Protein AF-0000000073391422 (afdb_homodimer)

Nearest PDB structures (foldseek):
  6uug-assembly1_A  TM=9.847E-01  e=1.986E-42  Pseudomonas fluorescens Pf0-1
  4jek-assembly1_F  TM=9.632E-01  e=2.530E-33  Rhodococcus qingshengii
  3x0y-assembly1_G  TM=9.609E-01  e=3.813E-33  Rhodococcus erythropolis
  8cda-assembly4_N  TM=9.352E-01  e=1.914E-27  Mycobacteroides abscessus ATCC 19977
  8cda-assembly4_P  TM=9.298E-01  e=5.980E-27  Mycobacteroides abscessus ATCC 19977

Foldseek 3Di:
DPDVLPPPLPCLVVLLVVLLVVLQVCVLVCFVVFFAPVVSLVSVLVSLCLLACPCVVLVGSNHALLVQLVSLLSNLLRHLLVSLQSLVQVLVLLLCVLLADCVLNSVVSSCCNVVVFREKEQQPPVDAQKEWDADPVGKIWIFGKGFQTFNLPPGQWYFHWHAYPVRDIKTFIDGSPFPQKDLDRPDDALASRHRSRGMIGGDRGIGDPSGIRVVVHAPNALSNLCSLLSSLLSLLSSLLSLLNSLLVVLVVLQQPPAAPDPPQPDGGLCVRVVLVVLNVLLVVLSVVLVVLSSVLSVLSSVQNVCHRVRDPVSSLVSQLSSLVSNLSSLVSSLSSLVCSCVSNDDVCPDSVNVSNNSNRHSVVSCVPPPNVVSVVQNVCCVPPVDGDDRDSND/DPDVLPPPLPCLVVLLVVLLVVLQVCVLVCFVVFFAPVVSLVSVLVSLCLLACPCVVLVGSNHALLVQLVSLLSNLLRHLLVSLQSLVQVLVLVLCVLLADCVLNSVVSSCCNVVVFREKEQQPPVDAQKAWDADPVGKIWIFGKGFQTFNLPPGQWYFHWHAYPVRDIKTFIDGSPFPQKDLPRPDDALASRHRSRGMIGGDRGIGGPSGIRVVVHAPNALSNLCSLLSSLLSLLSSLLSLLNSLLVVLVVLQQPPDAPDPPQPDGGLCVRVVLVVLNVLLVVLSVVLVVLSSVLSVLSSVQNVCHRVRDPVSSLVSQLSSLVSNLSSLVSSLSSLVCSCVSNDDVCPDSVNVSNNSNRHSVVSCVPPPNVVSVVQNVCCVPPVDGDDRDSND

Structure (mmCIF, N/CA/C/O backbone):
data_AF-0000000073391422-model_v1
#
loop_
_entity.id
_entity.type
_entity.pdbx_description
1 polymer 'Acyl-CoA dehydrogenase type 2 domain protein'
#
loop_
_atom_site.group_PDB
_atom_site.id
_atom_site.type_symbol
_atom_site.label_atom_id
_atom_site.label_alt_id
_atom_site.label_comp_id
_atom_site.label_asym_id
_atom_site.label_entity_id
_atom_site.label_seq_id
_atom_site.pdbx_PDB_ins_code
_atom_site.Cartn_x
_atom_site.Cartn_y
_atom_site.Cartn_z
_atom_site.occupancy
_atom_site.B_iso_or_equiv
_atom_site.auth_seq_id
_atom_site.auth_comp_id
_atom_site.auth_asym_id
_atom_site.auth_atom_id
_atom_site.pdbx_PDB_model_num
ATOM 1 N N . MET A 1 1 ? -25.812 -51.844 -17.719 1 23.98 1 MET A N 1
ATOM 2 C CA . MET A 1 1 ? -25.781 -51.531 -16.297 1 23.98 1 MET A CA 1
ATOM 3 C C . MET A 1 1 ? -24.734 -50.438 -16.016 1 23.98 1 MET A C 1
ATOM 5 O O . MET A 1 1 ? -24.375 -50.219 -14.859 1 23.98 1 MET A O 1
ATOM 9 N N . LYS A 1 2 ? -24.016 -50 -17.203 1 27.95 2 LYS A N 1
ATOM 10 C CA . LYS A 1 2 ? -22.766 -49.344 -17.547 1 27.95 2 LYS A CA 1
ATOM 11 C C . LYS A 1 2 ? -22.75 -47.906 -17.031 1 27.95 2 LYS A C 1
ATOM 13 O O . LYS A 1 2 ? -21.672 -47.344 -16.766 1 27.95 2 LYS A O 1
ATOM 18 N N . HIS A 1 3 ? -23.797 -47.281 -17.328 1 29.69 3 HIS A N 1
ATOM 19 C CA . HIS A 1 3 ? -23.766 -45.875 -17.672 1 29.69 3 HIS A CA 1
ATOM 20 C C . HIS A 1 3 ? -23.75 -45 -16.406 1 29.69 3 HIS A C 1
ATOM 22 O O . HIS A 1 3 ? -23.938 -43.781 -16.484 1 29.69 3 HIS A O 1
ATOM 28 N N . PHE A 1 4 ? -24.141 -45.5 -15.312 1 32.28 4 PHE A N 1
ATOM 29 C CA . PHE A 1 4 ? -24.406 -44.719 -14.094 1 32.28 4 PHE A CA 1
ATOM 30 C C . PHE A 1 4 ? -23.172 -43.938 -13.664 1 32.28 4 PHE A C 1
ATOM 32 O O . PHE A 1 4 ? -23.172 -43.281 -12.617 1 32.28 4 PHE A O 1
ATOM 39 N N . ALA A 1 5 ? -22.047 -44.406 -14.062 1 32.56 5 ALA A N 1
ATOM 40 C CA . ALA A 1 5 ? -20.812 -43.812 -13.516 1 32.56 5 ALA A CA 1
ATOM 41 C C . ALA A 1 5 ? -20.656 -42.375 -13.93 1 32.56 5 ALA A C 1
ATOM 43 O O . ALA A 1 5 ? -19.656 -41.719 -13.594 1 32.56 5 ALA A O 1
ATOM 44 N N . ALA A 1 6 ? -21.25 -41.969 -15.008 1 37.5 6 ALA A N 1
ATOM 45 C CA . ALA A 1 6 ? -21.047 -40.688 -15.641 1 37.5 6 ALA A CA 1
ATOM 46 C C . ALA A 1 6 ? -21.438 -39.531 -14.703 1 37.5 6 ALA A C 1
ATOM 48 O O . ALA A 1 6 ? -20.906 -38.438 -14.82 1 37.5 6 ALA A O 1
ATOM 49 N N . GLU A 1 7 ? -22.656 -39.406 -14.125 1 37.44 7 GLU A N 1
ATOM 50 C CA . GLU A 1 7 ? -23.453 -38.25 -13.734 1 37.44 7 GLU A CA 1
ATOM 51 C C . GLU A 1 7 ? -22.938 -37.625 -12.438 1 37.44 7 GLU A C 1
ATOM 53 O O . GLU A 1 7 ? -23.547 -36.719 -11.891 1 37.44 7 GLU A O 1
ATOM 58 N N . ALA A 1 8 ? -22.422 -38.312 -11.531 1 38.09 8 ALA A N 1
ATOM 59 C CA . ALA A 1 8 ? -22.109 -37.656 -10.266 1 38.09 8 ALA A CA 1
ATOM 60 C C . ALA A 1 8 ? -21.125 -36.5 -10.484 1 38.09 8 ALA A C 1
ATOM 62 O O . ALA A 1 8 ? -19.922 -36.656 -10.25 1 38.09 8 ALA A O 1
ATOM 63 N N . HIS A 1 9 ? -21.094 -35.938 -11.547 1 46.84 9 HIS A N 1
ATOM 64 C CA . HIS A 1 9 ? -20.344 -34.688 -11.688 1 46.84 9 HIS A CA 1
ATOM 65 C C . HIS A 1 9 ? -20.531 -33.781 -10.461 1 46.84 9 HIS A C 1
ATOM 67 O O . HIS A 1 9 ? -21.609 -33.219 -10.258 1 46.84 9 HIS A O 1
ATOM 73 N N . ARG A 1 10 ? -19.984 -34.25 -9.281 1 53.38 10 ARG A N 1
ATOM 74 C CA . ARG A 1 10 ? -20.016 -33.656 -7.945 1 53.38 10 ARG A CA 1
ATOM 75 C C . ARG A 1 10 ? -20.047 -32.125 -8.023 1 53.38 10 ARG A C 1
ATOM 77 O O . ARG A 1 10 ? -19.312 -31.531 -8.805 1 53.38 10 ARG A O 1
ATOM 84 N N . ASP A 1 11 ? -21.234 -31.562 -7.809 1 75.12 11 ASP A N 1
ATOM 85 C CA . ASP A 1 11 ? -21.562 -30.141 -7.707 1 75.12 11 ASP A CA 1
ATOM 86 C C . ASP A 1 11 ? -20.484 -29.391 -6.945 1 75.12 11 ASP A C 1
ATOM 88 O O . ASP A 1 11 ? -20.641 -29.078 -5.762 1 75.12 11 ASP A O 1
ATOM 92 N N . TRP A 1 12 ? -19.172 -29.359 -7.543 1 92.06 12 TRP A N 1
ATOM 93 C CA . TRP A 1 12 ? -18.062 -28.688 -6.875 1 92.06 12 TRP A CA 1
ATOM 94 C C . TRP A 1 12 ? -18.344 -27.188 -6.727 1 92.06 12 TRP A C 1
ATOM 96 O O . TRP A 1 12 ? -17.672 -26.5 -5.953 1 92.06 12 TRP A O 1
ATOM 106 N N . HIS A 1 13 ? -19.453 -26.75 -7.344 1 95.06 13 HIS A N 1
ATOM 107 C CA . HIS A 1 13 ? -19.812 -25.344 -7.18 1 95.06 13 HIS A CA 1
ATOM 108 C C . HIS A 1 13 ? -20.219 -25.031 -5.742 1 95.06 13 HIS A C 1
ATOM 110 O O . HIS A 1 13 ? -19.875 -23.984 -5.203 1 95.06 13 HIS A O 1
ATOM 116 N N . GLY A 1 14 ? -20.969 -25.938 -5.188 1 95.38 14 GLY A N 1
ATOM 117 C CA . GLY A 1 14 ? -21.328 -25.766 -3.791 1 95.38 14 GLY A CA 1
ATOM 118 C C . GLY A 1 14 ? -20.141 -25.75 -2.857 1 95.38 14 GLY A C 1
ATOM 119 O O . GLY A 1 14 ? -20.094 -24.969 -1.915 1 95.38 14 GLY A O 1
ATOM 120 N N . ALA A 1 15 ? -19.188 -26.672 -3.09 1 96.5 15 ALA A N 1
ATOM 121 C CA . ALA A 1 15 ? -17.969 -26.734 -2.285 1 96.5 15 ALA A CA 1
ATOM 122 C C . ALA A 1 15 ? -17.172 -25.422 -2.408 1 96.5 15 ALA A C 1
ATOM 124 O O . ALA A 1 15 ? -16.672 -24.906 -1.412 1 96.5 15 ALA A O 1
ATOM 125 N N . ARG A 1 16 ? -17.094 -24.922 -3.629 1 97.44 16 ARG A N 1
ATOM 126 C CA . ARG A 1 16 ? -16.422 -23.641 -3.871 1 97.44 16 ARG A CA 1
ATOM 127 C C . ARG A 1 16 ? -17.078 -22.531 -3.057 1 97.44 16 ARG A C 1
ATOM 129 O O . ARG A 1 16 ? -16.391 -21.781 -2.361 1 97.44 16 ARG A O 1
ATOM 136 N N . ASP A 1 17 ? -18.391 -22.453 -3.117 1 97.56 17 ASP A N 1
ATOM 137 C CA . ASP A 1 17 ? -19.109 -21.391 -2.449 1 97.56 17 ASP A CA 1
ATOM 138 C C . ASP A 1 17 ? -18.953 -21.469 -0.933 1 97.56 17 ASP A C 1
ATOM 140 O O . ASP A 1 17 ? -18.797 -20.453 -0.261 1 97.56 17 ASP A O 1
ATOM 144 N N . ARG A 1 18 ? -18.984 -22.688 -0.394 1 97.31 18 ARG A N 1
ATOM 145 C CA . ARG A 1 18 ? -18.781 -22.875 1.04 1 97.31 18 ARG A CA 1
ATOM 146 C C . ARG A 1 18 ? -17.375 -22.469 1.456 1 97.31 18 ARG A C 1
ATOM 148 O O . ARG A 1 18 ? -17.188 -21.859 2.512 1 97.31 18 ARG A O 1
ATOM 155 N N . MET A 1 19 ? -16.422 -22.812 0.63 1 97.81 19 MET A N 1
ATOM 156 C CA . MET A 1 19 ? -15.047 -22.438 0.91 1 97.81 19 MET A CA 1
ATOM 157 C C . MET A 1 19 ? -14.898 -20.922 0.912 1 97.81 19 MET A C 1
ATOM 159 O O . MET A 1 19 ? -14.25 -20.344 1.798 1 97.81 19 MET A O 1
ATOM 163 N N . VAL A 1 20 ? -15.508 -20.25 -0.052 1 98.38 20 VAL A N 1
ATOM 164 C CA . VAL A 1 20 ? -15.406 -18.797 -0.166 1 98.38 20 VAL A CA 1
ATOM 165 C C . VAL A 1 20 ? -15.984 -18.141 1.089 1 98.38 20 VAL A C 1
ATOM 167 O O . VAL A 1 20 ? -15.391 -17.203 1.638 1 98.38 20 VAL A O 1
ATOM 170 N N . GLU A 1 21 ? -17.078 -18.641 1.554 1 98 21 GLU A N 1
ATOM 171 C CA . GLU A 1 21 ? -17.703 -18.109 2.758 1 98 21 GLU A CA 1
ATOM 172 C C . GLU A 1 21 ? -16.812 -18.281 3.979 1 98 21 GLU A C 1
ATOM 174 O O . GLU A 1 21 ? -16.641 -17.359 4.777 1 98 21 GLU A O 1
ATOM 179 N N . SER A 1 22 ? -16.281 -19.438 4.055 1 97.62 22 SER A N 1
ATOM 180 C CA . SER A 1 22 ? -15.406 -19.75 5.18 1 97.62 22 SER A CA 1
ATOM 181 C C . SER A 1 22 ? -14.148 -18.875 5.152 1 97.62 22 SER A C 1
ATOM 183 O O . SER A 1 22 ? -13.719 -18.359 6.188 1 97.62 22 SER A O 1
ATOM 185 N N . LEU A 1 23 ? -13.586 -18.703 4 1 98.25 23 LEU A N 1
ATOM 186 C CA . LEU A 1 23 ? -12.375 -17.891 3.844 1 98.25 23 LEU A CA 1
ATOM 187 C C . LEU A 1 23 ? -12.656 -16.422 4.164 1 98.25 23 LEU A C 1
ATOM 189 O O . LEU A 1 23 ? -11.844 -15.766 4.82 1 98.25 23 LEU A O 1
ATOM 193 N N . ALA A 1 24 ? -13.75 -15.961 3.746 1 98.06 24 ALA A N 1
ATOM 194 C CA . ALA A 1 24 ? -14.109 -14.562 3.945 1 98.06 24 ALA A CA 1
ATOM 195 C C . ALA A 1 24 ? -14.266 -14.242 5.43 1 98.06 24 ALA A C 1
ATOM 197 O O . ALA A 1 24 ? -13.859 -13.164 5.883 1 98.06 24 ALA A O 1
ATOM 198 N N . ALA A 1 25 ? -14.734 -15.156 6.207 1 97.19 25 ALA A N 1
ATOM 199 C CA . ALA A 1 25 ? -15.133 -14.945 7.598 1 97.19 25 ALA A CA 1
ATOM 200 C C . ALA A 1 25 ? -13.914 -14.641 8.469 1 97.19 25 ALA A C 1
ATOM 202 O O . ALA A 1 25 ? -14.031 -13.945 9.484 1 97.19 25 ALA A O 1
ATOM 203 N N . THR A 1 26 ? -12.734 -15.102 8.023 1 96.88 26 THR A N 1
ATOM 204 C CA . THR A 1 26 ? -11.586 -14.977 8.914 1 96.88 26 THR A CA 1
ATOM 205 C C . THR A 1 26 ? -10.406 -14.336 8.188 1 96.88 26 THR A C 1
ATOM 207 O O . THR A 1 26 ? -9.273 -14.375 8.672 1 96.88 26 THR A O 1
ATOM 210 N N . ALA A 1 27 ? -10.633 -13.797 7.055 1 96.81 27 ALA A N 1
ATOM 211 C CA . ALA A 1 27 ? -9.562 -13.312 6.18 1 96.81 27 ALA A CA 1
ATOM 212 C C . ALA A 1 27 ? -8.711 -12.266 6.879 1 96.81 27 ALA A C 1
ATOM 214 O O . ALA A 1 27 ? -7.477 -12.336 6.844 1 96.81 27 ALA A O 1
ATOM 215 N N . VAL A 1 28 ? -9.312 -11.297 7.582 1 97 28 VAL A N 1
ATOM 216 C CA . VAL A 1 28 ? -8.609 -10.188 8.219 1 97 28 VAL A CA 1
ATOM 217 C C . VAL A 1 28 ? -7.746 -10.711 9.359 1 97 28 VAL A C 1
ATOM 219 O O . VAL A 1 28 ? -6.555 -10.398 9.438 1 97 28 VAL A O 1
ATOM 222 N N . ALA A 1 29 ? -8.32 -11.547 10.195 1 97 29 ALA A N 1
ATOM 223 C CA . ALA A 1 29 ? -7.59 -12.109 11.328 1 97 29 ALA A CA 1
ATOM 224 C C . ALA A 1 29 ? -6.426 -12.977 10.852 1 97 29 ALA A C 1
ATOM 226 O O . ALA A 1 29 ? -5.348 -12.969 11.453 1 97 29 ALA A O 1
ATOM 227 N N . ARG A 1 30 ? -6.621 -13.688 9.812 1 97.06 30 ARG A N 1
ATOM 228 C CA . ARG A 1 30 ? -5.594 -14.57 9.281 1 97.06 30 ARG A CA 1
ATOM 229 C C . ARG A 1 30 ? -4.461 -13.781 8.641 1 97.06 30 ARG A C 1
ATOM 231 O O . ARG A 1 30 ? -3.291 -14.148 8.766 1 97.06 30 ARG A O 1
ATOM 238 N N . ASP A 1 31 ? -4.797 -12.742 7.945 1 96.94 31 ASP A N 1
ATOM 239 C CA . ASP A 1 31 ? -3.754 -11.875 7.406 1 96.94 31 ASP A CA 1
ATOM 240 C C . ASP A 1 31 ? -2.885 -11.297 8.523 1 96.94 31 ASP A C 1
ATOM 242 O O . ASP A 1 31 ? -1.663 -11.211 8.383 1 96.94 31 ASP A O 1
ATOM 246 N N . GLN A 1 32 ? -3.504 -10.844 9.578 1 95.62 32 GLN A N 1
ATOM 247 C CA . GLN A 1 32 ? -2.771 -10.305 10.719 1 95.62 32 GLN A CA 1
ATOM 248 C C . GLN A 1 32 ? -1.863 -11.359 11.344 1 95.62 32 GLN A C 1
ATOM 250 O O . GLN A 1 32 ? -0.717 -11.07 11.695 1 95.62 32 GLN A O 1
ATOM 255 N N . ALA A 1 33 ? -2.326 -12.57 11.422 1 95 33 ALA A N 1
ATOM 256 C CA . ALA A 1 33 ? -1.608 -13.648 12.102 1 95 33 ALA A CA 1
ATOM 257 C C . ALA A 1 33 ? -0.464 -14.172 11.242 1 95 33 ALA A C 1
ATOM 259 O O . ALA A 1 33 ? 0.604 -14.516 11.758 1 95 33 ALA A O 1
ATOM 260 N N . GLY A 1 34 ? -0.674 -14.266 9.938 1 95 34 GLY A N 1
ATOM 261 C CA . GLY A 1 34 ? 0.272 -14.93 9.055 1 95 34 GLY A CA 1
ATOM 262 C C . GLY A 1 34 ? 0.427 -16.406 9.344 1 95 34 GLY A C 1
ATOM 263 O O . GLY A 1 34 ? -0.492 -17.047 9.867 1 95 34 GLY A O 1
ATOM 264 N N . GLY A 1 35 ? 1.493 -17.016 8.797 1 92.12 35 GLY A N 1
ATOM 265 C CA . GLY A 1 35 ? 1.783 -18.422 9.07 1 92.12 35 GLY A CA 1
ATOM 266 C C . GLY A 1 35 ? 1.142 -19.359 8.078 1 92.12 35 GLY A C 1
ATOM 267 O O . GLY A 1 35 ? 0.915 -19 6.922 1 92.12 35 GLY A O 1
ATOM 268 N N . VAL A 1 36 ? 0.936 -20.641 8.531 1 91.06 36 VAL A N 1
ATOM 269 C CA . VAL A 1 36 ? 0.38 -21.688 7.691 1 91.06 36 VAL A CA 1
ATOM 270 C C . VAL A 1 36 ? -1.126 -21.797 7.922 1 91.06 36 VAL A C 1
ATOM 272 O O . VAL A 1 36 ? -1.579 -21.906 9.062 1 91.06 36 VAL A O 1
ATOM 275 N N . PRO A 1 37 ? -1.875 -21.719 6.879 1 93.06 37 PRO A N 1
ATOM 276 C CA . PRO A 1 37 ? -3.326 -21.828 7.047 1 93.06 37 PRO A CA 1
ATOM 277 C C . PRO A 1 37 ? -3.797 -23.266 7.207 1 93.06 37 PRO A C 1
ATOM 279 O O . PRO A 1 37 ? -4.562 -23.766 6.375 1 93.06 37 PRO A O 1
ATOM 282 N N . LEU A 1 38 ? -3.496 -23.875 8.305 1 95.31 38 LEU A N 1
ATOM 283 C CA . LEU A 1 38 ? -3.752 -25.297 8.547 1 95.31 38 LEU A CA 1
ATOM 284 C C . LEU A 1 38 ? -5.246 -25.594 8.508 1 95.31 38 LEU A C 1
ATOM 286 O O . LEU A 1 38 ? -5.676 -26.562 7.891 1 95.31 38 LEU A O 1
ATOM 290 N N . HIS A 1 39 ? -6 -24.734 9.172 1 96.56 39 HIS A N 1
ATOM 291 C CA . HIS A 1 39 ? -7.441 -24.953 9.211 1 96.56 39 HIS A CA 1
ATOM 292 C C . HIS A 1 39 ? -8.047 -24.859 7.816 1 96.56 39 HIS A C 1
ATOM 294 O O . HIS A 1 39 ? -8.859 -25.719 7.434 1 96.56 39 HIS A O 1
ATOM 300 N N . GLU A 1 40 ? -7.684 -23.891 7.043 1 96.81 40 GLU A N 1
ATOM 301 C CA . GLU A 1 40 ? -8.219 -23.688 5.695 1 96.81 40 GLU A CA 1
ATOM 302 C C . GLU A 1 40 ? -7.77 -24.812 4.762 1 96.81 40 GLU A C 1
ATOM 304 O O . GLU A 1 40 ? -8.523 -25.219 3.871 1 96.81 40 GLU A O 1
ATOM 309 N N . ARG A 1 41 ? -6.578 -25.344 4.918 1 96.19 41 ARG A N 1
ATOM 310 C CA . ARG A 1 41 ? -6.113 -26.469 4.113 1 96.19 41 ARG A CA 1
ATOM 311 C C . ARG A 1 41 ? -6.898 -27.734 4.438 1 96.19 41 ARG A C 1
ATOM 313 O O . ARG A 1 41 ? -7.199 -28.516 3.543 1 96.19 41 ARG A O 1
ATOM 320 N N . ARG A 1 42 ? -7.168 -27.906 5.719 1 96.81 42 ARG A N 1
ATOM 321 C CA . ARG A 1 42 ? -8.023 -29.031 6.102 1 96.81 42 ARG A CA 1
ATOM 322 C C . ARG A 1 42 ? -9.391 -28.938 5.441 1 96.81 42 ARG A C 1
ATOM 324 O O . ARG A 1 42 ? -9.922 -29.922 4.934 1 96.81 42 ARG A O 1
ATOM 331 N N . LEU A 1 43 ? -9.938 -27.719 5.461 1 96.88 43 LEU A N 1
ATOM 332 C CA . LEU A 1 43 ? -11.227 -27.5 4.816 1 96.88 43 LEU A CA 1
ATOM 333 C C . LEU A 1 43 ? -11.141 -27.781 3.32 1 96.88 43 LEU A C 1
ATOM 335 O O . LEU A 1 43 ? -12.078 -28.328 2.734 1 96.88 43 LEU A O 1
ATOM 339 N N . LEU A 1 44 ? -10.062 -27.438 2.701 1 96.62 44 LEU A N 1
ATOM 340 C CA . LEU A 1 44 ? -9.859 -27.703 1.281 1 96.62 44 LEU A CA 1
ATOM 341 C C . LEU A 1 44 ? -9.812 -29.203 1.014 1 96.62 44 LEU A C 1
ATOM 343 O O . LEU A 1 44 ? -10.414 -29.688 0.053 1 96.62 44 LEU A O 1
ATOM 347 N N . ARG A 1 45 ? -9.141 -29.922 1.856 1 96.62 45 ARG A N 1
ATOM 348 C CA . ARG A 1 45 ? -9.094 -31.375 1.734 1 96.62 45 ARG A CA 1
ATOM 349 C C . ARG A 1 45 ? -10.484 -31.969 1.85 1 96.62 45 ARG A C 1
ATOM 351 O O . ARG A 1 45 ? -10.875 -32.812 1.026 1 96.62 45 ARG A O 1
ATOM 358 N N . GLU A 1 46 ? -11.211 -31.5 2.787 1 96.12 46 GLU A N 1
ATOM 359 C CA . GLU A 1 46 ? -12.547 -32.031 3.055 1 96.12 46 GLU A CA 1
ATOM 360 C C . GLU A 1 46 ? -13.516 -31.672 1.929 1 96.12 46 GLU A C 1
ATOM 362 O O . GLU A 1 46 ? -14.477 -32.406 1.679 1 96.12 46 GLU A O 1
ATOM 367 N N . SER A 1 47 ? -13.219 -30.609 1.233 1 95.88 47 SER A N 1
ATOM 368 C CA . SER A 1 47 ? -14.117 -30.125 0.192 1 95.88 47 SER A CA 1
ATOM 369 C C . SER A 1 47 ? -14.031 -30.984 -1.062 1 95.88 47 SER A C 1
ATOM 371 O O . SER A 1 47 ? -14.922 -30.938 -1.912 1 95.88 47 SER A O 1
ATOM 373 N N . GLY A 1 48 ? -12.859 -31.688 -1.228 1 96.12 48 GLY A N 1
ATOM 374 C CA . GLY A 1 48 ? -12.648 -32.469 -2.424 1 96.12 48 GLY A CA 1
ATOM 375 C C . GLY A 1 48 ? -12.109 -31.672 -3.592 1 96.12 48 GLY A C 1
ATOM 376 O O . GLY A 1 48 ? -11.797 -32.219 -4.645 1 96.12 48 GLY A O 1
ATOM 377 N N . LEU A 1 49 ? -11.898 -30.391 -3.443 1 98 49 LEU A N 1
ATOM 378 C CA . LEU A 1 49 ? -11.523 -29.5 -4.535 1 98 49 LEU A CA 1
ATOM 379 C C . LEU A 1 49 ? -10.07 -29.719 -4.945 1 98 49 LEU A C 1
ATOM 381 O O . LEU A 1 49 ? -9.641 -29.266 -6.004 1 98 49 LEU A O 1
ATOM 385 N N . LEU A 1 50 ? -9.336 -30.453 -4.152 1 98.06 50 LEU A N 1
ATOM 386 C CA . LEU A 1 50 ? -7.961 -30.766 -4.531 1 98.06 50 LEU A CA 1
ATOM 387 C C . LEU A 1 50 ? -7.922 -31.688 -5.742 1 98.06 50 LEU A C 1
ATOM 389 O O . LEU A 1 50 ? -6.887 -31.797 -6.402 1 98.06 50 LEU A O 1
ATOM 393 N N . ALA A 1 51 ? -9.055 -32.344 -6.082 1 98.06 51 ALA A N 1
ATOM 394 C CA . ALA A 1 51 ? -9.133 -33.25 -7.219 1 98.06 51 ALA A CA 1
ATOM 395 C C . ALA A 1 51 ? -9.789 -32.562 -8.422 1 98.06 51 ALA A C 1
ATOM 397 O O . ALA A 1 51 ? -10.094 -33.219 -9.422 1 98.06 51 ALA A O 1
ATOM 398 N N . LEU A 1 52 ? -9.961 -31.281 -8.352 1 98.44 52 LEU A N 1
ATOM 399 C CA . LEU A 1 52 ? -10.773 -30.531 -9.305 1 98.44 52 LEU A CA 1
ATOM 400 C C . LEU A 1 52 ? -10.25 -30.703 -10.727 1 98.44 52 LEU A C 1
ATOM 402 O O . LEU A 1 52 ? -11.016 -31.016 -11.641 1 98.44 52 LEU A O 1
ATOM 406 N N . SER A 1 53 ? -8.93 -30.625 -10.93 1 98.25 53 SER A N 1
ATOM 407 C CA . SER A 1 53 ? -8.359 -30.656 -12.273 1 98.25 53 SER A CA 1
ATOM 408 C C . SER A 1 53 ? -8.016 -32.062 -12.703 1 98.25 53 SER A C 1
ATOM 410 O O . SER A 1 53 ? -7.629 -32.312 -13.844 1 98.25 53 SER A O 1
ATOM 412 N N . VAL A 1 54 ? -8.109 -33.031 -11.789 1 98.38 54 VAL A N 1
ATOM 413 C CA . VAL A 1 54 ? -7.777 -34.438 -12.117 1 98.38 54 VAL A CA 1
ATOM 414 C C . VAL A 1 54 ? -8.828 -35 -13.055 1 98.38 54 VAL A C 1
ATOM 416 O O . VAL A 1 54 ? -10.031 -34.844 -12.82 1 98.38 54 VAL A O 1
ATOM 419 N N . PRO A 1 55 ? -8.398 -35.656 -14.125 1 96.62 55 PRO A N 1
ATOM 420 C CA . PRO A 1 55 ? -9.359 -36.25 -15.078 1 96.62 55 PRO A CA 1
ATOM 421 C C . PRO A 1 55 ? -10.352 -37.188 -14.422 1 96.62 55 PRO A C 1
ATOM 423 O O . PRO A 1 55 ? -9.984 -37.938 -13.508 1 96.62 55 PRO A O 1
ATOM 426 N N . ALA A 1 56 ? -11.531 -37.219 -14.969 1 95.69 56 ALA A N 1
ATOM 427 C CA . ALA A 1 56 ? -12.57 -38.094 -14.453 1 95.69 56 ALA A CA 1
ATOM 428 C C . ALA A 1 56 ? -12.156 -39.562 -14.586 1 95.69 56 ALA A C 1
ATOM 430 O O . ALA A 1 56 ? -12.5 -40.406 -13.734 1 95.69 56 ALA A O 1
ATOM 431 N N . SER A 1 57 ? -11.438 -39.844 -15.609 1 96.06 57 SER A N 1
ATOM 432 C CA . SER A 1 57 ? -10.984 -41.219 -15.852 1 96.06 57 SER A CA 1
ATOM 433 C C . SER A 1 57 ? -10.055 -41.688 -14.742 1 96.06 57 SER A C 1
ATOM 435 O O . SER A 1 57 ? -9.859 -42.906 -14.562 1 96.06 57 SER A O 1
ATOM 437 N N . LEU A 1 58 ? -9.523 -40.75 -13.984 1 97.31 58 LEU A N 1
ATOM 438 C CA . LEU A 1 58 ? -8.633 -41.125 -12.883 1 97.31 58 LEU A CA 1
ATOM 439 C C . LEU A 1 58 ? -9.305 -40.844 -11.531 1 97.31 58 LEU A C 1
ATOM 441 O O . LEU A 1 58 ? -8.633 -40.75 -10.508 1 97.31 58 LEU A O 1
ATOM 445 N N . GLY A 1 59 ? -10.641 -40.562 -11.578 1 96 59 GLY A N 1
ATOM 446 C CA . GLY A 1 59 ? -11.422 -40.406 -10.359 1 96 59 GLY A CA 1
ATOM 447 C C . GLY A 1 59 ? -11.555 -38.969 -9.93 1 96 59 GLY A C 1
ATOM 448 O O . GLY A 1 59 ? -12.164 -38.656 -8.898 1 96 59 GLY A O 1
ATOM 449 N N . GLY A 1 60 ? -11 -38.062 -10.641 1 97.25 60 GLY A N 1
ATOM 450 C CA . GLY A 1 60 ? -11.102 -36.656 -10.305 1 97.25 60 GLY A CA 1
ATOM 451 C C . GLY A 1 60 ? -12.406 -36.031 -10.758 1 97.25 60 GLY A C 1
ATOM 452 O O . GLY A 1 60 ? -13.352 -36.719 -11.117 1 97.25 60 GLY A O 1
ATOM 453 N N . LEU A 1 61 ? -12.477 -34.719 -10.633 1 96.44 61 LEU A N 1
ATOM 454 C CA . LEU A 1 61 ? -13.711 -34 -10.953 1 96.44 61 LEU A CA 1
ATOM 455 C C . LEU A 1 61 ? -13.711 -33.531 -12.406 1 96.44 61 LEU A C 1
ATOM 457 O O . LEU A 1 61 ? -14.758 -33.156 -12.938 1 96.44 61 LEU A O 1
ATOM 461 N N . GLY A 1 62 ? -12.609 -33.625 -13.078 1 96.19 62 GLY A N 1
ATOM 462 C CA . GLY A 1 62 ? -12.516 -33.438 -14.516 1 96.19 62 GLY A CA 1
ATOM 463 C C . GLY A 1 62 ? -12.797 -32 -14.969 1 96.19 62 GLY A C 1
ATOM 464 O O . GLY A 1 62 ? -13.242 -31.781 -16.094 1 96.19 62 GLY A O 1
ATOM 465 N N . ALA A 1 63 ? -12.594 -31.047 -14.062 1 97.19 63 ALA A N 1
ATOM 466 C CA . ALA A 1 63 ? -12.844 -29.641 -14.422 1 97.19 63 ALA A CA 1
ATOM 467 C C . ALA A 1 63 ? -11.82 -29.156 -15.453 1 97.19 63 ALA A C 1
ATOM 469 O O . ALA A 1 63 ? -10.672 -29.594 -15.445 1 97.19 63 ALA A O 1
ATOM 470 N N . SER A 1 64 ? -12.266 -28.266 -16.344 1 97.75 64 SER A N 1
ATOM 471 C CA . SER A 1 64 ? -11.359 -27.594 -17.266 1 97.75 64 SER A CA 1
ATOM 472 C C . SER A 1 64 ? -10.477 -26.594 -16.547 1 97.75 64 SER A C 1
ATOM 474 O O . SER A 1 64 ? -10.711 -26.281 -15.375 1 97.75 64 SER A O 1
ATOM 476 N N . TRP A 1 65 ? -9.453 -26.172 -17.188 1 98.5 65 TRP A N 1
ATOM 477 C CA . TRP A 1 65 ? -8.602 -25.141 -16.594 1 98.5 65 TRP A CA 1
ATOM 478 C C . TRP A 1 65 ? -9.375 -23.844 -16.391 1 98.5 65 TRP A C 1
ATOM 480 O O . TRP A 1 65 ? -9.18 -23.156 -15.391 1 98.5 65 TRP A O 1
ATOM 490 N N . SER A 1 66 ? -10.234 -23.484 -17.328 1 98.56 66 SER A N 1
ATOM 491 C CA . SER A 1 66 ? -11.094 -22.328 -17.141 1 98.56 66 SER A CA 1
ATOM 492 C C . SER A 1 66 ? -11.875 -22.422 -15.836 1 98.56 66 SER A C 1
ATOM 494 O O . SER A 1 66 ? -11.992 -21.438 -15.109 1 98.56 66 SER A O 1
ATOM 496 N N . GLU A 1 67 ? -12.359 -23.562 -15.547 1 98 67 GLU A N 1
ATOM 497 C CA . GLU A 1 67 ? -13.133 -23.781 -14.32 1 98 67 GLU A CA 1
ATOM 498 C C . GLU A 1 67 ? -12.234 -23.719 -13.086 1 98 67 GLU A C 1
ATOM 500 O O . GLU A 1 67 ? -12.586 -23.094 -12.086 1 98 67 GLU A O 1
ATOM 505 N N . VAL A 1 68 ? -11.102 -24.375 -13.156 1 98.75 68 VAL A N 1
ATOM 506 C CA . VAL A 1 68 ? -10.156 -24.375 -12.047 1 98.75 68 VAL A CA 1
ATOM 507 C C . VAL A 1 68 ? -9.719 -22.953 -11.742 1 98.75 68 VAL A C 1
ATOM 509 O O . VAL A 1 68 ? -9.727 -22.516 -10.586 1 98.75 68 VAL A O 1
ATOM 512 N N . LEU A 1 69 ? -9.375 -22.188 -12.781 1 98.81 69 LEU A N 1
ATOM 513 C CA . LEU A 1 69 ? -8.938 -20.812 -12.633 1 98.81 69 LEU A CA 1
ATOM 514 C C . LEU A 1 69 ? -10.07 -19.938 -12.117 1 98.81 69 LEU A C 1
ATOM 516 O O . LEU A 1 69 ? -9.828 -18.984 -11.367 1 98.81 69 LEU A O 1
ATOM 520 N N . GLY A 1 70 ? -11.258 -20.266 -12.516 1 98.44 70 GLY A N 1
ATOM 521 C CA . GLY A 1 70 ? -12.406 -19.578 -11.938 1 98.44 70 GLY A CA 1
ATOM 522 C C . GLY A 1 70 ? -12.508 -19.75 -10.438 1 98.44 70 GLY A C 1
ATOM 523 O O . GLY A 1 70 ? -12.789 -18.781 -9.719 1 98.44 70 GLY A O 1
ATOM 524 N N . VAL A 1 71 ? -12.289 -20.953 -9.938 1 98.69 71 VAL A N 1
ATOM 525 C CA . VAL A 1 71 ? -12.328 -21.203 -8.5 1 98.69 71 VAL A CA 1
ATOM 526 C C . VAL A 1 71 ? -11.211 -20.422 -7.809 1 98.69 71 VAL A C 1
ATOM 528 O O . VAL A 1 71 ? -11.422 -19.844 -6.746 1 98.69 71 VAL A O 1
ATOM 531 N N . VAL A 1 72 ? -10.047 -20.406 -8.445 1 98.81 72 VAL A N 1
ATOM 532 C CA . VAL A 1 72 ? -8.93 -19.609 -7.918 1 98.81 72 VAL A CA 1
ATOM 533 C C . VAL A 1 72 ? -9.359 -18.156 -7.742 1 98.81 72 VAL A C 1
ATOM 535 O O . VAL A 1 72 ? -9.109 -17.562 -6.695 1 98.81 72 VAL A O 1
ATOM 538 N N . ARG A 1 73 ? -9.984 -17.625 -8.734 1 98.75 73 ARG A N 1
ATOM 539 C CA . ARG A 1 73 ? -10.406 -16.219 -8.719 1 98.75 73 ARG A CA 1
ATOM 540 C C . ARG A 1 73 ? -11.422 -15.969 -7.613 1 98.75 73 ARG A C 1
ATOM 542 O O . ARG A 1 73 ? -11.352 -14.961 -6.914 1 98.75 73 ARG A O 1
ATOM 549 N N . HIS A 1 74 ? -12.367 -16.891 -7.445 1 98.62 74 HIS A N 1
ATOM 550 C CA . HIS A 1 74 ? -13.359 -16.781 -6.383 1 98.62 74 HIS A CA 1
ATOM 551 C C . HIS A 1 74 ? -12.695 -16.766 -5.008 1 98.62 74 HIS A C 1
ATOM 553 O O . HIS A 1 74 ? -13.055 -15.945 -4.152 1 98.62 74 HIS A O 1
ATOM 559 N N . PHE A 1 75 ? -11.742 -17.672 -4.789 1 98.81 75 PHE A N 1
ATOM 560 C CA . PHE A 1 75 ? -11.016 -17.688 -3.523 1 98.81 75 PHE A CA 1
ATOM 561 C C . PHE A 1 75 ? -10.242 -16.391 -3.316 1 98.81 75 PHE A C 1
ATOM 563 O O . PHE A 1 75 ? -10.258 -15.82 -2.223 1 98.81 75 PHE A O 1
ATOM 570 N N . ALA A 1 76 ? -9.641 -15.867 -4.402 1 98.81 76 ALA A N 1
ATOM 571 C CA . ALA A 1 76 ? -8.734 -14.719 -4.309 1 98.81 76 ALA A CA 1
ATOM 572 C C . ALA A 1 76 ? -9.508 -13.445 -3.961 1 98.81 76 ALA A C 1
ATOM 574 O O . ALA A 1 76 ? -8.938 -12.5 -3.414 1 98.81 76 ALA A O 1
ATOM 575 N N . ARG A 1 77 ? -10.82 -13.445 -4.234 1 98.62 77 ARG A N 1
ATOM 576 C CA . ARG A 1 77 ? -11.648 -12.297 -3.885 1 98.62 77 ARG A CA 1
ATOM 577 C C . ARG A 1 77 ? -11.641 -12.055 -2.379 1 98.62 77 ARG A C 1
ATOM 579 O O . ARG A 1 77 ? -11.742 -10.906 -1.932 1 98.62 77 ARG A O 1
ATOM 586 N N . VAL A 1 78 ? -11.422 -13.156 -1.633 1 98.38 78 VAL A N 1
ATOM 587 C CA . VAL A 1 78 ? -11.586 -13 -0.191 1 98.38 78 VAL A CA 1
ATOM 588 C C . VAL A 1 78 ? -10.305 -13.414 0.522 1 98.38 78 VAL A C 1
ATOM 590 O O . VAL A 1 78 ? -10.047 -12.984 1.65 1 98.38 78 VAL A O 1
ATOM 593 N N . ASP A 1 79 ? -9.5 -14.227 -0.14 1 98.25 79 ASP A N 1
ATOM 594 C CA . ASP A 1 79 ? -8.242 -14.711 0.432 1 98.25 79 ASP A CA 1
ATOM 595 C C . ASP A 1 79 ? -7.273 -15.148 -0.664 1 98.25 79 ASP A C 1
ATOM 597 O O . ASP A 1 79 ? -7.262 -16.312 -1.058 1 98.25 79 ASP A O 1
ATOM 601 N N . SER A 1 80 ? -6.379 -14.281 -1.002 1 98.31 80 SER A N 1
ATOM 602 C CA . SER A 1 80 ? -5.512 -14.531 -2.145 1 98.31 80 SER A CA 1
ATOM 603 C C . SER A 1 80 ? -4.391 -15.5 -1.781 1 98.31 80 SER A C 1
ATOM 605 O O . SER A 1 80 ? -3.836 -16.172 -2.654 1 98.31 80 SER A O 1
ATOM 607 N N . ALA A 1 81 ? -4.027 -15.609 -0.503 1 97.88 81 ALA A N 1
ATOM 608 C CA . ALA A 1 81 ? -2.992 -16.562 -0.106 1 97.88 81 ALA A CA 1
ATOM 609 C C . ALA A 1 81 ? -3.459 -18 -0.309 1 97.88 81 ALA A C 1
ATOM 611 O O . ALA A 1 81 ? -2.762 -18.797 -0.932 1 97.88 81 ALA A O 1
ATOM 612 N N . VAL A 1 82 ? -4.637 -18.281 0.166 1 97.94 82 VAL A N 1
ATOM 613 C CA . VAL A 1 82 ? -5.18 -19.641 0.012 1 97.94 82 VAL A CA 1
ATOM 614 C C . VAL A 1 82 ? -5.469 -19.906 -1.462 1 97.94 82 VAL A C 1
ATOM 616 O O . VAL A 1 82 ? -5.273 -21.031 -1.94 1 97.94 82 VAL A O 1
ATOM 619 N N . ALA A 1 83 ? -5.926 -18.891 -2.201 1 98.62 83 ALA A N 1
ATOM 620 C CA . ALA A 1 83 ? -6.133 -19.031 -3.641 1 98.62 83 ALA A CA 1
ATOM 621 C C . ALA A 1 83 ? -4.844 -19.438 -4.344 1 98.62 83 ALA A C 1
ATOM 623 O O . ALA A 1 83 ? -4.859 -20.312 -5.223 1 98.62 83 ALA A O 1
ATOM 624 N N . HIS A 1 84 ? -3.75 -18.828 -3.947 1 97.88 84 HIS A N 1
ATOM 625 C CA . HIS A 1 84 ? -2.447 -19.125 -4.531 1 97.88 84 HIS A CA 1
ATOM 626 C C . HIS A 1 84 ? -2.039 -20.562 -4.262 1 97.88 84 HIS A C 1
ATOM 628 O O . HIS A 1 84 ? -1.619 -21.281 -5.176 1 97.88 84 HIS A O 1
ATOM 634 N N . VAL A 1 85 ? -2.217 -20.969 -3.016 1 97.19 85 VAL A N 1
ATOM 635 C CA . VAL A 1 85 ? -1.835 -22.312 -2.639 1 97.19 85 VAL A CA 1
ATOM 636 C C . VAL A 1 85 ? -2.697 -23.328 -3.395 1 97.19 85 VAL A C 1
ATOM 638 O O . VAL A 1 85 ? -2.195 -24.344 -3.873 1 97.19 85 VAL A O 1
ATOM 641 N N . PHE A 1 86 ? -3.949 -23.047 -3.545 1 98.5 86 PHE A N 1
ATOM 642 C CA . PHE A 1 86 ? -4.883 -23.891 -4.273 1 98.5 86 PHE A CA 1
ATOM 643 C C . PHE A 1 86 ? -4.516 -23.969 -5.75 1 98.5 86 PHE A C 1
ATOM 645 O O . PHE A 1 86 ? -4.434 -25.047 -6.324 1 98.5 86 PHE A O 1
ATOM 652 N N . GLY A 1 87 ? -4.293 -22.797 -6.344 1 98.56 87 GLY A N 1
ATOM 653 C CA . GLY A 1 87 ? -3.918 -22.734 -7.746 1 98.56 87 GLY A CA 1
ATOM 654 C C . GLY A 1 87 ? -2.613 -23.438 -8.047 1 98.56 87 GLY A C 1
ATOM 655 O O . GLY A 1 87 ? -2.51 -24.172 -9.031 1 98.56 87 GLY A O 1
ATOM 656 N N . PHE A 1 88 ? -1.652 -23.25 -7.203 1 98.06 88 PHE A N 1
ATOM 657 C CA . PHE A 1 88 ? -0.346 -23.859 -7.422 1 98.06 88 PHE A CA 1
ATOM 658 C C . PHE A 1 88 ? -0.402 -25.359 -7.184 1 98.06 88 PHE A C 1
ATOM 660 O O . PHE A 1 88 ? 0.321 -26.125 -7.824 1 98.06 88 PHE A O 1
ATOM 667 N N . HIS A 1 89 ? -1.263 -25.797 -6.293 1 98.44 89 HIS A N 1
ATOM 668 C CA . HIS A 1 89 ? -1.509 -27.219 -6.191 1 98.44 89 HIS A CA 1
ATOM 669 C C . HIS A 1 89 ? -1.889 -27.812 -7.543 1 98.44 89 HIS A C 1
ATOM 671 O O . HIS A 1 89 ? -1.284 -28.797 -7.988 1 98.44 89 HIS A O 1
ATOM 677 N N . HIS A 1 90 ? -2.789 -27.25 -8.148 1 98.81 90 HIS A N 1
ATOM 678 C CA . HIS A 1 90 ? -3.248 -27.766 -9.43 1 98.81 90 HIS A CA 1
ATOM 679 C C . HIS A 1 90 ? -2.193 -27.578 -10.516 1 98.81 90 HIS A C 1
ATOM 681 O O . HIS A 1 90 ? -2.068 -28.406 -11.422 1 98.81 90 HIS A O 1
ATOM 687 N N . LEU A 1 91 ? -1.451 -26.484 -10.43 1 98.69 91 LEU A N 1
ATOM 688 C CA . LEU A 1 91 ? -0.325 -26.281 -11.336 1 98.69 91 LEU A CA 1
ATOM 689 C C . LEU A 1 91 ? 0.683 -27.406 -11.211 1 98.69 91 LEU A C 1
ATOM 691 O O . LEU A 1 91 ? 1.236 -27.875 -12.211 1 98.69 91 LEU A O 1
ATOM 695 N N . LEU A 1 92 ? 0.905 -27.844 -10.016 1 98.69 92 LEU A N 1
ATOM 696 C CA . LEU A 1 92 ? 1.891 -28.906 -9.805 1 98.69 92 LEU A CA 1
ATOM 697 C C . LEU A 1 92 ? 1.381 -30.234 -10.328 1 98.69 92 LEU A C 1
ATOM 699 O O . LEU A 1 92 ? 2.152 -31.031 -10.883 1 98.69 92 LEU A O 1
ATOM 703 N N . LEU A 1 93 ? 0.108 -30.484 -10.203 1 98.75 93 LEU A N 1
ATOM 704 C CA . LEU A 1 93 ? -0.474 -31.656 -10.844 1 98.75 93 LEU A CA 1
ATOM 705 C C . LEU A 1 93 ? -0.292 -31.609 -12.352 1 98.75 93 LEU A C 1
ATOM 707 O O . LEU A 1 93 ? 0.074 -32.594 -12.977 1 98.75 93 LEU A O 1
ATOM 711 N N . ALA A 1 94 ? -0.53 -30.453 -12.891 1 98.75 94 ALA A N 1
ATOM 712 C CA . ALA A 1 94 ? -0.327 -30.266 -14.328 1 98.75 94 ALA A CA 1
ATOM 713 C C . ALA A 1 94 ? 1.138 -30.453 -14.703 1 98.75 94 ALA A C 1
ATOM 715 O O . ALA A 1 94 ? 1.441 -31.047 -15.75 1 98.75 94 ALA A O 1
ATOM 716 N N . THR A 1 95 ? 2.031 -29.969 -13.867 1 98.56 95 THR A N 1
ATOM 717 C CA . THR A 1 95 ? 3.461 -30.078 -14.133 1 98.56 95 THR A CA 1
ATOM 718 C C . THR A 1 95 ? 3.871 -31.531 -14.273 1 98.56 95 THR A C 1
ATOM 720 O O . THR A 1 95 ? 4.609 -31.891 -15.195 1 98.56 95 THR A O 1
ATOM 723 N N . ALA A 1 96 ? 3.381 -32.375 -13.398 1 98.5 96 ALA A N 1
ATOM 724 C CA . ALA A 1 96 ? 3.682 -33.812 -13.484 1 98.5 96 ALA A CA 1
ATOM 725 C C . ALA A 1 96 ? 3.209 -34.375 -14.812 1 98.5 96 ALA A C 1
ATOM 727 O O . ALA A 1 96 ? 3.926 -35.156 -15.445 1 98.5 96 ALA A O 1
ATOM 728 N N . GLN A 1 97 ? 2.051 -33.969 -15.227 1 98.12 97 GLN A N 1
ATOM 729 C CA . GLN A 1 97 ? 1.48 -34.5 -16.469 1 98.12 97 GLN A CA 1
ATOM 730 C C . GLN A 1 97 ? 2.256 -34 -17.688 1 98.12 97 GLN A C 1
ATOM 732 O O . GLN A 1 97 ? 2.42 -34.719 -18.672 1 98.12 97 GLN A O 1
ATOM 737 N N . LEU A 1 98 ? 2.689 -32.781 -17.641 1 98.31 98 LEU A N 1
ATOM 738 C CA . LEU A 1 98 ? 3.328 -32.125 -18.766 1 98.31 98 LEU A CA 1
ATOM 739 C C . LEU A 1 98 ? 4.785 -32.531 -18.906 1 98.31 98 LEU A C 1
ATOM 741 O O . LEU A 1 98 ? 5.32 -32.594 -20.016 1 98.31 98 LEU A O 1
ATOM 745 N N . PHE A 1 99 ? 5.41 -32.844 -17.781 1 98.19 99 PHE A N 1
ATOM 746 C CA . PHE A 1 99 ? 6.855 -33.062 -17.781 1 98.19 99 PHE A CA 1
ATOM 747 C C . PHE A 1 99 ? 7.184 -34.562 -17.625 1 98.19 99 PHE A C 1
ATOM 749 O O . PHE A 1 99 ? 8.328 -34.969 -17.812 1 98.19 99 PHE A O 1
ATOM 756 N N . GLY A 1 100 ? 6.152 -35.375 -17.344 1 97.69 100 GLY A N 1
ATOM 757 C CA . GLY A 1 100 ? 6.398 -36.812 -17.078 1 97.69 100 GLY A CA 1
ATOM 758 C C . GLY A 1 100 ? 5.609 -37.719 -17.969 1 97.69 100 GLY A C 1
ATOM 759 O O . GLY A 1 100 ? 4.793 -37.281 -18.781 1 97.69 100 GLY A O 1
ATOM 760 N N . ARG A 1 101 ? 5.816 -39.031 -17.766 1 95.69 101 ARG A N 1
ATOM 761 C CA . ARG A 1 101 ? 5.078 -40.062 -18.5 1 95.69 101 ARG A CA 1
ATOM 762 C C . ARG A 1 101 ? 3.83 -40.469 -17.734 1 95.69 101 ARG A C 1
ATOM 764 O O . ARG A 1 101 ? 3.812 -40.469 -16.5 1 95.69 101 ARG A O 1
ATOM 771 N N . PRO A 1 102 ? 2.902 -40.906 -18.469 1 96.31 102 PRO A N 1
ATOM 772 C CA . PRO A 1 102 ? 1.673 -41.344 -17.797 1 96.31 102 PRO A CA 1
ATOM 773 C C . PRO A 1 102 ? 1.925 -42.406 -16.719 1 96.31 102 PRO A C 1
ATOM 775 O O . PRO A 1 102 ? 1.314 -42.344 -15.656 1 96.31 102 PRO A O 1
ATOM 778 N N . ALA A 1 103 ? 2.787 -43.281 -17 1 95.94 103 ALA A N 1
ATOM 779 C CA . ALA A 1 103 ? 3.082 -44.344 -16.031 1 95.94 103 ALA A CA 1
ATOM 780 C C . ALA A 1 103 ? 3.607 -43.781 -14.719 1 95.94 103 ALA A C 1
ATOM 782 O O . ALA A 1 103 ? 3.457 -44.375 -13.664 1 95.94 103 ALA A O 1
ATOM 783 N N . GLN A 1 104 ? 4.203 -42.625 -14.773 1 95.38 104 GLN A N 1
ATOM 784 C CA . GLN A 1 104 ? 4.77 -41.938 -13.602 1 95.38 104 GLN A CA 1
ATOM 785 C C . GLN A 1 104 ? 3.707 -41.156 -12.852 1 95.38 104 GLN A C 1
ATOM 787 O O . GLN A 1 104 ? 3.594 -41.281 -11.625 1 95.38 104 GLN A O 1
ATOM 792 N N . TRP A 1 105 ? 2.893 -40.375 -13.578 1 97.25 105 TRP A N 1
ATOM 793 C CA . TRP A 1 105 ? 2.096 -39.375 -12.875 1 97.25 105 TRP A CA 1
ATOM 794 C C . TRP A 1 105 ? 0.689 -39.906 -12.602 1 97.25 105 TRP A C 1
ATOM 796 O O . TRP A 1 105 ? -0.012 -39.375 -11.727 1 97.25 105 TRP A O 1
ATOM 806 N N . GLN A 1 106 ? 0.211 -40.938 -13.32 1 98 106 GLN A N 1
ATOM 807 C CA . GLN A 1 106 ? -1.14 -41.438 -13.109 1 98 106 GLN A CA 1
ATOM 808 C C . GLN A 1 106 ? -1.332 -41.906 -11.672 1 98 106 GLN A C 1
ATOM 810 O O . GLN A 1 106 ? -2.314 -41.562 -11.023 1 98 106 GLN A O 1
ATOM 815 N N . PRO A 1 107 ? -0.386 -42.688 -11.164 1 97.69 107 PRO A N 1
ATOM 816 C CA . PRO A 1 107 ? -0.566 -43.125 -9.773 1 97.69 107 PRO A CA 1
ATOM 817 C C . PRO A 1 107 ? -0.579 -41.938 -8.805 1 97.69 107 PRO A C 1
ATOM 819 O O . PRO A 1 107 ? -1.256 -41.969 -7.77 1 97.69 107 PRO A O 1
ATOM 822 N N . TRP A 1 108 ? 0.212 -40.875 -9.055 1 98.44 108 TRP A N 1
ATOM 823 C CA . TRP A 1 108 ? 0.224 -39.688 -8.203 1 98.44 108 TRP A CA 1
ATOM 824 C C . TRP A 1 108 ? -1.138 -39 -8.203 1 98.44 108 TRP A C 1
ATOM 826 O O . TRP A 1 108 ? -1.622 -38.594 -7.152 1 98.44 108 TRP A O 1
ATOM 836 N N . LEU A 1 109 ? -1.745 -38.906 -9.352 1 98.56 109 LEU A N 1
ATOM 837 C CA . LEU A 1 109 ? -3.049 -38.25 -9.461 1 98.56 109 LEU A CA 1
ATOM 838 C C . LEU A 1 109 ? -4.125 -39.094 -8.773 1 98.56 109 LEU A C 1
ATOM 840 O O . LEU A 1 109 ? -4.988 -38.562 -8.078 1 98.56 109 LEU A O 1
ATOM 844 N N . GLU A 1 110 ? -4.059 -40.406 -8.984 1 98.31 110 GLU A N 1
ATOM 845 C CA . GLU A 1 110 ? -5.008 -41.281 -8.32 1 98.31 110 GLU A CA 1
ATOM 846 C C . GLU A 1 110 ? -4.895 -41.188 -6.805 1 98.31 110 GLU A C 1
ATOM 848 O O . GLU A 1 110 ? -5.906 -41.156 -6.102 1 98.31 110 GLU A O 1
ATOM 853 N N . ALA A 1 111 ? -3.697 -41.125 -6.348 1 97.94 111 ALA A N 1
ATOM 854 C CA . ALA A 1 111 ? -3.465 -41 -4.914 1 97.94 111 ALA A CA 1
ATOM 855 C C . ALA A 1 111 ? -3.965 -39.656 -4.395 1 97.94 111 ALA A C 1
ATOM 857 O O . ALA A 1 111 ? -4.469 -39.562 -3.273 1 97.94 111 ALA A O 1
ATOM 858 N N . THR A 1 112 ? -3.791 -38.594 -5.176 1 98.44 112 THR A N 1
ATOM 859 C CA . THR A 1 112 ? -4.293 -37.281 -4.809 1 98.44 112 THR A CA 1
ATOM 860 C C . THR A 1 112 ? -5.805 -37.312 -4.629 1 98.44 112 THR A C 1
ATOM 862 O O . THR A 1 112 ? -6.336 -36.688 -3.697 1 98.44 112 THR A O 1
ATOM 865 N N . VAL A 1 113 ? -6.469 -38 -5.504 1 97.75 113 VAL A N 1
ATOM 866 C CA . VAL A 1 113 ? -7.922 -38.156 -5.41 1 97.75 113 VAL A CA 1
ATOM 867 C C . VAL A 1 113 ? -8.281 -38.938 -4.164 1 97.75 113 VAL A C 1
ATOM 869 O O . VAL A 1 113 ? -9.109 -38.531 -3.359 1 97.75 113 VAL A O 1
ATOM 872 N N . ALA A 1 114 ? -7.629 -40.031 -3.959 1 97.5 114 ALA A N 1
ATOM 873 C CA . ALA A 1 114 ? -7.992 -41 -2.92 1 97.5 114 ALA A CA 1
ATOM 874 C C . ALA A 1 114 ? -7.629 -40.469 -1.535 1 97.5 114 ALA A C 1
ATOM 876 O O . ALA A 1 114 ? -8.352 -40.719 -0.563 1 97.5 114 ALA A O 1
ATOM 877 N N . ARG A 1 115 ? -6.555 -39.719 -1.468 1 97.44 115 ARG A N 1
ATOM 878 C CA . ARG A 1 115 ? -6.023 -39.344 -0.16 1 97.44 115 ARG A CA 1
ATOM 879 C C . ARG A 1 115 ? -6.082 -37.812 0.041 1 97.44 115 ARG A C 1
ATOM 881 O O . ARG A 1 115 ? -5.684 -37.312 1.093 1 97.44 115 ARG A O 1
ATOM 888 N N . GLN A 1 116 ? -6.445 -37.125 -0.972 1 97.06 116 GLN A N 1
ATOM 889 C CA . GLN A 1 116 ? -6.531 -35.688 -0.944 1 97.06 116 GLN A CA 1
ATOM 890 C C . GLN A 1 116 ? -5.18 -35.062 -0.604 1 97.06 116 GLN A C 1
ATOM 892 O O . GLN A 1 116 ? -5.086 -34.219 0.301 1 97.06 116 GLN A O 1
ATOM 897 N N . TRP A 1 117 ? -4.188 -35.5 -1.353 1 97.81 117 TRP A N 1
ATOM 898 C CA . TRP A 1 117 ? -2.842 -34.969 -1.188 1 97.81 117 TRP A CA 1
ATOM 899 C C . TRP A 1 117 ? -2.803 -33.469 -1.552 1 97.81 117 TRP A C 1
ATOM 901 O O . TRP A 1 117 ? -3.439 -33.062 -2.52 1 97.81 117 TRP A O 1
ATOM 911 N N . PHE A 1 118 ? -2.098 -32.75 -0.702 1 97.62 118 PHE A N 1
ATOM 912 C CA . PHE A 1 118 ? -1.699 -31.391 -1.058 1 97.62 118 PHE A CA 1
ATOM 913 C C . PHE A 1 118 ? -0.276 -31.375 -1.603 1 97.62 118 PHE A C 1
ATOM 915 O O . PHE A 1 118 ? 0.629 -31.969 -1.011 1 97.62 118 PHE A O 1
ATOM 922 N N . TRP A 1 119 ? -0.133 -30.766 -2.764 1 98.25 119 TRP A N 1
ATOM 923 C CA . TRP A 1 119 ? 1.193 -30.641 -3.361 1 98.25 119 TRP A CA 1
ATOM 924 C C . TRP A 1 119 ? 1.812 -29.281 -3.064 1 98.25 119 TRP A C 1
ATOM 926 O O . TRP A 1 119 ? 1.141 -28.25 -3.168 1 98.25 119 TRP A O 1
ATOM 936 N N . GLY A 1 120 ? 3.08 -29.25 -2.615 1 97.69 120 GLY A N 1
ATOM 937 C CA . GLY A 1 120 ? 3.844 -28.047 -2.387 1 97.69 120 GLY A CA 1
ATOM 938 C C . GLY A 1 120 ? 4.883 -27.781 -3.457 1 97.69 120 GLY A C 1
ATOM 939 O O . GLY A 1 120 ? 5.27 -28.688 -4.191 1 97.69 120 GLY A O 1
ATOM 940 N N . ASN A 1 121 ? 5.277 -26.531 -3.523 1 97.75 121 ASN A N 1
ATOM 941 C CA . ASN A 1 121 ? 6.164 -26.094 -4.598 1 97.75 121 ASN A CA 1
ATOM 942 C C . ASN A 1 121 ? 7.562 -25.781 -4.078 1 97.75 121 ASN A C 1
ATOM 944 O O . ASN A 1 121 ? 7.715 -24.953 -3.166 1 97.75 121 ASN A O 1
ATOM 948 N N . ALA A 1 122 ? 8.578 -26.359 -4.562 1 97.31 122 ALA A N 1
ATOM 949 C CA . ALA A 1 122 ? 9.984 -26.031 -4.371 1 97.31 122 ALA A CA 1
ATOM 950 C C . ALA A 1 122 ? 10.75 -26.094 -5.688 1 97.31 122 ALA A C 1
ATOM 952 O O . ALA A 1 122 ? 11.812 -26.734 -5.762 1 97.31 122 ALA A O 1
ATOM 953 N N . LEU A 1 123 ? 10.242 -25.547 -6.664 1 94.88 123 LEU A N 1
ATOM 954 C CA . LEU A 1 123 ? 10.789 -25.609 -8.016 1 94.88 123 LEU A CA 1
ATOM 955 C C . LEU A 1 123 ? 11.625 -24.359 -8.32 1 94.88 123 LEU A C 1
ATOM 957 O O . LEU A 1 123 ? 12.828 -24.469 -8.555 1 94.88 123 LEU A O 1
ATOM 961 N N . ASN A 1 124 ? 11.242 -23.141 -8.078 1 88.69 124 ASN A N 1
ATOM 962 C CA . ASN A 1 124 ? 11.828 -21.875 -8.492 1 88.69 124 ASN A CA 1
ATOM 963 C C . ASN A 1 124 ? 13.078 -22.094 -9.344 1 88.69 124 ASN A C 1
ATOM 965 O O . ASN A 1 124 ? 14.164 -22.344 -8.82 1 88.69 124 ASN A O 1
ATOM 969 N N . PRO A 1 125 ? 12.906 -21.969 -10.617 1 86.06 125 PRO A N 1
ATOM 970 C CA . PRO A 1 125 ? 14.008 -22.297 -11.523 1 86.06 125 PRO A CA 1
ATOM 971 C C . PRO A 1 125 ? 15.109 -21.234 -11.523 1 86.06 125 PRO A C 1
ATOM 973 O O . PRO A 1 125 ? 16.203 -21.469 -12.039 1 86.06 125 PRO A O 1
ATOM 976 N N . LEU A 1 126 ? 14.828 -20.094 -10.969 1 83.88 126 LEU A N 1
ATOM 977 C CA . LEU A 1 126 ? 15.828 -19.031 -10.945 1 83.88 126 LEU A CA 1
ATOM 978 C C . LEU A 1 126 ? 16.734 -19.172 -9.727 1 83.88 126 LEU A C 1
ATOM 980 O O . LEU A 1 126 ? 17.828 -18.594 -9.695 1 83.88 126 LEU A O 1
ATOM 984 N N . ASP A 1 127 ? 16.25 -19.891 -8.797 1 89.88 127 ASP A N 1
ATOM 985 C CA . ASP A 1 127 ? 17.031 -20.094 -7.578 1 89.88 127 ASP A CA 1
ATOM 986 C C . ASP A 1 127 ? 18 -21.266 -7.734 1 89.88 127 ASP A C 1
ATOM 988 O O . ASP A 1 127 ? 17.578 -22.422 -7.809 1 89.88 127 ASP A O 1
ATOM 992 N N . ARG A 1 128 ? 19.266 -21 -7.68 1 92 128 ARG A N 1
ATOM 993 C CA . ARG A 1 128 ? 20.281 -22.016 -7.914 1 92 128 ARG A CA 1
ATOM 994 C C . ARG A 1 128 ? 20.859 -22.531 -6.598 1 92 128 ARG A C 1
ATOM 996 O O . ARG A 1 128 ? 21.969 -23.062 -6.562 1 92 128 ARG A O 1
ATOM 1003 N N . GLY A 1 129 ? 20.109 -22.453 -5.598 1 94.88 129 GLY A N 1
ATOM 1004 C CA . GLY A 1 129 ? 20.594 -22.781 -4.27 1 94.88 129 GLY A CA 1
ATOM 1005 C C . GLY A 1 129 ? 20.562 -24.266 -3.979 1 94.88 129 GLY A C 1
ATOM 1006 O O . GLY A 1 129 ? 21.094 -24.719 -2.963 1 94.88 129 GLY A O 1
ATOM 1007 N N . THR A 1 130 ? 19.984 -25.031 -4.871 1 97.44 130 THR A N 1
ATOM 1008 C CA . THR A 1 130 ? 19.922 -26.469 -4.684 1 97.44 130 THR A CA 1
ATOM 1009 C C . THR A 1 130 ? 20.719 -27.203 -5.762 1 97.44 130 THR A C 1
ATOM 1011 O O . THR A 1 130 ? 20.656 -26.844 -6.938 1 97.44 130 THR A O 1
ATOM 1014 N N . ALA A 1 131 ? 21.438 -28.203 -5.289 1 98.19 131 ALA A N 1
ATOM 1015 C CA . ALA A 1 131 ? 22.297 -29 -6.172 1 98.19 131 ALA A CA 1
ATOM 1016 C C . ALA A 1 131 ? 21.922 -30.469 -6.109 1 98.19 131 ALA A C 1
ATOM 1018 O O . ALA A 1 131 ? 21.281 -30.922 -5.16 1 98.19 131 ALA A O 1
ATOM 1019 N N . ALA A 1 132 ? 22.297 -31.172 -7.199 1 98.19 132 ALA A N 1
ATOM 1020 C CA . ALA A 1 132 ? 22.031 -32.594 -7.289 1 98.19 132 ALA A CA 1
ATOM 1021 C C . ALA A 1 132 ? 23.281 -33.375 -7.727 1 98.19 132 ALA A C 1
ATOM 1023 O O . ALA A 1 132 ? 24.016 -32.906 -8.594 1 98.19 132 ALA A O 1
ATOM 1024 N N . THR A 1 133 ? 23.516 -34.5 -7.098 1 97.75 133 THR A N 1
ATOM 1025 C CA . THR A 1 133 ? 24.594 -35.406 -7.496 1 97.75 133 THR A CA 1
ATOM 1026 C C . THR A 1 133 ? 24.047 -36.812 -7.758 1 97.75 133 THR A C 1
ATOM 1028 O O . THR A 1 133 ? 23.234 -37.312 -6.988 1 97.75 133 THR A O 1
ATOM 1031 N N . GLN A 1 134 ? 24.484 -37.312 -8.836 1 96.19 134 GLN A N 1
ATOM 1032 C CA . GLN A 1 134 ? 24.062 -38.688 -9.164 1 96.19 134 GLN A CA 1
ATOM 1033 C C . GLN A 1 134 ? 24.812 -39.719 -8.328 1 96.19 134 GLN A C 1
ATOM 1035 O O . GLN A 1 134 ? 26.016 -39.594 -8.125 1 96.19 134 GLN A O 1
ATOM 1040 N N . GLN A 1 135 ? 24.078 -40.688 -7.934 1 95.62 135 GLN A N 1
ATOM 1041 C CA . GLN A 1 135 ? 24.656 -41.75 -7.121 1 95.62 135 GLN A CA 1
ATOM 1042 C C . GLN A 1 135 ? 24.969 -42.969 -7.973 1 95.62 135 GLN A C 1
ATOM 1044 O O . GLN A 1 135 ? 24.547 -43.062 -9.125 1 95.62 135 GLN A O 1
ATOM 1049 N N . THR A 1 136 ? 25.641 -43.906 -7.395 1 94.44 136 THR A N 1
ATOM 1050 C CA . THR A 1 136 ? 26.125 -45.094 -8.117 1 94.44 136 THR A CA 1
ATOM 1051 C C . THR A 1 136 ? 24.969 -46 -8.531 1 94.44 136 THR A C 1
ATOM 1053 O O . THR A 1 136 ? 25.047 -46.688 -9.547 1 94.44 136 THR A O 1
ATOM 1056 N N . ASP A 1 137 ? 23.938 -45.844 -7.812 1 93.75 137 ASP A N 1
ATOM 1057 C CA . ASP A 1 137 ? 22.812 -46.75 -8.102 1 93.75 137 ASP A CA 1
ATOM 1058 C C . ASP A 1 137 ? 21.828 -46.094 -9.062 1 93.75 137 ASP A C 1
ATOM 1060 O O . ASP A 1 137 ? 20.75 -46.625 -9.32 1 93.75 137 ASP A O 1
ATOM 1064 N N . GLY A 1 138 ? 22.141 -44.938 -9.516 1 92.12 138 GLY A N 1
ATOM 1065 C CA . GLY A 1 138 ? 21.312 -44.281 -10.5 1 92.12 138 GLY A CA 1
ATOM 1066 C C . GLY A 1 138 ? 20.391 -43.25 -9.891 1 92.12 138 GLY A C 1
ATOM 1067 O O . GLY A 1 138 ? 19.844 -42.375 -10.602 1 92.12 138 GLY A O 1
ATOM 1068 N N . SER A 1 139 ? 20.234 -43.312 -8.648 1 95.5 139 SER A N 1
ATOM 1069 C CA . SER A 1 139 ? 19.438 -42.281 -7.961 1 95.5 139 SER A CA 1
ATOM 1070 C C . SER A 1 139 ? 20.203 -40.969 -7.863 1 95.5 139 SER A C 1
ATOM 1072 O O . SER A 1 139 ? 21.328 -40.844 -8.336 1 95.5 139 SER A O 1
ATOM 1074 N N . TRP A 1 140 ? 19.469 -40 -7.367 1 97.81 140 TRP A N 1
ATOM 1075 C CA . TRP A 1 140 ? 20.078 -38.688 -7.176 1 97.81 140 TRP A CA 1
ATOM 1076 C C . TRP A 1 140 ? 20 -38.25 -5.715 1 97.81 140 TRP A C 1
ATOM 1078 O O . TRP A 1 140 ? 19.141 -38.719 -4.969 1 97.81 140 TRP A O 1
ATOM 1088 N N . SER A 1 141 ? 20.938 -37.438 -5.355 1 98.44 141 SER A N 1
ATOM 1089 C CA . SER A 1 141 ? 20.906 -36.75 -4.062 1 98.44 141 SER A CA 1
ATOM 1090 C C . SER A 1 141 ? 20.766 -35.25 -4.223 1 98.44 141 SER A C 1
ATOM 1092 O O . SER A 1 141 ? 21.625 -34.594 -4.812 1 98.44 141 SER A O 1
ATOM 1094 N N . PHE A 1 142 ? 19.641 -34.719 -3.695 1 98.5 142 PHE A N 1
ATOM 1095 C CA . PHE A 1 142 ? 19.438 -33.25 -3.709 1 98.5 142 PHE A CA 1
ATOM 1096 C C . PHE A 1 142 ? 19.938 -32.625 -2.418 1 98.5 142 PHE A C 1
ATOM 1098 O O . PHE A 1 142 ? 19.719 -33.156 -1.331 1 98.5 142 PHE A O 1
ATOM 1105 N N . TYR A 1 143 ? 20.609 -31.484 -2.459 1 98.38 143 TYR A N 1
ATOM 1106 C CA . TYR A 1 143 ? 21.062 -30.75 -1.275 1 98.38 143 TYR A CA 1
ATOM 1107 C C . TYR A 1 143 ? 21.109 -29.25 -1.545 1 98.38 143 TYR A C 1
ATOM 1109 O O . TYR A 1 143 ? 21.188 -28.828 -2.699 1 98.38 143 TYR A O 1
ATOM 1117 N N . GLY A 1 144 ? 20.953 -28.547 -0.407 1 98.31 144 GLY A N 1
ATOM 1118 C CA . GLY A 1 144 ? 20.938 -27.094 -0.5 1 98.31 144 GLY A CA 1
ATOM 1119 C C . GLY A 1 144 ? 19.656 -26.484 0.057 1 98.31 144 GLY A C 1
ATOM 1120 O O . GLY A 1 144 ? 19.031 -27.062 0.94 1 98.31 144 GLY A O 1
ATOM 1121 N N . ARG A 1 145 ? 19.375 -25.25 -0.382 1 97.69 145 ARG A N 1
ATOM 1122 C CA . ARG A 1 145 ? 18.234 -24.5 0.117 1 97.69 145 ARG A CA 1
ATOM 1123 C C . ARG A 1 145 ? 17.5 -23.797 -1.021 1 97.69 145 ARG A C 1
ATOM 1125 O O . ARG A 1 145 ? 18.125 -23.188 -1.888 1 97.69 145 ARG A O 1
ATOM 1132 N N . LYS A 1 146 ? 16.25 -24.047 -1.034 1 96.69 146 LYS A N 1
ATOM 1133 C CA . LYS A 1 146 ? 15.375 -23.406 -2.012 1 96.69 146 LYS A CA 1
ATOM 1134 C C . LYS A 1 146 ? 14.492 -22.359 -1.352 1 96.69 146 LYS A C 1
ATOM 1136 O O . LYS A 1 146 ? 13.945 -22.578 -0.269 1 96.69 146 LYS A O 1
ATOM 1141 N N . SER A 1 147 ? 14.375 -21.172 -2.014 1 93.56 147 SER A N 1
ATOM 1142 C CA . SER A 1 147 ? 13.539 -20.109 -1.479 1 93.56 147 SER A CA 1
ATOM 1143 C C . SER A 1 147 ? 12.203 -20.031 -2.217 1 93.56 147 SER A C 1
ATOM 1145 O O . SER A 1 147 ? 12.055 -20.594 -3.301 1 93.56 147 SER A O 1
ATOM 1147 N N . PHE A 1 148 ? 11.211 -19.328 -1.643 1 93 148 PHE A N 1
ATOM 1148 C CA . PHE A 1 148 ? 9.898 -19.078 -2.225 1 93 148 PHE A CA 1
ATOM 1149 C C . PHE A 1 148 ? 9.195 -20.375 -2.576 1 93 148 PHE A C 1
ATOM 1151 O O . PHE A 1 148 ? 8.734 -20.562 -3.705 1 93 148 PHE A O 1
ATOM 1158 N N . CYS A 1 149 ? 9.141 -21.219 -1.609 1 96.19 149 CYS A N 1
ATOM 1159 C CA . CYS A 1 149 ? 8.531 -22.531 -1.788 1 96.19 149 CYS A CA 1
ATOM 1160 C C . CYS A 1 149 ? 7.09 -22.531 -1.298 1 96.19 149 CYS A C 1
ATOM 1162 O O . CYS A 1 149 ? 6.789 -23.094 -0.24 1 96.19 149 CYS A O 1
ATOM 1164 N N . SER A 1 150 ? 6.191 -22.047 -2.117 1 95.06 150 SER A N 1
ATOM 1165 C CA . SER A 1 150 ? 4.805 -21.859 -1.715 1 95.06 150 SER A CA 1
ATOM 1166 C C . SER A 1 150 ? 4.105 -23.188 -1.462 1 95.06 150 SER A C 1
ATOM 1168 O O . SER A 1 150 ? 4.223 -24.109 -2.26 1 95.06 150 SER A O 1
ATOM 1170 N N . GLY A 1 151 ? 3.441 -23.281 -0.376 1 95.38 151 GLY A N 1
ATOM 1171 C CA . GLY A 1 151 ? 2.615 -24.438 -0.053 1 95.38 151 GLY A CA 1
ATOM 1172 C C . GLY A 1 151 ? 3.418 -25.641 0.41 1 95.38 151 GLY A C 1
ATOM 1173 O O . GLY A 1 151 ? 2.885 -26.734 0.522 1 95.38 151 GLY A O 1
ATOM 1174 N N . ALA A 1 152 ? 4.66 -25.438 0.652 1 95.38 152 ALA A N 1
ATOM 1175 C CA . ALA A 1 152 ? 5.504 -26.562 1.056 1 95.38 152 ALA A CA 1
ATOM 1176 C C . ALA A 1 152 ? 5.129 -27.062 2.449 1 95.38 152 ALA A C 1
ATOM 1178 O O . ALA A 1 152 ? 5.168 -28.266 2.721 1 95.38 152 ALA A O 1
ATOM 1179 N N . GLY A 1 153 ? 4.805 -26.094 3.275 1 92 153 GLY A N 1
ATOM 1180 C CA . GLY A 1 153 ? 4.359 -26.484 4.602 1 92 153 GLY A CA 1
ATOM 1181 C C . GLY A 1 153 ? 3.066 -27.281 4.59 1 92 153 GLY A C 1
ATOM 1182 O O . GLY A 1 153 ? 2.15 -26.969 3.824 1 92 153 GLY A O 1
ATOM 1183 N N . ASP A 1 154 ? 2.953 -28.312 5.328 1 92.19 154 ASP A N 1
ATOM 1184 C CA . ASP A 1 154 ? 1.763 -29.156 5.453 1 92.19 154 ASP A CA 1
ATOM 1185 C C . ASP A 1 154 ? 1.395 -29.781 4.113 1 92.19 154 ASP A C 1
ATOM 1187 O O . ASP A 1 154 ? 0.217 -30.031 3.838 1 92.19 154 ASP A O 1
ATOM 1191 N N . SER A 1 155 ? 2.312 -29.938 3.197 1 97.06 155 SER A N 1
ATOM 1192 C CA . SER A 1 155 ? 2.066 -30.641 1.942 1 97.06 155 SER A CA 1
ATOM 1193 C C . SER A 1 155 ? 2.389 -32.125 2.07 1 97.06 155 SER A C 1
ATOM 1195 O O . SER A 1 155 ? 3.1 -32.531 2.99 1 97.06 155 SER A O 1
ATOM 1197 N N . ASP A 1 156 ? 1.863 -32.938 1.189 1 98.06 156 ASP A N 1
ATOM 1198 C CA . ASP A 1 156 ? 2.113 -34.375 1.142 1 98.06 156 ASP A CA 1
ATOM 1199 C C . ASP A 1 156 ? 3.178 -34.688 0.099 1 98.06 156 ASP A C 1
ATOM 1201 O O . ASP A 1 156 ? 3.926 -35.656 0.258 1 98.06 156 ASP A O 1
ATOM 1205 N N . ARG A 1 157 ? 3.184 -33.969 -0.94 1 98.44 157 ARG A N 1
ATOM 1206 C CA . ARG A 1 157 ? 4.168 -34.094 -2.012 1 98.44 157 ARG A CA 1
ATOM 1207 C C . ARG A 1 157 ? 4.805 -32.75 -2.33 1 98.44 157 ARG A C 1
ATOM 1209 O O . ARG A 1 157 ? 4.164 -31.703 -2.193 1 98.44 157 ARG A O 1
ATOM 1216 N N . LEU A 1 158 ? 6.012 -32.844 -2.682 1 98.44 158 LEU A N 1
ATOM 1217 C CA . LEU A 1 158 ? 6.789 -31.656 -3.023 1 98.44 158 LEU A CA 1
ATOM 1218 C C . LEU A 1 158 ? 7.367 -31.766 -4.43 1 98.44 158 LEU A C 1
ATOM 1220 O O . LEU A 1 158 ? 7.945 -32.812 -4.785 1 98.44 158 LEU A O 1
ATOM 1224 N N . LEU A 1 159 ? 7.059 -30.828 -5.246 1 98.44 159 LEU A N 1
ATOM 1225 C CA . LEU A 1 159 ? 7.828 -30.688 -6.48 1 98.44 159 LEU A CA 1
ATOM 1226 C C . LEU A 1 159 ? 9.164 -30 -6.211 1 98.44 159 LEU A C 1
ATOM 1228 O O . LEU A 1 159 ? 9.227 -28.781 -6.105 1 98.44 159 LEU A O 1
ATOM 1232 N N . ALA A 1 160 ? 10.211 -30.766 -6.211 1 98.19 160 ALA A N 1
ATOM 1233 C CA . ALA A 1 160 ? 11.547 -30.297 -5.863 1 98.19 160 ALA A CA 1
ATOM 1234 C C . ALA A 1 160 ? 12.414 -30.141 -7.109 1 98.19 160 ALA A C 1
ATOM 1236 O O . ALA A 1 160 ? 12.227 -30.844 -8.094 1 98.19 160 ALA A O 1
ATOM 1237 N N . SER A 1 161 ? 13.336 -29.219 -7.016 1 97.94 161 SER A N 1
ATOM 1238 C CA . SER A 1 161 ? 14.25 -29.047 -8.141 1 97.94 161 SER A CA 1
ATOM 1239 C C . SER A 1 161 ? 15.68 -28.812 -7.664 1 97.94 161 SER A C 1
ATOM 1241 O O . SER A 1 161 ? 15.898 -28.359 -6.539 1 97.94 161 SER A O 1
ATOM 1243 N N . ALA A 1 162 ? 16.578 -29.172 -8.453 1 98.06 162 ALA A N 1
ATOM 1244 C CA . ALA A 1 162 ? 18.016 -28.984 -8.219 1 98.06 162 ALA A CA 1
ATOM 1245 C C . ALA A 1 162 ? 18.781 -28.953 -9.539 1 98.06 162 ALA A C 1
ATOM 1247 O O . ALA A 1 162 ? 18.25 -29.344 -10.578 1 98.06 162 ALA A O 1
ATOM 1248 N N . PHE A 1 163 ? 19.953 -28.5 -9.414 1 97.62 163 PHE A N 1
ATOM 1249 C CA . PHE A 1 163 ? 20.828 -28.453 -10.586 1 97.62 163 PHE A CA 1
ATOM 1250 C C . PHE A 1 163 ? 21.969 -29.453 -10.461 1 97.62 163 PHE A C 1
ATOM 1252 O O . PHE A 1 163 ? 22.578 -29.578 -9.391 1 97.62 163 PHE A O 1
ATOM 1259 N N . ASP A 1 164 ? 22.188 -30.125 -11.477 1 96.19 164 ASP A N 1
ATOM 1260 C CA . ASP A 1 164 ? 23.344 -31.016 -11.438 1 96.19 164 ASP A CA 1
ATOM 1261 C C . ASP A 1 164 ? 24.625 -30.281 -11.812 1 96.19 164 ASP A C 1
ATOM 1263 O O . ASP A 1 164 ? 24.609 -29.062 -12 1 96.19 164 ASP A O 1
ATOM 1267 N N . ALA A 1 165 ? 25.75 -31 -11.898 1 94.69 165 ALA A N 1
ATOM 1268 C CA . ALA A 1 165 ? 27.062 -30.375 -12.086 1 94.69 165 ALA A CA 1
ATOM 1269 C C . ALA A 1 165 ? 27.172 -29.703 -13.445 1 94.69 165 ALA A C 1
ATOM 1271 O O . ALA A 1 165 ? 27.906 -28.734 -13.609 1 94.69 165 ALA A O 1
ATOM 1272 N N . SER A 1 166 ? 26.375 -30.156 -14.414 1 95 166 SER A N 1
ATOM 1273 C CA . SER A 1 166 ? 26.406 -29.578 -15.75 1 95 166 SER A CA 1
ATOM 1274 C C . SER A 1 166 ? 25.5 -28.359 -15.867 1 95 166 SER A C 1
ATOM 1276 O O . SER A 1 166 ? 25.469 -27.703 -16.906 1 95 166 SER A O 1
ATOM 1278 N N . GLY A 1 167 ? 24.719 -28.125 -14.867 1 94.25 167 GLY A N 1
ATOM 1279 C CA . GLY A 1 167 ? 23.812 -27 -14.891 1 94.25 167 GLY A CA 1
ATOM 1280 C C . GLY A 1 167 ? 22.422 -27.375 -15.367 1 94.25 167 GLY A C 1
ATOM 1281 O O . GLY A 1 167 ? 21.578 -26.5 -15.602 1 94.25 167 GLY A O 1
ATOM 1282 N N . ARG A 1 168 ? 22.203 -28.656 -15.5 1 94.19 168 ARG A N 1
ATOM 1283 C CA . ARG A 1 168 ? 20.891 -29.109 -15.922 1 94.19 168 ARG A CA 1
ATOM 1284 C C . ARG A 1 168 ? 19.891 -29.078 -14.766 1 94.19 168 ARG A C 1
ATOM 1286 O O . ARG A 1 168 ? 20.188 -29.562 -13.664 1 94.19 168 ARG A O 1
ATOM 1293 N N . LEU A 1 169 ? 18.734 -28.516 -15.039 1 95.94 169 LEU A N 1
ATOM 1294 C CA . LEU A 1 169 ? 17.672 -28.469 -14.047 1 95.94 169 LEU A CA 1
ATOM 1295 C C . LEU A 1 169 ? 16.969 -29.812 -13.938 1 95.94 169 LEU A C 1
ATOM 1297 O O . LEU A 1 169 ? 16.5 -30.359 -14.945 1 95.94 169 LEU A O 1
ATOM 1301 N N . LEU A 1 170 ? 16.953 -30.359 -12.766 1 97.25 170 LEU A N 1
ATOM 1302 C CA . LEU A 1 170 ? 16.203 -31.562 -12.453 1 97.25 170 LEU A CA 1
ATOM 1303 C C . LEU A 1 170 ? 14.969 -31.234 -11.633 1 97.25 170 LEU A C 1
ATOM 1305 O O . LEU A 1 170 ? 15.031 -30.438 -10.703 1 97.25 170 LEU A O 1
ATOM 1309 N N . ILE A 1 171 ? 13.844 -31.781 -12.039 1 98.31 171 ILE A N 1
ATOM 1310 C CA . ILE A 1 171 ? 12.578 -31.625 -11.336 1 98.31 171 ILE A CA 1
ATOM 1311 C C . ILE A 1 171 ? 12.039 -33 -10.914 1 98.31 171 ILE A C 1
ATOM 1313 O O . ILE A 1 171 ? 12.016 -33.938 -11.719 1 98.31 171 ILE A O 1
ATOM 1317 N N . ALA A 1 172 ? 11.633 -33.125 -9.664 1 98.44 172 ALA A N 1
ATOM 1318 C CA . ALA A 1 172 ? 11.164 -34.406 -9.156 1 98.44 172 ALA A CA 1
ATOM 1319 C C . ALA A 1 172 ? 9.938 -34.219 -8.258 1 98.44 172 ALA A C 1
ATOM 1321 O O . ALA A 1 172 ? 9.742 -33.156 -7.672 1 98.44 172 ALA A O 1
ATOM 1322 N N . VAL A 1 173 ? 9.078 -35.219 -8.203 1 98.56 173 VAL A N 1
ATOM 1323 C CA . VAL A 1 173 ? 8 -35.281 -7.223 1 98.56 173 VAL A CA 1
ATOM 1324 C C . VAL A 1 173 ? 8.414 -36.219 -6.086 1 98.56 173 VAL A C 1
ATOM 1326 O O . VAL A 1 173 ? 8.68 -37.406 -6.316 1 98.56 173 VAL A O 1
ATOM 1329 N N . VAL A 1 174 ? 8.477 -35.719 -4.863 1 98.44 174 VAL A N 1
ATOM 1330 C CA . VAL A 1 174 ? 8.914 -36.531 -3.729 1 98.44 174 VAL A CA 1
ATOM 1331 C C . VAL A 1 174 ? 7.965 -36.344 -2.553 1 98.44 174 VAL A C 1
ATOM 1333 O O . VAL A 1 174 ? 7.27 -35.312 -2.479 1 98.44 174 VAL A O 1
ATOM 1336 N N . PRO A 1 175 ? 7.852 -37.312 -1.636 1 98.31 175 PRO A N 1
ATOM 1337 C CA . PRO A 1 175 ? 7.121 -37.062 -0.394 1 98.31 175 PRO A CA 1
ATOM 1338 C C . PRO A 1 175 ? 7.73 -35.906 0.411 1 98.31 175 PRO A C 1
ATOM 1340 O O . PRO A 1 175 ? 8.953 -35.844 0.569 1 98.31 175 PRO A O 1
ATOM 1343 N N . THR A 1 176 ? 6.855 -35.094 0.921 1 98 176 THR A N 1
ATOM 1344 C CA . THR A 1 176 ? 7.348 -33.906 1.653 1 98 176 THR A CA 1
ATOM 1345 C C . THR A 1 176 ? 8.062 -34.344 2.93 1 98 176 THR A C 1
ATOM 1347 O O . THR A 1 176 ? 9 -33.688 3.377 1 98 176 THR A O 1
ATOM 1350 N N . ASP A 1 177 ? 7.711 -35.469 3.477 1 97.5 177 ASP A N 1
ATOM 1351 C CA . ASP A 1 177 ? 8.281 -35.906 4.742 1 97.5 177 ASP A CA 1
ATOM 1352 C C . ASP A 1 177 ? 9.5 -36.812 4.512 1 97.5 177 ASP A C 1
ATOM 1354 O O . ASP A 1 177 ? 9.953 -37.5 5.426 1 97.5 177 ASP A O 1
ATOM 1358 N N . ARG A 1 178 ? 9.961 -36.812 3.291 1 97.81 178 ARG A N 1
ATOM 1359 C CA . ARG A 1 178 ? 11.188 -37.562 3.016 1 97.81 178 ARG A CA 1
ATOM 1360 C C . ARG A 1 178 ? 12.328 -37.094 3.912 1 97.81 178 ARG A C 1
ATOM 1362 O O . ARG A 1 178 ? 12.477 -35.906 4.156 1 97.81 178 ARG A O 1
ATOM 1369 N N . GLN A 1 179 ? 13.164 -38.125 4.395 1 97.75 179 GLN A N 1
ATOM 1370 C CA . GLN A 1 179 ? 14.336 -37.812 5.199 1 97.75 179 GLN A CA 1
ATOM 1371 C C . GLN A 1 179 ? 15.227 -36.781 4.484 1 97.75 179 GLN A C 1
ATOM 1373 O O . GLN A 1 179 ? 15.508 -36.938 3.293 1 97.75 179 GLN A O 1
ATOM 1378 N N . GLY A 1 180 ? 15.555 -35.719 5.246 1 98.5 180 GLY A N 1
ATOM 1379 C CA . GLY A 1 180 ? 16.453 -34.719 4.695 1 98.5 180 GLY A CA 1
ATOM 1380 C C . GLY A 1 180 ? 15.727 -33.469 4.266 1 98.5 180 GLY A C 1
ATOM 1381 O O . GLY A 1 180 ? 16.359 -32.406 4.051 1 98.5 180 GLY A O 1
ATOM 1382 N N . ILE A 1 181 ? 14.43 -33.562 4.074 1 98.56 181 ILE A N 1
ATOM 1383 C CA . ILE A 1 181 ? 13.672 -32.375 3.703 1 98.56 181 ILE A CA 1
ATOM 1384 C C . ILE A 1 181 ? 13.258 -31.609 4.961 1 98.56 181 ILE A C 1
ATOM 1386 O O . ILE A 1 181 ? 12.711 -32.188 5.895 1 98.56 181 ILE A O 1
ATOM 1390 N N . GLY A 1 182 ? 13.625 -30.328 5.02 1 98.19 182 GLY A N 1
ATOM 1391 C CA . GLY A 1 182 ? 13.211 -29.453 6.105 1 98.19 182 GLY A CA 1
ATOM 1392 C C . GLY A 1 182 ? 12.508 -28.203 5.625 1 98.19 182 GLY A C 1
ATOM 1393 O O . GLY A 1 182 ? 13.133 -27.312 5.027 1 98.19 182 GLY A O 1
ATOM 1394 N N . VAL A 1 183 ? 11.211 -28.109 5.879 1 96.69 183 VAL A N 1
ATOM 1395 C CA . VAL A 1 183 ? 10.453 -26.891 5.609 1 96.69 183 VAL A CA 1
ATOM 1396 C C . VAL A 1 183 ? 10.656 -25.891 6.742 1 96.69 183 VAL A C 1
ATOM 1398 O O . VAL A 1 183 ? 10.375 -26.188 7.902 1 96.69 183 VAL A O 1
ATOM 1401 N N . GLN A 1 184 ? 11.156 -24.672 6.547 1 94.62 184 GLN A N 1
ATOM 1402 C CA . GLN A 1 184 ? 11.711 -23.781 7.566 1 94.62 184 GLN A CA 1
ATOM 1403 C C . GLN A 1 184 ? 10.633 -22.891 8.164 1 94.62 184 GLN A C 1
ATOM 1405 O O . GLN A 1 184 ? 10.797 -22.344 9.258 1 94.62 184 GLN A O 1
ATOM 1410 N N . GLY A 1 185 ? 9.539 -22.641 7.543 1 92.06 185 GLY A N 1
ATOM 1411 C CA . GLY A 1 185 ? 8.508 -21.766 8.055 1 92.06 185 GLY A CA 1
ATOM 1412 C C . GLY A 1 185 ? 8.969 -20.328 8.195 1 92.06 185 GLY A C 1
ATOM 1413 O O . GLY A 1 185 ? 8.602 -19.641 9.148 1 92.06 185 GLY A O 1
ATOM 1414 N N . ASP A 1 186 ? 9.812 -19.828 7.379 1 94.56 186 ASP A N 1
ATOM 1415 C CA . ASP A 1 186 ? 10.469 -18.531 7.527 1 94.56 186 ASP A CA 1
ATOM 1416 C C . ASP A 1 186 ? 9.852 -17.5 6.59 1 94.56 186 ASP A C 1
ATOM 1418 O O . ASP A 1 186 ? 10.477 -16.484 6.266 1 94.56 186 ASP A O 1
ATOM 1422 N N . TRP A 1 187 ? 8.633 -17.812 6.141 1 94.94 187 TRP A N 1
ATOM 1423 C CA . TRP A 1 187 ? 7.953 -16.828 5.309 1 94.94 187 TRP A CA 1
ATOM 1424 C C . TRP A 1 187 ? 7.441 -15.672 6.156 1 94.94 187 TRP A C 1
ATOM 1426 O O . TRP A 1 187 ? 6.574 -15.852 7.016 1 94.94 187 TRP A O 1
ATOM 1436 N N . ASP A 1 188 ? 8.016 -14.469 5.992 1 95.12 188 ASP A N 1
ATOM 1437 C CA . ASP A 1 188 ? 7.602 -13.242 6.664 1 95.12 188 ASP A CA 1
ATOM 1438 C C . ASP A 1 188 ? 7.699 -12.047 5.73 1 95.12 188 ASP A C 1
ATOM 1440 O O . ASP A 1 188 ? 8.648 -11.266 5.809 1 95.12 188 ASP A O 1
ATOM 1444 N N . ASN A 1 189 ? 6.719 -11.93 4.879 1 96.5 189 ASN A N 1
ATOM 1445 C CA . ASN A 1 189 ? 6.629 -10.836 3.92 1 96.5 189 ASN A CA 1
ATOM 1446 C C . ASN A 1 189 ? 5.434 -9.93 4.207 1 96.5 189 ASN A C 1
ATOM 1448 O O . ASN A 1 189 ? 4.574 -10.273 5.023 1 96.5 189 ASN A O 1
ATOM 1452 N N . ILE A 1 190 ? 5.336 -8.805 3.531 1 97.19 190 ILE A N 1
ATOM 1453 C CA . ILE A 1 190 ? 4.34 -7.789 3.836 1 97.19 190 ILE A CA 1
ATOM 1454 C C . ILE A 1 190 ? 2.957 -8.266 3.393 1 97.19 190 ILE A C 1
ATOM 1456 O O . ILE A 1 190 ? 1.937 -7.777 3.879 1 97.19 190 ILE A O 1
ATOM 1460 N N . GLY A 1 191 ? 2.867 -9.172 2.459 1 97.56 191 GLY A N 1
ATOM 1461 C CA . GLY A 1 191 ? 1.628 -9.711 1.93 1 97.56 191 GLY A CA 1
ATOM 1462 C C . GLY A 1 191 ? 1.711 -11.195 1.625 1 97.56 191 GLY A C 1
ATOM 1463 O O . GLY A 1 191 ? 2.766 -11.812 1.793 1 97.56 191 GLY A O 1
ATOM 1464 N N . GLN A 1 192 ? 0.511 -11.742 1.236 1 97.69 192 GLN A N 1
ATOM 1465 C CA . GLN A 1 192 ? 0.428 -13.18 1.012 1 97.69 192 GLN A CA 1
ATOM 1466 C C . GLN A 1 192 ? 1.002 -13.961 2.195 1 97.69 192 GLN A C 1
ATOM 1468 O O . GLN A 1 192 ? 1.807 -14.875 2.012 1 97.69 192 GLN A O 1
ATOM 1473 N N . ARG A 1 193 ? 0.54 -13.594 3.283 1 97.06 193 ARG A N 1
ATOM 1474 C CA . ARG A 1 193 ? 1.228 -13.922 4.527 1 97.06 193 ARG A CA 1
ATOM 1475 C C . ARG A 1 193 ? 0.941 -15.359 4.941 1 97.06 193 ARG A C 1
ATOM 1477 O O . ARG A 1 193 ? 1.566 -15.883 5.867 1 97.06 193 ARG A O 1
ATOM 1484 N N . GLN A 1 194 ? -0.002 -16.031 4.172 1 96.69 194 GLN A N 1
ATOM 1485 C CA . GLN A 1 194 ? -0.302 -17.406 4.531 1 96.69 194 GLN A CA 1
ATOM 1486 C C . GLN A 1 194 ? -0.028 -18.359 3.363 1 96.69 194 GLN A C 1
ATOM 1488 O O . GLN A 1 194 ? -0.651 -19.422 3.254 1 96.69 194 GLN A O 1
ATOM 1493 N N . THR A 1 195 ? 0.808 -17.969 2.436 1 95.38 195 THR A N 1
ATOM 1494 C CA . THR A 1 195 ? 1.168 -18.844 1.328 1 95.38 195 THR A CA 1
ATOM 1495 C C . THR A 1 195 ? 2.186 -19.891 1.775 1 95.38 195 THR A C 1
ATOM 1497 O O . THR A 1 195 ? 2.43 -20.875 1.067 1 95.38 195 THR A O 1
ATOM 1500 N N . ASP A 1 196 ? 2.789 -19.641 2.951 1 90.94 196 ASP A N 1
ATOM 1501 C CA . ASP A 1 196 ? 3.861 -20.516 3.416 1 90.94 196 ASP A CA 1
ATOM 1502 C C . ASP A 1 196 ? 4.965 -20.641 2.367 1 90.94 196 ASP A C 1
ATOM 1504 O O . ASP A 1 196 ? 5.355 -21.75 1.996 1 90.94 196 ASP A O 1
ATOM 1508 N N . SER A 1 197 ? 5.41 -19.531 1.886 1 92.31 197 SER A N 1
ATOM 1509 C CA . SER A 1 197 ? 6.359 -19.453 0.781 1 92.31 197 SER A CA 1
ATOM 1510 C C . SER A 1 197 ? 7.793 -19.328 1.29 1 92.31 197 SER A C 1
ATOM 1512 O O . SER A 1 197 ? 8.617 -18.641 0.682 1 92.31 197 SER A O 1
ATOM 1514 N N . GLY A 1 198 ? 8.047 -19.953 2.377 1 93.56 198 GLY A N 1
ATOM 1515 C CA . GLY A 1 198 ? 9.383 -19.891 2.957 1 93.56 198 GLY A CA 1
ATOM 1516 C C . GLY A 1 198 ? 10.383 -20.781 2.244 1 93.56 198 GLY A C 1
ATOM 1517 O O . GLY A 1 198 ? 10.25 -21.031 1.047 1 93.56 198 GLY A O 1
ATOM 1518 N N . SER A 1 199 ? 11.422 -21.078 2.92 1 96.69 199 SER A N 1
ATOM 1519 C CA . SER A 1 199 ? 12.5 -21.875 2.34 1 96.69 199 SER A CA 1
ATOM 1520 C C . SER A 1 199 ? 12.352 -23.344 2.674 1 96.69 199 SER A C 1
ATOM 1522 O O . SER A 1 199 ? 11.68 -23.703 3.645 1 96.69 199 SER A O 1
ATOM 1524 N N . VAL A 1 200 ? 12.898 -24.156 1.824 1 98.06 200 VAL A N 1
ATOM 1525 C CA . VAL A 1 200 ? 13.016 -25.594 2.049 1 98.06 200 VAL A CA 1
ATOM 1526 C C . VAL A 1 200 ? 14.484 -26.016 1.959 1 98.06 200 VAL A C 1
ATOM 1528 O O . VAL A 1 200 ? 15.188 -25.625 1.022 1 98.06 200 VAL A O 1
ATOM 1531 N N . VAL A 1 201 ? 14.875 -26.734 2.939 1 98.56 201 VAL A N 1
ATOM 1532 C CA . VAL A 1 201 ? 16.25 -27.234 2.98 1 98.56 201 VAL A CA 1
ATOM 1533 C C . VAL A 1 201 ? 16.266 -28.703 2.58 1 98.56 201 VAL A C 1
ATOM 1535 O O . VAL A 1 201 ? 15.391 -29.484 2.99 1 98.56 201 VAL A O 1
ATOM 1538 N N . PHE A 1 202 ? 17.188 -29.031 1.736 1 98.62 202 PHE A N 1
ATOM 1539 C CA . PHE A 1 202 ? 17.453 -30.406 1.328 1 98.62 202 PHE A CA 1
ATOM 1540 C C . PHE A 1 202 ? 18.812 -30.875 1.841 1 98.62 202 PHE A C 1
ATOM 1542 O O . PHE A 1 202 ? 19.844 -30.281 1.507 1 98.62 202 PHE A O 1
ATOM 1549 N N . ASP A 1 203 ? 18.75 -31.875 2.635 1 98.5 203 ASP A N 1
ATOM 1550 C CA . ASP A 1 203 ? 19.984 -32.5 3.143 1 98.5 203 ASP A CA 1
ATOM 1551 C C . ASP A 1 203 ? 20.156 -33.906 2.602 1 98.5 203 ASP A C 1
ATOM 1553 O O . ASP A 1 203 ? 19.734 -34.875 3.238 1 98.5 203 ASP A O 1
ATOM 1557 N N . GLN A 1 204 ? 20.781 -34 1.516 1 97.94 204 GLN A N 1
ATOM 1558 C CA . GLN A 1 204 ? 21.062 -35.25 0.832 1 97.94 204 GLN A CA 1
ATOM 1559 C C . GLN A 1 204 ? 19.781 -36.062 0.634 1 97.94 204 GLN A C 1
ATOM 1561 O O . GLN A 1 204 ? 19.719 -37.25 1.021 1 97.94 204 GLN A O 1
ATOM 1566 N N . VAL A 1 205 ? 18.828 -35.469 0.086 1 98.62 205 VAL A N 1
ATOM 1567 C CA . VAL A 1 205 ? 17.531 -36.125 -0.149 1 98.62 205 VAL A CA 1
ATOM 1568 C C . VAL A 1 205 ? 17.625 -37.062 -1.344 1 98.62 205 VAL A C 1
ATOM 1570 O O . VAL A 1 205 ? 17.969 -36.625 -2.451 1 98.62 205 VAL A O 1
ATOM 1573 N N . ARG A 1 206 ? 17.312 -38.25 -1.141 1 98.19 206 ARG A N 1
ATOM 1574 C CA . ARG A 1 206 ? 17.375 -39.25 -2.199 1 98.19 206 ARG A CA 1
ATOM 1575 C C . ARG A 1 206 ? 16.188 -39.125 -3.143 1 98.19 206 ARG A C 1
ATOM 1577 O O . ARG A 1 206 ? 15.039 -39.094 -2.699 1 98.19 206 ARG A O 1
ATOM 1584 N N . VAL A 1 207 ? 16.469 -39.062 -4.402 1 98.38 207 VAL A N 1
ATOM 1585 C CA . VAL A 1 207 ? 15.453 -39 -5.449 1 98.38 207 VAL A CA 1
ATOM 1586 C C . VAL A 1 207 ? 15.641 -40.156 -6.422 1 98.38 207 VAL A C 1
ATOM 1588 O O . VAL A 1 207 ? 16.688 -40.281 -7.055 1 98.38 207 VAL A O 1
ATOM 1591 N N . GLN A 1 208 ? 14.641 -40.906 -6.547 1 97 208 GLN A N 1
ATOM 1592 C CA . GLN A 1 208 ? 14.688 -42.062 -7.438 1 97 208 GLN A CA 1
ATOM 1593 C C . GLN A 1 208 ? 14.43 -41.656 -8.883 1 97 208 GLN A C 1
ATOM 1595 O O . GLN A 1 208 ? 13.828 -40.625 -9.141 1 97 208 GLN A O 1
ATOM 1600 N N . ALA A 1 209 ? 14.836 -42.531 -9.781 1 93.62 209 ALA A N 1
ATOM 1601 C CA . ALA A 1 209 ? 14.703 -42.25 -11.203 1 93.62 209 ALA A CA 1
ATOM 1602 C C . ALA A 1 209 ? 13.242 -42.062 -11.594 1 93.62 209 ALA A C 1
ATOM 1604 O O . ALA A 1 209 ? 12.914 -41.188 -12.406 1 93.62 209 ALA A O 1
ATOM 1605 N N . HIS A 1 210 ? 12.383 -42.844 -11 1 95 210 HIS A N 1
ATOM 1606 C CA . HIS A 1 210 ? 10.977 -42.781 -11.367 1 95 210 HIS A CA 1
ATOM 1607 C C . HIS A 1 210 ? 10.289 -41.562 -10.805 1 95 210 HIS A C 1
ATOM 1609 O O . HIS A 1 210 ? 9.156 -41.25 -11.164 1 95 210 HIS A O 1
ATOM 1615 N N . GLU A 1 211 ? 11.008 -40.781 -9.922 1 97.69 211 GLU A N 1
ATOM 1616 C CA . GLU A 1 211 ? 10.469 -39.562 -9.336 1 97.69 211 GLU A CA 1
ATOM 1617 C C . GLU A 1 211 ? 10.852 -38.312 -10.156 1 97.69 211 GLU A C 1
ATOM 1619 O O . GLU A 1 211 ? 10.289 -37.25 -9.961 1 97.69 211 GLU A O 1
ATOM 1624 N N . LEU A 1 212 ? 11.805 -38.5 -11.086 1 97.81 212 LEU A N 1
ATOM 1625 C CA . LEU A 1 212 ? 12.289 -37.406 -11.906 1 97.81 212 LEU A CA 1
ATOM 1626 C C . LEU A 1 212 ? 11.391 -37.188 -13.125 1 97.81 212 LEU A C 1
ATOM 1628 O O . LEU A 1 212 ? 11.039 -38.125 -13.812 1 97.81 212 LEU A O 1
ATOM 1632 N N . LEU A 1 213 ? 11.039 -35.938 -13.312 1 97.81 213 LEU A N 1
ATOM 1633 C CA . LEU A 1 213 ? 10.25 -35.594 -14.484 1 97.81 213 LEU A CA 1
ATOM 1634 C C . LEU A 1 213 ? 11.156 -35.188 -15.648 1 97.81 213 LEU A C 1
ATOM 1636 O O . LEU A 1 213 ? 11.344 -34 -15.938 1 97.81 213 LEU A O 1
ATOM 1640 N N . THR A 1 214 ? 11.695 -36.156 -16.359 1 94.5 214 THR A N 1
ATOM 1641 C CA . THR A 1 214 ? 12.719 -35.906 -17.375 1 94.5 214 THR A CA 1
ATOM 1642 C C . THR A 1 214 ? 12.25 -36.406 -18.734 1 94.5 214 THR A C 1
ATOM 1644 O O . THR A 1 214 ? 12.938 -36.219 -19.75 1 94.5 214 THR A O 1
ATOM 1647 N N . ASP A 1 215 ? 11.172 -37.031 -18.641 1 93.81 215 ASP A N 1
ATOM 1648 C CA . ASP A 1 215 ? 10.617 -37.594 -19.875 1 93.81 215 ASP A CA 1
ATOM 1649 C C . ASP A 1 215 ? 9.125 -37.344 -19.984 1 93.81 215 ASP A C 1
ATOM 1651 O O . ASP A 1 215 ? 8.305 -38.062 -19.422 1 93.81 215 ASP A O 1
ATOM 1655 N N . PRO A 1 216 ? 8.742 -36.344 -20.844 1 94.44 216 PRO A N 1
ATOM 1656 C CA . PRO A 1 216 ? 9.586 -35.656 -21.812 1 94.44 216 PRO A CA 1
ATOM 1657 C C . PRO A 1 216 ? 10.422 -34.531 -21.188 1 94.44 216 PRO A C 1
ATOM 1659 O O . PRO A 1 216 ? 11.438 -34.125 -21.75 1 94.44 216 PRO A O 1
ATOM 1662 N N . GLY A 1 217 ? 10.047 -34.031 -20 1 95.44 217 GLY A N 1
ATOM 1663 C CA . GLY A 1 217 ? 10.82 -33.031 -19.312 1 95.44 217 GLY A CA 1
ATOM 1664 C C . GLY A 1 217 ? 10.305 -31.625 -19.547 1 95.44 217 GLY A C 1
ATOM 1665 O O . GLY A 1 217 ? 9.352 -31.422 -20.312 1 95.44 217 GLY A O 1
ATOM 1666 N N . PRO A 1 218 ? 10.953 -30.688 -18.875 1 95.69 218 PRO A N 1
ATOM 1667 C CA . PRO A 1 218 ? 10.469 -29.297 -18.938 1 95.69 218 PRO A CA 1
ATOM 1668 C C . PRO A 1 218 ? 10.703 -28.672 -20.312 1 95.69 218 PRO A C 1
ATOM 1670 O O . PRO A 1 218 ? 11.773 -28.828 -20.906 1 95.69 218 PRO A O 1
ATOM 1673 N N . LEU A 1 219 ? 9.672 -28.031 -20.828 1 94.62 219 LEU A N 1
ATOM 1674 C CA . LEU A 1 219 ? 9.727 -27.219 -22.031 1 94.62 219 LEU A CA 1
ATOM 1675 C C . LEU A 1 219 ? 10.164 -28.047 -23.234 1 94.62 219 LEU A C 1
ATOM 1677 O O . LEU A 1 219 ? 10.75 -27.516 -24.188 1 94.62 219 LEU A O 1
ATOM 1681 N N . SER A 1 220 ? 9.969 -29.312 -23.219 1 95.44 220 SER A N 1
ATOM 1682 C CA . SER A 1 220 ? 10.477 -30.25 -24.219 1 95.44 220 SER A CA 1
ATOM 1683 C C . SER A 1 220 ? 9.633 -30.219 -25.484 1 95.44 220 SER A C 1
ATOM 1685 O O . SER A 1 220 ? 10.055 -30.719 -26.531 1 95.44 220 SER A O 1
ATOM 1687 N N . SER A 1 221 ? 8.461 -29.766 -25.406 1 97.12 221 SER A N 1
ATOM 1688 C CA . SER A 1 221 ? 7.5 -29.656 -26.5 1 97.12 221 SER A CA 1
ATOM 1689 C C . SER A 1 221 ? 6.574 -28.469 -26.312 1 97.12 221 SER A C 1
ATOM 1691 O O . SER A 1 221 ? 6.516 -27.891 -25.219 1 97.12 221 SER A O 1
ATOM 1693 N N . PRO A 1 222 ? 5.855 -28.125 -27.344 1 97.81 222 PRO A N 1
ATOM 1694 C CA . PRO A 1 222 ? 4.855 -27.062 -27.156 1 97.81 222 PRO A CA 1
ATOM 1695 C C . PRO A 1 222 ? 3.857 -27.391 -26.047 1 97.81 222 PRO A C 1
ATOM 1697 O O . PRO A 1 222 ? 3.443 -26.5 -25.297 1 97.81 222 PRO A O 1
ATOM 1700 N N . PHE A 1 223 ? 3.557 -28.641 -25.922 1 98.19 223 PHE A N 1
ATOM 1701 C CA . PHE A 1 223 ? 2.619 -29.062 -24.891 1 98.19 223 PHE A CA 1
ATOM 1702 C C . PHE A 1 223 ? 3.225 -28.891 -23.5 1 98.19 223 PHE A C 1
ATOM 1704 O O . PHE A 1 223 ? 2.602 -28.297 -22.609 1 98.19 223 PHE A O 1
ATOM 1711 N N . ALA A 1 224 ? 4.441 -29.344 -23.328 1 98.06 224 ALA A N 1
ATOM 1712 C CA . ALA A 1 224 ? 5.133 -29.188 -22.047 1 98.06 224 ALA A CA 1
ATOM 1713 C C . ALA A 1 224 ? 5.32 -27.719 -21.703 1 98.06 224 ALA A C 1
ATOM 1715 O O . ALA A 1 224 ? 5.301 -27.344 -20.516 1 98.06 224 ALA A O 1
ATOM 1716 N N . ALA A 1 225 ? 5.379 -26.922 -22.75 1 98.25 225 ALA A N 1
ATOM 1717 C CA . ALA A 1 225 ? 5.641 -25.5 -22.578 1 98.25 225 ALA A CA 1
ATOM 1718 C C . ALA A 1 225 ? 4.367 -24.75 -22.203 1 98.25 225 ALA A C 1
ATOM 1720 O O . ALA A 1 225 ? 4.379 -23.516 -22.062 1 98.25 225 ALA A O 1
ATOM 1721 N N . LEU A 1 226 ? 3.262 -25.406 -21.984 1 98.62 226 LEU A N 1
ATOM 1722 C CA . LEU A 1 226 ? 2.055 -24.781 -21.453 1 98.62 226 LEU A CA 1
ATOM 1723 C C . LEU A 1 226 ? 2.189 -24.531 -19.953 1 98.62 226 LEU A C 1
ATOM 1725 O O . LEU A 1 226 ? 1.462 -23.719 -19.391 1 98.62 226 LEU A O 1
ATOM 1729 N N . ARG A 1 227 ? 3.107 -25.203 -19.328 1 98.31 227 ARG A N 1
ATOM 1730 C CA . ARG A 1 227 ? 3.25 -25.141 -17.875 1 98.31 227 ARG A CA 1
ATOM 1731 C C . ARG A 1 227 ? 3.482 -23.719 -17.406 1 98.31 227 ARG A C 1
ATOM 1733 O O . ARG A 1 227 ? 2.768 -23.219 -16.531 1 98.31 227 ARG A O 1
ATOM 1740 N N . PRO A 1 228 ? 4.473 -22.984 -17.984 1 97.5 228 PRO A N 1
ATOM 1741 C CA . PRO A 1 228 ? 4.66 -21.609 -17.531 1 97.5 228 PRO A CA 1
ATOM 1742 C C . PRO A 1 228 ? 3.451 -20.719 -17.812 1 97.5 228 PRO A C 1
ATOM 1744 O O . PRO A 1 228 ? 3.17 -19.797 -17.047 1 97.5 228 PRO A O 1
ATOM 1747 N N . LEU A 1 229 ? 2.75 -21.016 -18.844 1 98.62 229 LEU A N 1
ATOM 1748 C CA . LEU A 1 229 ? 1.573 -20.219 -19.188 1 98.62 229 LEU A CA 1
ATOM 1749 C C . LEU A 1 229 ? 0.448 -20.453 -18.188 1 98.62 229 LEU A C 1
ATOM 1751 O O . LEU A 1 229 ? -0.252 -19.516 -17.797 1 98.62 229 LEU A O 1
ATOM 1755 N N . LEU A 1 230 ? 0.316 -21.688 -17.797 1 98.75 230 LEU A N 1
ATOM 1756 C CA . LEU A 1 230 ? -0.666 -21.984 -16.766 1 98.75 230 LEU A CA 1
ATOM 1757 C C . LEU A 1 230 ? -0.291 -21.312 -15.453 1 98.75 230 LEU A C 1
ATOM 1759 O O . LEU A 1 230 ? -1.156 -20.766 -14.75 1 98.75 230 LEU A O 1
ATOM 1763 N N . ALA A 1 231 ? 0.977 -21.328 -15.109 1 97.88 231 ALA A N 1
ATOM 1764 C CA . ALA A 1 231 ? 1.438 -20.656 -13.898 1 97.88 231 ALA A CA 1
ATOM 1765 C C . ALA A 1 231 ? 1.081 -19.172 -13.938 1 97.88 231 ALA A C 1
ATOM 1767 O O . ALA A 1 231 ? 0.573 -18.625 -12.961 1 97.88 231 ALA A O 1
ATOM 1768 N N . GLN A 1 232 ? 1.302 -18.578 -15.055 1 97.69 232 GLN A N 1
ATOM 1769 C CA . GLN A 1 232 ? 1.012 -17.156 -15.219 1 97.69 232 GLN A CA 1
ATOM 1770 C C . GLN A 1 232 ? -0.489 -16.891 -15.148 1 97.69 232 GLN A C 1
ATOM 1772 O O . GLN A 1 232 ? -0.919 -15.859 -14.617 1 97.69 232 GLN A O 1
ATOM 1777 N N . LEU A 1 233 ? -1.218 -17.75 -15.688 1 98.44 233 LEU A N 1
ATOM 1778 C CA . LEU A 1 233 ? -2.664 -17.562 -15.68 1 98.44 233 LEU A CA 1
ATOM 1779 C C . LEU A 1 233 ? -3.227 -17.734 -14.273 1 98.44 233 LEU A C 1
ATOM 1781 O O . LEU A 1 233 ? -4.191 -17.062 -13.898 1 98.44 233 LEU A O 1
ATOM 1785 N N . VAL A 1 234 ? -2.664 -18.672 -13.516 1 98.56 234 VAL A N 1
ATOM 1786 C CA . VAL A 1 234 ? -3.047 -18.766 -12.117 1 98.56 234 VAL A CA 1
ATOM 1787 C C . VAL A 1 234 ? -2.83 -17.422 -11.422 1 98.56 234 VAL A C 1
ATOM 1789 O O . VAL A 1 234 ? -3.725 -16.906 -10.75 1 98.56 234 VAL A O 1
ATOM 1792 N N . LEU A 1 235 ? -1.686 -16.812 -11.656 1 98.06 235 LEU A N 1
ATOM 1793 C CA . LEU A 1 235 ? -1.368 -15.539 -11.039 1 98.06 235 LEU A CA 1
ATOM 1794 C C . LEU A 1 235 ? -2.32 -14.453 -11.531 1 98.06 235 LEU A C 1
ATOM 1796 O O . LEU A 1 235 ? -2.791 -13.633 -10.734 1 98.06 235 LEU A O 1
ATOM 1800 N N . ALA A 1 236 ? -2.613 -14.461 -12.812 1 98.56 236 ALA A N 1
ATOM 1801 C CA . ALA A 1 236 ? -3.531 -13.469 -13.359 1 98.56 236 ALA A CA 1
ATOM 1802 C C . ALA A 1 236 ? -4.895 -13.547 -12.68 1 98.56 236 ALA A C 1
ATOM 1804 O O . ALA A 1 236 ? -5.508 -12.516 -12.383 1 98.56 236 ALA A O 1
ATOM 1805 N N . HIS A 1 237 ? -5.332 -14.742 -12.43 1 98.81 237 HIS A N 1
ATOM 1806 C CA . HIS A 1 237 ? -6.641 -14.914 -11.805 1 98.81 237 HIS A CA 1
ATOM 1807 C C . HIS A 1 237 ? -6.586 -14.57 -10.32 1 98.81 237 HIS A C 1
ATOM 1809 O O . HIS A 1 237 ? -7.574 -14.094 -9.75 1 98.81 237 HIS A O 1
ATOM 1815 N N . VAL A 1 238 ? -5.461 -14.797 -9.672 1 98.75 238 VAL A N 1
ATOM 1816 C CA . VAL A 1 238 ? -5.285 -14.328 -8.305 1 98.75 238 VAL A CA 1
ATOM 1817 C C . VAL A 1 238 ? -5.352 -12.805 -8.266 1 98.75 238 VAL A C 1
ATOM 1819 O O . VAL A 1 238 ? -6.055 -12.227 -7.434 1 98.75 238 VAL A O 1
ATOM 1822 N N . TYR A 1 239 ? -4.652 -12.109 -9.25 1 98.75 239 TYR A N 1
ATOM 1823 C CA . TYR A 1 239 ? -4.688 -10.648 -9.328 1 98.75 239 TYR A CA 1
ATOM 1824 C C . TYR A 1 239 ? -6.113 -10.148 -9.508 1 98.75 239 TYR A C 1
ATOM 1826 O O . TYR A 1 239 ? -6.559 -9.25 -8.797 1 98.75 239 TYR A O 1
ATOM 1834 N N . LEU A 1 240 ? -6.773 -10.797 -10.445 1 98.69 240 LEU A N 1
ATOM 1835 C CA . LEU A 1 240 ? -8.133 -10.383 -10.773 1 98.69 240 LEU A CA 1
ATOM 1836 C C . LEU A 1 240 ? -9.055 -10.555 -9.57 1 98.69 240 LEU A C 1
ATOM 1838 O O . LEU A 1 240 ? -9.875 -9.68 -9.281 1 98.69 240 LEU A O 1
ATOM 1842 N N . GLY A 1 241 ? -8.953 -11.688 -8.914 1 98.88 241 GLY A N 1
ATOM 1843 C CA . GLY A 1 241 ? -9.742 -11.898 -7.711 1 98.88 241 GLY A CA 1
ATOM 1844 C C . GLY A 1 241 ? -9.492 -10.859 -6.637 1 98.88 241 GLY A C 1
ATOM 1845 O O . GLY A 1 241 ? -10.438 -10.336 -6.043 1 98.88 241 GLY A O 1
ATOM 1846 N N . LEU A 1 242 ? -8.266 -10.539 -6.406 1 98.81 242 LEU A N 1
ATOM 1847 C CA . LEU A 1 242 ? -7.898 -9.5 -5.453 1 98.81 242 LEU A CA 1
ATOM 1848 C C . LEU A 1 242 ? -8.523 -8.164 -5.836 1 98.81 242 LEU A C 1
ATOM 1850 O O . LEU A 1 242 ? -9.078 -7.469 -4.984 1 98.81 242 LEU A O 1
ATOM 1854 N N . GLY A 1 243 ? -8.406 -7.812 -7.133 1 98.88 243 GLY A N 1
ATOM 1855 C CA . GLY A 1 243 ? -9.016 -6.574 -7.598 1 98.88 243 GLY A CA 1
ATOM 1856 C C . GLY A 1 243 ? -10.516 -6.535 -7.395 1 98.88 243 GLY A C 1
ATOM 1857 O O . GLY A 1 243 ? -11.055 -5.531 -6.93 1 98.88 243 GLY A O 1
ATOM 1858 N N . GLU A 1 244 ? -11.148 -7.66 -7.727 1 98.81 244 GLU A N 1
ATOM 1859 C CA . GLU A 1 244 ? -12.602 -7.766 -7.566 1 98.81 244 GLU A CA 1
ATOM 1860 C C . GLU A 1 244 ? -12.992 -7.691 -6.094 1 98.81 244 GLU A C 1
ATOM 1862 O O . GLU A 1 244 ? -14 -7.062 -5.746 1 98.81 244 GLU A O 1
ATOM 1867 N N . GLY A 1 245 ? -12.258 -8.359 -5.25 1 98.81 245 GLY A N 1
ATOM 1868 C CA . GLY A 1 245 ? -12.508 -8.289 -3.82 1 98.81 245 GLY A CA 1
ATOM 1869 C C . GLY A 1 245 ? -12.336 -6.891 -3.256 1 98.81 245 GLY A C 1
ATOM 1870 O O . GLY A 1 245 ? -13.164 -6.426 -2.469 1 98.81 245 GLY A O 1
ATOM 1871 N N . ALA A 1 246 ? -11.258 -6.23 -3.654 1 98.81 246 ALA A N 1
ATOM 1872 C CA . ALA A 1 246 ? -11.008 -4.859 -3.225 1 98.81 246 ALA A CA 1
ATOM 1873 C C . ALA A 1 246 ? -12.156 -3.939 -3.629 1 98.81 246 ALA A C 1
ATOM 1875 O O . ALA A 1 246 ? -12.625 -3.129 -2.826 1 98.81 246 ALA A O 1
ATOM 1876 N N . LEU A 1 247 ? -12.602 -4.078 -4.875 1 98.81 247 LEU A N 1
ATOM 1877 C CA . LEU A 1 247 ? -13.703 -3.268 -5.371 1 98.81 247 LEU A CA 1
ATOM 1878 C C . LEU A 1 247 ? -14.969 -3.518 -4.559 1 98.81 247 LEU A C 1
ATOM 1880 O O . LEU A 1 247 ? -15.68 -2.572 -4.191 1 98.81 247 LEU A O 1
ATOM 1884 N N . ALA A 1 248 ? -15.219 -4.781 -4.289 1 98.56 248 ALA A N 1
ATOM 1885 C CA . ALA A 1 248 ? -16.422 -5.141 -3.547 1 98.56 248 ALA A CA 1
ATOM 1886 C C . ALA A 1 248 ? -16.406 -4.555 -2.139 1 98.56 248 ALA A C 1
ATOM 1888 O O . ALA A 1 248 ? -17.406 -4.008 -1.67 1 98.56 248 ALA A O 1
ATOM 1889 N N . GLU A 1 249 ? -15.312 -4.672 -1.444 1 98.12 249 GLU A N 1
ATOM 1890 C CA . GLU A 1 249 ? -15.195 -4.125 -0.096 1 98.12 249 GLU A CA 1
ATOM 1891 C C . GLU A 1 249 ? -15.297 -2.604 -0.106 1 98.12 249 GLU A C 1
ATOM 1893 O O . GLU A 1 249 ? -15.953 -2.014 0.754 1 98.12 249 GLU A O 1
ATOM 1898 N N . ALA A 1 250 ? -14.648 -1.974 -1.065 1 98.5 250 ALA A N 1
ATOM 1899 C CA . ALA A 1 250 ? -14.711 -0.519 -1.185 1 98.5 250 ALA A CA 1
ATOM 1900 C C . ALA A 1 250 ? -16.141 -0.049 -1.41 1 98.5 250 ALA A C 1
ATOM 1902 O O . ALA A 1 250 ? -16.594 0.904 -0.774 1 98.5 250 ALA A O 1
ATOM 1903 N N . ARG A 1 251 ? -16.812 -0.728 -2.334 1 98.38 251 ARG A N 1
ATOM 1904 C CA . ARG A 1 251 ? -18.203 -0.4 -2.631 1 98.38 251 ARG A CA 1
ATOM 1905 C C . ARG A 1 251 ? -19.078 -0.498 -1.379 1 98.38 251 ARG A C 1
ATOM 1907 O O . ARG A 1 251 ? -19.844 0.413 -1.08 1 98.38 251 ARG A O 1
ATOM 1914 N N . GLY A 1 252 ? -18.906 -1.616 -0.672 1 97.94 252 GLY A N 1
ATOM 1915 C CA . GLY A 1 252 ? -19.672 -1.792 0.555 1 97.94 252 GLY A CA 1
ATOM 1916 C C . GLY A 1 252 ? -19.438 -0.691 1.57 1 97.94 252 GLY A C 1
ATOM 1917 O O . GLY A 1 252 ? -20.375 -0.141 2.135 1 97.94 252 GLY A O 1
ATOM 1918 N N . PHE A 1 253 ? -18.188 -0.286 1.752 1 98.06 253 PHE A N 1
ATOM 1919 C CA . PHE A 1 253 ? -17.844 0.742 2.723 1 98.06 253 PHE A CA 1
ATOM 1920 C C . PHE A 1 253 ? -18.391 2.1 2.297 1 98.06 253 PHE A C 1
ATOM 1922 O O . PHE A 1 253 ? -18.938 2.838 3.113 1 98.06 253 PHE A O 1
ATOM 1929 N N . THR A 1 254 ? -18.141 2.449 1.043 1 97.56 254 THR A N 1
ATOM 1930 C CA . THR A 1 254 ? -18.578 3.74 0.52 1 97.56 254 THR A CA 1
ATOM 1931 C C . THR A 1 254 ? -20.078 3.926 0.711 1 97.56 254 THR A C 1
ATOM 1933 O O . THR A 1 254 ? -20.531 4.969 1.196 1 97.56 254 THR A O 1
ATOM 1936 N N . LEU A 1 255 ? -20.859 2.908 0.393 1 97.44 255 LEU A N 1
ATOM 1937 C CA . LEU A 1 255 ? -22.312 2.998 0.433 1 97.44 255 LEU A CA 1
ATOM 1938 C C . LEU A 1 255 ? -22.812 3.014 1.872 1 97.44 255 LEU A C 1
ATOM 1940 O O . LEU A 1 255 ? -23.812 3.67 2.178 1 97.44 255 LEU A O 1
ATOM 1944 N N . GLN A 1 256 ? -22.047 2.434 2.803 1 96.31 256 GLN A N 1
ATOM 1945 C CA . GLN A 1 256 ? -22.578 2.236 4.148 1 96.31 256 GLN A CA 1
ATOM 1946 C C . GLN A 1 256 ? -21.984 3.238 5.129 1 96.31 256 GLN A C 1
ATOM 1948 O O . GLN A 1 256 ? -22.625 3.629 6.102 1 96.31 256 GLN A O 1
ATOM 1953 N N . HIS A 1 257 ? -20.766 3.686 4.848 1 94.38 257 HIS A N 1
ATOM 1954 C CA . HIS A 1 257 ? -20.062 4.355 5.938 1 94.38 257 HIS A CA 1
ATOM 1955 C C . HIS A 1 257 ? -19.484 5.684 5.477 1 94.38 257 HIS A C 1
ATOM 1957 O O . HIS A 1 257 ? -19.203 6.562 6.301 1 94.38 257 HIS A O 1
ATOM 1963 N N . ALA A 1 258 ? -19.266 5.828 4.203 1 92.5 258 ALA A N 1
ATOM 1964 C CA . ALA A 1 258 ? -18.547 7.023 3.75 1 92.5 258 ALA A CA 1
ATOM 1965 C C . ALA A 1 258 ? -19.438 8.258 3.861 1 92.5 258 ALA A C 1
ATOM 1967 O O . ALA A 1 258 ? -20.656 8.188 3.619 1 92.5 258 ALA A O 1
ATOM 1968 N N . ARG A 1 259 ? -18.781 9.391 4.227 1 89.06 259 ARG A N 1
ATOM 1969 C CA . ARG A 1 259 ? -19.469 10.68 4.297 1 89.06 259 ARG A CA 1
ATOM 1970 C C . ARG A 1 259 ? -19.109 11.555 3.104 1 89.06 259 ARG A C 1
ATOM 1972 O O . ARG A 1 259 ? -17.969 11.555 2.652 1 89.06 259 ARG A O 1
ATOM 1979 N N . PRO A 1 260 ? -20.078 12.195 2.605 1 91.5 260 PRO A N 1
ATOM 1980 C CA . PRO A 1 260 ? -19.75 13.109 1.508 1 91.5 260 PRO A CA 1
ATOM 1981 C C . PRO A 1 260 ? -18.812 14.234 1.931 1 91.5 260 PRO A C 1
ATOM 1983 O O . PRO A 1 260 ? -18.875 14.711 3.066 1 91.5 260 PRO A O 1
ATOM 1986 N N . TRP A 1 261 ? -17.906 14.586 0.995 1 90.88 261 TRP A N 1
ATOM 1987 C CA . TRP A 1 261 ? -17.078 15.766 1.213 1 90.88 261 TRP A CA 1
ATOM 1988 C C . TRP A 1 261 ? -17.938 17.016 1.362 1 90.88 261 TRP A C 1
ATOM 1990 O O . TRP A 1 261 ? -18.969 17.156 0.687 1 90.88 261 TRP A O 1
ATOM 2000 N N . HIS A 1 262 ? -17.531 17.906 2.234 1 87.25 262 HIS A N 1
ATOM 2001 C CA . HIS A 1 262 ? -18.375 19.047 2.568 1 87.25 262 HIS A CA 1
ATOM 2002 C C . HIS A 1 262 ? -18.688 19.891 1.333 1 87.25 262 HIS A C 1
ATOM 2004 O O . HIS A 1 262 ? -19.75 20.484 1.234 1 87.25 262 HIS A O 1
ATOM 2010 N N . ALA A 1 263 ? -17.812 19.859 0.362 1 88.94 263 ALA A N 1
ATOM 2011 C CA . ALA A 1 263 ? -17.984 20.703 -0.819 1 88.94 263 ALA A CA 1
ATOM 2012 C C . ALA A 1 263 ? -18.609 19.922 -1.97 1 88.94 263 ALA A C 1
ATOM 2014 O O . ALA A 1 263 ? -18.703 20.422 -3.094 1 88.94 263 ALA A O 1
ATOM 2015 N N . SER A 1 264 ? -19.062 18.719 -1.734 1 92.19 264 SER A N 1
ATOM 2016 C CA . SER A 1 264 ? -19.531 17.859 -2.809 1 92.19 264 SER A CA 1
ATOM 2017 C C . SER A 1 264 ? -20.922 18.281 -3.289 1 92.19 264 SER A C 1
ATOM 2019 O O . SER A 1 264 ? -21.266 18.078 -4.457 1 92.19 264 SER A O 1
ATOM 2021 N N . GLY A 1 265 ? -21.672 18.859 -2.354 1 93.19 265 GLY A N 1
ATOM 2022 C CA . GLY A 1 265 ? -23.016 19.297 -2.682 1 93.19 265 GLY A CA 1
ATOM 2023 C C . GLY A 1 265 ? -24.016 18.156 -2.717 1 93.19 265 GLY A C 1
ATOM 2024 O O . GLY A 1 265 ? -25.172 18.344 -3.109 1 93.19 265 GLY A O 1
ATOM 2025 N N . VAL A 1 266 ? -23.516 16.969 -2.396 1 95.19 266 VAL A N 1
ATOM 2026 C CA . VAL A 1 266 ? -24.422 15.82 -2.412 1 95.19 266 VAL A CA 1
ATOM 2027 C C . VAL A 1 266 ? -24.672 15.336 -0.985 1 95.19 266 VAL A C 1
ATOM 2029 O O . VAL A 1 266 ? -23.891 15.641 -0.079 1 95.19 266 VAL A O 1
ATOM 2032 N N . ASP A 1 267 ? -25.703 14.531 -0.724 1 93.88 267 ASP A N 1
ATOM 2033 C CA . ASP A 1 267 ? -26.109 14.078 0.603 1 93.88 267 ASP A CA 1
ATOM 2034 C C . ASP A 1 267 ? -25.453 12.742 0.951 1 93.88 267 ASP A C 1
ATOM 2036 O O . ASP A 1 267 ? -25.25 12.43 2.127 1 93.88 267 ASP A O 1
ATOM 2040 N N . GLN A 1 268 ? -25.219 12.055 -0.156 1 94.88 268 GLN A N 1
ATOM 2041 C CA . GLN A 1 268 ? -24.609 10.75 0.03 1 94.88 268 GLN A CA 1
ATOM 2042 C C . GLN A 1 268 ? -23.312 10.633 -0.777 1 94.88 268 GLN A C 1
ATOM 2044 O O . GLN A 1 268 ? -23.234 11.117 -1.908 1 94.88 268 GLN A O 1
ATOM 2049 N N . ALA A 1 269 ? -22.359 9.984 -0.161 1 95.06 269 ALA A N 1
ATOM 2050 C CA . ALA A 1 269 ? -21.062 9.836 -0.82 1 95.06 269 ALA A CA 1
ATOM 2051 C C . ALA A 1 269 ? -21.219 9.148 -2.172 1 95.06 269 ALA A C 1
ATOM 2053 O O . ALA A 1 269 ? -20.516 9.492 -3.131 1 95.06 269 ALA A O 1
ATOM 2054 N N . GLY A 1 270 ? -22.172 8.195 -2.234 1 95.19 270 GLY A N 1
ATOM 2055 C CA . GLY A 1 270 ? -22.359 7.418 -3.449 1 95.19 270 GLY A CA 1
ATOM 2056 C C . GLY A 1 270 ? -22.875 8.242 -4.609 1 95.19 270 GLY A C 1
ATOM 2057 O O . GLY A 1 270 ? -22.922 7.77 -5.746 1 95.19 270 GLY A O 1
ATOM 2058 N N . GLU A 1 271 ? -23.188 9.484 -4.375 1 96.75 271 GLU A N 1
ATOM 2059 C CA . GLU A 1 271 ? -23.703 10.367 -5.422 1 96.75 271 GLU A CA 1
ATOM 2060 C C . GLU A 1 271 ? -22.625 11.352 -5.879 1 96.75 271 GLU A C 1
ATOM 2062 O O . GLU A 1 271 ? -22.828 12.102 -6.836 1 96.75 271 GLU A O 1
ATOM 2067 N N . ASP A 1 272 ? -21.5 11.406 -5.203 1 97.06 272 ASP A N 1
ATOM 2068 C CA . ASP A 1 272 ? -20.406 12.305 -5.555 1 97.06 272 ASP A CA 1
ATOM 2069 C C . ASP A 1 272 ? -19.844 11.977 -6.938 1 97.06 272 ASP A C 1
ATOM 2071 O O . ASP A 1 272 ? -19.359 10.867 -7.168 1 97.06 272 ASP A O 1
ATOM 2075 N N . PRO A 1 273 ? -19.875 12.922 -7.863 1 96.12 273 PRO A N 1
ATOM 2076 C CA . PRO A 1 273 ? -19.453 12.625 -9.234 1 96.12 273 PRO A CA 1
ATOM 2077 C C . PRO A 1 273 ? -18 12.172 -9.312 1 96.12 273 PRO A C 1
ATOM 2079 O O . PRO A 1 273 ? -17.656 11.359 -10.18 1 96.12 273 PRO A O 1
ATOM 2082 N N . TYR A 1 274 ? -17.141 12.703 -8.484 1 96.81 274 TYR A N 1
ATOM 2083 C CA . TYR A 1 274 ? -15.758 12.258 -8.492 1 96.81 274 TYR A CA 1
ATOM 2084 C C . TYR A 1 274 ? -15.656 10.797 -8.086 1 96.81 274 TYR A C 1
ATOM 2086 O O . TYR A 1 274 ? -14.938 10.016 -8.719 1 96.81 274 TYR A O 1
ATOM 2094 N N . LEU A 1 275 ? -16.375 10.398 -7.027 1 97.31 275 LEU A N 1
ATOM 2095 C CA . LEU A 1 275 ? -16.359 9.008 -6.594 1 97.31 275 LEU A CA 1
ATOM 2096 C C . LEU A 1 275 ? -16.938 8.094 -7.672 1 97.31 275 LEU A C 1
ATOM 2098 O O . LEU A 1 275 ? -16.391 7.023 -7.945 1 97.31 275 LEU A O 1
ATOM 2102 N N . LEU A 1 276 ? -18.047 8.555 -8.289 1 97.81 276 LEU A N 1
ATOM 2103 C CA . LEU A 1 276 ? -18.656 7.773 -9.367 1 97.81 276 LEU A CA 1
ATOM 2104 C C . LEU A 1 276 ? -17.672 7.59 -10.516 1 97.81 276 LEU A C 1
ATOM 2106 O O . LEU A 1 276 ? -17.609 6.516 -11.117 1 97.81 276 LEU A O 1
ATOM 2110 N N . GLY A 1 277 ? -16.922 8.617 -10.828 1 98.25 277 GLY A N 1
ATOM 2111 C CA . GLY A 1 277 ? -15.883 8.508 -11.844 1 98.25 277 GLY A CA 1
ATOM 2112 C C . GLY A 1 277 ? -14.82 7.477 -11.508 1 98.25 277 GLY A C 1
ATOM 2113 O O . GLY A 1 277 ? -14.438 6.672 -12.359 1 98.25 277 GLY A O 1
ATOM 2114 N N . HIS A 1 278 ? -14.32 7.473 -10.227 1 98.25 278 HIS A N 1
ATOM 2115 C CA . HIS A 1 278 ? -13.32 6.504 -9.789 1 98.25 278 HIS A CA 1
ATOM 2116 C C . HIS A 1 278 ? -13.859 5.078 -9.883 1 98.25 278 HIS A C 1
ATOM 2118 O O . HIS A 1 278 ? -13.188 4.191 -10.406 1 98.25 278 HIS A O 1
ATOM 2124 N N . TYR A 1 279 ? -15.117 4.832 -9.422 1 98.5 279 TYR A N 1
ATOM 2125 C CA . TYR A 1 279 ? -15.711 3.502 -9.5 1 98.5 279 TYR A CA 1
ATOM 2126 C C . TYR A 1 279 ? -15.875 3.061 -10.945 1 98.5 279 TYR A C 1
ATOM 2128 O O . TYR A 1 279 ? -15.703 1.882 -11.266 1 98.5 279 TYR A O 1
ATOM 2136 N N . GLY A 1 280 ? -16.266 4.004 -11.852 1 98.62 280 GLY A N 1
ATOM 2137 C CA . GLY A 1 280 ? -16.328 3.691 -13.266 1 98.62 280 GLY A CA 1
ATOM 2138 C C . GLY A 1 280 ? -15 3.209 -13.82 1 98.62 280 GLY A C 1
ATOM 2139 O O . GLY A 1 280 ? -14.953 2.227 -14.562 1 98.62 280 GLY A O 1
ATOM 2140 N N . ASP A 1 281 ? -13.914 3.953 -13.453 1 98.31 281 ASP A N 1
ATOM 2141 C CA . ASP A 1 281 ? -12.562 3.572 -13.867 1 98.31 281 ASP A CA 1
ATOM 2142 C C . ASP A 1 281 ? -12.203 2.176 -13.367 1 98.31 281 ASP A C 1
ATOM 2144 O O . ASP A 1 281 ? -11.672 1.358 -14.117 1 98.31 281 ASP A O 1
ATOM 2148 N N . PHE A 1 282 ? -12.477 1.922 -12.055 1 98.69 282 PHE A N 1
ATOM 2149 C CA . PHE A 1 282 ? -12.164 0.633 -11.445 1 98.69 282 PHE A CA 1
ATOM 2150 C C . PHE A 1 282 ? -12.883 -0.497 -12.18 1 98.69 282 PHE A C 1
ATOM 2152 O O . PHE A 1 282 ? -12.258 -1.491 -12.555 1 98.69 282 PHE A O 1
ATOM 2159 N N . TRP A 1 283 ? -14.164 -0.323 -12.391 1 98.38 283 TRP A N 1
ATOM 2160 C CA . TRP A 1 283 ? -14.992 -1.35 -13.016 1 98.38 283 TRP A CA 1
ATOM 2161 C C . TRP A 1 283 ? -14.523 -1.64 -14.438 1 98.38 283 TRP A C 1
ATOM 2163 O O . TRP A 1 283 ? -14.375 -2.801 -14.828 1 98.38 283 TRP A O 1
ATOM 2173 N N . LEU A 1 284 ? -14.273 -0.566 -15.203 1 98.5 284 LEU A N 1
ATOM 2174 C CA . LEU A 1 284 ? -13.867 -0.704 -16.594 1 98.5 284 LEU A CA 1
ATOM 2175 C C . LEU A 1 284 ? -12.555 -1.47 -16.703 1 98.5 284 LEU A C 1
ATOM 2177 O O . LEU A 1 284 ? -12.422 -2.371 -17.531 1 98.5 284 LEU A O 1
ATOM 2181 N N . ALA A 1 285 ? -11.609 -1.121 -15.867 1 98.19 285 ALA A N 1
ATOM 2182 C CA . ALA A 1 285 ? -10.297 -1.771 -15.898 1 98.19 285 ALA A CA 1
ATOM 2183 C C . ALA A 1 285 ? -10.414 -3.252 -15.547 1 98.19 285 ALA A C 1
ATOM 2185 O O . ALA A 1 285 ? -9.828 -4.102 -16.219 1 98.19 285 ALA A O 1
ATOM 2186 N N . LEU A 1 286 ? -11.203 -3.602 -14.516 1 98.81 286 LEU A N 1
ATOM 2187 C CA . LEU A 1 286 ? -11.367 -4.988 -14.094 1 98.81 286 LEU A CA 1
ATOM 2188 C C . LEU A 1 286 ? -12.141 -5.781 -15.141 1 98.81 286 LEU A C 1
ATOM 2190 O O . LEU A 1 286 ? -11.836 -6.953 -15.391 1 98.81 286 LEU A O 1
ATOM 2194 N N . GLU A 1 287 ? -13.125 -5.121 -15.758 1 98.56 287 GLU A N 1
ATOM 2195 C CA . GLU A 1 287 ? -13.914 -5.801 -16.781 1 98.56 287 GLU A CA 1
ATOM 2196 C C . GLU A 1 287 ? -13.047 -6.184 -17.984 1 98.56 287 GLU A C 1
ATOM 2198 O O . GLU A 1 287 ? -13.133 -7.309 -18.469 1 98.56 287 GLU A O 1
ATOM 2203 N N . GLY A 1 288 ? -12.25 -5.258 -18.453 1 98.69 288 GLY A N 1
ATOM 2204 C CA . GLY A 1 288 ? -11.32 -5.57 -19.531 1 98.69 288 GLY A CA 1
ATOM 2205 C C . GLY A 1 288 ? -10.367 -6.695 -19.188 1 98.69 288 GLY A C 1
ATOM 2206 O O . GLY A 1 288 ? -10.156 -7.602 -20 1 98.69 288 GLY A O 1
ATOM 2207 N N . ALA A 1 289 ? -9.812 -6.645 -18 1 98.81 289 AL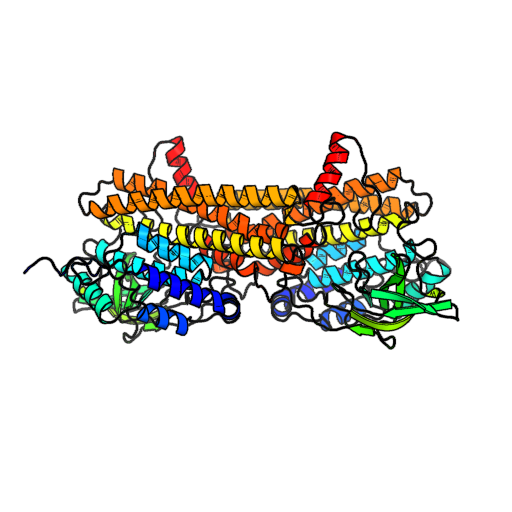A A N 1
ATOM 2208 C CA . ALA A 1 289 ? -8.875 -7.668 -17.547 1 98.81 289 ALA A CA 1
ATOM 2209 C C . ALA A 1 289 ? -9.562 -9.023 -17.438 1 98.81 289 ALA A C 1
ATOM 2211 O O . ALA A 1 289 ? -8.977 -10.055 -17.781 1 98.81 289 ALA A O 1
ATOM 2212 N N . ARG A 1 290 ? -10.797 -9.016 -16.891 1 98.69 290 ARG A N 1
ATOM 2213 C CA . ARG A 1 290 ? -11.562 -10.25 -16.75 1 98.69 290 ARG A CA 1
ATOM 2214 C C . ARG A 1 290 ? -11.766 -10.922 -18.109 1 98.69 290 ARG A C 1
ATOM 2216 O O . ARG A 1 290 ? -11.547 -12.133 -18.25 1 98.69 290 ARG A O 1
ATOM 2223 N N . LEU A 1 291 ? -12.18 -10.18 -19.125 1 98.69 291 LEU A N 1
ATOM 2224 C CA . LEU A 1 291 ? -12.438 -10.734 -20.453 1 98.69 291 LEU A CA 1
ATOM 2225 C C . LEU A 1 291 ? -11.156 -11.266 -21.078 1 98.69 291 LEU A C 1
ATOM 2227 O O . LEU A 1 291 ? -11.172 -12.305 -21.75 1 98.69 291 LEU A O 1
ATOM 2231 N N . LEU A 1 292 ? -10.023 -10.578 -20.875 1 98.81 292 LEU A N 1
ATOM 2232 C CA . LEU A 1 292 ? -8.734 -11.047 -21.359 1 98.81 292 LEU A CA 1
ATOM 2233 C C . LEU A 1 292 ? -8.336 -12.352 -20.688 1 98.81 292 LEU A C 1
ATOM 2235 O O . LEU A 1 292 ? -7.852 -13.281 -21.344 1 98.81 292 LEU A O 1
ATOM 2239 N N . ALA A 1 293 ? -8.562 -12.438 -19.375 1 98.81 293 ALA A N 1
ATOM 2240 C CA . ALA A 1 293 ? -8.211 -13.633 -18.625 1 98.81 293 ALA A CA 1
ATOM 2241 C C . ALA A 1 293 ? -9.078 -14.82 -19.047 1 98.81 293 ALA A C 1
ATOM 2243 O O . ALA A 1 293 ? -8.578 -15.938 -19.188 1 98.81 293 ALA A O 1
ATOM 2244 N N . ASP A 1 294 ? -10.344 -14.57 -19.219 1 98.69 294 ASP A N 1
ATOM 2245 C CA . ASP A 1 294 ? -11.258 -15.625 -19.656 1 98.69 294 ASP A CA 1
ATOM 2246 C C . ASP A 1 294 ? -10.883 -16.141 -21.047 1 98.69 294 ASP A C 1
ATOM 2248 O O . ASP A 1 294 ? -10.93 -17.344 -21.297 1 98.69 294 ASP A O 1
ATOM 2252 N N . ARG A 1 295 ? -10.555 -15.242 -21.906 1 98.69 295 ARG A N 1
ATOM 2253 C CA . ARG A 1 295 ? -10.117 -15.641 -23.234 1 98.69 295 ARG A CA 1
ATOM 2254 C C . ARG A 1 295 ? -8.859 -16.5 -23.172 1 98.69 295 ARG A C 1
ATOM 2256 O O . ARG A 1 295 ? -8.766 -17.531 -23.844 1 98.69 295 ARG A O 1
ATOM 2263 N N . ALA A 1 296 ? -7.887 -16.062 -22.375 1 98.88 296 ALA A N 1
ATOM 2264 C CA . ALA A 1 296 ? -6.641 -16.812 -22.25 1 98.88 296 ALA A CA 1
ATOM 2265 C C . ALA A 1 296 ? -6.895 -18.203 -21.672 1 98.88 296 ALA A C 1
ATOM 2267 O O . ALA A 1 296 ? -6.301 -19.188 -22.125 1 98.88 296 ALA A O 1
ATOM 2268 N N . ALA A 1 297 ? -7.793 -18.266 -20.703 1 98.88 297 ALA A N 1
ATOM 2269 C CA . ALA A 1 297 ? -8.125 -19.547 -20.094 1 98.88 297 ALA A CA 1
ATOM 2270 C C . ALA A 1 297 ? -8.773 -20.484 -21.109 1 98.88 297 ALA A C 1
ATOM 2272 O O . ALA A 1 297 ? -8.461 -21.688 -21.156 1 98.88 297 ALA A O 1
ATOM 2273 N N . ALA A 1 298 ? -9.656 -19.969 -21.938 1 98.75 298 ALA A N 1
ATOM 2274 C CA . ALA A 1 298 ? -10.297 -20.766 -22.969 1 98.75 298 ALA A CA 1
ATOM 2275 C C . ALA A 1 298 ? -9.281 -21.266 -23.984 1 98.75 298 ALA A C 1
ATOM 2277 O O . ALA A 1 298 ? -9.359 -22.406 -24.438 1 98.75 298 ALA A O 1
ATOM 2278 N N . MET A 1 299 ? -8.375 -20.422 -24.344 1 98.88 299 MET A N 1
ATOM 2279 C CA . MET A 1 299 ? -7.328 -20.812 -25.281 1 98.88 299 MET A CA 1
ATOM 2280 C C . MET A 1 299 ? -6.438 -21.906 -24.672 1 98.88 299 MET A C 1
ATOM 2282 O O . MET A 1 299 ? -6.004 -22.812 -25.375 1 98.88 299 MET A O 1
ATOM 2286 N N . LEU A 1 300 ? -6.18 -21.766 -23.391 1 98.88 300 LEU A N 1
ATOM 2287 C CA . LEU A 1 300 ? -5.402 -22.797 -22.703 1 98.88 300 LEU A CA 1
ATOM 2288 C C . LEU A 1 300 ? -6.141 -24.125 -22.719 1 98.88 300 LEU A C 1
ATOM 2290 O O . LEU A 1 300 ? -5.531 -25.172 -22.922 1 98.88 300 LEU A O 1
ATOM 2294 N N . ASP A 1 301 ? -7.473 -24.094 -22.484 1 98.75 301 ASP A N 1
ATOM 2295 C CA . ASP A 1 301 ? -8.289 -25.312 -22.547 1 98.75 301 ASP A CA 1
ATOM 2296 C C . ASP A 1 301 ? -8.156 -26 -23.906 1 98.75 301 ASP A C 1
ATOM 2298 O O . ASP A 1 301 ? -7.973 -27.203 -23.984 1 98.75 301 ASP A O 1
ATOM 2302 N N . ALA A 1 302 ? -8.273 -25.203 -24.922 1 98.75 302 ALA A N 1
ATOM 2303 C CA . ALA A 1 302 ? -8.172 -25.75 -26.281 1 98.75 302 ALA A CA 1
ATOM 2304 C C . ALA A 1 302 ? -6.781 -26.328 -26.531 1 98.75 302 ALA A C 1
ATOM 2306 O O . ALA A 1 302 ? -6.656 -27.422 -27.078 1 98.75 302 ALA A O 1
ATOM 2307 N N . ALA A 1 303 ? -5.742 -25.641 -26.141 1 98.81 303 ALA A N 1
ATOM 2308 C CA . ALA A 1 303 ? -4.367 -26.109 -26.312 1 98.81 303 ALA A CA 1
ATOM 2309 C C . ALA A 1 303 ? -4.121 -27.391 -25.531 1 98.81 303 ALA A C 1
ATOM 2311 O O . ALA A 1 303 ? -3.469 -28.312 -26.031 1 98.81 303 ALA A O 1
ATOM 2312 N N . TRP A 1 304 ? -4.652 -27.391 -24.344 1 98.5 304 TRP A N 1
ATOM 2313 C CA . TRP A 1 304 ? -4.504 -28.562 -23.484 1 98.5 304 TRP A CA 1
ATOM 2314 C C . TRP A 1 304 ? -5.121 -29.797 -24.125 1 98.5 304 TRP A C 1
ATOM 2316 O O . TRP A 1 304 ? -4.555 -30.891 -24.078 1 98.5 304 TRP A O 1
ATOM 2326 N N . SER A 1 305 ? -6.227 -29.672 -24.812 1 97.94 305 SER A N 1
ATOM 2327 C CA . SER A 1 305 ? -6.957 -30.766 -25.422 1 97.94 305 SER A CA 1
ATOM 2328 C C . SER A 1 305 ? -6.211 -31.312 -26.641 1 97.94 305 SER A C 1
ATOM 2330 O O . SER A 1 305 ? -6.371 -32.5 -27 1 97.94 305 SER A O 1
ATOM 2332 N N . GLU A 1 306 ? -5.383 -30.516 -27.188 1 97.94 306 GLU A N 1
ATOM 2333 C CA . GLU A 1 306 ? -4.625 -30.953 -28.359 1 97.94 306 GLU A CA 1
ATOM 2334 C C . GLU A 1 306 ? -3.477 -31.875 -27.953 1 97.94 306 GLU A C 1
ATOM 2336 O O . GLU A 1 306 ? -2.982 -32.656 -28.781 1 97.94 306 GLU A O 1
ATOM 2341 N N . GLY A 1 307 ? -3.045 -31.766 -26.797 1 96.5 307 GLY A N 1
ATOM 2342 C CA . GLY A 1 307 ? -1.978 -32.625 -26.312 1 96.5 307 GLY A CA 1
ATOM 2343 C C . GLY A 1 307 ? -0.687 -32.469 -27.094 1 96.5 307 GLY A C 1
ATOM 2344 O O . GLY A 1 307 ? -0.245 -31.359 -27.359 1 96.5 307 GLY A O 1
ATOM 2345 N N . LEU A 1 308 ? -0.097 -33.562 -27.453 1 95.94 308 LEU A N 1
ATOM 2346 C CA . LEU A 1 308 ? 1.211 -33.594 -28.094 1 95.94 308 LEU A CA 1
ATOM 2347 C C . LEU A 1 308 ? 1.11 -33.094 -29.531 1 95.94 308 LEU A C 1
ATOM 2349 O O . LEU A 1 308 ? 2.127 -32.781 -30.172 1 95.94 308 LEU A O 1
ATOM 2353 N N . ALA A 1 309 ? -0.06 -32.938 -30.047 1 97.75 309 ALA A N 1
ATOM 2354 C CA . ALA A 1 309 ? -0.269 -32.438 -31.391 1 97.75 309 ALA A CA 1
ATOM 2355 C C . ALA A 1 309 ? -0.218 -30.906 -31.438 1 97.75 309 ALA A C 1
ATOM 2357 O O . ALA A 1 309 ? -0.229 -30.312 -32.5 1 97.75 309 ALA A O 1
ATOM 2358 N N . LEU A 1 310 ? -0.131 -30.281 -30.266 1 98.44 310 LEU A N 1
ATOM 2359 C CA . LEU A 1 310 ? -0.096 -28.812 -30.188 1 98.44 310 LEU A CA 1
ATOM 2360 C C . LEU A 1 310 ? 1.108 -28.266 -30.938 1 98.44 310 LEU A C 1
ATOM 2362 O O . LEU A 1 310 ? 2.24 -28.703 -30.719 1 98.44 310 LEU A O 1
ATOM 2366 N N . SER A 1 311 ? 0.889 -27.312 -31.859 1 98.31 311 SER A N 1
ATOM 2367 C CA . SER A 1 311 ? 1.967 -26.719 -32.625 1 98.31 311 SER A CA 1
ATOM 2368 C C . SER A 1 311 ? 2.637 -25.578 -31.875 1 98.31 311 SER A C 1
ATOM 2370 O O . SER A 1 311 ? 2.037 -24.984 -30.984 1 98.31 311 SER A O 1
ATOM 2372 N N . PRO A 1 312 ? 3.855 -25.281 -32.312 1 97.75 312 PRO A N 1
ATOM 2373 C CA . PRO A 1 312 ? 4.52 -24.125 -31.703 1 97.75 312 PRO A CA 1
ATOM 2374 C C . PRO A 1 312 ? 3.736 -22.828 -31.906 1 97.75 312 PRO A C 1
ATOM 2376 O O . PRO A 1 312 ? 3.713 -21.984 -31 1 97.75 312 PRO A O 1
ATOM 2379 N N . GLY A 1 313 ? 3.133 -22.688 -33 1 97.81 313 GLY A N 1
ATOM 2380 C CA . GLY A 1 313 ? 2.336 -21.516 -33.281 1 97.81 313 GLY A CA 1
ATOM 2381 C C . GLY A 1 313 ? 1.13 -21.375 -32.344 1 97.81 313 GLY A C 1
ATOM 2382 O O . GLY A 1 313 ? 0.866 -20.297 -31.828 1 97.81 313 GLY A O 1
ATOM 2383 N N . ALA A 1 314 ? 0.396 -22.469 -32.188 1 98.12 314 ALA A N 1
ATOM 2384 C CA . ALA A 1 314 ? -0.775 -22.453 -31.328 1 98.12 314 ALA A CA 1
ATOM 2385 C C . ALA A 1 314 ? -0.379 -22.172 -29.875 1 98.12 314 ALA A C 1
ATOM 2387 O O . ALA A 1 314 ? -1.061 -21.422 -29.172 1 98.12 314 ALA A O 1
ATOM 2388 N N . ARG A 1 315 ? 0.675 -22.766 -29.453 1 98.5 315 ARG A N 1
ATOM 2389 C CA . ARG A 1 315 ? 1.193 -22.484 -28.109 1 98.5 315 ARG A CA 1
ATOM 2390 C C . ARG A 1 315 ? 1.573 -21.016 -27.969 1 98.5 315 ARG A C 1
ATOM 2392 O O . ARG A 1 315 ? 1.317 -20.406 -26.938 1 98.5 315 ARG A O 1
ATOM 2399 N N . GLY A 1 316 ? 2.213 -20.5 -29.016 1 98.44 316 GLY A N 1
ATOM 2400 C CA . GLY A 1 316 ? 2.58 -19.094 -29.031 1 98.44 316 GLY A CA 1
ATOM 2401 C C . GLY A 1 316 ? 1.386 -18.172 -28.906 1 98.44 316 GLY A C 1
ATOM 2402 O O . GLY A 1 316 ? 1.462 -17.141 -28.25 1 98.44 316 GLY A O 1
ATOM 2403 N N . ASP A 1 317 ? 0.295 -18.5 -29.5 1 98.38 317 ASP A N 1
ATOM 2404 C CA . ASP A 1 317 ? -0.928 -17.703 -29.406 1 98.38 317 ASP A CA 1
ATOM 2405 C C . ASP A 1 317 ? -1.46 -17.688 -27.984 1 98.38 317 ASP A C 1
ATOM 2407 O O . ASP A 1 317 ? -1.93 -16.656 -27.5 1 98.38 317 ASP A O 1
ATOM 2411 N N . VAL A 1 318 ? -1.407 -18.812 -27.328 1 98.81 318 VAL A N 1
ATOM 2412 C CA . VAL A 1 318 ? -1.798 -18.891 -25.922 1 98.81 318 VAL A CA 1
ATOM 2413 C C . VAL A 1 318 ? -0.888 -17.984 -25.078 1 98.81 318 VAL A C 1
ATOM 2415 O O . VAL A 1 318 ? -1.356 -17.266 -24.188 1 98.81 318 VAL A O 1
ATOM 2418 N N . ALA A 1 319 ? 0.391 -17.984 -25.453 1 98.81 319 ALA A N 1
ATOM 2419 C CA . ALA A 1 319 ? 1.359 -17.188 -24.703 1 98.81 319 ALA A CA 1
ATOM 2420 C C . ALA A 1 319 ? 1.045 -15.703 -24.797 1 98.81 319 ALA A C 1
ATOM 2422 O O . ALA A 1 319 ? 1.131 -14.977 -23.812 1 98.81 319 ALA A O 1
ATOM 2423 N N . VAL A 1 320 ? 0.666 -15.234 -25.938 1 98.69 320 VAL A N 1
ATOM 2424 C CA . VAL A 1 320 ? 0.306 -13.836 -26.141 1 98.69 320 VAL A CA 1
ATOM 2425 C C . VAL A 1 320 ? -0.927 -13.5 -25.312 1 98.69 320 VAL A C 1
ATOM 2427 O O . VAL A 1 320 ? -0.955 -12.477 -24.625 1 98.69 320 VAL A O 1
ATOM 2430 N N . ALA A 1 321 ? -1.908 -14.359 -25.359 1 98.75 321 ALA A N 1
ATOM 2431 C CA . ALA A 1 321 ? -3.141 -14.133 -24.609 1 98.75 321 ALA A CA 1
ATOM 2432 C C . ALA A 1 321 ? -2.873 -14.109 -23.109 1 98.75 321 ALA A C 1
ATOM 2434 O O . ALA A 1 321 ? -3.432 -13.281 -22.391 1 98.75 321 ALA A O 1
ATOM 2435 N N . VAL A 1 322 ? -2.02 -14.992 -22.656 1 98.69 322 VAL A N 1
ATOM 2436 C CA . VAL A 1 322 ? -1.699 -15.102 -21.25 1 98.69 322 VAL A CA 1
ATOM 2437 C C . VAL A 1 322 ? -0.93 -13.867 -20.797 1 98.69 322 VAL A C 1
ATOM 2439 O O . VAL A 1 322 ? -1.204 -13.312 -19.719 1 98.69 322 VAL A O 1
ATOM 2442 N N . ALA A 1 323 ? 0.024 -13.406 -21.609 1 98.44 323 ALA A N 1
ATOM 2443 C CA . ALA A 1 323 ? 0.782 -12.203 -21.281 1 98.44 323 ALA A CA 1
ATOM 2444 C C . ALA A 1 323 ? -0.137 -10.992 -21.156 1 98.44 323 ALA A C 1
ATOM 2446 O O . ALA A 1 323 ? -0.019 -10.203 -20.219 1 98.44 323 ALA A O 1
ATOM 2447 N N . ALA A 1 324 ? -1.068 -10.859 -22.078 1 98.62 324 ALA A N 1
ATOM 2448 C CA . ALA A 1 324 ? -2.02 -9.75 -22.062 1 98.62 324 ALA A CA 1
ATOM 2449 C C . ALA A 1 324 ? -2.895 -9.789 -20.812 1 98.62 324 ALA A C 1
ATOM 2451 O O . ALA A 1 324 ? -3.1 -8.766 -20.156 1 98.62 324 ALA A O 1
ATOM 2452 N N . ALA A 1 325 ? -3.379 -10.977 -20.5 1 98.69 325 ALA A N 1
ATOM 2453 C CA . ALA A 1 325 ? -4.23 -11.156 -19.328 1 98.69 325 ALA A CA 1
ATOM 2454 C C . ALA A 1 325 ? -3.482 -10.797 -18.047 1 98.69 325 ALA A C 1
ATOM 2456 O O . ALA A 1 325 ? -4.02 -10.102 -17.188 1 98.69 325 ALA A O 1
ATOM 2457 N N . LYS A 1 326 ? -2.293 -11.281 -17.953 1 98.06 326 LYS A N 1
ATOM 2458 C CA . LYS A 1 326 ? -1.5 -11.078 -16.75 1 98.06 326 LYS A CA 1
ATOM 2459 C C . LYS A 1 326 ? -1.209 -9.594 -16.531 1 98.06 326 LYS A C 1
ATOM 2461 O O . LYS A 1 326 ? -1.397 -9.078 -15.422 1 98.06 326 LYS A O 1
ATOM 2466 N N . VAL A 1 327 ? -0.745 -8.875 -17.578 1 98.06 327 VAL A N 1
ATOM 2467 C CA . VAL A 1 327 ? -0.412 -7.461 -17.469 1 98.06 327 VAL A CA 1
ATOM 2468 C C . VAL A 1 327 ? -1.666 -6.66 -17.125 1 98.06 327 VAL A C 1
ATOM 2470 O O . VAL A 1 327 ? -1.651 -5.832 -16.219 1 98.06 327 VAL A O 1
ATOM 2473 N N . ALA A 1 328 ? -2.756 -6.953 -17.828 1 98.62 328 ALA A N 1
ATOM 2474 C CA . ALA A 1 328 ? -4 -6.219 -17.609 1 98.62 328 ALA A CA 1
ATOM 2475 C C . ALA A 1 328 ? -4.543 -6.457 -16.203 1 98.62 328 ALA A C 1
ATOM 2477 O O . ALA A 1 328 ? -4.973 -5.516 -15.523 1 98.62 328 ALA A O 1
ATOM 2478 N N . ALA A 1 329 ? -4.539 -7.703 -15.758 1 98.75 329 ALA A N 1
ATOM 2479 C CA . ALA A 1 329 ? -5.047 -8.047 -14.43 1 98.75 329 ALA A CA 1
ATOM 2480 C C . ALA A 1 329 ? -4.215 -7.383 -13.336 1 98.75 329 ALA A C 1
ATOM 2482 O O . ALA A 1 329 ? -4.762 -6.832 -12.383 1 98.75 329 ALA A O 1
ATOM 2483 N N . GLY A 1 330 ? -2.904 -7.473 -13.508 1 98.25 330 GLY A N 1
ATOM 2484 C CA . GLY A 1 330 ? -2.027 -6.844 -12.531 1 98.25 330 GLY A CA 1
ATOM 2485 C C . GLY A 1 330 ? -2.246 -5.348 -12.414 1 98.25 330 GLY A C 1
ATOM 2486 O O . GLY A 1 330 ? -2.391 -4.82 -11.305 1 98.25 330 GLY A O 1
ATOM 2487 N N . ARG A 1 331 ? -2.352 -4.645 -13.539 1 98.12 331 ARG A N 1
ATOM 2488 C CA . ARG A 1 331 ? -2.541 -3.197 -13.562 1 98.12 331 ARG A CA 1
ATOM 2489 C C . ARG A 1 331 ? -3.895 -2.812 -12.977 1 98.12 331 ARG A C 1
ATOM 2491 O O . ARG A 1 331 ? -3.979 -1.905 -12.148 1 98.12 331 ARG A O 1
ATOM 2498 N N . ALA A 1 332 ? -4.902 -3.523 -13.414 1 98.69 332 ALA A N 1
ATOM 2499 C CA . ALA A 1 332 ? -6.25 -3.207 -12.945 1 98.69 332 ALA A CA 1
ATOM 2500 C C . ALA A 1 332 ? -6.379 -3.424 -11.445 1 98.69 332 ALA A C 1
ATOM 2502 O O . ALA A 1 332 ? -6.898 -2.564 -10.727 1 98.69 332 ALA A O 1
ATOM 2503 N N . ALA A 1 333 ? -5.891 -4.551 -10.992 1 98.81 333 ALA A N 1
ATOM 2504 C CA . ALA A 1 333 ? -6.023 -4.895 -9.578 1 98.81 333 ALA A CA 1
ATOM 2505 C C . ALA A 1 333 ? -5.219 -3.936 -8.711 1 98.81 333 ALA A C 1
ATOM 2507 O O . ALA A 1 333 ? -5.695 -3.492 -7.66 1 98.81 333 ALA A O 1
ATOM 2508 N N . LEU A 1 334 ? -3.994 -3.604 -9.133 1 98.5 334 LEU A N 1
ATOM 2509 C CA . LEU A 1 334 ? -3.164 -2.68 -8.375 1 98.5 334 LEU A CA 1
ATOM 2510 C C . LEU A 1 334 ? -3.797 -1.292 -8.328 1 98.5 334 LEU A C 1
ATOM 2512 O O . LEU A 1 334 ? -3.727 -0.606 -7.305 1 98.5 334 LEU A O 1
ATOM 2516 N N . ASP A 1 335 ? -4.363 -0.904 -9.422 1 98.12 335 ASP A N 1
ATOM 2517 C CA . ASP A 1 335 ? -5.031 0.394 -9.453 1 98.12 335 ASP A CA 1
ATOM 2518 C C . ASP A 1 335 ? -6.156 0.458 -8.422 1 98.12 335 ASP A C 1
ATOM 2520 O O . ASP A 1 335 ? -6.234 1.405 -7.637 1 98.12 335 ASP A O 1
ATOM 2524 N N . VAL A 1 336 ? -6.977 -0.569 -8.375 1 98.56 336 VAL A N 1
ATOM 2525 C CA . VAL A 1 336 ? -8.094 -0.612 -7.438 1 98.56 336 VAL A CA 1
ATOM 2526 C C . VAL A 1 336 ? -7.566 -0.652 -6.008 1 98.56 336 VAL A C 1
ATOM 2528 O O . VAL A 1 336 ? -7.996 0.129 -5.156 1 98.56 336 VAL A O 1
ATOM 2531 N N . ALA A 1 337 ? -6.617 -1.559 -5.75 1 98.44 337 ALA A N 1
ATOM 2532 C CA . ALA A 1 337 ? -6.125 -1.771 -4.395 1 98.44 337 ALA A CA 1
ATOM 2533 C C . ALA A 1 337 ? -5.398 -0.533 -3.873 1 98.44 337 ALA A C 1
ATOM 2535 O O . ALA A 1 337 ? -5.453 -0.23 -2.678 1 98.44 337 ALA A O 1
ATOM 2536 N N . HIS A 1 338 ? -4.797 0.188 -4.805 1 96.69 338 HIS A N 1
ATOM 2537 C CA . HIS A 1 338 ? -4.059 1.402 -4.48 1 96.69 338 HIS A CA 1
ATOM 2538 C C . HIS A 1 338 ? -5.004 2.57 -4.223 1 96.69 338 HIS A C 1
ATOM 2540 O O . HIS A 1 338 ? -4.793 3.352 -3.291 1 96.69 338 HIS A O 1
ATOM 2546 N N . ARG A 1 339 ? -6.07 2.695 -4.984 1 97.56 339 ARG A N 1
ATOM 2547 C CA . ARG A 1 339 ? -6.906 3.891 -4.996 1 97.56 339 ARG A CA 1
ATOM 2548 C C . ARG A 1 339 ? -8.203 3.66 -4.223 1 97.56 339 ARG A C 1
ATOM 2550 O O . ARG A 1 339 ? -9.023 4.57 -4.09 1 97.56 339 ARG A O 1
ATOM 2557 N N . LEU A 1 340 ? -8.383 2.408 -3.66 1 97.62 340 LEU A N 1
ATOM 2558 C CA . LEU A 1 340 ? -9.656 2.148 -2.992 1 97.62 340 LEU A CA 1
ATOM 2559 C C . LEU A 1 340 ? -9.852 3.104 -1.82 1 97.62 340 LEU A C 1
ATOM 2561 O O . LEU A 1 340 ? -10.992 3.447 -1.481 1 97.62 340 LEU A O 1
ATOM 2565 N N . PHE A 1 341 ? -8.773 3.664 -1.253 1 97 341 PHE A N 1
ATOM 2566 C CA . PHE A 1 341 ? -8.883 4.578 -0.121 1 97 341 PHE A CA 1
ATOM 2567 C C . PHE A 1 341 ? -9.398 5.938 -0.57 1 97 341 PHE A C 1
ATOM 2569 O O . PHE A 1 341 ? -10 6.672 0.22 1 97 341 PHE A O 1
ATOM 2576 N N . GLU A 1 342 ? -9.203 6.301 -1.839 1 96.38 342 GLU A N 1
ATOM 2577 C CA . GLU A 1 342 ? -9.711 7.559 -2.377 1 96.38 342 GLU A CA 1
ATOM 2578 C C . GLU A 1 342 ? -11.242 7.57 -2.406 1 96.38 342 GLU A C 1
ATOM 2580 O O . GLU A 1 342 ? -11.859 8.633 -2.391 1 96.38 342 GLU A O 1
ATOM 2585 N N . VAL A 1 343 ? -11.836 6.34 -2.4 1 97.19 343 VAL A N 1
ATOM 2586 C CA . VAL A 1 343 ? -13.289 6.285 -2.52 1 97.19 343 VAL A CA 1
ATOM 2587 C C . VAL A 1 343 ? -13.906 5.879 -1.181 1 97.19 343 VAL A C 1
ATOM 2589 O O . VAL A 1 343 ? -15.117 5.969 -0.994 1 97.19 343 VAL A O 1
ATOM 2592 N N . THR A 1 344 ? -13.117 5.434 -0.216 1 96.5 344 THR A N 1
ATOM 2593 C CA . THR A 1 344 ? -13.648 5.02 1.079 1 96.5 344 THR A CA 1
ATOM 2594 C C . THR A 1 344 ? -13.359 6.07 2.145 1 96.5 344 THR A C 1
ATOM 2596 O O . THR A 1 344 ? -14.109 6.199 3.117 1 96.5 344 THR A O 1
ATOM 2599 N N . GLY A 1 345 ? -12.258 6.848 1.949 1 93.69 345 GLY A N 1
ATOM 2600 C CA . GLY A 1 345 ? -11.984 7.945 2.863 1 93.69 345 GLY A CA 1
ATOM 2601 C C . GLY A 1 345 ? -11.117 7.535 4.039 1 93.69 345 GLY A C 1
ATOM 2602 O O . GLY A 1 345 ? -10.695 6.379 4.137 1 93.69 345 GLY A O 1
ATOM 2603 N N . PRO A 1 346 ? -10.828 8.453 4.914 1 91.62 346 PRO A N 1
ATOM 2604 C CA . PRO A 1 346 ? -9.836 8.266 5.977 1 91.62 346 PRO A CA 1
ATOM 2605 C C . PRO A 1 346 ? -10.273 7.215 7.004 1 91.62 346 PRO A C 1
ATOM 2607 O O . PRO A 1 346 ? -9.43 6.504 7.559 1 91.62 346 PRO A O 1
ATOM 2610 N N . ARG A 1 347 ? -11.5 7.086 7.293 1 92.31 347 ARG A N 1
ATOM 2611 C CA . ARG A 1 347 ? -11.977 6.133 8.289 1 92.31 347 ARG A CA 1
ATOM 2612 C C . ARG A 1 347 ? -11.695 4.699 7.852 1 92.31 347 ARG A C 1
ATOM 2614 O O . ARG A 1 347 ? -11.609 3.797 8.688 1 92.31 347 ARG A O 1
ATOM 2621 N N . ALA A 1 348 ? -11.531 4.531 6.578 1 95.88 348 ALA A N 1
ATOM 2622 C CA . ALA A 1 348 ? -11.297 3.193 6.047 1 95.88 348 ALA A CA 1
ATOM 2623 C C . ALA A 1 348 ? -9.859 2.756 6.27 1 95.88 348 ALA A C 1
ATOM 2625 O O . ALA A 1 348 ? -9.516 1.587 6.07 1 95.88 348 ALA A O 1
ATOM 2626 N N . THR A 1 349 ? -9.016 3.66 6.773 1 96.06 349 THR A N 1
ATOM 2627 C CA . THR A 1 349 ? -7.605 3.326 6.984 1 96.06 349 THR A CA 1
ATOM 2628 C C . THR A 1 349 ? -7.406 2.664 8.344 1 96.06 349 THR A C 1
ATOM 2630 O O . THR A 1 349 ? -6.277 2.371 8.742 1 96.06 349 THR A O 1
ATOM 2633 N N . THR A 1 350 ? -8.453 2.432 9.133 1 95.81 350 THR A N 1
ATOM 2634 C CA . THR A 1 350 ? -8.344 1.701 10.391 1 95.81 350 THR A CA 1
ATOM 2635 C C . THR A 1 350 ? -7.781 0.303 10.156 1 95.81 350 THR A C 1
ATOM 2637 O O . THR A 1 350 ? -8.117 -0.35 9.164 1 95.81 350 THR A O 1
ATOM 2640 N N . ALA A 1 351 ? -6.953 -0.156 11.016 1 95.31 351 ALA A N 1
ATOM 2641 C CA . ALA A 1 351 ? -6.344 -1.478 10.898 1 95.31 351 ALA A CA 1
ATOM 2642 C C . ALA A 1 351 ? -7.387 -2.58 11.055 1 95.31 351 ALA A C 1
ATOM 2644 O O . ALA A 1 351 ? -7.184 -3.705 10.594 1 95.31 351 ALA A O 1
ATOM 2645 N N . ALA A 1 352 ? -8.508 -2.256 11.656 1 95.31 352 ALA A N 1
ATOM 2646 C CA . ALA A 1 352 ? -9.562 -3.234 11.898 1 95.31 352 ALA A CA 1
ATOM 2647 C C . ALA A 1 352 ? -10.141 -3.756 10.586 1 95.31 352 ALA A C 1
ATOM 2649 O O . ALA A 1 352 ? -10.523 -4.922 10.492 1 95.31 352 ALA A O 1
ATOM 2650 N N . LEU A 1 353 ? -10.156 -2.904 9.602 1 96.44 353 LEU A N 1
ATOM 2651 C CA . LEU A 1 353 ? -10.664 -3.309 8.297 1 96.44 353 LEU A CA 1
ATOM 2652 C C . LEU A 1 353 ? -9.57 -3.959 7.461 1 96.44 353 LEU A C 1
ATOM 2654 O O . LEU A 1 353 ? -9.859 -4.766 6.574 1 96.44 353 LEU A O 1
ATOM 2658 N N . ARG A 1 354 ? -8.352 -3.527 7.707 1 97.31 354 ARG A N 1
ATOM 2659 C CA . ARG A 1 354 ? -7.145 -4.035 7.059 1 97.31 354 ARG A CA 1
ATOM 2660 C C . ARG A 1 354 ? -7.301 -4.055 5.543 1 97.31 354 ARG A C 1
ATOM 2662 O O . ARG A 1 354 ? -6.945 -5.035 4.887 1 97.31 354 ARG A O 1
ATOM 2669 N N . LEU A 1 355 ? -7.898 -3.008 4.941 1 98.19 355 LEU A N 1
ATOM 2670 C CA . LEU A 1 355 ? -8.133 -2.932 3.502 1 98.19 355 LEU A CA 1
ATOM 2671 C C . LEU A 1 355 ? -6.809 -2.852 2.744 1 98.19 355 LEU A C 1
ATOM 2673 O O . LEU A 1 355 ? -6.762 -3.105 1.539 1 98.19 355 LEU A O 1
ATOM 2677 N N . ASP A 1 356 ? -5.691 -2.49 3.438 1 98.31 356 ASP A N 1
ATOM 2678 C CA . ASP A 1 356 ? -4.371 -2.412 2.82 1 98.31 356 ASP A CA 1
ATOM 2679 C C . ASP A 1 356 ? -3.883 -3.793 2.391 1 98.31 356 ASP A C 1
ATOM 2681 O O . ASP A 1 356 ? -2.934 -3.906 1.613 1 98.31 356 ASP A O 1
ATOM 2685 N N . ARG A 1 357 ? -4.52 -4.848 2.867 1 98.31 357 ARG A N 1
ATOM 2686 C CA . ARG A 1 357 ? -4.055 -6.199 2.561 1 98.31 357 ARG A CA 1
ATOM 2687 C C . ARG A 1 357 ? -4.152 -6.484 1.066 1 98.31 357 ARG A C 1
ATOM 2689 O O . ARG A 1 357 ? -3.355 -7.254 0.525 1 98.31 357 ARG A O 1
ATOM 2696 N N . PHE A 1 358 ? -5.199 -5.863 0.378 1 98.75 358 PHE A N 1
ATOM 2697 C CA . PHE A 1 358 ? -5.352 -6.105 -1.052 1 98.75 358 PHE A CA 1
ATOM 2698 C C . PHE A 1 358 ? -4.121 -5.621 -1.814 1 98.75 358 PHE A C 1
ATOM 2700 O O . PHE A 1 358 ? -3.598 -6.336 -2.672 1 98.75 358 PHE A O 1
ATOM 2707 N N . TRP A 1 359 ? -3.635 -4.438 -1.443 1 98.62 359 TRP A N 1
ATOM 2708 C CA . TRP A 1 359 ? -2.449 -3.879 -2.088 1 98.62 359 TRP A CA 1
ATOM 2709 C C . TRP A 1 359 ? -1.203 -4.676 -1.718 1 98.62 359 TRP A C 1
ATOM 2711 O O . TRP A 1 359 ? -0.4 -5.023 -2.588 1 98.62 359 TRP A O 1
ATOM 2721 N N . ARG A 1 360 ? -0.991 -4.996 -0.453 1 98.19 360 ARG A N 1
ATOM 2722 C CA . ARG A 1 360 ? 0.177 -5.742 0.001 1 98.19 360 ARG A CA 1
ATOM 2723 C C . ARG A 1 360 ? 0.244 -7.113 -0.67 1 98.19 360 ARG A C 1
ATOM 2725 O O . ARG A 1 360 ? 1.308 -7.531 -1.13 1 98.19 360 ARG A O 1
ATOM 2732 N N . ASN A 1 361 ? -0.902 -7.75 -0.721 1 98.25 361 ASN A N 1
ATOM 2733 C CA . ASN A 1 361 ? -0.95 -9.078 -1.329 1 98.25 361 ASN A CA 1
ATOM 2734 C C . ASN A 1 361 ? -0.621 -9.023 -2.818 1 98.25 361 ASN A C 1
ATOM 2736 O O . ASN A 1 361 ? 0.11 -9.875 -3.326 1 98.25 361 ASN A O 1
ATOM 2740 N N . LEU A 1 362 ? -1.142 -8.047 -3.516 1 98.19 362 LEU A N 1
ATOM 2741 C CA . LEU A 1 362 ? -0.844 -7.883 -4.934 1 98.19 362 LEU A CA 1
ATOM 2742 C C . LEU A 1 362 ? 0.635 -7.582 -5.148 1 98.19 362 LEU A C 1
ATOM 2744 O O . LEU A 1 362 ? 1.268 -8.148 -6.043 1 98.19 362 LEU A O 1
ATOM 2748 N N . ARG A 1 363 ? 1.16 -6.746 -4.285 1 95.5 363 ARG A N 1
ATOM 2749 C CA . ARG A 1 363 ? 2.533 -6.297 -4.477 1 95.5 363 ARG A CA 1
ATOM 2750 C C . ARG A 1 363 ? 3.518 -7.453 -4.336 1 95.5 363 ARG A C 1
ATOM 2752 O O . ARG A 1 363 ? 4.516 -7.516 -5.055 1 95.5 363 ARG A O 1
ATOM 2759 N N . VAL A 1 364 ? 3.258 -8.336 -3.486 1 94.31 364 VAL A N 1
ATOM 2760 C CA . VAL A 1 364 ? 4.125 -9.492 -3.311 1 94.31 364 VAL A CA 1
ATOM 2761 C C . VAL A 1 364 ? 4.07 -10.375 -4.559 1 94.31 364 VAL A C 1
ATOM 2763 O O . VAL A 1 364 ? 5.105 -10.828 -5.051 1 94.31 364 VAL A O 1
ATOM 2766 N N . HIS A 1 365 ? 2.926 -10.453 -5.133 1 91.31 365 HIS A N 1
ATOM 2767 C CA . HIS A 1 365 ? 2.744 -11.406 -6.223 1 91.31 365 HIS A CA 1
ATOM 2768 C C . HIS A 1 365 ? 3.143 -10.789 -7.562 1 91.31 365 HIS A C 1
ATOM 2770 O O . HIS A 1 365 ? 3.637 -11.484 -8.445 1 91.31 365 HIS A O 1
ATOM 2776 N N . THR A 1 366 ? 2.967 -9.5 -7.695 1 91 366 THR A N 1
ATOM 2777 C CA . THR A 1 366 ? 3.189 -8.867 -8.992 1 91 366 THR A CA 1
ATOM 2778 C C . THR A 1 366 ? 4.684 -8.766 -9.289 1 91 366 THR A C 1
ATOM 2780 O O . THR A 1 366 ? 5.074 -8.375 -10.391 1 91 366 THR A O 1
ATOM 2783 N N . LEU A 1 367 ? 5.457 -9.234 -8.344 1 89.69 367 LEU A N 1
ATOM 2784 C CA . LEU A 1 367 ? 6.898 -9.117 -8.508 1 89.69 367 LEU A CA 1
ATOM 2785 C C . LEU A 1 367 ? 7.523 -10.453 -8.883 1 89.69 367 LEU A C 1
ATOM 2787 O O . LEU A 1 367 ? 8.742 -10.562 -9.016 1 89.69 367 LEU A O 1
ATOM 2791 N N . HIS A 1 368 ? 6.668 -11.484 -9.023 1 85.81 368 HIS A N 1
ATOM 2792 C CA . HIS A 1 368 ? 7.16 -12.789 -9.438 1 85.81 368 HIS A CA 1
ATOM 2793 C C . HIS A 1 368 ? 7.895 -12.703 -10.773 1 85.81 368 HIS A C 1
ATOM 2795 O O . HIS A 1 368 ? 8.906 -13.375 -10.977 1 85.81 368 HIS A O 1
ATOM 2801 N N . ASP A 1 369 ? 7.438 -12.008 -11.617 1 87.75 369 ASP A N 1
ATOM 2802 C CA . ASP A 1 369 ? 8.094 -11.625 -12.867 1 87.75 369 ASP A CA 1
ATOM 2803 C C . ASP A 1 369 ? 7.773 -10.18 -13.234 1 87.75 369 ASP A C 1
ATOM 2805 O O . ASP A 1 369 ? 6.633 -9.734 -13.086 1 87.75 369 ASP A O 1
ATOM 2809 N N . PRO A 1 370 ? 8.75 -9.5 -13.68 1 91 370 PRO A N 1
ATOM 2810 C CA . PRO A 1 370 ? 8.562 -8.062 -13.906 1 91 370 PRO A CA 1
ATOM 2811 C C . PRO A 1 370 ? 7.613 -7.758 -15.062 1 91 370 PRO A C 1
ATOM 2813 O O . PRO A 1 370 ? 7.777 -8.305 -16.156 1 91 370 PRO A O 1
ATOM 2816 N N . GLU A 1 371 ? 6.73 -6.906 -14.789 1 94.5 371 GLU A N 1
ATOM 2817 C CA . GLU A 1 371 ? 5.742 -6.508 -15.781 1 94.5 371 GLU A CA 1
ATOM 2818 C C . GLU A 1 371 ? 6.41 -5.941 -17.031 1 94.5 371 GLU A C 1
ATOM 2820 O O . GLU A 1 371 ? 5.941 -6.172 -18.156 1 94.5 371 GLU A O 1
ATOM 2825 N N . ASP A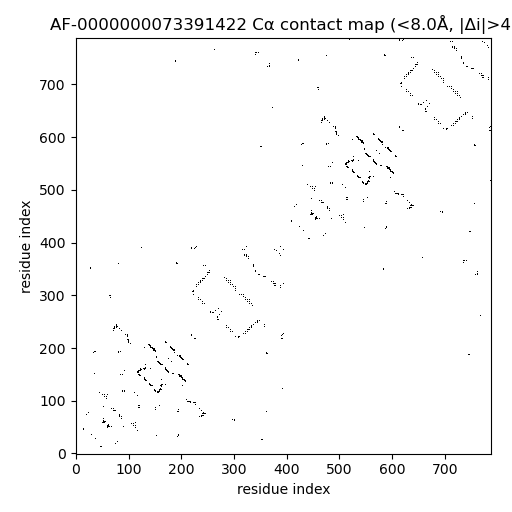 1 372 ? 7.531 -5.246 -16.922 1 95.62 372 ASP A N 1
ATOM 2826 C CA . ASP A 1 372 ? 8.219 -4.602 -18.031 1 95.62 372 ASP A CA 1
ATOM 2827 C C . ASP A 1 372 ? 8.617 -5.621 -19.109 1 95.62 372 ASP A C 1
ATOM 2829 O O . ASP A 1 372 ? 8.469 -5.359 -20.297 1 95.62 372 ASP A O 1
ATOM 2833 N N . TYR A 1 373 ? 9.039 -6.691 -18.703 1 94.75 373 TYR A N 1
ATOM 2834 C CA . TYR A 1 373 ? 9.531 -7.676 -19.656 1 94.75 373 TYR A CA 1
ATOM 2835 C C . TYR A 1 373 ? 8.375 -8.453 -20.281 1 94.75 373 TYR A C 1
ATOM 2837 O O . TYR A 1 373 ? 8.492 -8.938 -21.406 1 94.75 373 TYR A O 1
ATOM 2845 N N . LYS A 1 374 ? 7.297 -8.586 -19.531 1 95.88 374 LYS A N 1
ATOM 2846 C CA . LYS A 1 374 ? 6.094 -9.133 -20.172 1 95.88 374 LYS A CA 1
ATOM 2847 C C . LYS A 1 374 ? 5.543 -8.172 -21.219 1 95.88 374 LYS A C 1
ATOM 2849 O O . LYS A 1 374 ? 5.102 -8.602 -22.281 1 95.88 374 LYS A O 1
ATOM 2854 N N . ARG A 1 375 ? 5.594 -6.883 -20.938 1 96.69 375 ARG A N 1
ATOM 2855 C CA . ARG A 1 375 ? 5.176 -5.875 -21.906 1 96.69 375 ARG A CA 1
ATOM 2856 C C . ARG A 1 375 ? 6.082 -5.887 -23.141 1 96.69 375 ARG A C 1
ATOM 2858 O O . ARG A 1 375 ? 5.625 -5.648 -24.25 1 96.69 375 ARG A O 1
ATOM 2865 N N . ARG A 1 376 ? 7.348 -6.098 -22.875 1 96.31 376 ARG A N 1
ATOM 2866 C CA . ARG A 1 376 ? 8.281 -6.215 -23.984 1 96.31 376 ARG A CA 1
ATOM 2867 C C . ARG A 1 376 ? 7.863 -7.336 -24.938 1 96.31 376 ARG A C 1
ATOM 2869 O O . ARG A 1 376 ? 7.918 -7.18 -26.156 1 96.31 376 ARG A O 1
ATOM 2876 N N . GLU A 1 377 ? 7.461 -8.461 -24.375 1 96.31 377 GLU A N 1
ATOM 2877 C CA . GLU A 1 377 ? 6.973 -9.57 -25.188 1 96.31 377 GLU A CA 1
ATOM 2878 C C . GLU A 1 377 ? 5.762 -9.148 -26.016 1 96.31 377 GLU A C 1
ATOM 2880 O O . GLU A 1 377 ? 5.688 -9.445 -27.219 1 96.31 377 GLU A O 1
ATOM 2885 N N . LEU A 1 378 ? 4.836 -8.477 -25.406 1 97.75 378 LEU A N 1
ATOM 2886 C CA . LEU A 1 378 ? 3.645 -8 -26.094 1 97.75 378 LEU A CA 1
ATOM 2887 C C . LEU A 1 378 ? 4.008 -6.965 -27.156 1 97.75 378 LEU A C 1
ATOM 2889 O O . LEU A 1 378 ? 3.406 -6.938 -28.234 1 97.75 378 LEU A O 1
ATOM 2893 N N . GLY A 1 379 ? 4.988 -6.125 -26.797 1 97.94 379 GLY A N 1
ATOM 2894 C CA . GLY A 1 379 ? 5.457 -5.145 -27.766 1 97.94 379 GLY A CA 1
ATOM 2895 C C . GLY A 1 379 ? 6.039 -5.777 -29.016 1 97.94 379 GLY A C 1
ATOM 2896 O O . GLY A 1 379 ? 5.758 -5.332 -30.125 1 97.94 379 GLY A O 1
ATOM 2897 N N . ARG A 1 380 ? 6.871 -6.797 -28.844 1 97.62 380 ARG A N 1
ATOM 2898 C CA . ARG A 1 380 ? 7.441 -7.52 -29.984 1 97.62 380 ARG A CA 1
ATOM 2899 C C . ARG A 1 380 ? 6.348 -8.141 -30.844 1 97.62 380 ARG A C 1
ATOM 2901 O O . ARG A 1 380 ? 6.441 -8.133 -32.062 1 97.62 380 ARG A O 1
ATOM 2908 N N . TRP A 1 381 ? 5.379 -8.688 -30.188 1 97.81 381 TRP A N 1
ATOM 2909 C CA . TRP A 1 381 ? 4.238 -9.234 -30.922 1 97.81 381 TRP A CA 1
ATOM 2910 C C . TRP A 1 381 ? 3.51 -8.148 -31.703 1 97.81 381 TRP A C 1
ATOM 2912 O O . TRP A 1 381 ? 3.266 -8.297 -32.906 1 97.81 381 TRP A O 1
ATOM 2922 N N . ALA A 1 382 ? 3.189 -7.055 -31.016 1 98.06 382 ALA A N 1
ATOM 2923 C CA . ALA A 1 382 ? 2.402 -5.977 -31.609 1 98.06 382 ALA A CA 1
ATOM 2924 C C . ALA A 1 382 ? 3.16 -5.312 -32.75 1 98.06 382 ALA A C 1
ATOM 2926 O O . ALA A 1 382 ? 2.564 -4.941 -33.781 1 98.06 382 ALA A O 1
ATOM 2927 N N . LEU A 1 383 ? 4.461 -5.195 -32.625 1 98.19 383 LEU A N 1
ATOM 2928 C CA . LEU A 1 383 ? 5.266 -4.453 -33.562 1 98.19 383 LEU A CA 1
ATOM 2929 C C . LEU A 1 383 ? 5.754 -5.363 -34.688 1 98.19 383 LEU A C 1
ATOM 2931 O O . LEU A 1 383 ? 5.727 -4.98 -35.875 1 98.19 383 LEU A O 1
ATOM 2935 N N . HIS A 1 384 ? 6.211 -6.672 -34.344 1 97.75 384 HIS A N 1
ATOM 2936 C CA . HIS A 1 384 ? 6.93 -7.512 -35.312 1 97.75 384 HIS A CA 1
ATOM 2937 C C . HIS A 1 384 ? 6.164 -8.805 -35.594 1 97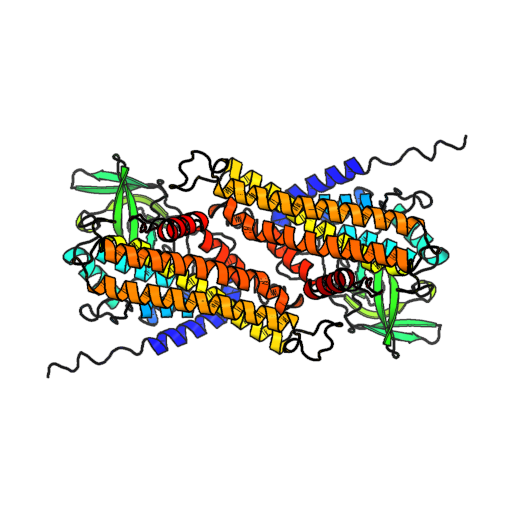.75 384 HIS A C 1
ATOM 2939 O O . HIS A 1 384 ? 6.57 -9.594 -36.438 1 97.75 384 HIS A O 1
ATOM 2945 N N . GLY A 1 385 ? 5.141 -9.094 -34.844 1 96.81 385 GLY A N 1
ATOM 2946 C CA . GLY A 1 385 ? 4.43 -10.359 -34.969 1 96.81 385 GLY A CA 1
ATOM 2947 C C . GLY A 1 385 ? 5.176 -11.531 -34.344 1 96.81 385 GLY A C 1
ATOM 2948 O O . GLY A 1 385 ? 4.961 -12.68 -34.75 1 96.81 385 GLY A O 1
ATOM 2949 N N . GLN A 1 386 ? 6.082 -11.172 -33.469 1 97.06 386 GLN A N 1
ATOM 2950 C CA . GLN A 1 386 ? 6.898 -12.203 -32.812 1 97.06 386 GLN A CA 1
ATOM 2951 C C . GLN A 1 386 ? 6.242 -12.727 -31.562 1 97.06 386 GLN A C 1
ATOM 2953 O O . GLN A 1 386 ? 6.027 -11.977 -30.609 1 97.06 386 GLN A O 1
ATOM 2958 N N . ARG A 1 387 ? 5.938 -14.055 -31.562 1 96.62 387 ARG A N 1
ATOM 2959 C CA . ARG A 1 387 ? 5.344 -14.695 -30.391 1 96.62 387 ARG A CA 1
ATOM 2960 C C . ARG A 1 387 ? 6.395 -14.953 -29.328 1 96.62 387 ARG A C 1
ATOM 2962 O O . ARG A 1 387 ? 7.578 -15.125 -29.625 1 96.62 387 ARG A O 1
ATOM 2969 N N . PRO A 1 388 ? 5.973 -14.953 -28.047 1 95.5 388 PRO A N 1
ATOM 2970 C CA . PRO A 1 388 ? 6.926 -15.297 -26.984 1 95.5 388 PRO A CA 1
ATOM 2971 C C . PRO A 1 388 ? 7.496 -16.703 -27.141 1 95.5 388 PRO A C 1
ATOM 2973 O O . PRO A 1 388 ? 6.75 -17.656 -27.406 1 95.5 388 PRO A O 1
ATOM 2976 N N . GLU A 1 389 ? 8.766 -16.797 -26.922 1 93.5 389 GLU A N 1
ATOM 2977 C CA . GLU A 1 389 ? 9.422 -18.094 -26.953 1 93.5 389 GLU A CA 1
ATOM 2978 C C . GLU A 1 389 ? 9.281 -18.812 -25.609 1 93.5 389 GLU A C 1
ATOM 2980 O O . GLU A 1 389 ? 9.234 -18.172 -24.562 1 93.5 389 GLU A O 1
ATOM 2985 N N . PRO A 1 390 ? 9.227 -20.141 -25.656 1 95.19 390 PRO A N 1
ATOM 2986 C CA . PRO A 1 390 ? 9.078 -20.891 -24.406 1 95.19 390 PRO A CA 1
ATOM 2987 C C . PRO A 1 390 ? 10.219 -20.641 -23.422 1 95.19 390 PRO A C 1
ATOM 2989 O O . PRO A 1 390 ? 11.391 -20.641 -23.828 1 95.19 390 PRO A O 1
ATOM 2992 N N . SER A 1 391 ? 9.891 -20.297 -22.234 1 93.12 391 SER A N 1
ATOM 2993 C CA . SER A 1 391 ? 10.719 -20.188 -21.047 1 93.12 391 SER A CA 1
ATOM 2994 C C . SER A 1 391 ? 9.922 -20.5 -19.781 1 93.12 391 SER A C 1
ATOM 2996 O O . SER A 1 391 ? 8.727 -20.781 -19.844 1 93.12 391 SER A O 1
ATOM 2998 N N . PHE A 1 392 ? 10.539 -20.5 -18.672 1 91.81 392 PHE A N 1
ATOM 2999 C CA . PHE A 1 392 ? 9.805 -20.766 -17.438 1 91.81 392 PHE A CA 1
ATOM 3000 C C . PHE A 1 392 ? 8.906 -19.594 -17.078 1 91.81 392 PHE A C 1
ATOM 3002 O O . PHE A 1 392 ? 8.117 -19.672 -16.125 1 91.81 392 PHE A O 1
ATOM 3009 N N . TYR A 1 393 ? 8.969 -18.516 -17.875 1 90.69 393 TYR A N 1
ATOM 3010 C CA . TYR A 1 393 ? 8.141 -17.359 -17.578 1 90.69 393 TYR A CA 1
ATOM 3011 C C . TYR A 1 393 ? 7.32 -16.953 -18.797 1 90.69 393 TYR A C 1
ATOM 3013 O O . TYR A 1 393 ? 6.688 -15.891 -18.797 1 90.69 393 TYR A O 1
ATOM 3021 N N . SER A 1 394 ? 7.543 -17.719 -19.859 1 91.5 394 SER A N 1
ATOM 3022 C CA . SER A 1 394 ? 6.762 -17.469 -21.062 1 91.5 394 SER A CA 1
ATOM 3023 C C . SER A 1 394 ? 6.484 -18.766 -21.812 1 91.5 394 SER A C 1
ATOM 3025 O O . SER A 1 394 ? 7.227 -19.75 -21.672 1 91.5 394 SER A O 1
ATOM 3027 N N . MET B 1 1 ? 26.594 48.688 23.844 1 23.69 1 MET B N 1
ATOM 3028 C CA . MET B 1 1 ? 26.797 47.375 24.469 1 23.69 1 MET B CA 1
ATOM 3029 C C . MET B 1 1 ? 25.812 46.375 23.906 1 23.69 1 MET B C 1
ATOM 3031 O O . MET B 1 1 ? 25.656 45.281 24.469 1 23.69 1 MET B O 1
ATOM 3035 N N . LYS B 1 2 ? 24.828 46.875 22.938 1 27.53 2 LYS B N 1
ATOM 3036 C CA . LYS B 1 2 ? 23.469 46.562 22.516 1 27.53 2 LYS B CA 1
ATOM 3037 C C . LYS B 1 2 ? 23.422 45.219 21.797 1 27.53 2 LYS B C 1
ATOM 3039 O O . LYS B 1 2 ? 22.359 44.625 21.672 1 27.53 2 LYS B O 1
ATOM 3044 N N . HIS B 1 3 ? 24.375 45.094 20.938 1 29.78 3 HIS B N 1
ATOM 3045 C CA . HIS B 1 3 ? 24.266 44.375 19.672 1 29.78 3 HIS B CA 1
ATOM 3046 C C . HIS B 1 3 ? 24.406 42.875 19.844 1 29.78 3 HIS B C 1
ATOM 3048 O O . HIS B 1 3 ? 24.484 42.125 18.875 1 29.78 3 HIS B O 1
ATOM 3054 N N . PHE B 1 4 ? 25 42.375 20.844 1 32.38 4 PHE B N 1
ATOM 3055 C CA . PHE B 1 4 ? 25.453 41 21.047 1 32.38 4 PHE B CA 1
ATOM 3056 C C . PHE B 1 4 ? 24.281 40.031 20.984 1 32.38 4 PHE B C 1
ATOM 3058 O O . PHE B 1 4 ? 24.469 38.812 21.141 1 32.38 4 PHE B O 1
ATOM 3065 N N . ALA B 1 5 ? 23.125 40.438 21.344 1 32.59 5 ALA B N 1
ATOM 3066 C CA . ALA B 1 5 ? 22.016 39.531 21.516 1 32.59 5 ALA B CA 1
ATOM 3067 C C . ALA B 1 5 ? 21.656 38.844 20.203 1 32.59 5 ALA B C 1
ATOM 3069 O O . ALA B 1 5 ? 20.703 38.062 20.125 1 32.59 5 ALA B O 1
ATOM 3070 N N . ALA B 1 6 ? 21.953 39.438 19.094 1 36.91 6 ALA B N 1
ATOM 3071 C CA . ALA B 1 6 ? 21.547 39.031 17.75 1 36.91 6 ALA B CA 1
ATOM 3072 C C . ALA B 1 6 ? 22.047 37.625 17.422 1 36.91 6 ALA B C 1
ATOM 3074 O O . ALA B 1 6 ? 21.516 36.938 16.547 1 36.91 6 ALA B O 1
ATOM 3075 N N . GLU B 1 7 ? 23.328 37.188 17.562 1 36.97 7 GLU B N 1
ATOM 3076 C CA . GLU B 1 7 ? 24.156 36.219 16.844 1 36.97 7 GLU B CA 1
ATOM 3077 C C . GLU B 1 7 ? 23.812 34.781 17.281 1 36.97 7 GLU B C 1
ATOM 3079 O O . GLU B 1 7 ? 24.438 33.812 16.844 1 36.97 7 GLU B O 1
ATOM 3084 N N . ALA B 1 8 ? 23.5 34.469 18.469 1 37.94 8 ALA B N 1
ATOM 3085 C CA . ALA B 1 8 ? 23.375 33.062 18.812 1 37.94 8 ALA B CA 1
ATOM 3086 C C . ALA B 1 8 ? 22.297 32.375 17.969 1 37.94 8 ALA B C 1
ATOM 3088 O O . ALA B 1 8 ? 21.172 32.188 18.438 1 37.94 8 ALA B O 1
ATOM 3089 N N . HIS B 1 9 ? 22.016 32.781 16.875 1 46.75 9 HIS B N 1
ATOM 3090 C CA . HIS B 1 9 ? 21.172 32.031 15.961 1 46.75 9 HIS B CA 1
ATOM 3091 C C . HIS B 1 9 ? 21.516 30.531 16 1 46.75 9 HIS B C 1
ATOM 3093 O O . HIS B 1 9 ? 22.562 30.109 15.492 1 46.75 9 HIS B O 1
ATOM 3099 N N . ARG B 1 10 ? 21.234 29.859 17.172 1 53.5 10 ARG B N 1
ATOM 3100 C CA . ARG B 1 10 ? 21.469 28.453 17.531 1 53.5 10 ARG B CA 1
ATOM 3101 C C . ARG B 1 10 ? 21.344 27.547 16.312 1 53.5 10 ARG B C 1
ATOM 3103 O O . ARG B 1 10 ? 20.422 27.719 15.508 1 53.5 10 ARG B O 1
ATOM 3110 N N . ASP B 1 11 ? 22.484 27.125 15.789 1 75.12 11 ASP B N 1
ATOM 3111 C CA . ASP B 1 11 ? 22.703 26.188 14.695 1 75.12 11 ASP B CA 1
ATOM 3112 C C . ASP B 1 11 ? 21.719 25.031 14.773 1 75.12 11 ASP B C 1
ATOM 3114 O O . ASP B 1 11 ? 22.047 23.938 15.25 1 75.12 11 ASP B O 1
ATOM 3118 N N . TRP B 1 12 ? 20.328 25.359 14.617 1 92.06 12 TRP B N 1
ATOM 3119 C CA . TRP B 1 12 ? 19.297 24.312 14.695 1 92.06 12 TRP B CA 1
ATOM 3120 C C . TRP B 1 12 ? 19.484 23.281 13.594 1 92.06 12 TRP B C 1
ATOM 3122 O O . TRP B 1 12 ? 18.891 22.203 13.641 1 92.06 12 TRP B O 1
ATOM 3132 N N . HIS B 1 13 ? 20.422 23.562 12.695 1 95.06 13 HIS B N 1
ATOM 3133 C CA . HIS B 1 13 ? 20.703 22.578 11.648 1 95.06 13 HIS B CA 1
ATOM 3134 C C . HIS B 1 13 ? 21.312 21.312 12.227 1 95.06 13 HIS B C 1
ATOM 3136 O O . HIS B 1 13 ? 20.984 20.203 11.797 1 95.06 13 HIS B O 1
ATOM 3142 N N . GLY B 1 14 ? 22.219 21.516 13.141 1 95.38 14 GLY B N 1
ATOM 3143 C CA . GLY B 1 14 ? 22.797 20.359 13.805 1 95.38 14 GLY B CA 1
ATOM 3144 C C . GLY B 1 14 ? 21.766 19.531 14.562 1 95.38 14 GLY B C 1
ATOM 3145 O O . GLY B 1 14 ? 21.812 18.297 14.531 1 95.38 14 GLY B O 1
ATOM 3146 N N . ALA B 1 15 ? 20.859 20.203 15.281 1 96.56 15 ALA B N 1
ATOM 3147 C CA . ALA B 1 15 ? 19.797 19.516 16.016 1 96.56 15 ALA B CA 1
ATOM 3148 C C . ALA B 1 15 ? 18.906 18.734 15.062 1 96.56 15 ALA B C 1
ATOM 3150 O O . ALA B 1 15 ? 18.531 17.594 15.352 1 96.56 15 ALA B O 1
ATOM 3151 N N . ARG B 1 16 ? 18.578 19.344 13.93 1 97.5 16 ARG B N 1
ATOM 3152 C CA . ARG B 1 16 ? 17.797 18.672 12.906 1 97.5 16 ARG B CA 1
ATOM 3153 C C . ARG B 1 16 ? 18.484 17.391 12.438 1 97.5 16 ARG B C 1
ATOM 3155 O O . ARG B 1 16 ? 17.859 16.328 12.398 1 97.5 16 ARG B O 1
ATOM 3162 N N . ASP B 1 17 ? 19.75 17.516 12.133 1 97.56 17 ASP B N 1
ATOM 3163 C CA . ASP B 1 17 ? 20.5 16.375 11.594 1 97.56 17 ASP B CA 1
ATOM 3164 C C . ASP B 1 17 ? 20.594 15.242 12.617 1 97.56 17 ASP B C 1
ATOM 3166 O O . ASP B 1 17 ? 20.469 14.07 12.266 1 97.56 17 ASP B O 1
ATOM 3170 N N . ARG B 1 18 ? 20.797 15.594 13.883 1 97.38 18 ARG B N 1
ATOM 3171 C CA . ARG B 1 18 ? 20.859 14.594 14.938 1 97.38 18 ARG B CA 1
ATOM 3172 C C . ARG B 1 18 ? 19.516 13.898 15.109 1 97.38 18 ARG B C 1
ATOM 3174 O O . ARG B 1 18 ? 19.453 12.688 15.32 1 97.38 18 ARG B O 1
ATOM 3181 N N . MET B 1 19 ? 18.469 14.672 15.031 1 97.81 19 MET B N 1
ATOM 3182 C CA . MET B 1 19 ? 17.125 14.102 15.133 1 97.81 19 MET B CA 1
ATOM 3183 C C . MET B 1 19 ? 16.859 13.133 13.984 1 97.81 19 MET B C 1
ATOM 3185 O O . MET B 1 19 ? 16.328 12.039 14.195 1 97.81 19 MET B O 1
ATOM 3189 N N . VAL B 1 20 ? 17.25 13.5 12.773 1 98.38 20 VAL B N 1
ATOM 3190 C CA . VAL B 1 20 ? 17.016 12.664 11.602 1 98.38 20 VAL B CA 1
ATOM 3191 C C . VAL B 1 20 ? 17.75 11.328 11.773 1 98.38 20 VAL B C 1
ATOM 3193 O O . VAL B 1 20 ? 17.188 10.266 11.484 1 98.38 20 VAL B O 1
ATOM 3196 N N . GLU B 1 21 ? 18.938 11.375 12.266 1 98 21 GLU B N 1
ATOM 3197 C CA . GLU B 1 21 ? 19.719 10.156 12.492 1 98 21 GLU B CA 1
ATOM 3198 C C . GLU B 1 21 ? 19.047 9.258 13.531 1 98 21 GLU B C 1
ATOM 3200 O O . GLU B 1 21 ? 18.938 8.047 13.336 1 98 21 GLU B O 1
ATOM 3205 N N . SER B 1 22 ? 18.625 9.891 14.555 1 97.62 22 SER B N 1
ATOM 3206 C CA . SER B 1 22 ? 17.969 9.133 15.617 1 97.62 22 SER B CA 1
ATOM 3207 C C . SER B 1 22 ? 16.672 8.508 15.133 1 97.62 22 SER B C 1
ATOM 3209 O O . SER B 1 22 ? 16.375 7.355 15.445 1 97.62 22 SER B O 1
ATOM 3211 N N . LEU B 1 23 ? 15.914 9.234 14.383 1 98.25 23 LEU B N 1
ATOM 3212 C CA . LEU B 1 23 ? 14.633 8.758 13.859 1 98.25 23 LEU B CA 1
ATOM 3213 C C . LEU B 1 23 ? 14.852 7.605 12.883 1 98.25 23 LEU B C 1
ATOM 3215 O O . LEU B 1 23 ? 14.109 6.621 12.906 1 98.25 23 LEU B O 1
ATOM 3219 N N . ALA B 1 24 ? 15.812 7.719 12.086 1 98.06 24 ALA B N 1
ATOM 3220 C CA . ALA B 1 24 ? 16.094 6.711 11.062 1 98.06 24 ALA B CA 1
ATOM 3221 C C . ALA B 1 24 ? 16.469 5.375 11.703 1 98.06 24 ALA B C 1
ATOM 3223 O O . ALA B 1 24 ? 16.062 4.316 11.211 1 98.06 24 ALA B O 1
ATOM 3224 N N . ALA B 1 25 ? 17.125 5.395 12.805 1 97.25 25 ALA B N 1
ATOM 3225 C CA . ALA B 1 25 ? 17.719 4.215 13.43 1 97.25 25 ALA B CA 1
ATOM 3226 C C . ALA B 1 25 ? 16.656 3.256 13.93 1 97.25 25 ALA B C 1
ATOM 3228 O O . ALA B 1 25 ? 16.875 2.045 13.992 1 97.25 25 ALA B O 1
ATOM 3229 N N . THR B 1 26 ? 15.453 3.805 14.203 1 96.94 26 THR B N 1
ATOM 3230 C CA . THR B 1 26 ? 14.453 2.951 14.844 1 96.94 26 THR B CA 1
ATOM 3231 C C . THR B 1 26 ? 13.125 3.014 14.094 1 96.94 26 THR B C 1
ATOM 3233 O O . THR B 1 26 ? 12.094 2.578 14.609 1 96.94 26 THR B O 1
ATOM 3236 N N . ALA B 1 27 ? 13.117 3.559 12.953 1 96.81 27 ALA B N 1
ATOM 3237 C CA . ALA B 1 27 ? 11.891 3.852 12.219 1 96.81 27 ALA B CA 1
ATOM 3238 C C . ALA B 1 27 ? 11.078 2.58 11.977 1 96.81 27 ALA B C 1
ATOM 3240 O O . ALA B 1 27 ? 9.867 2.553 12.211 1 96.81 27 ALA B O 1
ATOM 3241 N N . VAL B 1 28 ? 11.711 1.473 11.555 1 97.06 28 VAL B N 1
ATOM 3242 C CA . VAL B 1 28 ? 11.031 0.228 11.203 1 97.06 28 VAL B CA 1
ATOM 3243 C C . VAL B 1 28 ? 10.422 -0.397 12.453 1 97.06 28 VAL B C 1
ATOM 3245 O O . VAL B 1 28 ? 9.234 -0.751 12.461 1 97.06 28 VAL B O 1
ATOM 3248 N N . ALA B 1 29 ? 11.188 -0.476 13.516 1 97.12 29 ALA B N 1
ATOM 3249 C CA . ALA B 1 29 ? 10.703 -1.051 14.773 1 97.12 29 ALA B CA 1
ATOM 3250 C C . ALA B 1 29 ? 9.547 -0.234 15.336 1 97.12 29 ALA B C 1
ATOM 3252 O O . ALA B 1 29 ? 8.586 -0.795 15.875 1 97.12 29 ALA B O 1
ATOM 3253 N N . ARG B 1 30 ? 9.625 1.036 15.219 1 97.12 30 ARG B N 1
ATOM 3254 C CA . ARG B 1 30 ? 8.594 1.923 15.75 1 97.12 30 ARG B CA 1
ATOM 3255 C C . ARG B 1 30 ? 7.312 1.822 14.93 1 97.12 30 ARG B C 1
ATOM 3257 O O . ARG B 1 30 ? 6.211 1.863 15.477 1 97.12 30 ARG B O 1
ATOM 3264 N N . ASP B 1 31 ? 7.441 1.726 13.648 1 97 31 ASP B N 1
ATOM 3265 C CA . ASP B 1 31 ? 6.258 1.515 12.82 1 97 31 ASP B CA 1
ATOM 3266 C C . ASP B 1 31 ? 5.547 0.219 13.203 1 97 31 ASP B C 1
ATOM 3268 O O . ASP B 1 31 ? 4.316 0.172 13.25 1 97 31 ASP B O 1
ATOM 3272 N N . GLN B 1 32 ? 6.297 -0.833 13.398 1 95.75 32 GLN B N 1
ATOM 3273 C CA . GLN B 1 32 ? 5.727 -2.115 13.797 1 95.75 32 GLN B CA 1
ATOM 3274 C C . GLN B 1 32 ? 5.02 -2.008 15.141 1 95.75 32 GLN B C 1
ATOM 3276 O O . GLN B 1 32 ? 3.928 -2.553 15.32 1 95.75 32 GLN B O 1
ATOM 3281 N N . ALA B 1 33 ? 5.586 -1.268 16.047 1 95.12 33 ALA B N 1
ATOM 3282 C CA . ALA B 1 33 ? 5.078 -1.172 17.422 1 95.12 33 ALA B CA 1
ATOM 3283 C C . ALA B 1 33 ? 3.85 -0.268 17.484 1 95.12 33 ALA B C 1
ATOM 3285 O O . ALA B 1 33 ? 2.914 -0.537 18.25 1 95.12 33 ALA B O 1
ATOM 3286 N N . GLY B 1 34 ? 3.848 0.81 16.719 1 95.19 34 GLY B N 1
ATOM 3287 C CA . GLY B 1 34 ? 2.822 1.834 16.844 1 95.19 34 GLY B CA 1
ATOM 3288 C C . GLY B 1 34 ? 2.844 2.537 18.188 1 95.19 34 GLY B C 1
ATOM 3289 O O . GLY B 1 34 ? 3.891 2.621 18.844 1 95.19 34 GLY B O 1
ATOM 3290 N N . GLY B 1 35 ? 1.763 3.25 18.516 1 92.38 35 GLY B N 1
ATOM 3291 C CA . GLY B 1 35 ? 1.641 3.902 19.812 1 92.38 35 GLY B CA 1
ATOM 3292 C C . GLY B 1 35 ? 2.178 5.32 19.812 1 92.38 35 GLY B C 1
ATOM 3293 O O . GLY B 1 35 ? 2.176 5.996 18.781 1 92.38 35 GLY B O 1
ATOM 3294 N N . VAL B 1 36 ? 2.553 5.793 21.047 1 91.5 36 VAL B N 1
ATOM 3295 C CA . VAL B 1 36 ? 3.043 7.152 21.25 1 91.5 36 VAL B CA 1
ATOM 3296 C C . VAL B 1 36 ? 4.57 7.16 21.219 1 91.5 36 VAL B C 1
ATOM 3298 O O . VAL B 1 36 ? 5.215 6.395 21.938 1 91.5 36 VAL B O 1
ATOM 3301 N N . PRO B 1 37 ? 5.129 7.977 20.406 1 93.31 37 PRO B N 1
ATOM 3302 C CA . PRO B 1 37 ? 6.59 8.031 20.344 1 93.31 37 PRO B CA 1
ATOM 3303 C C . PRO B 1 37 ? 7.195 8.852 21.484 1 93.31 37 PRO B C 1
ATOM 3305 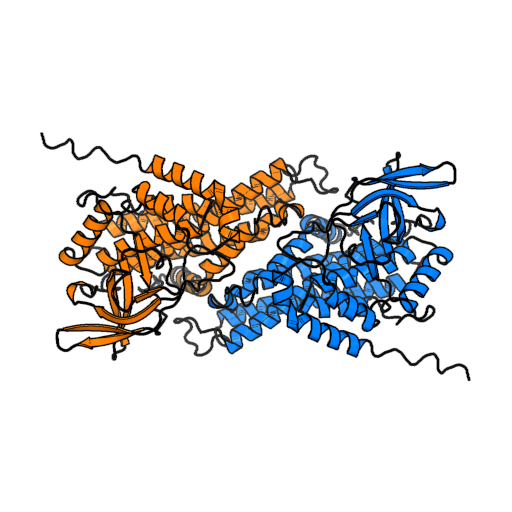O O . PRO B 1 37 ? 7.844 9.875 21.234 1 93.31 37 PRO B O 1
ATOM 3308 N N . LEU B 1 38 ? 7.133 8.359 22.672 1 95.5 38 LEU B N 1
ATOM 3309 C CA . LEU B 1 38 ? 7.531 9.086 23.875 1 95.5 38 LEU B CA 1
ATOM 3310 C C . LEU B 1 38 ? 9.016 9.422 23.828 1 95.5 38 LEU B C 1
ATOM 3312 O O . LEU B 1 38 ? 9.406 10.555 24.141 1 95.5 38 LEU B O 1
ATOM 3316 N N . HIS B 1 39 ? 9.805 8.438 23.453 1 96.69 39 HIS B N 1
ATOM 3317 C CA . HIS B 1 39 ? 11.242 8.664 23.406 1 96.69 39 HIS B CA 1
ATOM 3318 C C . HIS B 1 39 ? 11.602 9.734 22.391 1 96.69 39 HIS B C 1
ATOM 3320 O O . HIS B 1 39 ? 12.398 10.633 22.672 1 96.69 39 HIS B O 1
ATOM 3326 N N . GLU B 1 40 ? 11.031 9.68 21.219 1 96.88 40 GLU B N 1
ATOM 3327 C CA . GLU B 1 40 ? 11.32 10.648 20.156 1 96.88 40 GLU B CA 1
ATOM 3328 C C . GLU B 1 40 ? 10.812 12.039 20.516 1 96.88 40 GLU B C 1
ATOM 3330 O O . GLU B 1 40 ? 11.43 13.039 20.172 1 96.88 40 GLU B O 1
ATOM 3335 N N . ARG B 1 41 ? 9.711 12.148 21.219 1 96.25 41 ARG B N 1
ATOM 3336 C CA . ARG B 1 41 ? 9.203 13.445 21.688 1 96.25 41 ARG B CA 1
ATOM 3337 C C . ARG B 1 41 ? 10.125 14.055 22.734 1 96.25 41 ARG B C 1
ATOM 3339 O O . ARG B 1 41 ? 10.336 15.266 22.75 1 96.25 41 ARG B O 1
ATOM 3346 N N . ARG B 1 42 ? 10.633 13.203 23.609 1 96.88 42 ARG B N 1
ATOM 3347 C CA . ARG B 1 42 ? 11.617 13.68 24.562 1 96.88 42 ARG B CA 1
ATOM 3348 C C . ARG B 1 42 ? 12.852 14.242 23.859 1 96.88 42 ARG B C 1
ATOM 3350 O O . ARG B 1 42 ? 13.359 15.297 24.219 1 96.88 42 ARG B O 1
ATOM 3357 N N . LEU B 1 43 ? 13.289 13.516 22.844 1 96.94 43 LEU B N 1
ATOM 3358 C CA . LEU B 1 43 ? 14.43 13.984 22.062 1 96.94 43 LEU B CA 1
ATOM 3359 C C . LEU B 1 43 ? 14.117 15.312 21.375 1 96.94 43 LEU B C 1
ATOM 3361 O O . LEU B 1 43 ? 14.984 16.188 21.297 1 96.94 43 LEU B O 1
ATOM 3365 N N . LEU B 1 44 ? 12.922 15.477 20.922 1 96.69 44 LEU B N 1
ATOM 3366 C CA . LEU B 1 44 ? 12.508 16.719 20.297 1 96.69 44 LEU B CA 1
ATOM 3367 C C . LEU B 1 44 ? 12.531 17.875 21.297 1 96.69 44 LEU B C 1
ATOM 3369 O O . LEU B 1 44 ? 13 18.969 20.984 1 96.69 44 LEU B O 1
ATOM 3373 N N . ARG B 1 45 ? 12.078 17.625 22.484 1 96.62 45 ARG B N 1
ATOM 3374 C CA . ARG B 1 45 ? 12.117 18.625 23.531 1 96.62 45 ARG B CA 1
ATOM 3375 C C . ARG B 1 45 ? 13.555 19.031 23.844 1 96.62 45 ARG B C 1
ATOM 3377 O O . ARG B 1 45 ? 13.867 20.219 23.922 1 96.62 45 ARG B O 1
ATOM 3384 N N . GLU B 1 46 ? 14.383 18.062 23.922 1 96.19 46 GLU B N 1
ATOM 3385 C CA . GLU B 1 46 ? 15.781 18.297 24.266 1 96.19 46 GLU B CA 1
ATOM 3386 C C . GLU B 1 46 ? 16.516 19.031 23.156 1 96.19 46 GLU B C 1
ATOM 3388 O O . GLU B 1 46 ? 17.484 19.75 23.406 1 96.19 46 GLU B O 1
ATOM 3393 N N . SER B 1 47 ? 16.031 18.875 21.953 1 95.88 47 SER B N 1
ATOM 3394 C CA . SER B 1 47 ? 16.703 19.438 20.781 1 95.88 47 SER B CA 1
ATOM 3395 C C . SER B 1 47 ? 16.469 20.938 20.703 1 95.88 47 SER B C 1
ATOM 3397 O O . SER B 1 47 ? 17.203 21.641 20 1 95.88 47 SER B O 1
ATOM 3399 N N . GLY B 1 48 ? 15.352 21.422 21.328 1 96.06 48 GLY B N 1
ATOM 3400 C CA . GLY B 1 48 ? 15.008 22.828 21.25 1 96.06 48 GLY B CA 1
ATOM 3401 C C . GLY B 1 48 ? 14.219 23.172 20 1 96.06 48 GLY B C 1
ATOM 3402 O O . GLY B 1 48 ? 13.773 24.312 19.844 1 96.06 48 GLY B O 1
ATOM 3403 N N . LEU B 1 49 ? 13.938 22.234 19.125 1 98 49 LEU B N 1
ATOM 3404 C CA . LEU B 1 49 ? 13.312 22.484 17.828 1 98 49 LEU B CA 1
ATOM 3405 C C . LEU B 1 49 ? 11.836 22.828 18 1 98 49 LEU B C 1
ATOM 3407 O O . LEU B 1 49 ? 11.203 23.328 17.062 1 98 49 LEU B O 1
ATOM 3411 N N . LEU B 1 50 ? 11.305 22.625 19.172 1 98.12 50 LEU B N 1
ATOM 3412 C CA . LEU B 1 50 ? 9.914 23 19.406 1 98.12 50 LEU B CA 1
ATOM 3413 C C . LEU B 1 50 ? 9.742 24.516 19.375 1 98.12 50 LEU B C 1
ATOM 3415 O O . LEU B 1 50 ? 8.625 25.016 19.234 1 98.12 50 LEU B O 1
ATOM 3419 N N . ALA B 1 51 ? 10.859 25.266 19.5 1 98.12 51 ALA B N 1
ATOM 3420 C CA . ALA B 1 51 ? 10.82 26.734 19.484 1 98.12 51 ALA B CA 1
ATOM 3421 C C . ALA B 1 51 ? 11.219 27.281 18.125 1 98.12 51 ALA B C 1
ATOM 3423 O O . ALA B 1 51 ? 11.398 28.5 17.969 1 98.12 51 ALA B O 1
ATOM 3424 N N . LEU B 1 52 ? 11.289 26.438 17.125 1 98.44 52 LEU B N 1
ATOM 3425 C CA . LEU B 1 52 ? 11.875 26.766 15.844 1 98.44 52 LEU B CA 1
ATOM 3426 C C . LEU B 1 52 ? 11.133 27.938 15.195 1 98.44 52 LEU B C 1
ATOM 3428 O O . LEU B 1 52 ? 11.758 28.906 14.75 1 98.44 52 LEU B O 1
ATOM 3432 N N . SER B 1 53 ? 9.797 27.938 15.227 1 98.31 53 SER B N 1
ATOM 3433 C CA . SER B 1 53 ? 9.016 28.953 14.523 1 98.31 53 SER B CA 1
ATOM 3434 C C . SER B 1 53 ? 8.719 30.141 15.422 1 98.31 53 SER B C 1
ATOM 3436 O O . SER B 1 53 ? 8.172 31.141 14.961 1 98.31 53 SER B O 1
ATOM 3438 N N . VAL B 1 54 ? 9.039 30.062 16.719 1 98.38 54 VAL B N 1
ATOM 3439 C CA . VAL B 1 54 ? 8.758 31.156 17.641 1 98.38 54 VAL B CA 1
ATOM 3440 C C . VAL B 1 54 ? 9.688 32.344 17.344 1 98.38 54 VAL B C 1
ATOM 3442 O O . VAL B 1 54 ? 10.891 32.156 17.172 1 98.38 54 VAL B O 1
ATOM 3445 N N . PRO B 1 55 ? 9.133 33.531 17.266 1 96.62 55 PRO B N 1
ATOM 3446 C CA . PRO B 1 55 ? 9.961 34.719 16.969 1 96.62 55 PRO B CA 1
ATOM 3447 C C . PRO B 1 55 ? 11.125 34.875 17.938 1 96.62 55 PRO B C 1
ATOM 3449 O O . PRO B 1 55 ? 10.977 34.625 19.141 1 96.62 55 PRO B O 1
ATOM 3452 N N . ALA B 1 56 ? 12.188 35.438 17.438 1 95.75 56 ALA B N 1
ATOM 3453 C CA . ALA B 1 56 ? 13.367 35.656 18.266 1 95.75 56 ALA B CA 1
ATOM 3454 C C . ALA B 1 56 ? 13.062 36.656 19.391 1 95.75 56 ALA B C 1
ATOM 3456 O O . ALA B 1 56 ? 13.602 36.531 20.484 1 95.75 56 ALA B O 1
ATOM 3457 N N . SER B 1 57 ? 12.203 37.562 19.109 1 96.06 57 SER B N 1
ATOM 3458 C CA . SER B 1 57 ? 11.82 38.594 20.094 1 96.06 57 SER B CA 1
ATOM 3459 C C . SER B 1 57 ? 11.133 37.938 21.297 1 96.06 57 SER B C 1
ATOM 3461 O O . SER B 1 57 ? 11.07 38.562 22.375 1 96.06 57 SER B O 1
ATOM 3463 N N . LEU B 1 58 ? 10.672 36.719 21.109 1 97.38 58 LEU B N 1
ATOM 3464 C CA . LEU B 1 58 ? 10.016 36.031 22.203 1 97.38 58 LEU B CA 1
ATOM 3465 C C . LEU B 1 58 ? 10.875 34.875 22.719 1 97.38 58 LEU B C 1
ATOM 3467 O O . LEU B 1 58 ? 10.383 33.969 23.391 1 97.38 58 LEU B O 1
ATOM 3471 N N . GLY B 1 59 ? 12.156 34.812 22.25 1 96.06 59 GLY B N 1
ATOM 3472 C CA . GLY B 1 59 ? 13.109 33.844 22.734 1 96.06 59 GLY B CA 1
ATOM 3473 C C . GLY B 1 59 ? 13.203 32.625 21.844 1 96.06 59 GLY B C 1
ATOM 3474 O O . GLY B 1 59 ? 13.945 31.688 22.156 1 96.06 59 GLY B O 1
ATOM 3475 N N . GLY B 1 60 ? 12.469 32.562 20.812 1 97.25 60 GLY B N 1
ATOM 3476 C CA . GLY B 1 60 ? 12.516 31.406 19.906 1 97.25 60 GLY B CA 1
ATOM 3477 C C . GLY B 1 60 ? 13.68 31.469 18.938 1 97.25 60 GLY B C 1
ATOM 3478 O O . GLY B 1 60 ? 14.602 32.281 19.109 1 97.25 60 GLY B O 1
ATOM 3479 N N . LEU B 1 61 ? 13.656 30.562 17.984 1 96.44 61 LEU B N 1
ATOM 3480 C CA . LEU B 1 61 ? 14.758 30.453 17.031 1 96.44 61 LEU B CA 1
ATOM 3481 C C . LEU B 1 61 ? 14.484 31.297 15.781 1 96.44 61 LEU B C 1
ATOM 3483 O O . LEU B 1 61 ? 15.391 31.547 14.984 1 96.44 61 LEU B O 1
ATOM 3487 N N . GLY B 1 62 ? 13.281 31.781 15.602 1 96.19 62 GLY B N 1
ATOM 3488 C CA . GLY B 1 62 ? 12.945 32.781 14.602 1 96.19 62 GLY B CA 1
ATOM 3489 C C . GLY B 1 62 ? 13.031 32.25 13.18 1 96.19 62 GLY B C 1
ATOM 3490 O O . GLY B 1 62 ? 13.258 33 12.242 1 96.19 62 GLY B O 1
ATOM 3491 N N . ALA B 1 63 ? 12.898 30.922 13.023 1 97.19 63 ALA B N 1
ATOM 3492 C CA . ALA B 1 63 ? 12.969 30.344 11.68 1 97.19 63 ALA B CA 1
ATOM 3493 C C . ALA B 1 63 ? 11.758 30.734 10.844 1 97.19 63 ALA B C 1
ATOM 3495 O O . ALA B 1 63 ? 10.656 30.906 11.375 1 97.19 63 ALA B O 1
ATOM 3496 N N . SER B 1 64 ? 11.961 30.906 9.539 1 97.75 64 SER B N 1
ATOM 3497 C CA . SER B 1 64 ? 10.867 31.125 8.602 1 97.75 64 SER B CA 1
ATOM 3498 C C . SER B 1 64 ? 10.039 29.859 8.414 1 97.75 64 SER B C 1
ATOM 3500 O O . SER B 1 64 ? 10.445 28.781 8.844 1 97.75 64 SER B O 1
ATOM 3502 N N . TRP B 1 65 ? 8.906 30.016 7.852 1 98.5 65 TRP B N 1
ATOM 3503 C CA . TRP B 1 65 ? 8.094 28.844 7.566 1 98.5 65 TRP B CA 1
ATOM 3504 C C . TRP B 1 65 ? 8.781 27.922 6.562 1 98.5 65 TRP B C 1
ATOM 3506 O O . TRP B 1 65 ? 8.703 26.703 6.668 1 98.5 65 TRP B O 1
ATOM 3516 N N . SER B 1 66 ? 9.445 28.5 5.57 1 98.56 66 SER B N 1
ATOM 3517 C CA . SER B 1 66 ? 10.234 27.703 4.645 1 98.56 66 SER B CA 1
ATOM 3518 C C . SER B 1 66 ? 11.227 26.812 5.387 1 98.56 66 SER B C 1
ATOM 3520 O O . SER B 1 66 ? 11.383 25.641 5.047 1 98.56 66 SER B O 1
ATOM 3522 N N . GLU B 1 67 ? 11.844 27.344 6.371 1 98 67 GLU B N 1
ATOM 3523 C CA . GLU B 1 67 ? 12.812 26.594 7.156 1 98 67 GLU B CA 1
ATOM 3524 C C . GLU B 1 67 ? 12.133 25.531 8.008 1 98 67 GLU B C 1
ATOM 3526 O O . GLU B 1 67 ? 12.594 24.391 8.078 1 98 67 GLU B O 1
ATOM 3531 N N . VAL B 1 68 ? 11.062 25.891 8.672 1 98.75 68 VAL B N 1
ATOM 3532 C CA . VAL B 1 68 ? 10.312 24.969 9.508 1 98.75 68 VAL B CA 1
ATOM 3533 C C . VAL B 1 68 ? 9.82 23.797 8.656 1 98.75 68 VAL B C 1
ATOM 3535 O O . VAL B 1 68 ? 9.992 22.625 9.039 1 98.75 68 VAL B O 1
ATOM 3538 N N . LEU B 1 69 ? 9.266 24.094 7.496 1 98.81 69 LEU B N 1
ATOM 3539 C CA . LEU B 1 69 ? 8.75 23.078 6.586 1 98.81 69 LEU B CA 1
ATOM 3540 C C . LEU B 1 69 ? 9.875 22.219 6.039 1 98.81 69 LEU B C 1
ATOM 3542 O O . LEU B 1 69 ? 9.695 21.016 5.801 1 98.81 69 LEU B O 1
ATOM 3546 N N . GLY B 1 70 ? 11.008 22.828 5.852 1 98.44 70 GLY B N 1
ATOM 3547 C CA . GLY B 1 70 ? 12.18 22.047 5.492 1 98.44 70 GLY B CA 1
ATOM 3548 C C . GLY B 1 70 ? 12.539 21 6.523 1 98.44 70 GLY B C 1
ATOM 3549 O O . GLY B 1 70 ? 12.859 19.859 6.176 1 98.44 70 GLY B O 1
ATOM 3550 N N . VAL B 1 71 ? 12.5 21.344 7.789 1 98.69 71 VAL B N 1
ATOM 3551 C CA . VAL B 1 71 ? 12.789 20.391 8.859 1 98.69 71 VAL B CA 1
ATOM 3552 C C . VAL B 1 71 ? 11.75 19.281 8.867 1 98.69 71 VAL B C 1
ATOM 3554 O O . VAL B 1 71 ? 12.086 18.109 9.031 1 98.69 71 VAL B O 1
ATOM 3557 N N . VAL B 1 72 ? 10.5 19.656 8.648 1 98.81 72 VAL B N 1
ATOM 3558 C CA . VAL B 1 72 ? 9.43 18.672 8.547 1 98.81 72 VAL B CA 1
ATOM 3559 C C . VAL B 1 72 ? 9.766 17.656 7.465 1 98.81 72 VAL B C 1
ATOM 3561 O O . VAL B 1 72 ? 9.648 16.438 7.68 1 98.81 72 VAL B O 1
ATOM 3564 N N . ARG B 1 73 ? 10.172 18.125 6.336 1 98.75 73 ARG B N 1
ATOM 3565 C CA . ARG B 1 73 ? 10.477 17.281 5.195 1 98.75 73 ARG B CA 1
ATOM 3566 C C . ARG B 1 73 ? 11.648 16.344 5.512 1 98.75 73 ARG B C 1
ATOM 3568 O O . ARG B 1 73 ? 11.609 15.156 5.172 1 98.75 73 ARG B O 1
ATOM 3575 N N . HIS B 1 74 ? 12.68 16.859 6.168 1 98.62 74 HIS B N 1
ATOM 3576 C CA . HIS B 1 74 ? 13.82 16.047 6.559 1 98.62 74 HIS B CA 1
ATOM 3577 C C . HIS B 1 74 ? 13.391 14.922 7.5 1 98.62 74 HIS B C 1
ATOM 3579 O O . HIS B 1 74 ? 13.828 13.773 7.34 1 98.62 74 HIS B O 1
ATOM 3585 N N . PHE B 1 75 ? 12.562 15.242 8.5 1 98.81 75 PHE B N 1
ATOM 3586 C CA . PHE B 1 75 ? 12.062 14.219 9.406 1 98.81 75 PHE B CA 1
ATOM 3587 C C . PHE B 1 75 ? 11.242 13.18 8.656 1 98.81 75 PHE B C 1
ATOM 3589 O O . PHE B 1 75 ? 11.383 11.977 8.883 1 98.81 75 PHE B O 1
ATOM 3596 N N . ALA B 1 76 ? 10.43 13.633 7.688 1 98.81 76 ALA B N 1
ATOM 3597 C CA . ALA B 1 76 ? 9.469 12.766 7.008 1 98.81 76 ALA B CA 1
ATOM 3598 C C . ALA B 1 76 ? 10.18 11.758 6.105 1 98.81 76 ALA B C 1
ATOM 3600 O O . ALA B 1 76 ? 9.633 10.695 5.801 1 98.81 76 ALA B O 1
ATOM 3601 N N . ARG B 1 77 ? 11.422 12.078 5.719 1 98.62 77 ARG B N 1
ATOM 3602 C CA . ARG B 1 77 ? 12.203 11.148 4.91 1 98.62 77 ARG B CA 1
ATOM 3603 C C . ARG B 1 77 ? 12.422 9.828 5.645 1 98.62 77 ARG B C 1
ATOM 3605 O O . ARG B 1 77 ? 12.508 8.773 5.016 1 98.62 77 ARG B O 1
ATOM 3612 N N . VAL B 1 78 ? 12.422 9.93 6.996 1 98.38 78 VAL B N 1
ATOM 3613 C CA . VAL B 1 78 ? 12.812 8.734 7.734 1 98.38 78 VAL B CA 1
ATOM 3614 C C . VAL B 1 78 ? 11.695 8.344 8.695 1 98.38 78 VAL B C 1
ATOM 3616 O O . VAL B 1 78 ? 11.602 7.18 9.102 1 98.38 78 VAL B O 1
ATOM 3619 N N . ASP B 1 79 ? 10.859 9.297 9.047 1 98.31 79 ASP B N 1
ATOM 3620 C CA . ASP B 1 79 ? 9.758 9.062 9.977 1 98.31 79 ASP B CA 1
ATOM 3621 C C . ASP B 1 79 ? 8.656 10.109 9.797 1 98.31 79 ASP B C 1
ATOM 3623 O O . ASP B 1 79 ? 8.672 11.148 10.461 1 98.31 79 ASP B O 1
ATOM 3627 N N . SER B 1 80 ? 7.645 9.742 9.07 1 98.31 80 SER B N 1
ATOM 3628 C CA . SER B 1 80 ? 6.621 10.719 8.719 1 98.31 80 SER B CA 1
ATOM 3629 C C . SER B 1 80 ? 5.656 10.961 9.875 1 98.31 80 SER B C 1
ATOM 3631 O O . SER B 1 80 ? 5.023 12.016 9.953 1 98.31 80 SER B O 1
ATOM 3633 N N . ALA B 1 81 ? 5.523 10.016 10.805 1 97.94 81 ALA B N 1
ATOM 3634 C CA . ALA B 1 81 ? 4.645 10.227 11.953 1 97.94 81 ALA B CA 1
ATOM 3635 C C . ALA B 1 81 ? 5.184 11.32 12.859 1 97.94 81 ALA B C 1
ATOM 3637 O O . ALA B 1 81 ? 4.457 12.25 13.219 1 97.94 81 ALA B O 1
ATOM 3638 N N . VAL B 1 82 ? 6.441 11.242 13.188 1 97.94 82 VAL B N 1
ATOM 3639 C CA . VAL B 1 82 ? 7.059 12.25 14.047 1 97.94 82 VAL B CA 1
ATOM 3640 C C . VAL B 1 82 ? 7.121 13.586 13.305 1 97.94 82 VAL B C 1
ATOM 3642 O O . VAL B 1 82 ? 6.938 14.641 13.906 1 97.94 82 VAL B O 1
ATOM 3645 N N . ALA B 1 83 ? 7.367 13.547 11.984 1 98.62 83 ALA B N 1
ATOM 3646 C CA . ALA B 1 83 ? 7.344 14.766 11.18 1 98.62 83 ALA B CA 1
ATOM 3647 C C . ALA B 1 83 ? 5.988 15.469 11.281 1 98.62 83 ALA B C 1
ATOM 3649 O O . ALA B 1 83 ? 5.922 16.688 11.398 1 98.62 83 ALA B O 1
ATOM 3650 N N . HIS B 1 84 ? 4.93 14.68 11.219 1 97.88 84 HIS B N 1
ATOM 3651 C CA . HIS B 1 84 ? 3.574 15.211 11.305 1 97.88 84 HIS B CA 1
ATOM 3652 C C . HIS B 1 84 ? 3.33 15.875 12.656 1 97.88 84 HIS B C 1
ATOM 3654 O O . HIS B 1 84 ? 2.82 17 12.719 1 97.88 84 HIS B O 1
ATOM 3660 N N . VAL B 1 85 ? 3.738 15.188 13.703 1 97.25 85 VAL B N 1
ATOM 3661 C CA . VAL B 1 85 ? 3.531 15.719 15.047 1 97.25 85 VAL B CA 1
ATOM 3662 C C . VAL B 1 85 ? 4.332 17 15.219 1 97.25 85 VAL B C 1
ATOM 3664 O O . VAL B 1 85 ? 3.838 17.969 15.797 1 97.25 85 VAL B O 1
ATOM 3667 N N . PHE B 1 86 ? 5.523 17.047 14.703 1 98.5 86 PHE B N 1
ATOM 3668 C CA . PHE B 1 86 ? 6.387 18.219 14.758 1 98.5 86 PHE B CA 1
ATOM 3669 C C . PHE B 1 86 ? 5.781 19.375 13.969 1 98.5 86 PHE B C 1
ATOM 3671 O O . PHE B 1 86 ? 5.691 20.5 14.477 1 98.5 86 PHE B O 1
ATOM 3678 N N . GLY B 1 87 ? 5.367 19.078 12.742 1 98.56 87 GLY B N 1
ATOM 3679 C CA . GLY B 1 87 ? 4.762 20.094 11.898 1 98.56 87 GLY B CA 1
ATOM 3680 C C . GLY B 1 87 ? 3.484 20.672 12.484 1 98.56 87 GLY B C 1
ATOM 3681 O O . GLY B 1 87 ? 3.275 21.891 12.453 1 98.56 87 GLY B O 1
ATOM 3682 N N . PHE B 1 88 ? 2.678 19.812 13.008 1 98.12 88 PHE B N 1
ATOM 3683 C CA . PHE B 1 88 ? 1.403 20.266 13.555 1 98.12 88 PHE B CA 1
ATOM 3684 C C . PHE B 1 88 ? 1.614 21.031 14.859 1 98.12 88 PHE B C 1
ATOM 3686 O O . PHE B 1 88 ? 0.854 21.938 15.172 1 98.12 88 PHE B O 1
ATOM 3693 N N . HIS B 1 89 ? 2.643 20.688 15.594 1 98.5 89 HIS B N 1
ATOM 3694 C CA . HIS B 1 89 ? 3.014 21.531 16.734 1 98.5 89 HIS B CA 1
ATOM 3695 C C . HIS B 1 89 ? 3.211 22.984 16.297 1 98.5 89 HIS B C 1
ATOM 3697 O O . HIS B 1 89 ? 2.619 23.891 16.875 1 98.5 89 HIS B O 1
ATOM 3703 N N . HIS B 1 90 ? 3.943 23.156 15.32 1 98.81 90 HIS B N 1
ATOM 3704 C CA . HIS B 1 90 ? 4.223 24.516 14.867 1 98.81 90 HIS B CA 1
ATOM 3705 C C . HIS B 1 90 ? 2.99 25.156 14.227 1 98.81 90 HIS B C 1
ATOM 3707 O O . HIS B 1 90 ? 2.783 26.359 14.336 1 98.81 90 HIS B O 1
ATOM 3713 N N . LEU B 1 91 ? 2.189 24.328 13.562 1 98.69 91 LEU B N 1
ATOM 3714 C CA . LEU B 1 91 ? 0.917 24.812 13.039 1 98.69 91 LEU B CA 1
ATOM 3715 C C . LEU B 1 91 ? 0.036 25.344 14.156 1 98.69 91 LEU B C 1
ATOM 3717 O O . LEU B 1 91 ? -0.639 26.359 13.992 1 98.69 91 LEU B O 1
ATOM 3721 N N . LEU B 1 92 ? 0.053 24.688 15.266 1 98.69 92 LEU B N 1
ATOM 3722 C CA . LEU B 1 92 ? -0.799 25.094 16.375 1 98.69 92 LEU B CA 1
ATOM 3723 C C . LEU B 1 92 ? -0.281 26.391 17 1 98.69 92 LEU B C 1
ATOM 3725 O O . LEU B 1 92 ? -1.068 27.25 17.406 1 98.69 92 LEU B O 1
ATOM 3729 N N . LEU B 1 93 ? 1.008 26.547 17.062 1 98.75 93 LEU B N 1
ATOM 3730 C CA . LEU B 1 93 ? 1.566 27.828 17.484 1 98.75 93 LEU B CA 1
ATOM 3731 C C . LEU B 1 93 ? 1.131 28.953 16.547 1 98.75 93 LEU B C 1
ATOM 3733 O O . LEU B 1 93 ? 0.745 30.031 17 1 98.75 93 LEU B O 1
ATOM 3737 N N . ALA B 1 94 ? 1.186 28.656 15.281 1 98.75 94 ALA B N 1
ATOM 3738 C CA . ALA B 1 94 ? 0.733 29.625 14.289 1 98.75 94 ALA B CA 1
ATOM 3739 C C . ALA B 1 94 ? -0.754 29.938 14.453 1 98.75 94 ALA B C 1
ATOM 3741 O O . ALA B 1 94 ? -1.182 31.078 14.312 1 98.75 94 ALA B O 1
ATOM 3742 N N . THR B 1 95 ? -1.531 28.906 14.727 1 98.56 95 THR B N 1
ATOM 3743 C CA . THR B 1 95 ? -2.973 29.062 14.891 1 98.56 95 THR B CA 1
ATOM 3744 C C . THR B 1 95 ? -3.285 30.062 16 1 98.56 95 THR B C 1
ATOM 3746 O O . THR B 1 95 ? -4.137 30.938 15.828 1 98.56 95 THR B O 1
ATOM 3749 N N . ALA B 1 96 ? -2.592 29.953 17.109 1 98.5 96 ALA B N 1
ATOM 3750 C CA . ALA B 1 96 ? -2.787 30.891 18.203 1 98.5 96 ALA B CA 1
ATOM 3751 C C . ALA B 1 96 ? -2.498 32.312 17.766 1 98.5 96 ALA B C 1
ATOM 3753 O O . ALA B 1 96 ? -3.248 33.25 18.094 1 98.5 96 ALA B O 1
ATOM 3754 N N . GLN B 1 97 ? -1.471 32.469 17.016 1 98.12 97 GLN B N 1
ATOM 3755 C CA . GLN B 1 97 ? -1.076 33.812 16.547 1 98.12 97 GLN B CA 1
ATOM 3756 C C . GLN B 1 97 ? -2.082 34.375 15.547 1 98.12 97 GLN B C 1
ATOM 3758 O O . GLN B 1 97 ? -2.35 35.562 15.539 1 98.12 97 GLN B O 1
ATOM 3763 N N . LEU B 1 98 ? -2.594 33.531 14.711 1 98.31 98 LEU B N 1
ATOM 3764 C CA . LEU B 1 98 ? -3.461 33.938 13.617 1 98.31 98 LEU B CA 1
ATOM 3765 C C . LEU B 1 98 ? -4.879 34.188 14.109 1 98.31 98 LEU B C 1
ATOM 3767 O O . LEU B 1 98 ? -5.586 35.062 13.57 1 98.31 98 LEU B O 1
ATOM 3771 N N . PHE B 1 99 ? -5.285 33.469 15.141 1 98.19 99 PHE B N 1
ATOM 3772 C CA . PHE B 1 99 ? -6.688 33.5 15.539 1 98.19 99 PHE B CA 1
ATOM 3773 C C . PHE B 1 99 ? -6.867 34.281 16.828 1 98.19 99 PHE B C 1
ATOM 3775 O O . PHE B 1 99 ? -7.992 34.594 17.234 1 98.19 99 PHE B O 1
ATOM 3782 N N . GLY B 1 100 ? -5.738 34.688 17.484 1 97.69 100 GLY B N 1
ATOM 3783 C CA . GLY B 1 100 ? -5.824 35.344 18.781 1 97.69 100 GLY B CA 1
ATOM 3784 C C . GLY B 1 100 ? -5.125 36.688 18.812 1 97.69 100 GLY B C 1
ATOM 3785 O O . GLY B 1 100 ? -4.488 37.062 17.828 1 97.69 100 GLY B O 1
ATOM 3786 N N . ARG B 1 101 ? -5.199 37.312 20 1 95.62 101 ARG B N 1
ATOM 3787 C CA . ARG B 1 101 ? -4.516 38.594 20.219 1 95.62 101 ARG B CA 1
ATOM 3788 C C . ARG B 1 101 ? -3.127 38.375 20.812 1 95.62 101 ARG B C 1
ATOM 3790 O O . ARG B 1 101 ? -2.904 37.406 21.531 1 95.62 101 ARG B O 1
ATOM 3797 N N . PRO B 1 102 ? -2.305 39.281 20.531 1 96.25 102 PRO B N 1
ATOM 3798 C CA . PRO B 1 102 ? -0.95 39.125 21.062 1 96.25 102 PRO B CA 1
ATOM 3799 C C . PRO B 1 102 ? -0.933 38.938 22.578 1 96.25 102 PRO B C 1
ATOM 3801 O O . PRO B 1 102 ? -0.157 38.125 23.094 1 96.25 102 PRO B O 1
ATOM 3804 N N . ALA B 1 103 ? -1.748 39.656 23.25 1 95.88 103 ALA B N 1
ATOM 3805 C CA . ALA B 1 103 ? -1.794 39.562 24.719 1 95.88 103 ALA B CA 1
ATOM 3806 C C . ALA B 1 103 ? -2.137 38.125 25.156 1 95.88 103 ALA B C 1
ATOM 3808 O O . ALA B 1 103 ? -1.765 37.719 26.25 1 95.88 103 ALA B O 1
ATOM 3809 N N . GLN B 1 104 ? -2.82 37.406 24.328 1 95.31 104 GLN B N 1
ATOM 3810 C CA . GLN B 1 104 ? -3.238 36.031 24.625 1 95.31 104 GLN B CA 1
ATOM 3811 C C . GLN B 1 104 ? -2.135 35.031 24.281 1 95.31 104 GLN B C 1
ATOM 3813 O O . GLN B 1 104 ? -1.813 34.156 25.094 1 95.31 104 GLN B O 1
ATOM 3818 N N . TRP B 1 105 ? -1.514 35.156 23.109 1 97.19 105 TRP B N 1
ATOM 3819 C CA . TRP B 1 105 ? -0.695 34.062 22.641 1 97.19 105 TRP B CA 1
ATOM 3820 C C . TRP B 1 105 ? 0.775 34.281 22.969 1 97.19 105 TRP B C 1
ATOM 3822 O O . TRP B 1 105 ? 1.566 33.344 22.984 1 97.19 105 TRP B O 1
ATOM 3832 N N . GLN B 1 106 ? 1.208 35.531 23.25 1 98 106 GLN B N 1
ATOM 3833 C CA . GLN B 1 106 ? 2.611 35.781 23.547 1 98 106 GLN B CA 1
ATOM 3834 C C . GLN B 1 106 ? 3.074 35 24.766 1 98 106 GLN B C 1
ATOM 3836 O O . GLN B 1 106 ? 4.121 34.344 24.719 1 98 106 GLN B O 1
ATOM 3841 N N . PRO B 1 107 ? 2.289 35 25.844 1 97.69 107 PRO B N 1
ATOM 3842 C CA . PRO B 1 107 ? 2.73 34.219 26.984 1 97.69 107 PRO B CA 1
ATOM 3843 C C . PRO B 1 107 ? 2.812 32.719 26.656 1 97.69 107 PRO B C 1
ATOM 3845 O O . PRO B 1 107 ? 3.654 32 27.219 1 97.69 107 PRO B O 1
ATOM 3848 N N . TRP B 1 108 ? 1.92 32.188 25.828 1 98.44 108 TRP B N 1
ATOM 3849 C CA . TRP B 1 108 ? 1.957 30.797 25.438 1 98.44 108 TRP B CA 1
ATOM 3850 C C . TRP B 1 108 ? 3.242 30.469 24.688 1 98.44 108 TRP B C 1
ATOM 3852 O O . TRP B 1 108 ? 3.859 29.422 24.906 1 98.44 108 TRP B O 1
ATOM 3862 N N . LEU B 1 109 ? 3.643 31.344 23.797 1 98.56 109 LEU B N 1
ATOM 3863 C CA . LEU B 1 109 ? 4.852 31.125 23.016 1 98.56 109 LEU B CA 1
ATOM 3864 C C . LEU B 1 109 ? 6.094 31.203 23.891 1 98.56 109 LEU B C 1
ATOM 3866 O O . LEU B 1 109 ? 7.016 30.391 23.75 1 98.56 109 LEU B O 1
ATOM 3870 N N . GLU B 1 110 ? 6.09 32.188 24.781 1 98.31 110 GLU B N 1
ATOM 3871 C CA . GLU B 1 110 ? 7.203 32.312 25.719 1 98.31 110 GLU B CA 1
ATOM 3872 C C . GLU B 1 110 ? 7.336 31.062 26.594 1 98.31 110 GLU B C 1
ATOM 3874 O O . GLU B 1 110 ? 8.445 30.578 26.828 1 98.31 110 GLU B O 1
ATOM 3879 N N . ALA B 1 111 ? 6.238 30.578 27.031 1 97.94 111 ALA B N 1
ATOM 3880 C CA . ALA B 1 111 ? 6.238 29.359 27.844 1 97.94 111 ALA B CA 1
ATOM 3881 C C . ALA B 1 111 ? 6.711 28.156 27.031 1 97.94 111 ALA B C 1
ATOM 3883 O O . ALA B 1 111 ? 7.383 27.281 27.562 1 97.94 111 ALA B O 1
ATOM 3884 N N . THR B 1 112 ? 6.328 28.078 25.766 1 98.44 112 THR B N 1
ATOM 3885 C CA . THR B 1 112 ? 6.777 27.016 24.891 1 98.44 112 THR B CA 1
ATOM 3886 C C . THR B 1 112 ? 8.297 27 24.766 1 98.44 112 THR B C 1
ATOM 3888 O O . THR B 1 112 ? 8.93 25.953 24.766 1 98.44 112 THR B O 1
ATOM 3891 N N . VAL B 1 113 ? 8.859 28.188 24.672 1 97.75 113 VAL B N 1
ATOM 3892 C CA . VAL B 1 113 ? 10.312 28.312 24.594 1 97.75 113 VAL B CA 1
ATOM 3893 C C . VAL B 1 113 ? 10.938 27.891 25.922 1 97.75 113 VAL B C 1
ATOM 3895 O O . VAL B 1 113 ? 11.852 27.062 25.938 1 97.75 113 VAL B O 1
ATOM 3898 N N . ALA B 1 114 ? 10.414 28.359 27 1 97.5 114 ALA B N 1
ATOM 3899 C CA . ALA B 1 114 ? 11.016 28.188 28.312 1 97.5 114 ALA B CA 1
ATOM 3900 C C . ALA B 1 114 ? 10.852 26.75 28.812 1 97.5 114 ALA B C 1
ATOM 3902 O O . ALA B 1 114 ? 11.734 26.219 29.484 1 97.5 114 ALA B O 1
ATOM 3903 N N . ARG B 1 115 ? 9.742 26.141 28.438 1 97.44 115 ARG B N 1
ATOM 3904 C CA . ARG B 1 115 ? 9.406 24.859 29.031 1 97.44 115 ARG B CA 1
ATOM 3905 C C . ARG B 1 115 ? 9.375 23.75 27.984 1 97.44 115 ARG B C 1
ATOM 3907 O O . ARG B 1 115 ? 9.125 22.594 28.297 1 97.44 115 ARG B O 1
ATOM 3914 N N . GLN B 1 116 ? 9.508 24.125 26.766 1 97.06 116 GLN B N 1
ATOM 3915 C CA . GLN B 1 116 ? 9.477 23.188 25.641 1 97.06 116 GLN B CA 1
ATOM 3916 C C . GLN B 1 116 ? 8.164 22.422 25.594 1 97.06 116 GLN B C 1
ATOM 3918 O O . GLN B 1 116 ? 8.156 21.188 25.516 1 97.06 116 GLN B O 1
ATOM 3923 N N . TRP B 1 117 ? 7.102 23.203 25.641 1 97.81 117 TRP B N 1
ATOM 3924 C CA . TRP B 1 117 ? 5.766 22.625 25.547 1 97.81 117 TRP B CA 1
ATOM 3925 C C . TRP B 1 117 ? 5.555 21.969 24.188 1 97.81 117 TRP B C 1
ATOM 3927 O O . TRP B 1 117 ? 5.992 22.5 23.156 1 97.81 117 TRP B O 1
ATOM 3937 N N . PHE B 1 118 ? 4.93 20.797 24.266 1 97.62 118 PHE B N 1
ATOM 3938 C CA . PHE B 1 118 ? 4.375 20.188 23.062 1 97.62 118 PHE B CA 1
ATOM 3939 C C . PHE B 1 118 ? 2.885 20.469 22.953 1 97.62 118 PHE B C 1
ATOM 3941 O O . PHE B 1 118 ? 2.137 20.312 23.906 1 97.62 118 PHE B O 1
ATOM 3948 N N . TRP B 1 119 ? 2.512 20.984 21.781 1 98.25 119 TRP B N 1
ATOM 3949 C CA . TRP B 1 119 ? 1.101 21.266 21.547 1 98.25 119 TRP B CA 1
ATOM 3950 C C . TRP B 1 119 ? 0.437 20.125 20.781 1 98.25 119 TRP B C 1
ATOM 3952 O O . TRP B 1 119 ? 0.995 19.625 19.797 1 98.25 119 TRP B O 1
ATOM 3962 N N . GLY B 1 120 ? -0.74 19.656 21.25 1 97.75 120 GLY B N 1
ATOM 3963 C CA . GLY B 1 120 ? -1.546 18.656 20.578 1 97.75 120 GLY B CA 1
ATOM 3964 C C . GLY B 1 120 ? -2.768 19.234 19.891 1 97.75 120 GLY B C 1
ATOM 3965 O O . GLY B 1 120 ? -3.197 20.344 20.203 1 97.75 120 GLY B O 1
ATOM 3966 N N . ASN B 1 121 ? -3.264 18.469 18.938 1 97.75 121 ASN B N 1
ATOM 3967 C CA . ASN B 1 121 ? -4.352 18.953 18.094 1 97.75 121 ASN B CA 1
ATOM 3968 C C . ASN B 1 121 ? -5.66 18.234 18.406 1 97.75 121 ASN B C 1
ATOM 3970 O O . ASN B 1 121 ? -5.723 17 18.359 1 97.75 121 ASN B O 1
ATOM 3974 N N . ALA B 1 122 ? -6.695 18.906 18.734 1 97.38 122 ALA B N 1
ATOM 3975 C CA . ALA B 1 122 ? -8.078 18.422 18.812 1 97.38 122 ALA B CA 1
ATOM 3976 C C . ALA B 1 122 ? -9.039 19.422 18.203 1 97.38 122 ALA B C 1
ATOM 3978 O O . ALA B 1 122 ? -10.047 19.797 18.812 1 97.38 122 ALA B O 1
ATOM 3979 N N . LEU B 1 123 ? -8.742 19.891 17.094 1 94.88 123 LEU B N 1
ATOM 3980 C CA . LEU B 1 123 ? -9.5 20.922 16.406 1 94.88 123 LEU B CA 1
ATOM 3981 C C . LEU B 1 123 ? -10.469 20.312 15.398 1 94.88 123 LEU B C 1
ATOM 3983 O O . LEU B 1 123 ? -11.688 20.469 15.531 1 94.88 123 LEU B O 1
ATOM 3987 N N . ASN B 1 124 ? -10.156 19.391 14.539 1 88.62 124 ASN B N 1
ATOM 3988 C CA . ASN B 1 124 ? -10.898 18.859 13.398 1 88.62 124 ASN B CA 1
ATOM 3989 C C . ASN B 1 124 ? -12.25 19.562 13.242 1 88.62 124 ASN B C 1
ATOM 3991 O O . ASN B 1 124 ? -13.211 19.219 13.938 1 88.62 124 ASN B O 1
ATOM 3995 N N . PRO B 1 125 ? -12.297 20.484 12.344 1 85.94 125 PRO B N 1
ATOM 3996 C CA . PRO B 1 125 ? -13.5 21.297 12.219 1 85.94 125 PRO B CA 1
ATOM 3997 C C . PRO B 1 125 ? -14.664 20.547 11.578 1 85.94 125 PRO B C 1
ATOM 3999 O O . PRO B 1 125 ? -15.805 21.016 11.625 1 85.94 125 PRO B O 1
ATOM 4002 N N . LEU B 1 126 ? -14.398 19.422 10.992 1 83.62 126 LEU B N 1
ATOM 4003 C CA . LEU B 1 126 ? -15.461 18.656 10.344 1 83.62 126 LEU B CA 1
ATOM 4004 C C . LEU B 1 126 ? -16.156 17.734 11.344 1 83.62 126 LEU B C 1
ATOM 4006 O O . LEU B 1 126 ? -17.266 17.266 11.094 1 83.62 126 LEU B O 1
ATOM 4010 N N . ASP B 1 127 ? -15.461 17.5 12.398 1 89.81 127 ASP B N 1
ATOM 4011 C CA . ASP B 1 127 ? -16 16.625 13.422 1 89.81 127 ASP B CA 1
ATOM 4012 C C . ASP B 1 127 ? -16.891 17.391 14.398 1 89.81 127 ASP B C 1
ATOM 4014 O O . ASP B 1 127 ? -16.406 18.203 15.188 1 89.81 127 ASP B O 1
ATOM 4018 N N . ARG B 1 128 ? -18.156 17.094 14.445 1 92 128 ARG B N 1
ATOM 4019 C CA . ARG B 1 128 ? -19.125 17.828 15.258 1 92 128 ARG B CA 1
ATOM 4020 C C . ARG B 1 128 ? -19.422 17.078 16.547 1 92 128 ARG B C 1
ATOM 4022 O O . ARG B 1 128 ? -20.469 17.297 17.156 1 92 128 ARG B O 1
ATOM 4029 N N . GLY B 1 129 ? -18.516 16.312 16.969 1 94.81 129 GLY B N 1
ATOM 4030 C CA . GLY B 1 129 ? -18.75 15.453 18.125 1 94.81 129 GLY B CA 1
ATOM 4031 C C . GLY B 1 129 ? -18.547 16.172 19.453 1 94.81 129 GLY B C 1
ATOM 4032 O O . GLY B 1 129 ? -18.859 15.617 20.516 1 94.81 129 GLY B O 1
ATOM 4033 N N . THR B 1 130 ? -18.078 17.391 19.391 1 97.44 130 THR B N 1
ATOM 4034 C CA . THR B 1 130 ? -17.859 18.156 20.625 1 97.44 130 THR B CA 1
ATOM 4035 C C . THR B 1 130 ? -18.766 19.391 20.656 1 97.44 130 THR B C 1
ATOM 4037 O O . THR B 1 130 ? -18.922 20.078 19.641 1 97.44 130 THR B O 1
ATOM 4040 N N . ALA B 1 131 ? -19.344 19.578 21.828 1 98.12 131 ALA B N 1
ATOM 4041 C CA . ALA B 1 131 ? -20.266 20.703 22.047 1 98.12 131 ALA B CA 1
ATOM 4042 C C . ALA B 1 131 ? -19.781 21.609 23.172 1 98.12 131 ALA B C 1
ATOM 4044 O O . ALA B 1 131 ? -18.953 21.203 23.984 1 98.12 131 ALA B O 1
ATOM 4045 N N . ALA B 1 132 ? -20.281 22.859 23.109 1 98.19 132 ALA B N 1
ATOM 4046 C CA . ALA B 1 132 ? -19.922 23.859 24.109 1 98.19 132 ALA B CA 1
ATOM 4047 C C . ALA B 1 132 ? -21.156 24.562 24.641 1 98.19 132 ALA B C 1
ATOM 4049 O O . ALA B 1 132 ? -22.078 24.891 23.875 1 98.19 132 ALA B O 1
ATOM 4050 N N . THR B 1 133 ? -21.188 24.766 25.953 1 97.75 133 THR B N 1
ATOM 4051 C CA . THR B 1 133 ? -22.25 25.562 26.578 1 97.75 133 THR B CA 1
ATOM 4052 C C . THR B 1 133 ? -21.656 26.688 27.422 1 97.75 133 THR B C 1
ATOM 4054 O O . THR B 1 133 ? -20.688 26.484 28.156 1 97.75 133 THR B O 1
ATOM 4057 N N . GLN B 1 134 ? -22.219 27.828 27.219 1 96.19 134 GLN B N 1
ATOM 4058 C CA . GLN B 1 134 ? -21.75 28.969 28 1 96.19 134 GLN B CA 1
ATOM 4059 C C . GLN B 1 134 ? -22.266 28.891 29.438 1 96.19 134 GLN B C 1
ATOM 4061 O O . GLN B 1 134 ? -23.422 28.562 29.672 1 96.19 134 GLN B O 1
ATOM 4066 N N . GLN B 1 135 ? -21.391 29.266 30.312 1 95.62 135 GLN B N 1
ATOM 4067 C CA . GLN B 1 135 ? -21.734 29.25 31.719 1 95.62 135 GLN B CA 1
ATOM 4068 C C . GLN B 1 135 ? -22.109 30.656 32.219 1 95.62 135 GLN B C 1
ATOM 4070 O O . GLN B 1 135 ? -21.875 31.641 31.5 1 95.62 135 GLN B O 1
ATOM 4075 N N . THR B 1 136 ? -22.594 30.734 33.406 1 94.5 136 THR B N 1
ATOM 4076 C CA . THR B 1 136 ? -23.094 31.984 33.969 1 94.5 136 THR B CA 1
ATOM 4077 C C . THR B 1 136 ? -21.969 32.969 34.188 1 94.5 136 THR B C 1
ATOM 4079 O O . THR B 1 136 ? -22.172 34.188 34.125 1 94.5 136 THR B O 1
ATOM 4082 N N . ASP B 1 137 ? -20.828 32.438 34.375 1 93.75 137 ASP B N 1
ATOM 4083 C CA . ASP B 1 137 ? -19.703 33.312 34.688 1 93.75 137 ASP B CA 1
ATOM 4084 C C . ASP B 1 137 ? -18.953 33.719 33.438 1 93.75 137 ASP B C 1
ATOM 4086 O O . ASP B 1 137 ? -17.891 34.344 33.5 1 93.75 137 ASP B O 1
ATOM 4090 N N . GLY B 1 138 ? -19.438 33.312 32.312 1 92.12 138 GLY B N 1
ATOM 4091 C CA . GLY B 1 138 ? -18.828 33.719 31.047 1 92.12 138 GLY B CA 1
ATOM 4092 C C . GLY B 1 138 ? -17.891 32.688 30.469 1 92.12 138 GLY B C 1
ATOM 4093 O O . GLY B 1 138 ? -17.547 32.75 29.297 1 92.12 138 GLY B O 1
ATOM 4094 N N . SER B 1 139 ? -17.547 31.781 31.266 1 95.56 139 SER B N 1
ATOM 4095 C CA . SER B 1 139 ? -16.734 30.672 30.766 1 95.56 139 SER B CA 1
ATOM 4096 C C . SER B 1 139 ? -17.562 29.703 29.922 1 95.56 139 SER B C 1
ATOM 4098 O O . SER B 1 139 ? -18.766 29.906 29.734 1 95.56 139 SER B O 1
ATOM 4100 N N . TRP B 1 140 ? -16.828 28.766 29.375 1 97.81 140 TRP B N 1
ATOM 4101 C CA . TRP B 1 140 ? -17.5 27.734 28.562 1 97.81 140 TRP B CA 1
ATOM 4102 C C . TRP B 1 140 ? -17.203 26.344 29.125 1 97.81 140 TRP B C 1
ATOM 4104 O O . TRP B 1 140 ? -16.203 26.141 29.797 1 97.81 140 TRP B O 1
ATOM 4114 N N . SER B 1 141 ? -18.141 25.469 28.859 1 98.44 141 SER B N 1
ATOM 4115 C CA . SER B 1 141 ? -17.953 24.047 29.125 1 98.44 141 SER B CA 1
ATOM 4116 C C . SER B 1 141 ? -17.953 23.25 27.828 1 98.44 141 SER B C 1
ATOM 4118 O O . SER B 1 141 ? -18.953 23.219 27.109 1 98.44 141 SER B O 1
ATOM 4120 N N . PHE B 1 142 ? -16.797 22.578 27.547 1 98.5 142 PHE B N 1
ATOM 4121 C CA . PHE B 1 142 ? -16.703 21.703 26.391 1 98.5 142 PHE B CA 1
ATOM 4122 C C . PHE B 1 142 ? -17.031 20.266 26.766 1 98.5 142 PHE B C 1
ATOM 4124 O O . PHE B 1 142 ? -16.609 19.781 27.828 1 98.5 142 PHE B O 1
ATOM 4131 N N . TYR B 1 143 ? -17.797 19.516 25.969 1 98.31 143 TYR B N 1
ATOM 4132 C CA . TYR B 1 143 ? -18.094 18.109 26.203 1 98.31 143 TYR B CA 1
ATOM 4133 C C . TYR B 1 143 ? -18.297 17.375 24.891 1 98.31 143 TYR B C 1
ATOM 4135 O O . TYR B 1 143 ? -18.594 17.984 23.859 1 98.31 143 TYR B O 1
ATOM 4143 N N . GLY B 1 144 ? -18.016 16.062 25 1 98.31 144 GLY B N 1
ATOM 4144 C CA . GLY B 1 144 ? -18.125 15.227 23.828 1 98.31 144 GLY B CA 1
ATOM 4145 C C . GLY B 1 144 ? -16.828 14.508 23.484 1 98.31 144 GLY B C 1
ATOM 4146 O O . GLY B 1 144 ? -16 14.242 24.359 1 98.31 144 GLY B O 1
ATOM 4147 N N . ARG B 1 145 ? -16.719 14.086 22.203 1 97.69 145 ARG B N 1
ATOM 4148 C CA . ARG B 1 145 ? -15.562 13.32 21.734 1 97.69 145 ARG B CA 1
ATOM 4149 C C . ARG B 1 145 ? -15.086 13.82 20.375 1 97.69 145 ARG B C 1
ATOM 4151 O O . ARG B 1 145 ? -15.898 14.055 19.484 1 97.69 145 ARG B O 1
ATOM 4158 N N . LYS B 1 146 ? -13.852 14.102 20.359 1 96.69 146 LYS B N 1
ATOM 4159 C CA . LYS B 1 146 ? -13.203 14.523 19.125 1 96.69 146 LYS B CA 1
ATOM 4160 C C . LYS B 1 146 ? -12.305 13.422 18.562 1 96.69 146 LYS B C 1
ATOM 4162 O O . LYS B 1 146 ? -11.57 12.773 19.312 1 96.69 146 LYS B O 1
ATOM 4167 N N . SER B 1 147 ? -12.383 13.203 17.234 1 93.56 147 SER B N 1
ATOM 4168 C CA . SER B 1 147 ? -11.555 12.188 16.594 1 93.56 147 SER B CA 1
ATOM 4169 C C . SER B 1 147 ? -10.375 12.812 15.859 1 93.56 147 SER B C 1
ATOM 4171 O O . SER B 1 147 ? -10.359 14.023 15.609 1 93.56 147 SER B O 1
ATOM 4173 N N . PHE B 1 148 ? -9.359 12.016 15.508 1 93.12 148 PHE B N 1
ATOM 4174 C CA . PHE B 1 148 ? -8.188 12.406 14.734 1 93.12 148 PHE B CA 1
ATOM 4175 C C . PHE B 1 148 ? -7.453 13.555 15.414 1 93.12 148 PHE B C 1
ATOM 4177 O O . PHE B 1 148 ? -7.172 14.578 14.789 1 93.12 148 PHE B O 1
ATOM 4184 N N . CYS B 1 149 ? -7.168 13.336 16.656 1 96.25 149 CYS B N 1
ATOM 4185 C CA . CYS B 1 149 ? -6.496 14.352 17.453 1 96.25 149 CYS B CA 1
ATOM 4186 C C . CYS B 1 149 ? -4.996 14.086 17.516 1 96.25 149 CYS B C 1
ATOM 4188 O O . CYS B 1 149 ? -4.484 13.648 18.547 1 96.25 149 CYS B O 1
ATOM 4190 N N . SER B 1 150 ? -4.289 14.484 16.5 1 95.19 150 SER B N 1
ATOM 4191 C CA . SER B 1 150 ? -2.875 14.156 16.359 1 95.19 150 SER B CA 1
ATOM 4192 C C . SER B 1 150 ? -2.039 14.852 17.422 1 95.19 150 SER B C 1
ATOM 4194 O O . SER B 1 150 ? -2.215 16.047 17.672 1 95.19 150 SER B O 1
ATOM 4196 N N . GLY B 1 151 ? -1.201 14.133 18.062 1 95.5 151 GLY B N 1
ATOM 4197 C CA . GLY B 1 151 ? -0.243 14.672 19.016 1 95.5 151 GLY B CA 1
ATOM 4198 C C . GLY B 1 151 ? -0.861 15 20.359 1 95.5 151 GLY B C 1
ATOM 4199 O O . GLY B 1 151 ? -0.231 15.656 21.203 1 95.5 151 GLY B O 1
ATOM 4200 N N . ALA B 1 152 ? -2.057 14.586 20.562 1 95.5 152 ALA B N 1
ATOM 4201 C CA . ALA B 1 152 ? -2.729 14.914 21.828 1 95.5 152 ALA B CA 1
ATOM 4202 C C . ALA B 1 152 ? -2.086 14.18 23 1 95.5 152 ALA B C 1
ATOM 4204 O O . ALA B 1 152 ? -1.985 14.727 24.094 1 95.5 152 ALA B O 1
ATOM 4205 N N . GLY B 1 153 ? -1.698 12.977 22.703 1 92.19 153 GLY B N 1
ATOM 4206 C CA . GLY B 1 153 ? -1.004 12.227 23.734 1 92.19 153 GLY B CA 1
ATOM 4207 C C . GLY B 1 153 ? 0.331 12.836 24.125 1 92.19 153 GLY B C 1
ATOM 4208 O O . GLY B 1 153 ? 1.073 13.312 23.266 1 92.19 153 GLY B O 1
ATOM 4209 N N . ASP B 1 154 ? 0.652 12.93 25.359 1 92.31 154 ASP B N 1
ATOM 4210 C CA . ASP B 1 154 ? 1.909 13.453 25.875 1 92.31 154 ASP B CA 1
ATOM 4211 C C . ASP B 1 154 ? 2.094 14.922 25.484 1 92.31 154 ASP B C 1
ATOM 4213 O O . ASP B 1 154 ? 3.223 15.383 25.312 1 92.31 154 ASP B O 1
ATOM 4217 N N . SER B 1 155 ? 1.04 15.633 25.219 1 97.12 155 SER B N 1
ATOM 4218 C CA . SER B 1 155 ? 1.123 17.062 24.953 1 97.12 155 SER B CA 1
ATOM 4219 C C . SER B 1 155 ? 0.949 17.875 26.219 1 97.12 155 SER B C 1
ATOM 4221 O O . SER B 1 155 ? 0.443 17.375 27.234 1 97.12 155 SER B O 1
ATOM 4223 N N . ASP B 1 156 ? 1.377 19.109 26.219 1 98.12 156 ASP B N 1
ATOM 4224 C CA . ASP B 1 156 ? 1.235 20.031 27.328 1 98.12 156 ASP B CA 1
ATOM 4225 C C . ASP B 1 156 ? 0.042 20.969 27.125 1 98.12 156 ASP B C 1
ATOM 4227 O O . ASP B 1 156 ? -0.59 21.391 28.094 1 98.12 156 ASP B O 1
ATOM 4231 N N . ARG B 1 157 ? -0.205 21.297 25.922 1 98.44 157 ARG B N 1
ATOM 4232 C CA . ARG B 1 157 ? -1.34 22.125 25.531 1 98.44 157 ARG B CA 1
ATOM 4233 C C . ARG B 1 157 ? -2.127 21.484 24.406 1 98.44 157 ARG B C 1
ATOM 4235 O O . ARG B 1 157 ? -1.557 20.766 23.562 1 98.44 157 ARG B O 1
ATOM 4242 N N . LEU B 1 158 ? -3.367 21.719 24.469 1 98.44 158 LEU B N 1
ATOM 4243 C CA . LEU B 1 158 ? -4.277 21.188 23.469 1 98.44 158 LEU B CA 1
ATOM 4244 C C . LEU B 1 158 ? -5.062 22.297 22.797 1 98.44 158 LEU B C 1
ATOM 4246 O O . LEU B 1 158 ? -5.605 23.188 23.469 1 98.44 158 LEU B O 1
ATOM 4250 N N . LEU B 1 159 ? -4.98 22.359 21.5 1 98.44 159 LEU B N 1
ATOM 4251 C CA . LEU B 1 159 ? -5.949 23.172 20.766 1 98.44 159 LEU B CA 1
ATOM 4252 C C . LEU B 1 159 ? -7.27 22.422 20.625 1 98.44 159 LEU B C 1
ATOM 4254 O O . LEU B 1 159 ? -7.414 21.578 19.734 1 98.44 159 LEU B O 1
ATOM 4258 N N . ALA B 1 160 ? -8.242 22.812 21.391 1 98.19 160 ALA B N 1
ATOM 4259 C CA . ALA B 1 160 ? -9.539 22.141 21.469 1 98.19 160 ALA B CA 1
ATOM 4260 C C . ALA B 1 160 ? -10.609 22.938 20.719 1 98.19 160 ALA B C 1
ATOM 4262 O O . ALA B 1 160 ? -10.531 24.172 20.625 1 98.19 160 ALA B O 1
ATOM 4263 N N . SER B 1 161 ? -11.578 22.203 20.219 1 97.94 161 SER B N 1
ATOM 4264 C CA . SER B 1 161 ? -12.68 22.891 19.547 1 97.94 161 SER B CA 1
ATOM 4265 C C . SER B 1 161 ? -14.023 22.266 19.906 1 97.94 161 SER B C 1
ATOM 4267 O O . SER B 1 161 ? -14.086 21.094 20.281 1 97.94 161 SER B O 1
ATOM 4269 N N . ALA B 1 162 ? -15.016 23.031 19.828 1 98.06 162 ALA B N 1
ATOM 4270 C CA . ALA B 1 162 ? -16.406 22.625 20.062 1 98.06 162 ALA B CA 1
ATOM 4271 C C . ALA B 1 162 ? -17.375 23.562 19.375 1 98.06 162 ALA B C 1
ATOM 4273 O O . ALA B 1 162 ? -17 24.656 18.953 1 98.06 162 ALA B O 1
ATOM 4274 N N . PHE B 1 163 ? -18.547 23.078 19.281 1 97.62 163 PHE B N 1
ATOM 4275 C CA . PHE B 1 163 ? -19.609 23.891 18.672 1 97.62 163 PHE B CA 1
ATOM 4276 C C . PHE B 1 163 ? -20.625 24.312 19.719 1 97.62 163 PHE B C 1
ATOM 4278 O O . PHE B 1 163 ? -21.031 23.516 20.562 1 97.62 163 PHE B O 1
ATOM 4285 N N . ASP B 1 164 ? -20.953 25.531 19.672 1 96.19 164 ASP B N 1
ATOM 4286 C CA . ASP B 1 164 ? -22.016 25.969 20.562 1 96.19 164 ASP B CA 1
ATOM 4287 C C . ASP B 1 164 ? -23.391 25.672 19.969 1 96.19 164 ASP B C 1
ATOM 4289 O O . ASP B 1 164 ? -23.5 25.047 18.906 1 96.19 164 ASP B O 1
ATOM 4293 N N . ALA B 1 165 ? -24.469 26.109 20.672 1 94.62 165 ALA B N 1
ATOM 4294 C CA . ALA B 1 165 ? -25.828 25.75 20.297 1 94.62 165 ALA B CA 1
ATOM 4295 C C . ALA B 1 165 ? -26.203 26.375 18.953 1 94.62 165 ALA B C 1
ATOM 4297 O O . ALA B 1 165 ? -27.031 25.828 18.219 1 94.62 165 ALA B O 1
ATOM 4298 N N . SER B 1 166 ? -25.547 27.469 18.578 1 95 166 SER B N 1
ATOM 4299 C CA . SER B 1 166 ? -25.859 28.141 17.312 1 95 166 SER B CA 1
ATOM 4300 C C . SER B 1 166 ? -25.078 27.547 16.156 1 95 166 SER B C 1
ATOM 4302 O O . SER B 1 166 ? -25.281 27.922 15 1 95 166 SER B O 1
ATOM 4304 N N . GLY B 1 167 ? -24.156 26.688 16.453 1 94.25 167 GLY B N 1
ATOM 4305 C CA . GLY B 1 167 ? -23.344 26.062 15.422 1 94.25 167 GLY B CA 1
ATOM 4306 C C . GLY B 1 167 ? -22.031 26.781 15.18 1 94.25 167 GLY B C 1
ATOM 4307 O O . GLY B 1 167 ? -21.328 26.469 14.227 1 94.25 167 GLY B O 1
ATOM 4308 N N . ARG B 1 168 ? -21.75 27.703 16.062 1 94.25 168 ARG B N 1
ATOM 4309 C CA . ARG B 1 168 ? -20.484 28.422 15.938 1 94.25 168 ARG B CA 1
ATOM 4310 C C . ARG B 1 168 ? -19.328 27.594 16.453 1 94.25 168 ARG B C 1
ATOM 4312 O O . ARG B 1 168 ? -19.391 27.016 17.547 1 94.25 168 ARG B O 1
ATOM 4319 N N . LEU B 1 169 ? -18.281 27.547 15.656 1 96 169 LEU B N 1
ATOM 4320 C CA . LEU B 1 169 ? -17.062 26.828 16.047 1 96 169 LEU B CA 1
ATOM 4321 C C . LEU B 1 169 ? -16.25 27.656 17.047 1 96 169 LEU B C 1
ATOM 4323 O O . LEU B 1 169 ? -15.922 28.812 16.781 1 96 169 LEU B O 1
ATOM 4327 N N . LEU B 1 170 ? -16 27.078 18.172 1 97.25 170 LEU B N 1
ATOM 4328 C CA . LEU B 1 170 ? -15.125 27.656 19.188 1 97.25 170 LEU B CA 1
ATOM 4329 C C . LEU B 1 170 ? -13.789 26.922 19.219 1 97.25 170 LEU B C 1
ATOM 4331 O O . LEU B 1 170 ? -13.758 25.688 19.188 1 97.25 170 LEU B O 1
ATOM 4335 N N . ILE B 1 171 ? -12.703 27.672 19.219 1 98.25 171 ILE B N 1
ATOM 4336 C CA . ILE B 1 171 ? -11.352 27.125 19.312 1 98.25 171 ILE B CA 1
ATOM 4337 C C . ILE B 1 171 ? -10.648 27.703 20.531 1 98.25 171 ILE B C 1
ATOM 4339 O O . ILE B 1 171 ? -10.68 28.922 20.766 1 98.25 171 ILE B O 1
ATOM 4343 N N . ALA B 1 172 ? -10.023 26.859 21.344 1 98.44 172 ALA B N 1
ATOM 4344 C CA . ALA B 1 172 ? -9.383 27.312 22.578 1 98.44 172 ALA B CA 1
ATOM 4345 C C . ALA B 1 172 ? -8.047 26.609 22.781 1 98.44 172 ALA B C 1
ATOM 4347 O O . ALA B 1 172 ? -7.836 25.5 22.281 1 98.44 172 ALA B O 1
ATOM 4348 N N . VAL B 1 173 ? -7.113 27.234 23.438 1 98.56 173 VAL B N 1
ATOM 4349 C CA . VAL B 1 173 ? -5.887 26.625 23.922 1 98.56 173 VAL B CA 1
ATOM 4350 C C . VAL B 1 173 ? -6.027 26.297 25.406 1 98.56 173 VAL B C 1
ATOM 4352 O O . VAL B 1 173 ? -6.238 27.188 26.234 1 98.56 173 VAL B O 1
ATOM 4355 N N . VAL B 1 174 ? -5.934 25.031 25.781 1 98.44 174 VAL B N 1
ATOM 4356 C CA . VAL B 1 174 ? -6.109 24.625 27.172 1 98.44 174 VAL B CA 1
ATOM 4357 C C . VAL B 1 174 ? -4.992 23.672 27.578 1 98.44 174 VAL B C 1
ATOM 4359 O O . VAL B 1 174 ? -4.379 23.016 26.719 1 98.44 174 VAL B O 1
ATOM 4362 N N . PRO B 1 175 ? -4.645 23.594 28.891 1 98.31 175 PRO B N 1
ATOM 4363 C CA . PRO B 1 175 ? -3.744 22.516 29.312 1 98.31 175 PRO B CA 1
ATOM 4364 C C . PRO B 1 175 ? -4.301 21.125 29.016 1 98.31 175 PRO B C 1
ATOM 4366 O O . PRO B 1 175 ? -5.48 20.859 29.266 1 98.31 175 PRO B O 1
ATOM 4369 N N . THR B 1 176 ? -3.422 20.281 28.547 1 98 176 THR B N 1
ATOM 4370 C CA . THR B 1 176 ? -3.875 18.938 28.188 1 98 176 THR B CA 1
ATOM 4371 C C . THR B 1 176 ? -4.332 18.172 29.422 1 98 176 THR B C 1
ATOM 4373 O O . THR B 1 176 ? -5.23 17.328 29.328 1 98 176 THR B O 1
ATOM 4376 N N . ASP B 1 177 ? -3.799 18.484 30.562 1 97.56 177 ASP B N 1
ATOM 4377 C CA . ASP B 1 177 ? -4.117 17.734 31.781 1 97.56 177 ASP B CA 1
ATOM 4378 C C . ASP B 1 177 ? -5.285 18.375 32.531 1 97.56 177 ASP B C 1
ATOM 4380 O O . ASP B 1 177 ? -5.527 18.078 33.688 1 97.56 177 ASP B O 1
ATOM 4384 N N . ARG B 1 178 ? -5.945 19.297 31.859 1 97.81 178 ARG B N 1
ATOM 4385 C CA . ARG B 1 178 ? -7.137 19.875 32.469 1 97.81 178 ARG B CA 1
ATOM 4386 C C . ARG B 1 178 ? -8.148 18.797 32.844 1 97.81 178 ARG B C 1
ATOM 4388 O O . ARG B 1 178 ? -8.344 17.844 32.094 1 97.81 178 ARG B O 1
ATOM 4395 N N . GLN B 1 179 ? -8.805 19.016 34.094 1 97.75 179 GLN B N 1
ATOM 4396 C CA . GLN B 1 179 ? -9.844 18.094 34.5 1 97.75 179 GLN B CA 1
ATOM 4397 C C . GLN B 1 179 ? -10.922 17.922 33.438 1 97.75 179 GLN B C 1
ATOM 4399 O O . GLN B 1 179 ? -11.383 18.922 32.875 1 97.75 179 GLN B O 1
ATOM 4404 N N . GLY B 1 180 ? -11.195 16.641 33.125 1 98.5 180 GLY B N 1
ATOM 4405 C CA . GLY B 1 180 ? -12.25 16.359 32.156 1 98.5 180 GLY B CA 1
ATOM 4406 C C . GLY B 1 180 ? -11.711 15.953 30.797 1 98.5 180 GLY B C 1
ATOM 4407 O O . GLY B 1 180 ? -12.453 15.414 29.969 1 98.5 180 GLY B O 1
ATOM 4408 N N . ILE B 1 181 ? -10.461 16.266 30.547 1 98.56 181 ILE B N 1
ATOM 4409 C CA . ILE B 1 181 ? -9.875 15.867 29.266 1 98.56 181 ILE B CA 1
ATOM 4410 C C . ILE B 1 181 ? -9.32 14.445 29.391 1 98.56 181 ILE B C 1
ATOM 4412 O O . ILE B 1 181 ? -8.57 14.133 30.312 1 98.56 181 ILE B O 1
ATOM 4416 N N . GLY B 1 182 ? -9.758 13.562 28.484 1 98.19 182 GLY B N 1
ATOM 4417 C CA . GLY B 1 182 ? -9.242 12.203 28.406 1 98.19 182 GLY B CA 1
ATOM 4418 C C . GLY B 1 182 ? -8.727 11.844 27.031 1 98.19 182 GLY B C 1
ATOM 4419 O O . GLY B 1 182 ? -9.508 11.695 26.078 1 98.19 182 GLY B O 1
ATOM 4420 N N . VAL B 1 183 ? -7.43 11.703 26.891 1 96.75 183 VAL B N 1
ATOM 4421 C CA . VAL B 1 183 ? -6.824 11.203 25.656 1 96.75 183 VAL B CA 1
ATOM 4422 C C . VAL B 1 183 ? -6.918 9.68 25.625 1 96.75 183 VAL B C 1
ATOM 4424 O O . VAL B 1 183 ? -6.422 8.992 26.516 1 96.75 183 VAL B O 1
ATOM 4427 N N . GLN B 1 184 ? -7.516 9.023 24.641 1 94.81 184 GLN B N 1
ATOM 4428 C CA . GLN B 1 184 ? -7.965 7.637 24.672 1 94.81 184 GLN B CA 1
ATOM 4429 C C . GLN B 1 184 ? -6.879 6.695 24.156 1 94.81 184 GLN B C 1
ATOM 4431 O O . GLN B 1 184 ? -6.906 5.492 24.438 1 94.81 184 GLN B O 1
ATOM 4436 N N . GLY B 1 185 ? -5.945 7.102 23.422 1 92.25 185 GLY B N 1
ATOM 4437 C CA . GLY B 1 185 ? -4.914 6.223 22.891 1 92.25 185 GLY B CA 1
ATOM 4438 C C . GLY B 1 185 ? -5.461 5.176 21.938 1 92.25 185 GLY B C 1
ATOM 4439 O O . GLY B 1 185 ? -5 4.031 21.922 1 92.25 185 GLY B O 1
ATOM 4440 N N . ASP B 1 186 ? -6.453 5.434 21.172 1 94.62 186 ASP B N 1
ATOM 4441 C CA . ASP B 1 186 ? -7.176 4.457 20.375 1 94.62 186 ASP B CA 1
ATOM 4442 C C . ASP B 1 186 ? -6.797 4.574 18.891 1 94.62 186 ASP B C 1
ATOM 4444 O O . ASP B 1 186 ? -7.539 4.125 18.016 1 94.62 186 ASP B O 1
ATOM 4448 N N . TRP B 1 187 ? -5.664 5.227 18.672 1 95.06 187 TRP B N 1
ATOM 4449 C CA . TRP B 1 187 ? -5.203 5.305 17.297 1 95.06 187 TRP B CA 1
ATOM 4450 C C . TRP B 1 187 ? -4.648 3.965 16.828 1 95.06 187 TRP B C 1
ATOM 4452 O O . TRP B 1 187 ? -3.641 3.486 17.359 1 95.06 187 TRP B O 1
ATOM 4462 N N . ASP B 1 188 ? -5.328 3.301 15.883 1 95.12 188 ASP B N 1
ATOM 4463 C CA . ASP B 1 188 ? -4.898 2.045 15.281 1 95.12 188 ASP B CA 1
ATOM 4464 C C . ASP B 1 188 ? -5.25 2.01 13.789 1 95.12 188 ASP B C 1
ATOM 4466 O O . ASP B 1 188 ? -6.234 1.383 13.391 1 95.12 188 ASP B O 1
ATOM 4470 N N . ASN B 1 189 ? -4.434 2.666 13.023 1 96.56 189 ASN B N 1
ATOM 4471 C CA . ASN B 1 189 ? -4.598 2.727 11.57 1 96.56 189 ASN B CA 1
ATOM 4472 C C . ASN B 1 189 ? -3.445 2.033 10.852 1 96.56 189 ASN B C 1
ATOM 4474 O O . ASN B 1 189 ? -2.436 1.688 11.469 1 96.56 189 ASN B O 1
ATOM 4478 N N . ILE B 1 190 ? -3.547 1.865 9.547 1 97.19 190 ILE B N 1
ATOM 4479 C CA . ILE B 1 190 ? -2.598 1.069 8.773 1 97.19 190 ILE B CA 1
ATOM 4480 C C . ILE B 1 190 ? -1.277 1.825 8.648 1 97.19 190 ILE B C 1
ATOM 4482 O O . ILE B 1 190 ? -0.232 1.223 8.391 1 97.19 190 ILE B O 1
ATOM 4486 N N . GLY B 1 191 ? -1.271 3.121 8.766 1 97.62 191 GLY B N 1
ATOM 4487 C CA . GLY B 1 191 ? -0.1 3.975 8.656 1 97.62 191 GLY B CA 1
ATOM 4488 C C . GLY B 1 191 ? -0.116 5.137 9.633 1 97.62 191 GLY B C 1
ATOM 4489 O O . GLY B 1 191 ? -1.078 5.309 10.383 1 97.62 191 GLY B O 1
ATOM 4490 N N . GLN B 1 192 ? 1.038 5.879 9.633 1 97.75 192 GLN B N 1
ATOM 4491 C CA . GLN B 1 192 ? 1.196 6.961 10.594 1 97.75 192 GLN B CA 1
ATOM 4492 C C . GLN B 1 192 ? 0.889 6.488 12.016 1 97.75 192 GLN B C 1
ATOM 4494 O O . GLN B 1 192 ? 0.143 7.145 12.742 1 97.75 192 GLN B O 1
ATOM 4499 N N . ARG B 1 193 ? 1.497 5.449 12.32 1 97.12 193 ARG B N 1
ATOM 4500 C CA . ARG B 1 193 ? 1.053 4.641 13.453 1 97.12 193 ARG B CA 1
ATOM 4501 C C . ARG B 1 193 ? 1.515 5.25 14.773 1 97.12 193 ARG B C 1
ATOM 4503 O O . ARG B 1 193 ? 1.083 4.816 15.844 1 97.12 193 ARG B O 1
ATOM 4510 N N . GLN B 1 194 ? 2.375 6.34 14.664 1 96.81 194 GLN B N 1
ATOM 4511 C CA . GLN B 1 194 ? 2.838 6.953 15.906 1 96.81 194 GLN B CA 1
ATOM 4512 C C . GLN B 1 194 ? 2.449 8.43 15.969 1 96.81 194 GLN B C 1
ATOM 4514 O O . GLN B 1 194 ? 3.123 9.227 16.625 1 96.81 194 GLN B O 1
ATOM 4519 N N . THR B 1 195 ? 1.438 8.836 15.234 1 95.5 195 THR B N 1
ATOM 4520 C CA . THR B 1 195 ? 0.97 10.211 15.305 1 95.5 195 THR B CA 1
ATOM 4521 C C . THR B 1 195 ? 0.122 10.438 16.547 1 95.5 195 THR B C 1
ATOM 4523 O O . THR B 1 195 ? -0.161 11.578 16.922 1 95.5 195 THR B O 1
ATOM 4526 N N . ASP B 1 196 ? -0.288 9.328 17.172 1 91.31 196 ASP B N 1
ATOM 4527 C CA . ASP B 1 196 ? -1.198 9.43 18.312 1 91.31 196 ASP B CA 1
ATOM 4528 C C . ASP B 1 196 ? -2.443 10.234 17.938 1 91.31 196 ASP B C 1
ATOM 4530 O O . ASP B 1 196 ? -2.797 11.195 18.641 1 91.31 196 ASP B O 1
ATOM 4534 N N . SER B 1 197 ? -3.066 9.867 16.875 1 92.44 197 SER B N 1
ATOM 4535 C CA . SER B 1 197 ? -4.188 10.602 16.281 1 92.44 197 SER B CA 1
ATOM 4536 C C . SER B 1 197 ? -5.523 10.023 16.734 1 92.44 197 SER B C 1
ATOM 4538 O O . SER B 1 197 ? -6.492 10.008 15.977 1 92.44 197 SER B O 1
ATOM 4540 N N . GLY B 1 198 ? -5.539 9.539 17.922 1 93.69 198 GLY B N 1
ATOM 4541 C CA . GLY B 1 198 ? -6.758 8.945 18.453 1 93.69 198 GLY B CA 1
ATOM 4542 C C . GLY B 1 198 ? -7.789 9.977 18.875 1 93.69 198 GLY B C 1
ATOM 4543 O O . GLY B 1 198 ? -7.828 11.078 18.328 1 93.69 198 GLY B O 1
ATOM 4544 N N . SER B 1 199 ? -8.688 9.555 19.688 1 96.69 199 SER B N 1
ATOM 4545 C CA . SER B 1 199 ? -9.781 10.406 20.125 1 96.69 199 SER B CA 1
ATOM 4546 C C . SER B 1 199 ? -9.461 11.094 21.453 1 96.69 199 SER B C 1
ATOM 4548 O O . SER B 1 199 ? -8.609 10.625 22.203 1 96.69 199 SER B O 1
ATOM 4550 N N . VAL B 1 200 ? -10.078 12.219 21.641 1 98.06 200 VAL B N 1
ATOM 4551 C CA . VAL B 1 200 ? -10.047 12.938 22.922 1 98.06 200 VAL B CA 1
ATOM 4552 C C . VAL B 1 200 ? -11.469 13.156 23.422 1 98.06 200 VAL B C 1
ATOM 4554 O O . VAL B 1 200 ? -12.344 13.586 22.672 1 98.06 200 VAL B O 1
ATOM 4557 N N . VAL B 1 201 ? -11.633 12.82 24.656 1 98.56 201 VAL B N 1
ATOM 4558 C CA . VAL B 1 201 ? -12.93 12.992 25.297 1 98.56 201 VAL B CA 1
ATOM 4559 C C . VAL B 1 201 ? -12.898 14.234 26.188 1 98.56 201 VAL B C 1
ATOM 4561 O O . VAL B 1 201 ? -11.922 14.469 26.891 1 98.56 201 VAL B O 1
ATOM 4564 N N . PHE B 1 202 ? -13.93 15.016 26.094 1 98.62 202 PHE B N 1
ATOM 4565 C CA . PHE B 1 202 ? -14.148 16.172 26.938 1 98.62 202 PHE B CA 1
ATOM 4566 C C . PHE B 1 202 ? -15.359 15.961 27.844 1 98.62 202 PHE B C 1
ATOM 4568 O O . PHE B 1 202 ? -16.484 15.758 27.359 1 98.62 202 PHE B O 1
ATOM 4575 N N . ASP B 1 203 ? -15.094 15.984 29.094 1 98.5 203 ASP B N 1
ATOM 4576 C CA . ASP B 1 203 ? -16.156 15.883 30.078 1 98.5 203 ASP B CA 1
ATOM 4577 C C . ASP B 1 203 ? -16.297 17.172 30.875 1 98.5 203 ASP B C 1
ATOM 4579 O O . ASP B 1 203 ? -15.711 17.328 31.938 1 98.5 203 ASP B O 1
ATOM 4583 N N . GLN B 1 204 ? -17.094 18.016 30.391 1 97.94 204 GLN B N 1
ATOM 4584 C CA . GLN B 1 204 ? -17.375 19.312 30.984 1 97.94 204 GLN B CA 1
ATOM 4585 C C . GLN B 1 204 ? -16.094 20.078 31.281 1 97.94 204 GLN B C 1
ATOM 4587 O O . GLN B 1 204 ? -15.875 20.531 32.406 1 97.94 204 GLN B O 1
ATOM 4592 N N . VAL B 1 205 ? -15.289 20.219 30.328 1 98.62 205 VAL B N 1
ATOM 4593 C CA . VAL B 1 205 ? -14.008 20.906 30.453 1 98.62 205 VAL B CA 1
ATOM 4594 C C . VAL B 1 205 ? -14.234 22.406 30.469 1 98.62 205 VAL B C 1
ATOM 4596 O O . VAL B 1 205 ? -14.789 22.969 29.531 1 98.62 205 VAL B O 1
ATOM 4599 N N . ARG B 1 206 ? -13.805 23.031 31.469 1 98.19 206 ARG B N 1
ATOM 4600 C CA . ARG B 1 206 ? -13.961 24.469 31.609 1 98.19 206 ARG B CA 1
ATOM 4601 C C . ARG B 1 206 ? -12.961 25.219 30.734 1 98.19 206 ARG B C 1
ATOM 4603 O O . ARG B 1 206 ? -11.766 24.922 30.766 1 98.19 206 ARG B O 1
ATOM 4610 N N . VAL B 1 207 ? -13.453 26.125 29.969 1 98.38 207 VAL B N 1
ATOM 4611 C CA . VAL B 1 207 ? -12.641 26.984 29.109 1 98.38 207 VAL B CA 1
ATOM 4612 C C . VAL B 1 207 ? -12.891 28.453 29.438 1 98.38 207 VAL B C 1
ATOM 4614 O O . VAL B 1 207 ? -14.023 28.938 29.328 1 98.38 207 VAL B O 1
ATOM 4617 N N . GLN B 1 208 ? -11.875 29.094 29.766 1 97 208 GLN B N 1
ATOM 4618 C CA . GLN B 1 208 ? -11.984 30.5 30.125 1 97 208 GLN B CA 1
ATOM 4619 C C . GLN B 1 208 ? -12 31.391 28.891 1 97 208 GLN B C 1
ATOM 4621 O O . GLN B 1 208 ? -11.531 30.984 27.828 1 97 208 GLN B O 1
ATOM 4626 N N . ALA B 1 209 ? -12.477 32.594 29.078 1 93.62 209 ALA B N 1
ATOM 4627 C CA . ALA B 1 209 ? -12.609 33.531 27.969 1 93.62 209 ALA B CA 1
ATOM 4628 C C . ALA B 1 209 ? -11.25 33.812 27.328 1 93.62 209 ALA B C 1
ATOM 4630 O O . ALA B 1 209 ? -11.141 33.938 26.109 1 93.62 209 ALA B O 1
ATOM 4631 N N . HIS B 1 210 ? -10.25 33.938 28.156 1 95 210 HIS B N 1
ATOM 4632 C CA . HIS B 1 210 ? -8.93 34.312 27.672 1 95 210 HIS B CA 1
ATOM 4633 C C . HIS B 1 210 ? -8.258 33.125 26.938 1 95 210 HIS B C 1
ATOM 4635 O O . HIS B 1 210 ? -7.223 33.312 26.297 1 95 210 HIS B O 1
ATOM 4641 N N . GLU B 1 211 ? -8.875 31.906 27 1 97.69 211 GLU B N 1
ATOM 4642 C CA . GLU B 1 211 ? -8.336 30.734 26.328 1 97.69 211 GLU B CA 1
ATOM 4643 C C . GLU B 1 211 ? -8.945 30.562 24.938 1 97.69 211 GLU B C 1
ATOM 4645 O O . GLU B 1 211 ? -8.438 29.781 24.125 1 97.69 211 GLU B O 1
ATOM 4650 N N . LEU B 1 212 ? -10.023 31.312 24.656 1 97.81 212 LEU B N 1
ATOM 4651 C CA . LEU B 1 212 ? -10.727 31.219 23.375 1 97.81 212 LEU B CA 1
ATOM 4652 C C . LEU B 1 212 ? -10.062 32.094 22.328 1 97.81 212 LEU B C 1
ATOM 4654 O O . LEU B 1 212 ? -9.758 33.281 22.578 1 97.81 212 LEU B O 1
ATOM 4658 N N . LEU B 1 213 ? -9.844 31.5 21.188 1 97.81 213 LEU B N 1
ATOM 4659 C CA . LEU B 1 213 ? -9.289 32.25 20.062 1 97.81 213 LEU B CA 1
ATOM 4660 C C . LEU B 1 213 ? -10.398 32.844 19.203 1 97.81 213 LEU B C 1
ATOM 4662 O O . LEU B 1 213 ? -10.719 32.312 18.141 1 97.81 213 LEU B O 1
ATOM 4666 N N . THR B 1 214 ? -10.977 33.938 19.609 1 94.56 214 THR B N 1
ATOM 4667 C CA . THR B 1 214 ? -12.172 34.469 18.969 1 94.56 214 THR B CA 1
ATOM 4668 C C . THR B 1 214 ? -11.906 35.906 18.469 1 94.56 214 THR B C 1
ATOM 4670 O O . THR B 1 214 ? -12.758 36.5 17.797 1 94.56 214 THR B O 1
ATOM 4673 N N . ASP B 1 215 ? -10.781 36.312 18.812 1 93.81 215 ASP B N 1
ATOM 4674 C CA . ASP B 1 215 ? -10.398 37.656 18.406 1 93.81 215 ASP B CA 1
ATOM 4675 C C . ASP B 1 215 ? -8.961 37.688 17.891 1 93.81 215 ASP B C 1
ATOM 4677 O O . ASP B 1 215 ? -8.016 37.781 18.672 1 93.81 215 ASP B O 1
ATOM 4681 N N . PRO B 1 216 ? -8.82 37.781 16.516 1 94.5 216 PRO B N 1
ATOM 4682 C CA . PRO B 1 216 ? -9.859 38 15.523 1 94.5 216 PRO B CA 1
ATOM 4683 C C . PRO B 1 216 ? -10.664 36.75 15.188 1 94.5 216 PRO B C 1
ATOM 4685 O O . PRO B 1 216 ? -11.781 36.844 14.68 1 94.5 216 PRO B O 1
ATOM 4688 N N . GLY B 1 217 ? -10.133 35.562 15.461 1 95.56 217 GLY B N 1
ATOM 4689 C CA . GLY B 1 217 ? -10.859 34.344 15.227 1 95.56 217 GLY B CA 1
ATOM 4690 C C . GLY B 1 217 ? -10.5 33.688 13.914 1 95.56 217 GLY B C 1
ATOM 4691 O O . GLY B 1 217 ? -9.703 34.219 13.141 1 95.56 217 GLY B O 1
ATOM 4692 N N . PRO B 1 218 ? -11.102 32.5 13.711 1 95.75 218 PRO B N 1
ATOM 4693 C CA . PRO B 1 218 ? -10.742 31.734 12.516 1 95.75 218 PRO B CA 1
ATOM 4694 C C . PRO B 1 218 ? -11.242 32.375 11.227 1 95.75 218 PRO B C 1
ATOM 4696 O O . PRO B 1 218 ? -12.383 32.844 11.164 1 95.75 218 PRO B O 1
ATOM 4699 N N . LEU B 1 219 ? -10.367 32.438 10.25 1 94.75 219 LEU B N 1
ATOM 4700 C CA . LEU B 1 219 ? -10.68 32.875 8.891 1 94.75 219 LEU B CA 1
ATOM 4701 C C . LEU B 1 219 ? -11.242 34.281 8.875 1 94.75 219 LEU B C 1
ATOM 4703 O O . LEU B 1 219 ? -12.023 34.625 7.984 1 94.75 219 LEU B O 1
ATOM 4707 N N . SER B 1 220 ? -10.93 35.094 9.836 1 95.44 220 SER B N 1
ATOM 4708 C CA . SER B 1 220 ? -11.523 36.406 10.031 1 95.44 220 SER B CA 1
ATOM 4709 C C . SER B 1 220 ? -10.914 37.438 9.086 1 95.44 220 SER B C 1
ATOM 4711 O O . SER B 1 220 ? -11.461 38.531 8.906 1 95.44 220 SER B O 1
ATOM 4713 N N . SER B 1 221 ? -9.789 37.188 8.57 1 97.12 221 SER B N 1
ATOM 4714 C CA . SER B 1 221 ? -9.039 38.031 7.664 1 97.12 221 SER B CA 1
ATOM 4715 C C . SER B 1 221 ? -8.188 37.219 6.703 1 97.12 221 SER B C 1
ATOM 4717 O O . SER B 1 221 ? -7.996 36 6.91 1 97.12 221 SER B O 1
ATOM 4719 N N . PRO B 1 222 ? -7.676 37.844 5.684 1 97.81 222 PRO B N 1
ATOM 4720 C CA . PRO B 1 222 ? -6.746 37.125 4.82 1 97.81 222 PRO B CA 1
ATOM 4721 C C . PRO B 1 222 ? -5.555 36.562 5.586 1 97.81 222 PRO B C 1
ATOM 4723 O O . PRO B 1 222 ? -5.094 35.438 5.281 1 97.81 222 PRO B O 1
ATOM 4726 N N . PHE B 1 223 ? -5.141 37.25 6.574 1 98.12 223 PHE B N 1
ATOM 4727 C CA . PHE B 1 223 ? -4.012 36.812 7.379 1 98.12 223 PHE B CA 1
ATOM 4728 C C . PHE B 1 223 ? -4.391 35.562 8.195 1 98.12 223 PHE B C 1
ATOM 4730 O O . PHE B 1 223 ? -3.676 34.562 8.188 1 98.12 223 PHE B O 1
ATOM 4737 N N . ALA B 1 224 ? -5.523 35.625 8.844 1 98 224 ALA B N 1
ATOM 4738 C CA . ALA B 1 224 ? -6 34.5 9.625 1 98 224 ALA B CA 1
ATOM 4739 C C . ALA B 1 224 ? -6.242 33.281 8.727 1 98 224 ALA B C 1
ATOM 4741 O O . ALA B 1 224 ? -6.055 32.125 9.156 1 98 224 ALA B O 1
ATOM 4742 N N . ALA B 1 225 ? -6.531 33.594 7.488 1 98.25 225 ALA B N 1
ATOM 4743 C CA . ALA B 1 225 ? -6.875 32.531 6.539 1 98.25 225 ALA B CA 1
ATOM 4744 C C . ALA B 1 225 ? -5.621 31.875 5.965 1 98.25 225 ALA B C 1
ATOM 4746 O O . ALA B 1 225 ? -5.711 31 5.102 1 98.25 225 ALA B O 1
ATOM 4747 N N . LEU B 1 226 ? -4.445 32.219 6.441 1 98.62 226 LEU B N 1
ATOM 4748 C CA . LEU B 1 226 ? -3.221 31.5 6.086 1 98.62 226 LEU B CA 1
ATOM 4749 C C . LEU B 1 226 ? -3.125 30.172 6.824 1 98.62 226 LEU B C 1
ATOM 4751 O O . LEU B 1 226 ? -2.385 29.281 6.41 1 98.62 226 LEU B O 1
ATOM 4755 N N . ARG B 1 227 ? -3.877 30.031 7.879 1 98.31 227 ARG B N 1
ATOM 4756 C CA . ARG B 1 227 ? -3.783 28.859 8.742 1 98.31 227 ARG B CA 1
ATOM 4757 C C . ARG B 1 227 ? -4.043 27.578 7.961 1 98.31 227 ARG B C 1
ATOM 4759 O O . ARG B 1 227 ? -3.234 26.656 7.996 1 98.31 227 ARG B O 1
ATOM 4766 N N . PRO B 1 228 ? -5.164 27.5 7.199 1 97.5 228 PRO B N 1
ATOM 4767 C CA . PRO B 1 228 ? -5.379 26.266 6.445 1 97.5 228 PRO B CA 1
ATOM 4768 C C . PRO B 1 228 ? -4.305 26.016 5.387 1 97.5 228 PRO B C 1
ATOM 4770 O O . PRO B 1 228 ? -3.975 24.875 5.086 1 97.5 228 PRO B O 1
ATOM 4773 N N . LEU B 1 229 ? -3.766 27.062 4.867 1 98.62 229 LEU B N 1
ATOM 4774 C CA . LEU B 1 229 ? -2.727 26.938 3.852 1 98.62 229 LEU B CA 1
ATOM 4775 C C . LEU B 1 229 ? -1.438 26.391 4.461 1 98.62 229 LEU B C 1
ATOM 4777 O O . LEU B 1 229 ? -0.757 25.562 3.85 1 98.62 229 LEU B O 1
ATOM 4781 N N . LEU B 1 230 ? -1.146 26.875 5.629 1 98.75 230 LEU B N 1
ATOM 4782 C CA . LEU B 1 230 ? 0.014 26.344 6.328 1 98.75 230 LEU B CA 1
ATOM 4783 C C . LEU B 1 230 ? -0.19 24.859 6.668 1 98.75 230 LEU B C 1
ATOM 4785 O O . LEU B 1 230 ? 0.736 24.062 6.539 1 98.75 230 LEU B O 1
ATOM 4789 N N . ALA B 1 231 ? -1.375 24.516 7.105 1 97.88 231 ALA B N 1
ATOM 4790 C CA . ALA B 1 231 ? -1.682 23.109 7.391 1 97.88 231 ALA B CA 1
ATOM 4791 C C . ALA B 1 231 ? -1.453 22.234 6.16 1 97.88 231 ALA B C 1
ATOM 4793 O O . ALA B 1 231 ? -0.836 21.172 6.254 1 97.88 231 ALA B O 1
ATOM 4794 N N . GLN B 1 232 ? -1.901 22.703 5.062 1 97.69 232 GLN B N 1
ATOM 4795 C CA . GLN B 1 232 ? -1.755 21.969 3.814 1 97.69 232 GLN B CA 1
ATOM 4796 C C . GLN B 1 232 ? -0.289 21.859 3.402 1 97.69 232 GLN B C 1
ATOM 4798 O O . GLN B 1 232 ? 0.143 20.844 2.861 1 97.69 232 GLN B O 1
ATOM 4803 N N . LEU B 1 233 ? 0.407 22.891 3.621 1 98.38 233 LEU B N 1
ATOM 4804 C CA . LEU B 1 233 ? 1.816 22.875 3.242 1 98.38 233 LEU B CA 1
ATOM 4805 C C . LEU B 1 233 ? 2.617 21.938 4.141 1 98.38 233 LEU B C 1
ATOM 4807 O O . LEU B 1 233 ? 3.574 21.312 3.689 1 98.38 233 LEU B O 1
ATOM 4811 N N . VAL B 1 234 ? 2.264 21.891 5.43 1 98.56 234 VAL B N 1
ATOM 4812 C CA . VAL B 1 234 ? 2.883 20.906 6.301 1 98.56 234 VAL B CA 1
ATOM 4813 C C . VAL B 1 234 ? 2.678 19.5 5.715 1 98.56 234 VAL B C 1
ATOM 4815 O O . VAL B 1 234 ? 3.631 18.734 5.59 1 98.56 234 VAL B O 1
ATOM 4818 N N . LEU B 1 235 ? 1.474 19.219 5.289 1 98.06 235 LEU B N 1
ATOM 4819 C CA . LEU B 1 235 ? 1.163 17.906 4.73 1 98.06 235 LEU B CA 1
ATOM 4820 C C . LEU B 1 235 ? 1.933 17.672 3.434 1 98.06 235 LEU B C 1
ATOM 4822 O O . LEU B 1 235 ? 2.461 16.578 3.207 1 98.06 235 LEU B O 1
ATOM 4826 N N . ALA B 1 236 ? 1.999 18.703 2.609 1 98.56 236 ALA B N 1
ATOM 4827 C CA . ALA B 1 236 ? 2.734 18.578 1.353 1 98.56 236 ALA B CA 1
ATOM 4828 C C . ALA B 1 236 ? 4.191 18.203 1.604 1 98.56 236 ALA B C 1
ATOM 4830 O O . ALA B 1 236 ? 4.762 17.375 0.885 1 98.56 236 ALA B O 1
ATOM 4831 N N . HIS B 1 237 ? 4.762 18.797 2.611 1 98.81 237 HIS B N 1
ATOM 4832 C CA . HIS B 1 237 ? 6.164 18.531 2.91 1 98.81 237 HIS B CA 1
ATOM 4833 C C . HIS B 1 237 ? 6.332 17.156 3.562 1 98.81 237 HIS B C 1
ATOM 4835 O O . HIS B 1 237 ? 7.359 16.5 3.383 1 98.81 237 HIS B O 1
ATOM 4841 N N . VAL B 1 238 ? 5.348 16.703 4.324 1 98.75 238 VAL B N 1
ATOM 4842 C CA . VAL B 1 238 ? 5.367 15.336 4.828 1 98.75 238 VAL B CA 1
ATOM 4843 C C . VAL B 1 238 ? 5.32 14.359 3.658 1 98.75 238 VAL B C 1
ATOM 4845 O O . VAL B 1 238 ? 6.102 13.406 3.609 1 98.75 238 VAL B O 1
ATOM 4848 N N . TYR B 1 239 ? 4.414 14.617 2.637 1 98.75 239 TYR B N 1
ATOM 4849 C CA . TYR B 1 239 ? 4.32 13.766 1.459 1 98.75 239 TYR B CA 1
ATOM 4850 C C . TYR B 1 239 ? 5.652 13.703 0.719 1 98.75 239 TYR B C 1
ATOM 4852 O O . TYR B 1 239 ? 6.141 12.617 0.389 1 98.75 239 TYR B O 1
ATOM 4860 N N . LEU B 1 240 ? 6.199 14.891 0.534 1 98.69 240 LEU B N 1
ATOM 4861 C CA . LEU B 1 240 ? 7.449 14.992 -0.209 1 98.69 240 LEU B CA 1
ATOM 4862 C C . LEU B 1 240 ? 8.57 14.242 0.506 1 98.69 240 LEU B C 1
ATOM 4864 O O . LEU B 1 240 ? 9.352 13.531 -0.129 1 98.69 240 LEU B O 1
ATOM 4868 N N . GLY B 1 241 ? 8.664 14.43 1.803 1 98.88 241 GLY B N 1
ATOM 4869 C CA . GLY B 1 241 ? 9.656 13.703 2.572 1 98.88 241 GLY B CA 1
ATOM 4870 C C . GLY B 1 241 ? 9.508 12.195 2.465 1 98.88 241 GLY B C 1
ATOM 4871 O O . GLY B 1 241 ? 10.492 11.484 2.268 1 98.88 241 GLY B O 1
ATOM 4872 N N . LEU B 1 242 ? 8.312 11.719 2.564 1 98.81 242 LEU B N 1
ATOM 4873 C CA . LEU B 1 242 ? 8.023 10.297 2.408 1 98.81 242 LEU B CA 1
ATOM 4874 C C . LEU B 1 242 ? 8.469 9.805 1.035 1 98.81 242 LEU B C 1
ATOM 4876 O O . LEU B 1 242 ? 9.102 8.75 0.925 1 98.81 242 LEU B O 1
ATOM 4880 N N . GLY B 1 243 ? 8.117 10.57 -0.015 1 98.88 243 GLY B N 1
ATOM 4881 C CA . GLY B 1 243 ? 8.539 10.203 -1.356 1 98.88 243 GLY B CA 1
ATOM 4882 C C . GLY B 1 243 ? 10.047 10.141 -1.51 1 98.88 243 GLY B C 1
ATOM 4883 O O . GLY B 1 243 ? 10.578 9.188 -2.088 1 98.88 243 GLY B O 1
ATOM 4884 N N . GLU B 1 244 ? 10.711 11.156 -0.946 1 98.81 244 GLU B N 1
ATOM 4885 C CA . GLU B 1 244 ? 12.164 11.211 -1.003 1 98.81 244 GLU B CA 1
ATOM 4886 C C . GLU B 1 244 ? 12.797 10.055 -0.223 1 98.81 244 GLU B C 1
ATOM 4888 O O . GLU B 1 244 ? 13.789 9.477 -0.658 1 98.81 244 GLU B O 1
ATOM 4893 N N . GLY B 1 245 ? 12.266 9.773 0.932 1 98.81 245 GLY B N 1
ATOM 4894 C CA . GLY B 1 245 ? 12.734 8.641 1.71 1 98.81 245 GLY B CA 1
ATOM 4895 C C . GLY B 1 245 ? 12.555 7.309 1.001 1 98.81 245 GLY B C 1
ATOM 4896 O O . GLY B 1 245 ? 13.461 6.473 0.99 1 98.81 245 GLY B O 1
ATOM 4897 N N . ALA B 1 246 ? 11.375 7.109 0.431 1 98.88 246 ALA B N 1
ATOM 4898 C CA . ALA B 1 246 ? 11.094 5.891 -0.325 1 98.88 246 ALA B CA 1
ATOM 4899 C C . ALA B 1 246 ? 12.086 5.719 -1.474 1 98.88 246 ALA B C 1
ATOM 4901 O O . ALA B 1 246 ? 12.609 4.625 -1.688 1 98.88 246 ALA B O 1
ATOM 4902 N N . LEU B 1 247 ? 12.32 6.809 -2.205 1 98.81 247 LEU B N 1
ATOM 4903 C CA . LEU B 1 247 ? 13.258 6.766 -3.318 1 98.81 247 LEU B CA 1
ATOM 4904 C C . LEU B 1 247 ? 14.656 6.395 -2.836 1 98.81 247 LEU B C 1
ATOM 4906 O O . LEU B 1 247 ? 15.336 5.574 -3.459 1 98.81 247 LEU B O 1
ATOM 4910 N N . ALA B 1 248 ? 15.047 7 -1.734 1 98.56 248 ALA B N 1
ATOM 4911 C CA . ALA B 1 248 ? 16.391 6.75 -1.198 1 98.56 248 ALA B CA 1
ATOM 4912 C C . ALA B 1 248 ? 16.547 5.289 -0.787 1 98.56 248 ALA B C 1
ATOM 4914 O O . ALA B 1 248 ? 17.562 4.66 -1.089 1 98.56 248 ALA B O 1
ATOM 4915 N N . GLU B 1 249 ? 15.609 4.742 -0.092 1 98.12 249 GLU B N 1
ATOM 4916 C CA . GLU B 1 249 ? 15.672 3.346 0.332 1 98.12 249 GLU B CA 1
ATOM 4917 C C . GLU B 1 249 ? 15.641 2.402 -0.867 1 98.12 249 GLU B C 1
ATOM 4919 O O . GLU B 1 249 ? 16.391 1.417 -0.906 1 98.12 249 GLU B O 1
ATOM 4924 N N . ALA B 1 250 ? 14.789 2.693 -1.829 1 98.5 250 ALA B N 1
ATOM 4925 C CA . ALA B 1 250 ? 14.719 1.875 -3.037 1 98.5 250 ALA B CA 1
ATOM 4926 C C . ALA B 1 250 ? 16.062 1.865 -3.775 1 98.5 250 ALA B C 1
ATOM 4928 O O . ALA B 1 250 ? 16.531 0.809 -4.195 1 98.5 250 ALA B O 1
ATOM 4929 N N . ARG B 1 251 ? 16.609 3.061 -3.939 1 98.38 251 ARG B N 1
ATOM 4930 C CA . ARG B 1 251 ? 17.906 3.193 -4.605 1 98.38 251 ARG B CA 1
ATOM 4931 C C . ARG B 1 251 ? 18.969 2.355 -3.906 1 98.38 251 ARG B C 1
ATOM 4933 O O . ARG B 1 251 ? 19.719 1.612 -4.559 1 98.38 251 ARG B O 1
ATOM 4940 N N . GLY B 1 252 ? 19.031 2.502 -2.586 1 97.94 252 GLY B N 1
ATOM 4941 C CA . GLY B 1 252 ? 19.984 1.723 -1.825 1 97.94 252 GLY B CA 1
ATOM 4942 C C . GLY B 1 252 ? 19.828 0.226 -2.016 1 97.94 252 GLY B C 1
ATOM 4943 O O . GLY B 1 252 ? 20.812 -0.482 -2.254 1 97.94 252 GLY B O 1
ATOM 4944 N N . PHE B 1 253 ? 18.609 -0.272 -2.008 1 98.06 253 PHE B N 1
ATOM 4945 C CA . PHE B 1 253 ? 18.344 -1.697 -2.15 1 98.06 253 PHE B CA 1
ATOM 4946 C C . PHE B 1 253 ? 18.703 -2.178 -3.553 1 98.06 253 PHE B C 1
ATOM 4948 O O . PHE B 1 253 ? 19.312 -3.229 -3.717 1 98.06 253 PHE B O 1
ATOM 4955 N N . THR B 1 254 ? 18.219 -1.445 -4.543 1 97.56 254 THR B N 1
ATOM 4956 C CA . THR B 1 254 ? 18.469 -1.816 -5.934 1 97.56 254 THR B CA 1
ATOM 4957 C C . THR B 1 254 ? 19.953 -1.964 -6.207 1 97.56 254 THR B C 1
ATOM 4959 O O . THR B 1 254 ? 20.391 -2.963 -6.781 1 97.56 254 THR B O 1
ATOM 4962 N N . LEU B 1 255 ? 20.75 -1.009 -5.746 1 97.44 255 LEU B N 1
ATOM 4963 C CA . LEU B 1 255 ? 22.188 -0.981 -6.031 1 97.44 255 LEU B CA 1
ATOM 4964 C C . LEU B 1 255 ? 22.906 -2.064 -5.246 1 97.44 255 LEU B C 1
ATOM 4966 O O . LEU B 1 255 ? 23.891 -2.635 -5.73 1 97.44 255 LEU B O 1
ATOM 4970 N N . GLN B 1 256 ? 22.359 -2.48 -4.102 1 96.31 256 GLN B N 1
ATOM 4971 C CA . GLN B 1 256 ? 23.125 -3.357 -3.213 1 96.31 256 GLN B CA 1
ATOM 4972 C C . GLN B 1 256 ? 22.609 -4.793 -3.291 1 96.31 256 GLN B C 1
ATOM 4974 O O . GLN B 1 256 ? 23.375 -5.742 -3.109 1 96.31 256 GLN B O 1
ATOM 4979 N N . HIS B 1 257 ? 21.344 -4.953 -3.611 1 94.44 257 HIS B N 1
ATOM 4980 C CA . HIS B 1 257 ? 20.781 -6.273 -3.348 1 94.44 257 HIS B CA 1
ATOM 4981 C C . HIS B 1 257 ? 20.016 -6.797 -4.562 1 94.44 257 HIS B C 1
ATOM 4983 O O . HIS B 1 257 ? 19.797 -8.008 -4.691 1 94.44 257 HIS B O 1
ATOM 4989 N N . ALA B 1 258 ? 19.578 -5.926 -5.418 1 92.56 258 ALA B N 1
ATOM 4990 C CA . ALA B 1 258 ? 18.719 -6.379 -6.5 1 92.56 258 ALA B CA 1
ATOM 4991 C C . ALA B 1 258 ? 19.5 -7.18 -7.535 1 92.56 258 ALA B C 1
ATOM 4993 O O . ALA B 1 258 ? 20.656 -6.855 -7.828 1 92.56 258 ALA B O 1
ATOM 4994 N N . ARG B 1 259 ? 18.812 -8.219 -8.078 1 89.19 259 ARG B N 1
ATOM 4995 C CA . ARG B 1 259 ? 19.406 -9.031 -9.141 1 89.19 259 ARG B CA 1
ATOM 4996 C C . ARG B 1 259 ? 18.781 -8.688 -10.492 1 89.19 259 ARG B C 1
ATOM 4998 O O . ARG B 1 259 ? 17.578 -8.438 -10.578 1 89.19 259 ARG B O 1
ATOM 5005 N N . PRO B 1 260 ? 19.594 -8.633 -11.438 1 91.56 260 PRO B N 1
ATOM 5006 C CA . PRO B 1 260 ? 19.031 -8.391 -12.766 1 91.56 260 PRO B CA 1
ATOM 5007 C C . PRO B 1 260 ? 18.078 -9.5 -13.219 1 91.56 260 PRO B C 1
ATOM 5009 O O . PRO B 1 260 ? 18.312 -10.672 -12.898 1 91.56 260 PRO B O 1
ATOM 5012 N N . TRP B 1 261 ? 17 -9.07 -13.914 1 90.94 261 TRP B N 1
ATOM 5013 C CA . TRP B 1 261 ? 16.141 -10.055 -14.562 1 90.94 261 TRP B CA 1
ATOM 5014 C C . TRP B 1 261 ? 16.922 -10.883 -15.57 1 90.94 261 TRP B C 1
ATOM 5016 O O . TRP B 1 261 ? 17.812 -10.367 -16.25 1 90.94 261 TRP B O 1
ATOM 5026 N N . HIS B 1 262 ? 16.578 -12.148 -15.664 1 87.31 262 HIS B N 1
ATOM 5027 C CA . HIS B 1 262 ? 17.375 -13.062 -16.484 1 87.31 262 HIS B CA 1
ATOM 5028 C C . HIS B 1 262 ? 17.391 -12.609 -17.938 1 87.31 262 HIS B C 1
ATOM 5030 O O . HIS B 1 262 ? 18.391 -12.828 -18.641 1 87.31 262 HIS B O 1
ATOM 5036 N N . ALA B 1 263 ? 16.406 -11.906 -18.375 1 89 263 ALA B N 1
ATOM 5037 C CA . ALA B 1 263 ? 16.297 -11.508 -19.766 1 89 263 ALA B CA 1
ATOM 5038 C C . ALA B 1 263 ? 16.781 -10.078 -19.969 1 89 263 ALA B C 1
ATOM 5040 O O . ALA B 1 263 ? 16.656 -9.516 -21.062 1 89 263 ALA B O 1
ATOM 5041 N N . SER B 1 264 ? 17.359 -9.461 -18.969 1 92.25 264 SER B N 1
ATOM 5042 C CA . SER B 1 264 ? 17.719 -8.055 -19.031 1 92.25 264 SER B CA 1
ATOM 5043 C C . SER B 1 264 ? 18.953 -7.84 -19.891 1 92.25 264 SER B C 1
ATOM 5045 O O . SER B 1 264 ? 19.125 -6.789 -20.516 1 92.25 264 SER B O 1
ATOM 5047 N N . GLY B 1 265 ? 19.812 -8.867 -19.906 1 93.25 265 GLY B N 1
ATOM 5048 C CA . GLY B 1 265 ? 21.047 -8.773 -20.656 1 93.25 265 GLY B CA 1
ATOM 5049 C C . GLY B 1 265 ? 22.125 -7.953 -19.969 1 93.25 265 GLY B C 1
ATOM 5050 O O . GLY B 1 265 ? 23.172 -7.676 -20.547 1 93.25 265 GLY B O 1
ATOM 5051 N N . VAL B 1 266 ? 21.766 -7.492 -18.766 1 95.12 266 VAL B N 1
ATOM 5052 C CA . VAL B 1 266 ? 22.75 -6.688 -18.047 1 95.12 266 VAL B CA 1
ATOM 5053 C C . VAL B 1 266 ? 23.266 -7.469 -16.844 1 95.12 266 VAL B C 1
ATOM 5055 O O . VAL B 1 266 ? 22.625 -8.422 -16.391 1 95.12 266 VAL B O 1
ATOM 5058 N N . ASP B 1 267 ? 24.406 -7.074 -16.219 1 93.94 267 ASP B N 1
ATOM 5059 C CA . ASP B 1 267 ? 25.047 -7.781 -15.125 1 93.94 267 ASP B CA 1
ATOM 5060 C C . ASP B 1 267 ? 24.562 -7.27 -13.773 1 93.94 267 ASP B C 1
ATOM 5062 O O . ASP B 1 267 ? 24.594 -8 -12.781 1 93.94 267 ASP B O 1
ATOM 5066 N N . GLN B 1 268 ? 24.203 -6.008 -13.883 1 94.94 268 GLN B N 1
ATOM 5067 C CA . GLN B 1 268 ? 23.734 -5.379 -12.656 1 94.94 268 GLN B CA 1
ATOM 5068 C C . GLN B 1 268 ? 22.344 -4.781 -12.844 1 94.94 268 GLN B C 1
ATOM 5070 O O . GLN B 1 268 ? 22.047 -4.211 -13.898 1 94.94 268 GLN B O 1
ATOM 5075 N N . ALA B 1 269 ? 21.562 -4.922 -11.812 1 95.12 269 ALA B N 1
ATOM 5076 C CA . ALA B 1 269 ? 20.203 -4.418 -11.883 1 95.12 269 ALA B CA 1
ATOM 5077 C C . ALA B 1 269 ? 20.172 -2.926 -12.203 1 95.12 269 ALA B C 1
ATOM 5079 O O . ALA B 1 269 ? 19.312 -2.453 -12.938 1 95.12 269 ALA B O 1
ATOM 5080 N N . GLY B 1 270 ? 21.188 -2.203 -11.672 1 95.19 270 GLY B N 1
ATOM 5081 C CA . GLY B 1 270 ? 21.234 -0.761 -11.844 1 95.19 270 GLY B CA 1
ATOM 5082 C C . GLY B 1 270 ? 21.484 -0.341 -13.281 1 95.19 270 GLY B C 1
ATOM 5083 O O . GLY B 1 270 ? 21.391 0.842 -13.609 1 95.19 270 GLY B O 1
ATOM 5084 N N . GLU B 1 271 ? 21.734 -1.277 -14.148 1 96.75 271 GLU B N 1
ATOM 5085 C CA . GLU B 1 271 ? 21.984 -0.986 -15.555 1 96.75 271 GLU B CA 1
ATOM 5086 C C . GLU B 1 271 ? 20.781 -1.331 -16.422 1 96.75 271 GLU B C 1
ATOM 5088 O O . GLU B 1 271 ? 20.766 -1.043 -17.609 1 96.75 271 GLU B O 1
ATOM 5093 N N . ASP B 1 272 ? 19.781 -1.976 -15.852 1 97.06 272 ASP B N 1
ATOM 5094 C CA . ASP B 1 272 ? 18.562 -2.355 -16.578 1 97.06 272 ASP B CA 1
ATOM 5095 C C . ASP B 1 272 ? 17.812 -1.123 -17.078 1 97.06 272 ASP B C 1
ATOM 5097 O O . ASP B 1 272 ? 17.391 -0.288 -16.281 1 97.06 272 ASP B O 1
ATOM 5101 N N . PRO B 1 273 ? 17.625 -1.001 -18.391 1 96.12 273 PRO B N 1
ATOM 5102 C CA . PRO B 1 273 ? 17 0.211 -18.922 1 96.12 273 PRO B CA 1
ATOM 5103 C C . PRO B 1 273 ? 15.594 0.452 -18.375 1 96.12 273 PRO B C 1
ATOM 5105 O O . PRO B 1 273 ? 15.172 1.603 -18.234 1 96.12 273 PRO B O 1
ATOM 5108 N N . TYR B 1 274 ? 14.852 -0.606 -18.141 1 96.81 274 TYR B N 1
ATOM 5109 C CA . TYR B 1 274 ? 13.523 -0.422 -17.578 1 96.81 274 TYR B CA 1
ATOM 5110 C C . TYR B 1 274 ? 13.609 0.172 -16.172 1 96.81 274 TYR B C 1
ATOM 5112 O O . TYR B 1 274 ? 12.859 1.096 -15.844 1 96.81 274 TYR B O 1
ATOM 5120 N N . LEU B 1 275 ? 14.516 -0.335 -15.344 1 97.25 275 LEU B N 1
ATOM 5121 C CA . LEU B 1 275 ? 14.695 0.201 -14 1 97.25 275 LEU B CA 1
ATOM 5122 C C . LEU B 1 275 ? 15.148 1.654 -14.047 1 97.25 275 LEU B C 1
ATOM 5124 O O . LEU B 1 275 ? 14.648 2.494 -13.297 1 97.25 275 LEU B O 1
ATOM 5128 N N . LEU B 1 276 ? 16.109 1.931 -14.969 1 97.88 276 LEU B N 1
ATOM 5129 C CA . LEU B 1 276 ? 16.594 3.301 -15.117 1 97.88 276 LEU B CA 1
ATOM 5130 C C . LEU B 1 276 ? 15.453 4.23 -15.523 1 97.88 276 LEU B C 1
ATOM 5132 O O . LEU B 1 276 ? 15.367 5.363 -15.047 1 97.88 276 LEU B O 1
ATOM 5136 N N . GLY B 1 277 ? 14.562 3.754 -16.375 1 98.25 277 GLY B N 1
ATOM 5137 C CA . GLY B 1 277 ? 13.391 4.535 -16.75 1 98.25 277 GLY B CA 1
ATOM 5138 C C . GLY B 1 277 ? 12.492 4.84 -15.57 1 98.25 277 GLY B C 1
ATOM 5139 O O . GLY B 1 277 ? 12.039 5.977 -15.406 1 98.25 277 GLY B O 1
ATOM 5140 N N . HIS B 1 278 ? 12.203 3.809 -14.703 1 98.25 278 HIS B N 1
ATOM 5141 C CA . HIS B 1 278 ? 11.375 4 -13.516 1 98.25 278 HIS B CA 1
ATOM 5142 C C . HIS B 1 278 ? 12 5.012 -12.562 1 98.25 278 HIS B C 1
ATOM 5144 O O . HIS B 1 278 ? 11.32 5.922 -12.086 1 98.25 278 HIS B O 1
ATOM 5150 N N . TYR B 1 279 ? 13.336 4.91 -12.297 1 98.5 279 TYR B N 1
ATOM 5151 C CA . TYR B 1 279 ? 14.016 5.855 -11.414 1 98.5 279 TYR B CA 1
ATOM 5152 C C . TYR B 1 279 ? 13.969 7.266 -11.992 1 98.5 279 TYR B C 1
ATOM 5154 O O . TYR B 1 279 ? 13.844 8.242 -11.25 1 98.5 279 TYR B O 1
ATOM 5162 N N . GLY B 1 280 ? 14.133 7.41 -13.336 1 98.62 280 GLY B N 1
ATOM 5163 C CA . GLY B 1 280 ? 13.977 8.711 -13.977 1 98.62 280 GLY B CA 1
ATOM 5164 C C . GLY B 1 280 ? 12.617 9.336 -13.727 1 98.62 280 GLY B C 1
ATOM 5165 O O . GLY B 1 280 ? 12.523 10.523 -13.414 1 98.62 280 GLY B O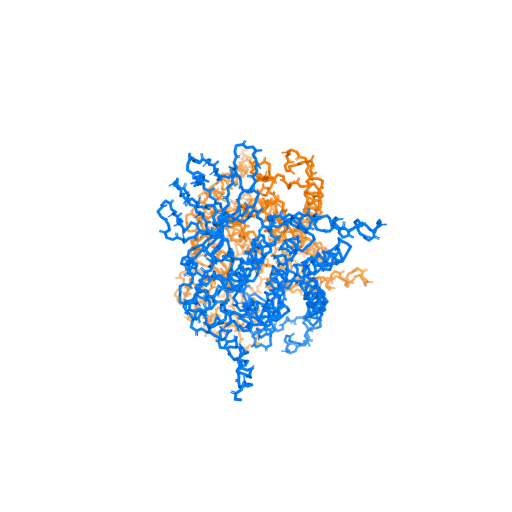 1
ATOM 5166 N N . ASP B 1 281 ? 11.555 8.484 -13.883 1 98.38 281 ASP B N 1
ATOM 5167 C CA . ASP B 1 281 ? 10.188 8.945 -13.625 1 98.38 281 ASP B CA 1
ATOM 5168 C C . ASP B 1 281 ? 10.031 9.406 -12.18 1 98.38 281 ASP B C 1
ATOM 5170 O O . ASP B 1 281 ? 9.445 10.453 -11.922 1 98.38 281 ASP B O 1
ATOM 5174 N N . PHE B 1 282 ? 10.539 8.578 -11.227 1 98.69 282 PHE B N 1
ATOM 5175 C CA . PHE B 1 282 ? 10.438 8.891 -9.805 1 98.69 282 PHE B CA 1
ATOM 5176 C C . PHE B 1 282 ? 11.109 10.227 -9.5 1 98.69 282 PHE B C 1
ATOM 5178 O O . PHE B 1 282 ? 10.516 11.094 -8.859 1 98.69 282 PHE B O 1
ATOM 5185 N N . TRP B 1 283 ? 12.312 10.391 -9.984 1 98.38 283 TRP B N 1
ATOM 5186 C CA . TRP B 1 283 ? 13.109 11.586 -9.711 1 98.38 283 TRP B CA 1
ATOM 5187 C C . TRP B 1 283 ? 12.438 12.828 -10.281 1 98.38 283 TRP B C 1
ATOM 5189 O O . TRP B 1 283 ? 12.32 13.852 -9.602 1 98.38 283 TRP B O 1
ATOM 5199 N N . LEU B 1 284 ? 11.969 12.727 -11.531 1 98.5 284 LEU B N 1
ATOM 5200 C CA . LEU B 1 284 ? 11.352 13.852 -12.211 1 98.5 284 LEU B CA 1
ATOM 5201 C C . LEU B 1 284 ? 10.102 14.312 -11.461 1 98.5 284 LEU B C 1
ATOM 5203 O O . LEU B 1 284 ? 9.906 15.516 -11.258 1 98.5 284 LEU B O 1
ATOM 5207 N N . ALA B 1 285 ? 9.289 13.367 -11.055 1 98.19 285 ALA B N 1
ATOM 5208 C CA . ALA B 1 285 ? 8.047 13.695 -10.352 1 98.19 285 ALA B CA 1
ATOM 5209 C C . ALA B 1 285 ? 8.336 14.367 -9.016 1 98.19 285 ALA B C 1
ATOM 5211 O O . ALA B 1 285 ? 7.723 15.383 -8.672 1 98.19 285 ALA B O 1
ATOM 5212 N N . LEU B 1 286 ? 9.312 13.859 -8.242 1 98.81 286 LEU B N 1
ATOM 5213 C CA . LEU B 1 286 ? 9.664 14.422 -6.945 1 98.81 286 LEU B CA 1
ATOM 5214 C C . LEU B 1 286 ? 10.312 15.789 -7.102 1 98.81 286 LEU B C 1
ATOM 5216 O O . LEU B 1 286 ? 10.062 16.703 -6.301 1 98.81 286 LEU B O 1
ATOM 5220 N N . GLU B 1 287 ? 11.117 15.938 -8.156 1 98.56 287 GLU B N 1
ATOM 5221 C CA . GLU B 1 287 ? 11.773 17.219 -8.391 1 98.56 287 GLU B CA 1
ATOM 5222 C C . GLU B 1 287 ? 10.758 18.312 -8.688 1 98.56 287 GLU B C 1
ATOM 5224 O O . GLU B 1 287 ? 10.844 19.422 -8.133 1 98.56 287 GLU B O 1
ATOM 5229 N N . GLY B 1 288 ? 9.805 18.031 -9.547 1 98.62 288 GLY B N 1
ATOM 5230 C CA . GLY B 1 288 ? 8.742 18.984 -9.82 1 98.62 288 GLY B CA 1
ATOM 5231 C C . GLY B 1 288 ? 7.949 19.359 -8.578 1 98.62 288 GLY B C 1
ATOM 5232 O O . GLY B 1 288 ? 7.676 20.531 -8.336 1 98.62 288 GLY B O 1
ATOM 5233 N N . ALA B 1 289 ? 7.598 18.359 -7.805 1 98.81 289 ALA B N 1
ATOM 5234 C CA . ALA B 1 289 ? 6.836 18.578 -6.574 1 98.81 289 ALA B CA 1
ATOM 5235 C C . ALA B 1 289 ? 7.637 19.406 -5.574 1 98.81 289 ALA B C 1
ATOM 5237 O O . ALA B 1 289 ? 7.082 20.266 -4.887 1 98.81 289 ALA B O 1
ATOM 5238 N N . ARG B 1 290 ? 8.938 19.094 -5.453 1 98.69 290 ARG B N 1
ATOM 5239 C CA . ARG B 1 290 ? 9.82 19.812 -4.547 1 98.69 290 ARG B CA 1
ATOM 5240 C C . ARG B 1 290 ? 9.844 21.312 -4.887 1 98.69 290 ARG B C 1
ATOM 5242 O O . ARG B 1 290 ? 9.703 22.156 -4.004 1 98.69 290 ARG B O 1
ATOM 5249 N N . LEU B 1 291 ? 10.008 21.656 -6.152 1 98.69 291 LEU B N 1
ATOM 5250 C CA . LEU B 1 291 ? 10.094 23.047 -6.578 1 98.69 291 LEU B CA 1
ATOM 5251 C C . LEU B 1 291 ? 8.766 23.766 -6.336 1 98.69 291 LEU B C 1
ATOM 5253 O O . LEU B 1 291 ? 8.758 24.938 -5.949 1 98.69 291 LEU B O 1
ATOM 5257 N N . LEU B 1 292 ? 7.633 23.078 -6.547 1 98.81 292 LEU B N 1
ATOM 5258 C CA . LEU B 1 292 ? 6.32 23.656 -6.27 1 98.81 292 LEU B CA 1
ATOM 5259 C C . LEU B 1 292 ? 6.148 23.922 -4.777 1 98.81 292 LEU B C 1
ATOM 5261 O O . LEU B 1 292 ? 5.637 24.969 -4.379 1 98.81 292 LEU B O 1
ATOM 5265 N N . ALA B 1 293 ? 6.59 22.984 -3.955 1 98.81 293 ALA B N 1
ATOM 5266 C CA . ALA B 1 293 ? 6.473 23.125 -2.506 1 98.81 293 ALA B CA 1
ATOM 5267 C C . ALA B 1 293 ? 7.344 24.266 -1.993 1 98.81 293 ALA B C 1
ATOM 5269 O O . ALA B 1 293 ? 6.922 25.047 -1.134 1 98.81 293 ALA B O 1
ATOM 5270 N N . ASP B 1 294 ? 8.539 24.359 -2.506 1 98.69 294 ASP B N 1
ATOM 5271 C CA . ASP B 1 294 ? 9.453 25.438 -2.109 1 98.69 294 ASP B CA 1
ATOM 5272 C C . ASP B 1 294 ? 8.891 26.797 -2.494 1 98.69 294 ASP B C 1
ATOM 5274 O O . ASP B 1 294 ? 8.992 27.75 -1.724 1 98.69 294 ASP B O 1
ATOM 5278 N N . ARG B 1 295 ? 8.352 26.875 -3.658 1 98.69 295 ARG B N 1
ATOM 5279 C CA . ARG B 1 295 ? 7.734 28.125 -4.098 1 98.69 295 ARG B CA 1
ATOM 5280 C C . ARG B 1 295 ? 6.574 28.5 -3.189 1 98.69 295 ARG B C 1
ATOM 5282 O O . ARG B 1 295 ? 6.457 29.656 -2.779 1 98.69 295 ARG B O 1
ATOM 5289 N N . ALA B 1 296 ? 5.715 27.547 -2.875 1 98.88 296 ALA B N 1
ATOM 5290 C CA . ALA B 1 296 ? 4.57 27.812 -2.008 1 98.88 296 ALA B CA 1
ATOM 5291 C C . ALA B 1 296 ? 5.023 28.266 -0.624 1 98.88 296 ALA B C 1
ATOM 5293 O O . ALA B 1 296 ? 4.438 29.188 -0.039 1 98.88 296 ALA B O 1
ATOM 5294 N N . ALA B 1 297 ? 6.086 27.625 -0.127 1 98.88 297 ALA B N 1
ATOM 5295 C CA . ALA B 1 297 ? 6.617 28 1.184 1 98.88 297 ALA B CA 1
ATOM 5296 C C . ALA B 1 297 ? 7.152 29.422 1.177 1 98.88 297 ALA B C 1
ATOM 5298 O O . ALA B 1 297 ? 6.938 30.188 2.127 1 98.88 297 ALA B O 1
ATOM 5299 N N . ALA B 1 298 ? 7.836 29.797 0.124 1 98.75 298 ALA B N 1
ATOM 5300 C CA . ALA B 1 298 ? 8.359 31.156 -0.004 1 98.75 298 ALA B CA 1
ATOM 5301 C C . ALA B 1 298 ? 7.227 32.188 -0.068 1 98.75 298 ALA B C 1
ATOM 5303 O O . ALA B 1 298 ? 7.32 33.25 0.524 1 98.75 298 ALA B O 1
ATOM 5304 N N . MET B 1 299 ? 6.211 31.859 -0.794 1 98.88 299 MET B N 1
ATOM 5305 C CA . MET B 1 299 ? 5.051 32.75 -0.886 1 98.88 299 MET B CA 1
ATOM 5306 C C . MET B 1 299 ? 4.367 32.875 0.469 1 98.88 299 MET B C 1
ATOM 5308 O O . MET B 1 299 ? 3.895 33.969 0.821 1 98.88 299 MET B O 1
ATOM 5312 N N . LEU B 1 300 ? 4.316 31.766 1.189 1 98.88 300 LEU B N 1
ATOM 5313 C CA . LEU B 1 300 ? 3.744 31.828 2.529 1 98.88 300 LEU B CA 1
ATOM 5314 C C . LEU B 1 300 ? 4.574 32.75 3.434 1 98.88 300 LEU B C 1
ATOM 5316 O O . LEU B 1 300 ? 4.023 33.5 4.219 1 98.88 300 LEU B O 1
ATOM 5320 N N . ASP B 1 301 ? 5.926 32.656 3.348 1 98.75 301 ASP B N 1
ATOM 5321 C CA . ASP B 1 301 ? 6.809 33.531 4.117 1 98.75 301 ASP B CA 1
ATOM 5322 C C . ASP B 1 301 ? 6.512 35 3.83 1 98.75 301 ASP B C 1
ATOM 5324 O O . ASP B 1 301 ? 6.41 35.812 4.754 1 98.75 301 ASP B O 1
ATOM 5328 N N . ALA B 1 302 ? 6.387 35.312 2.572 1 98.69 302 ALA B N 1
ATOM 5329 C CA . ALA B 1 302 ? 6.102 36.688 2.18 1 98.69 302 ALA B CA 1
ATOM 5330 C C . ALA B 1 302 ? 4.742 37.125 2.707 1 98.69 302 ALA B C 1
ATOM 5332 O O . ALA B 1 302 ? 4.613 38.25 3.236 1 98.69 302 ALA B O 1
ATOM 5333 N N . ALA B 1 303 ? 3.732 36.312 2.586 1 98.81 303 ALA B N 1
ATOM 5334 C CA . ALA B 1 303 ? 2.391 36.625 3.064 1 98.81 303 ALA B CA 1
ATOM 5335 C C . ALA B 1 303 ? 2.379 36.812 4.582 1 98.81 303 ALA B C 1
ATOM 5337 O O . ALA B 1 303 ? 1.725 37.719 5.098 1 98.81 303 ALA B O 1
ATOM 5338 N N . TRP B 1 304 ? 3.1 35.938 5.223 1 98.5 304 TRP B N 1
ATOM 5339 C CA . TRP B 1 304 ? 3.189 36 6.68 1 98.5 304 TRP B CA 1
ATOM 5340 C C . TRP B 1 304 ? 3.785 37.312 7.133 1 98.5 304 TRP B C 1
ATOM 5342 O O . TRP B 1 304 ? 3.322 37.906 8.109 1 98.5 304 TRP B O 1
ATOM 5352 N N . SER B 1 305 ? 4.742 37.844 6.445 1 97.88 305 SER B N 1
ATOM 5353 C CA . SER B 1 305 ? 5.441 39.062 6.801 1 97.88 305 SER B CA 1
ATOM 5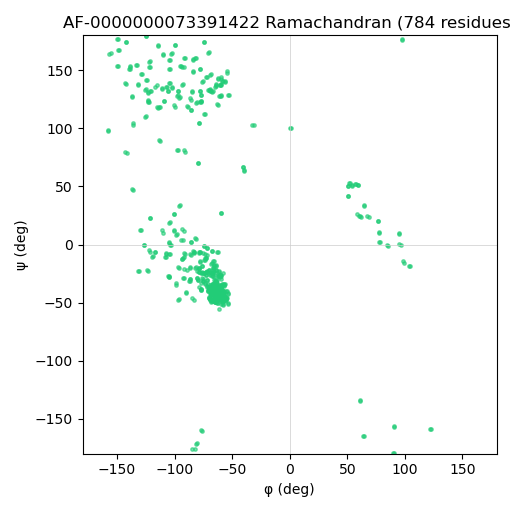354 C C . SER B 1 305 ? 4.547 40.281 6.605 1 97.88 305 SER B C 1
ATOM 5356 O O . SER B 1 305 ? 4.734 41.312 7.266 1 97.88 305 SER B O 1
ATOM 5358 N N . GLU B 1 306 ? 3.576 40.156 5.766 1 97.88 306 GLU B N 1
ATOM 5359 C CA . GLU B 1 306 ? 2.67 41.25 5.516 1 97.88 306 GLU B CA 1
ATOM 5360 C C . GLU B 1 306 ? 1.679 41.438 6.664 1 97.88 306 GLU B C 1
ATOM 5362 O O . GLU B 1 306 ? 1.111 42.531 6.844 1 97.88 306 GLU B O 1
ATOM 5367 N N . GLY B 1 307 ? 1.445 40.438 7.375 1 96.38 307 GLY B N 1
ATOM 5368 C CA . GLY B 1 307 ? 0.541 40.531 8.508 1 96.38 307 GLY B CA 1
ATOM 5369 C C . GLY B 1 307 ? -0.869 40.938 8.125 1 96.38 307 GLY B C 1
ATOM 5370 O O . GLY B 1 307 ? -1.434 40.406 7.168 1 96.38 307 GLY B O 1
ATOM 5371 N N . LEU B 1 308 ? -1.425 41.844 8.859 1 95.88 308 LEU B N 1
ATOM 5372 C CA . LEU B 1 308 ? -2.816 42.25 8.68 1 95.88 308 LEU B CA 1
ATOM 5373 C C . LEU B 1 308 ? -2.992 43.062 7.398 1 95.88 308 LEU B C 1
ATOM 5375 O O . LEU B 1 308 ? -4.117 43.281 6.949 1 95.88 308 LEU B O 1
ATOM 5379 N N . ALA B 1 309 ? -1.94 43.438 6.766 1 97.69 309 ALA B N 1
ATOM 5380 C CA . ALA B 1 309 ? -1.998 44.188 5.516 1 97.69 309 ALA B CA 1
ATOM 5381 C C . ALA B 1 309 ? -2.176 43.281 4.32 1 97.69 309 ALA B C 1
ATOM 5383 O O . ALA B 1 309 ? -2.393 43.719 3.197 1 97.69 309 ALA B O 1
ATOM 5384 N N . LEU B 1 310 ? -2.127 41.969 4.562 1 98.38 310 LEU B N 1
ATOM 5385 C CA . LEU B 1 310 ? -2.262 41 3.488 1 98.38 310 LEU B CA 1
ATOM 5386 C C . LEU B 1 310 ? -3.613 41.125 2.797 1 98.38 310 LEU B C 1
ATOM 5388 O O . LEU B 1 310 ? -4.656 41.125 3.459 1 98.38 310 LEU B O 1
ATOM 5392 N N . SER B 1 311 ? -3.625 41.25 1.473 1 98.25 311 SER B N 1
ATOM 5393 C CA . SER B 1 311 ? -4.859 41.375 0.709 1 98.25 311 SER B CA 1
ATOM 5394 C C . SER B 1 311 ? -5.48 40.031 0.401 1 98.25 311 SER B C 1
ATOM 5396 O O . SER B 1 311 ? -4.789 39 0.404 1 98.25 311 SER B O 1
ATOM 5398 N N . PRO B 1 312 ? -6.766 40.062 0.118 1 97.69 312 PRO B N 1
ATOM 5399 C CA . PRO B 1 312 ? -7.402 38.812 -0.3 1 97.69 312 PRO B CA 1
ATOM 5400 C C . PRO B 1 312 ? -6.766 38.219 -1.55 1 97.69 312 PRO B C 1
ATOM 5402 O O . PRO B 1 312 ? -6.66 37 -1.666 1 97.69 312 PRO B O 1
ATOM 5405 N N . GLY B 1 313 ? -6.367 39.031 -2.42 1 97.75 313 GLY B N 1
ATOM 5406 C CA . GLY B 1 313 ? -5.723 38.562 -3.639 1 97.75 313 GLY B CA 1
ATOM 5407 C C . GLY B 1 313 ? -4.395 37.875 -3.387 1 97.75 313 GLY B C 1
ATOM 5408 O O . GLY B 1 313 ? -4.129 36.812 -3.949 1 97.75 313 GLY B O 1
ATOM 5409 N N . ALA B 1 314 ? -3.566 38.5 -2.561 1 98.12 314 ALA B N 1
ATOM 5410 C CA . ALA B 1 314 ? -2.27 37.906 -2.23 1 98.12 314 ALA B CA 1
ATOM 5411 C C . ALA B 1 314 ? -2.439 36.594 -1.496 1 98.12 314 ALA B C 1
ATOM 5413 O O . ALA B 1 314 ? -1.711 35.625 -1.76 1 98.12 314 ALA B O 1
ATOM 5414 N N . ARG B 1 315 ? -3.359 36.531 -0.615 1 98.5 315 ARG B N 1
ATOM 5415 C CA . ARG B 1 315 ? -3.666 35.281 0.07 1 98.5 315 ARG B CA 1
ATOM 5416 C C . ARG B 1 315 ? -4.133 34.219 -0.917 1 98.5 315 ARG B C 1
ATOM 5418 O O . ARG B 1 315 ? -3.754 33.062 -0.8 1 98.5 315 ARG B O 1
ATOM 5425 N N . GLY B 1 316 ? -4.965 34.656 -1.843 1 98.38 316 GLY B N 1
ATOM 5426 C CA . GLY B 1 316 ? -5.438 33.75 -2.877 1 98.38 316 GLY B CA 1
ATOM 5427 C C . GLY B 1 316 ? -4.316 33.156 -3.721 1 98.38 316 GLY B C 1
ATOM 5428 O O . GLY B 1 316 ? -4.363 32 -4.102 1 98.38 316 GLY B O 1
ATOM 5429 N N . ASP B 1 317 ? -3.32 33.906 -4.004 1 98.38 317 ASP B N 1
ATOM 5430 C CA . ASP B 1 317 ? -2.164 33.438 -4.762 1 98.38 317 ASP B CA 1
ATOM 5431 C C . ASP B 1 317 ? -1.404 32.375 -3.988 1 98.38 317 ASP B C 1
ATOM 5433 O O . ASP B 1 317 ? -0.943 31.391 -4.574 1 98.38 317 ASP B O 1
ATOM 5437 N N . VAL B 1 318 ? -1.259 32.562 -2.705 1 98.81 318 VAL B N 1
ATOM 5438 C CA . VAL B 1 318 ? -0.636 31.547 -1.861 1 98.81 318 VAL B CA 1
ATOM 5439 C C . VAL B 1 318 ? -1.464 30.266 -1.898 1 98.81 318 VAL B C 1
ATOM 5441 O O . VAL B 1 318 ? -0.913 29.172 -1.982 1 98.81 318 VAL B O 1
ATOM 5444 N N . ALA B 1 319 ? -2.781 30.453 -1.91 1 98.81 319 ALA B N 1
ATOM 5445 C CA . ALA B 1 319 ? -3.672 29.297 -1.905 1 98.81 319 ALA B CA 1
ATOM 5446 C C . ALA B 1 319 ? -3.498 28.469 -3.174 1 98.81 319 ALA B C 1
ATOM 5448 O O . ALA B 1 319 ? -3.48 27.234 -3.119 1 98.81 319 ALA B O 1
ATOM 5449 N N . VAL B 1 320 ? -3.35 29.078 -4.293 1 98.69 320 VAL B N 1
ATOM 5450 C CA . VAL B 1 320 ? -3.139 28.391 -5.555 1 98.69 320 VAL B CA 1
ATOM 5451 C C . VAL B 1 320 ? -1.817 27.625 -5.512 1 98.69 320 VAL B C 1
ATOM 5453 O O . VAL B 1 320 ? -1.757 26.453 -5.891 1 98.69 320 VAL B O 1
ATOM 5456 N N . ALA B 1 321 ? -0.797 28.281 -5.035 1 98.75 321 ALA B N 1
ATOM 5457 C CA . ALA B 1 321 ? 0.522 27.656 -4.953 1 98.75 321 ALA B CA 1
ATOM 5458 C C . ALA B 1 321 ? 0.504 26.453 -4.008 1 98.75 321 ALA B C 1
ATOM 5460 O O . ALA B 1 321 ? 1.109 25.422 -4.301 1 98.75 321 ALA B O 1
ATOM 5461 N N . VAL B 1 322 ? -0.192 26.609 -2.918 1 98.69 322 VAL B N 1
ATOM 5462 C CA . VAL B 1 322 ? -0.261 25.547 -1.912 1 98.69 322 VAL B CA 1
ATOM 5463 C C . VAL B 1 322 ? -1.041 24.359 -2.465 1 98.69 322 VAL B C 1
ATOM 5465 O O . VAL B 1 322 ? -0.637 23.203 -2.283 1 98.69 322 VAL B O 1
ATOM 5468 N N . ALA B 1 323 ? -2.145 24.625 -3.158 1 98.38 323 ALA B N 1
ATOM 5469 C CA . ALA B 1 323 ? -2.93 23.547 -3.764 1 98.38 323 ALA B CA 1
ATOM 5470 C C . ALA B 1 323 ? -2.1 22.781 -4.781 1 98.38 323 ALA B C 1
ATOM 5472 O O . ALA B 1 323 ? -2.123 21.547 -4.797 1 98.38 323 ALA B O 1
ATOM 5473 N N . ALA B 1 324 ? -1.354 23.469 -5.594 1 98.62 324 ALA B N 1
ATOM 5474 C CA . ALA B 1 324 ? -0.504 22.844 -6.602 1 98.62 324 ALA B CA 1
ATOM 5475 C C . ALA B 1 324 ? 0.567 21.969 -5.949 1 98.62 324 ALA B C 1
ATOM 5477 O O . ALA B 1 324 ? 0.798 20.844 -6.375 1 98.62 324 ALA B O 1
ATOM 5478 N N . ALA B 1 325 ? 1.195 22.516 -4.922 1 98.69 325 ALA B N 1
ATOM 5479 C CA . ALA B 1 325 ? 2.242 21.797 -4.211 1 98.69 325 ALA B CA 1
ATOM 5480 C C . ALA B 1 325 ? 1.69 20.516 -3.58 1 98.69 325 ALA B C 1
ATOM 5482 O O . ALA B 1 325 ? 2.311 19.453 -3.672 1 98.69 325 ALA B O 1
ATOM 5483 N N . LYS B 1 326 ? 0.574 20.656 -2.953 1 98.06 326 LYS B N 1
ATOM 5484 C CA . LYS B 1 326 ? -0.021 19.531 -2.242 1 98.06 326 LYS B CA 1
ATOM 5485 C C . LYS B 1 326 ? -0.388 18.391 -3.203 1 98.06 326 LYS B C 1
ATOM 5487 O O . LYS B 1 326 ? -0.061 17.234 -2.959 1 98.06 326 LYS B O 1
ATOM 5492 N N . VAL B 1 327 ? -1.069 18.719 -4.312 1 98.06 327 VAL B N 1
ATOM 5493 C CA . VAL B 1 327 ? -1.491 17.719 -5.289 1 98.06 327 VAL B CA 1
ATOM 5494 C C . VAL B 1 327 ? -0.265 17.047 -5.91 1 98.06 327 VAL B C 1
ATOM 5496 O O . VAL B 1 327 ? -0.193 15.828 -5.988 1 98.06 327 VAL B O 1
ATOM 5499 N N . ALA B 1 328 ? 0.714 17.859 -6.285 1 98.62 328 ALA B N 1
ATOM 5500 C CA . ALA B 1 328 ? 1.915 17.328 -6.926 1 98.62 328 ALA B CA 1
ATOM 5501 C C . ALA B 1 328 ? 2.697 16.438 -5.973 1 98.62 328 ALA B C 1
ATOM 5503 O O . ALA B 1 328 ? 3.16 15.359 -6.355 1 98.62 328 ALA B O 1
ATOM 5504 N N . ALA B 1 329 ? 2.865 16.875 -4.738 1 98.75 329 ALA B N 1
ATOM 5505 C CA . ALA B 1 329 ? 3.611 16.109 -3.746 1 98.75 329 ALA B CA 1
ATOM 5506 C C . ALA B 1 329 ? 2.922 14.781 -3.451 1 98.75 329 ALA B C 1
ATOM 5508 O O . ALA B 1 329 ? 3.576 13.734 -3.381 1 98.75 329 ALA B O 1
ATOM 5509 N N . GLY B 1 330 ? 1.615 14.852 -3.271 1 98.25 330 GLY B N 1
ATOM 5510 C CA . GLY B 1 330 ? 0.867 13.633 -3.018 1 98.25 330 GLY B CA 1
ATOM 5511 C C . GLY B 1 330 ? 0.985 12.617 -4.141 1 98.25 330 GLY B C 1
ATOM 5512 O O . GLY B 1 330 ? 1.271 11.445 -3.893 1 98.25 330 GLY B O 1
ATOM 5513 N N . ARG B 1 331 ? 0.849 13.055 -5.387 1 98.19 331 ARG B N 1
ATOM 5514 C CA . ARG B 1 331 ? 0.917 12.172 -6.551 1 98.19 331 ARG B CA 1
ATOM 5515 C C . ARG B 1 331 ? 2.314 11.586 -6.711 1 98.19 331 ARG B C 1
ATOM 5517 O O . ARG B 1 331 ? 2.465 10.383 -6.918 1 98.19 331 ARG B O 1
ATOM 5524 N N . ALA B 1 332 ? 3.291 12.453 -6.602 1 98.69 332 ALA B N 1
ATOM 5525 C CA . ALA B 1 332 ? 4.668 12.008 -6.785 1 98.69 332 ALA B CA 1
ATOM 5526 C C . ALA B 1 332 ? 5.059 10.984 -5.715 1 98.69 332 ALA B C 1
ATOM 5528 O O . ALA B 1 332 ? 5.621 9.938 -6.027 1 98.69 332 ALA B O 1
ATOM 5529 N N . ALA B 1 333 ? 4.742 11.305 -4.488 1 98.81 333 ALA B N 1
ATOM 5530 C CA . ALA B 1 333 ? 5.137 10.438 -3.379 1 98.81 333 ALA B CA 1
ATOM 5531 C C . ALA B 1 333 ? 4.414 9.094 -3.453 1 98.81 333 ALA B C 1
ATOM 5533 O O . ALA B 1 333 ? 5.02 8.047 -3.234 1 98.81 333 ALA B O 1
ATOM 5534 N N . LEU B 1 334 ? 3.115 9.125 -3.764 1 98.5 334 LEU B N 1
ATOM 5535 C CA . LEU B 1 334 ? 2.354 7.887 -3.877 1 98.5 334 LEU B CA 1
ATOM 5536 C C . LEU B 1 334 ? 2.875 7.031 -5.023 1 98.5 334 LEU B C 1
ATOM 5538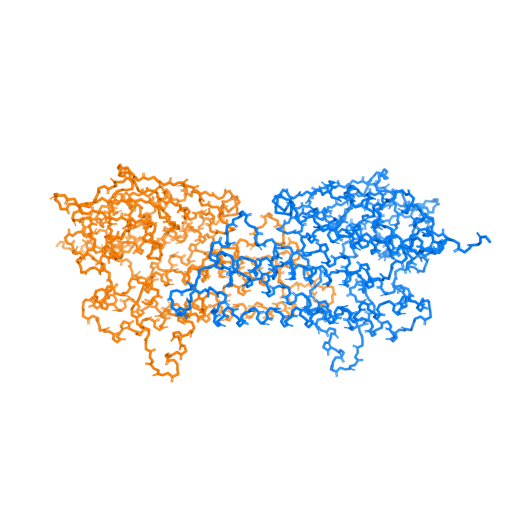 O O . LEU B 1 334 ? 2.92 5.801 -4.918 1 98.5 334 LEU B O 1
ATOM 5542 N N . ASP B 1 335 ? 3.219 7.676 -6.082 1 98.12 335 ASP B N 1
ATOM 5543 C CA . ASP B 1 335 ? 3.768 6.934 -7.215 1 98.12 335 ASP B CA 1
ATOM 5544 C C . ASP B 1 335 ? 5.039 6.188 -6.82 1 98.12 335 ASP B C 1
ATOM 5546 O O . ASP B 1 335 ? 5.172 4.992 -7.086 1 98.12 335 ASP B O 1
ATOM 5550 N N . VAL B 1 336 ? 5.941 6.867 -6.141 1 98.56 336 VAL B N 1
ATOM 5551 C CA . VAL B 1 336 ? 7.195 6.258 -5.719 1 98.56 336 VAL B CA 1
ATOM 5552 C C . VAL B 1 336 ? 6.918 5.133 -4.723 1 98.56 336 VAL B C 1
ATOM 5554 O O . VAL B 1 336 ? 7.422 4.02 -4.879 1 98.56 336 VAL B O 1
ATOM 5557 N N . ALA B 1 337 ? 6.102 5.426 -3.707 1 98.44 337 ALA B N 1
ATOM 5558 C CA . ALA B 1 337 ? 5.855 4.469 -2.631 1 98.44 337 ALA B CA 1
ATOM 5559 C C . ALA B 1 337 ? 5.133 3.229 -3.152 1 98.44 337 ALA B C 1
ATOM 5561 O O . ALA B 1 337 ? 5.363 2.119 -2.666 1 98.44 337 ALA B O 1
ATOM 5562 N N . HIS B 1 338 ? 4.324 3.457 -4.176 1 96.69 338 HIS B N 1
ATOM 5563 C CA . HIS B 1 338 ? 3.559 2.381 -4.793 1 96.69 338 HIS B CA 1
ATOM 5564 C C . HIS B 1 338 ? 4.441 1.522 -5.695 1 96.69 338 HIS B C 1
ATOM 5566 O O . HIS B 1 338 ? 4.332 0.294 -5.691 1 96.69 338 HIS B O 1
ATOM 5572 N N . ARG B 1 339 ? 5.348 2.117 -6.434 1 97.56 339 ARG B N 1
ATOM 5573 C CA . ARG B 1 339 ? 6.074 1.44 -7.504 1 97.56 339 ARG B CA 1
ATOM 5574 C C . ARG B 1 339 ? 7.492 1.091 -7.062 1 97.56 339 ARG B C 1
ATOM 5576 O O . ARG B 1 339 ? 8.25 0.481 -7.82 1 97.56 339 ARG B O 1
ATOM 5583 N N . LEU B 1 340 ? 7.859 1.454 -5.781 1 97.56 340 LEU B N 1
ATOM 5584 C CA . LEU B 1 340 ? 9.242 1.199 -5.383 1 97.56 340 LEU B CA 1
ATOM 5585 C C . LEU B 1 340 ? 9.555 -0.292 -5.434 1 97.56 340 LEU B C 1
ATOM 5587 O O . LEU B 1 340 ? 10.703 -0.681 -5.676 1 97.56 340 LEU B O 1
ATOM 5591 N N . PHE B 1 341 ? 8.539 -1.166 -5.348 1 97 341 PHE B N 1
ATOM 5592 C CA . PHE B 1 341 ? 8.758 -2.607 -5.379 1 97 341 PHE B CA 1
ATOM 5593 C C . PHE B 1 341 ? 9.086 -3.074 -6.793 1 97 341 PHE B C 1
ATOM 5595 O O . PHE B 1 341 ? 9.734 -4.105 -6.977 1 97 341 PHE B O 1
ATOM 5602 N N . GLU B 1 342 ? 8.664 -2.34 -7.812 1 96.38 342 GLU B N 1
ATOM 5603 C CA . GLU B 1 342 ? 8.977 -2.674 -9.195 1 96.38 342 GLU B CA 1
ATOM 5604 C C . GLU B 1 342 ? 10.469 -2.537 -9.477 1 96.38 342 GLU B C 1
ATOM 5606 O O . GLU B 1 342 ? 11 -3.17 -10.391 1 96.38 342 GLU B O 1
ATOM 5611 N N . VAL B 1 343 ? 11.156 -1.718 -8.625 1 97.19 343 VAL B N 1
ATOM 5612 C CA . VAL B 1 343 ? 12.57 -1.479 -8.891 1 97.19 343 VAL B CA 1
ATOM 5613 C C . VAL B 1 343 ? 13.43 -2.213 -7.859 1 97.19 343 VAL B C 1
ATOM 5615 O O . VAL B 1 343 ? 14.648 -2.316 -8.016 1 97.19 343 VAL B O 1
ATOM 5618 N N . THR B 1 344 ? 12.844 -2.748 -6.805 1 96.44 344 THR B N 1
ATOM 5619 C CA . THR B 1 344 ? 13.609 -3.445 -5.773 1 96.44 344 THR B CA 1
ATOM 5620 C C . THR B 1 344 ? 13.414 -4.953 -5.887 1 96.44 344 THR B C 1
ATOM 5622 O O . THR B 1 344 ? 14.297 -5.727 -5.516 1 96.44 344 THR B O 1
ATOM 5625 N N . GLY B 1 345 ? 12.242 -5.379 -6.43 1 93.62 345 GLY B N 1
ATOM 5626 C CA . GLY B 1 345 ? 12.031 -6.797 -6.672 1 93.62 345 GLY B CA 1
ATOM 5627 C C . GLY B 1 345 ? 11.406 -7.52 -5.492 1 93.62 345 GLY B C 1
ATOM 5628 O O . GLY B 1 345 ? 11.102 -6.898 -4.469 1 93.62 345 GLY B O 1
ATOM 5629 N N . PRO B 1 346 ? 11.188 -8.797 -5.609 1 91.62 346 PRO B N 1
ATOM 5630 C CA . PRO B 1 346 ? 10.406 -9.578 -4.648 1 91.62 346 PRO B CA 1
ATOM 5631 C C . PRO B 1 346 ? 11.086 -9.68 -3.281 1 91.62 346 PRO B C 1
ATOM 5633 O O . PRO B 1 346 ? 10.406 -9.727 -2.254 1 91.62 346 PRO B O 1
ATOM 5636 N N . ARG B 1 347 ? 12.359 -9.727 -3.197 1 92.31 347 ARG B N 1
ATOM 5637 C CA . ARG B 1 347 ? 13.07 -9.852 -1.929 1 92.31 347 ARG B CA 1
ATOM 5638 C C 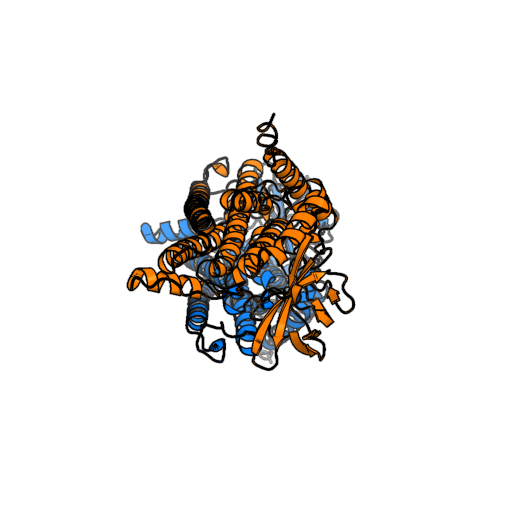. ARG B 1 347 ? 12.836 -8.641 -1.042 1 92.31 347 ARG B C 1
ATOM 5640 O O . ARG B 1 347 ? 12.953 -8.719 0.182 1 92.31 347 ARG B O 1
ATOM 5647 N N . ALA B 1 348 ? 12.469 -7.562 -1.674 1 95.88 348 ALA B N 1
ATOM 5648 C CA . ALA B 1 348 ? 12.258 -6.324 -0.929 1 95.88 348 ALA B CA 1
ATOM 5649 C C . ALA B 1 348 ? 10.914 -6.332 -0.214 1 95.88 348 ALA B C 1
ATOM 5651 O O . ALA B 1 348 ? 10.641 -5.473 0.626 1 95.88 348 ALA B O 1
ATOM 5652 N N . THR B 1 349 ? 10.094 -7.355 -0.463 1 96.06 349 THR B N 1
ATOM 5653 C CA . THR B 1 349 ? 8.773 -7.422 0.155 1 96.06 349 THR B CA 1
ATOM 5654 C C . THR B 1 349 ? 8.852 -8.07 1.532 1 96.06 349 THR B C 1
ATOM 5656 O O . THR B 1 349 ? 7.828 -8.289 2.184 1 96.06 349 THR B O 1
ATOM 5659 N N . THR B 1 350 ? 10.031 -8.438 2.023 1 95.88 350 THR B N 1
ATOM 5660 C CA . THR B 1 350 ? 10.188 -8.961 3.377 1 95.88 350 THR B CA 1
ATOM 5661 C C . THR B 1 350 ? 9.703 -7.945 4.41 1 95.88 350 THR B C 1
ATOM 5663 O O . THR B 1 350 ? 9.93 -6.742 4.254 1 95.88 350 THR B O 1
ATOM 5666 N N . ALA B 1 351 ? 9.07 -8.391 5.426 1 95.31 351 ALA B N 1
ATOM 5667 C CA . ALA B 1 351 ? 8.555 -7.523 6.477 1 95.31 351 ALA B CA 1
ATOM 5668 C C . ALA B 1 351 ? 9.695 -6.871 7.258 1 95.31 351 ALA B C 1
ATOM 5670 O O . ALA B 1 351 ? 9.508 -5.82 7.875 1 95.31 351 ALA B O 1
ATOM 5671 N N . ALA B 1 352 ? 10.875 -7.449 7.191 1 95.31 352 ALA B N 1
ATOM 5672 C CA . ALA B 1 352 ? 12.039 -6.934 7.918 1 95.31 352 ALA B CA 1
ATOM 5673 C C . ALA B 1 352 ? 12.422 -5.543 7.422 1 95.31 352 ALA B C 1
ATOM 5675 O O . ALA B 1 352 ? 12.883 -4.707 8.203 1 95.31 352 ALA B O 1
ATOM 5676 N N . LEU B 1 353 ? 12.203 -5.316 6.156 1 96.44 353 LEU B N 1
ATOM 5677 C CA . LEU B 1 353 ? 12.523 -4.016 5.586 1 96.44 353 LEU B CA 1
ATOM 5678 C C . LEU B 1 353 ? 11.359 -3.043 5.754 1 96.44 353 LEU B C 1
ATOM 5680 O O . LEU B 1 353 ? 11.555 -1.827 5.785 1 96.44 353 LEU B O 1
ATOM 5684 N N . ARG B 1 354 ? 10.172 -3.605 5.777 1 97.31 354 ARG B N 1
ATOM 5685 C CA . ARG B 1 354 ? 8.914 -2.881 5.973 1 97.31 354 ARG B CA 1
ATOM 5686 C C . ARG B 1 354 ? 8.82 -1.686 5.027 1 97.31 354 ARG B C 1
ATOM 5688 O O . ARG B 1 354 ? 8.445 -0.589 5.441 1 97.31 354 ARG B O 1
ATOM 5695 N N . LEU B 1 355 ? 9.227 -1.833 3.754 1 98.19 355 LEU B N 1
ATOM 5696 C CA . LEU B 1 355 ? 9.203 -0.751 2.775 1 98.19 355 LEU B CA 1
ATOM 5697 C C . LEU B 1 355 ? 7.777 -0.321 2.469 1 98.19 355 LEU B C 1
ATOM 5699 O O . LEU B 1 355 ? 7.551 0.768 1.935 1 98.19 355 LEU B O 1
ATOM 5703 N N . ASP B 1 356 ? 6.758 -1.178 2.795 1 98.31 356 ASP B N 1
ATOM 5704 C CA . ASP B 1 356 ? 5.352 -0.854 2.576 1 98.31 356 ASP B CA 1
ATOM 5705 C C . ASP B 1 356 ? 4.914 0.311 3.461 1 98.31 356 ASP B C 1
ATOM 5707 O O . ASP B 1 356 ? 3.861 0.911 3.23 1 98.31 356 ASP B O 1
ATOM 5711 N N . ARG B 1 357 ? 5.699 0.666 4.461 1 98.31 357 ARG B N 1
ATOM 5712 C CA . ARG B 1 357 ? 5.301 1.715 5.395 1 98.31 357 ARG B CA 1
ATOM 5713 C C . ARG B 1 357 ? 5.172 3.059 4.688 1 98.31 357 ARG B C 1
ATOM 5715 O O . ARG B 1 357 ? 4.363 3.9 5.082 1 98.31 357 ARG B O 1
ATOM 5722 N N . PHE B 1 358 ? 6.047 3.279 3.611 1 98.75 358 PHE B N 1
ATOM 5723 C CA . PHE B 1 358 ? 5.984 4.551 2.898 1 98.75 358 PHE B CA 1
ATOM 5724 C C . PHE B 1 358 ? 4.613 4.742 2.26 1 98.75 358 PHE B C 1
ATOM 5726 O O . PHE B 1 358 ? 4.012 5.812 2.375 1 98.75 358 PHE B O 1
ATOM 5733 N N . TRP B 1 359 ? 4.094 3.67 1.652 1 98.62 359 TRP B N 1
ATOM 5734 C CA . TRP B 1 359 ? 2.779 3.727 1.021 1 98.62 359 TRP B CA 1
ATOM 5735 C C . TRP B 1 359 ? 1.676 3.844 2.066 1 98.62 359 TRP B C 1
ATOM 5737 O O . TRP B 1 359 ? 0.772 4.672 1.936 1 98.62 359 TRP B O 1
ATOM 5747 N N . ARG B 1 360 ? 1.704 3.049 3.125 1 98.19 360 ARG B N 1
ATOM 5748 C CA . ARG B 1 360 ? 0.689 3.074 4.172 1 98.19 360 ARG B CA 1
ATOM 5749 C C . ARG B 1 360 ? 0.619 4.449 4.832 1 98.19 360 ARG B C 1
ATOM 5751 O O . ARG B 1 360 ? -0.471 4.984 5.051 1 98.19 360 ARG B O 1
ATOM 5758 N N . ASN B 1 361 ? 1.79 4.992 5.109 1 98.25 361 ASN B N 1
ATOM 5759 C CA . ASN B 1 361 ? 1.842 6.301 5.754 1 98.25 361 ASN B CA 1
ATOM 5760 C C . ASN B 1 361 ? 1.266 7.391 4.852 1 98.25 361 ASN B C 1
ATOM 5762 O O . ASN B 1 361 ? 0.527 8.258 5.32 1 98.25 361 ASN B O 1
ATOM 5766 N N . LEU B 1 362 ? 1.584 7.348 3.584 1 98.19 362 LEU B N 1
ATOM 5767 C CA . LEU B 1 362 ? 1.044 8.32 2.637 1 98.19 362 LEU B CA 1
ATOM 5768 C C . LEU B 1 362 ? -0.469 8.172 2.514 1 98.19 362 LEU B C 1
ATOM 5770 O O . LEU B 1 362 ? -1.194 9.172 2.508 1 98.19 362 LEU B O 1
ATOM 5774 N N . ARG B 1 363 ? -0.907 6.938 2.49 1 95.5 363 ARG B N 1
ATOM 5775 C CA . ARG B 1 363 ? -2.324 6.691 2.248 1 95.5 363 ARG B CA 1
ATOM 5776 C C . ARG B 1 363 ? -3.176 7.234 3.391 1 95.5 363 ARG B C 1
ATOM 5778 O O . ARG B 1 363 ? -4.27 7.754 3.164 1 95.5 363 ARG B O 1
ATOM 5785 N N . VAL B 1 364 ? -2.707 7.152 4.551 1 94.38 364 VAL B N 1
ATOM 5786 C CA . VAL B 1 364 ? -3.439 7.68 5.699 1 94.38 364 VAL B CA 1
ATOM 5787 C C . VAL B 1 364 ? -3.516 9.203 5.605 1 94.38 364 VAL B C 1
ATOM 5789 O O . VAL B 1 364 ? -4.578 9.789 5.82 1 94.38 364 VAL B O 1
ATOM 5792 N N . HIS B 1 365 ? -2.482 9.773 5.133 1 91.5 365 HIS B N 1
ATOM 5793 C CA . HIS B 1 365 ? -2.4 11.234 5.176 1 91.5 365 HIS B CA 1
ATOM 5794 C C . HIS B 1 365 ? -3.061 11.859 3.953 1 91.5 365 HIS B C 1
ATOM 5796 O O . HIS B 1 365 ? -3.637 12.945 4.039 1 91.5 365 HIS B O 1
ATOM 5802 N N . THR B 1 366 ? -3.02 11.172 2.836 1 91.38 366 THR B N 1
ATOM 5803 C CA . THR B 1 366 ? -3.506 11.758 1.594 1 91.38 366 THR B CA 1
ATOM 5804 C C . THR B 1 366 ? -5.031 11.805 1.579 1 91.38 366 THR B C 1
ATOM 5806 O O . THR B 1 366 ? -5.629 12.391 0.672 1 91.38 366 THR B O 1
ATOM 5809 N N . LEU B 1 367 ? -5.594 11.297 2.652 1 90.06 367 LEU B N 1
ATOM 5810 C CA . LEU B 1 367 ? -7.051 11.234 2.691 1 90.06 367 LEU B CA 1
ATOM 5811 C C . LEU B 1 367 ? -7.617 12.32 3.605 1 90.06 367 LEU B C 1
ATOM 5813 O O . LEU B 1 367 ? -8.828 12.391 3.807 1 90.06 367 LEU B O 1
ATOM 5817 N N . HIS B 1 368 ? -6.723 13.148 4.164 1 86.25 368 HIS B N 1
ATOM 5818 C CA . HIS B 1 368 ? -7.176 14.258 4.996 1 86.25 368 HIS B CA 1
ATOM 5819 C C . HIS B 1 368 ? -8.125 15.172 4.234 1 86.25 368 HIS B C 1
ATOM 5821 O O . HIS B 1 368 ? -9.102 15.672 4.797 1 86.25 368 HIS B O 1
ATOM 5827 N N . ASP B 1 369 ? -7.883 15.406 3.094 1 87.81 369 ASP B N 1
ATOM 5828 C CA . ASP B 1 369 ? -8.766 16.078 2.143 1 87.81 369 ASP B CA 1
ATOM 5829 C C . ASP B 1 369 ? -8.625 15.469 0.747 1 87.81 369 ASP B C 1
ATOM 5831 O O . ASP B 1 369 ? -7.52 15.164 0.306 1 87.81 369 ASP B O 1
ATOM 5835 N N . PRO B 1 370 ? -9.719 15.32 0.102 1 91.19 370 PRO B N 1
ATOM 5836 C CA . PRO B 1 370 ? -9.688 14.602 -1.178 1 91.19 370 PRO B CA 1
ATOM 5837 C C . PRO B 1 370 ? -8.969 15.391 -2.271 1 91.19 370 PRO B C 1
ATOM 5839 O O . PRO B 1 370 ? -9.266 16.562 -2.494 1 91.19 370 PRO B O 1
ATOM 5842 N N . GLU B 1 371 ? -8.117 14.711 -2.908 1 94.56 371 GLU B N 1
ATOM 5843 C CA . GLU B 1 371 ? -7.336 15.312 -3.984 1 94.56 371 GLU B CA 1
ATOM 5844 C C . GLU B 1 371 ? -8.242 15.867 -5.078 1 94.56 371 GLU B C 1
ATOM 5846 O O . GLU B 1 371 ? -7.945 16.922 -5.664 1 94.56 371 GLU B O 1
ATOM 5851 N N . ASP B 1 372 ? -9.375 15.258 -5.367 1 95.75 372 ASP B N 1
ATOM 5852 C CA . ASP B 1 372 ? -10.289 15.664 -6.434 1 95.75 372 ASP B CA 1
ATOM 5853 C C . ASP B 1 372 ? -10.773 17.094 -6.234 1 95.75 372 ASP B C 1
ATOM 5855 O O . ASP B 1 372 ? -10.844 17.875 -7.188 1 95.75 372 ASP B O 1
ATOM 5859 N N . TYR B 1 373 ? -11.047 17.422 -5.082 1 94.75 373 TYR B N 1
ATOM 5860 C CA . TYR B 1 373 ? -11.609 18.734 -4.824 1 94.75 373 TYR B CA 1
ATOM 5861 C C . TYR B 1 373 ? -10.516 19.797 -4.793 1 94.75 373 TYR B C 1
ATOM 5863 O O . TYR B 1 373 ? -10.773 20.969 -5.082 1 94.75 373 TYR B O 1
ATOM 5871 N N . LYS B 1 374 ? -9.328 19.391 -4.414 1 95.81 374 LYS B N 1
ATOM 5872 C CA . LYS B 1 374 ? -8.211 20.312 -4.574 1 95.81 374 LYS B CA 1
ATOM 5873 C C . LYS B 1 374 ? -7.918 20.578 -6.051 1 95.81 374 LYS B C 1
ATOM 5875 O O . LYS B 1 374 ? -7.629 21.703 -6.441 1 95.81 374 LYS B O 1
ATOM 5880 N N . ARG B 1 375 ? -8.023 19.547 -6.879 1 96.69 375 ARG B N 1
ATOM 5881 C CA . ARG B 1 375 ? -7.852 19.703 -8.32 1 96.69 375 ARG B CA 1
ATOM 5882 C C . ARG B 1 375 ? -8.945 20.578 -8.914 1 96.69 375 ARG B C 1
ATOM 5884 O O . ARG B 1 375 ? -8.703 21.328 -9.859 1 96.69 375 ARG B O 1
ATOM 5891 N N . ARG B 1 376 ? -10.117 20.422 -8.375 1 96.31 376 ARG B N 1
ATOM 5892 C CA . ARG B 1 376 ? -11.211 21.281 -8.812 1 96.31 376 ARG B CA 1
ATOM 5893 C C . ARG B 1 376 ? -10.867 22.75 -8.594 1 96.31 376 ARG B C 1
ATOM 5895 O O . ARG B 1 376 ? -11.141 23.594 -9.453 1 96.31 376 ARG B O 1
ATOM 5902 N N . GLU B 1 377 ? -10.297 23.047 -7.445 1 96.25 377 GLU B N 1
ATOM 5903 C CA . GLU B 1 377 ? -9.867 24.422 -7.168 1 96.25 377 GLU B CA 1
ATOM 5904 C C . GLU B 1 377 ? -8.844 24.891 -8.195 1 96.25 377 GLU B C 1
ATOM 5906 O O . GLU B 1 377 ? -8.953 26 -8.719 1 96.25 377 GLU B O 1
ATOM 5911 N N . LEU B 1 378 ? -7.891 24.062 -8.508 1 97.75 378 LEU B N 1
ATOM 5912 C CA . LEU B 1 378 ? -6.871 24.406 -9.492 1 97.75 378 LEU B CA 1
ATOM 5913 C C . LEU B 1 378 ? -7.484 24.547 -10.883 1 97.75 378 LEU B C 1
ATOM 5915 O O . LEU B 1 378 ? -7.074 25.406 -11.664 1 97.75 378 LEU B O 1
ATOM 5919 N N . GLY B 1 379 ? -8.453 23.656 -11.156 1 97.94 379 GLY B N 1
ATOM 5920 C CA . GLY B 1 379 ? -9.156 23.766 -12.43 1 97.94 379 GLY B CA 1
ATOM 5921 C C . GLY B 1 379 ? -9.891 25.078 -12.609 1 97.94 379 GLY B C 1
ATOM 5922 O O . GLY B 1 379 ? -9.836 25.688 -13.68 1 97.94 379 GLY B O 1
ATOM 5923 N N . ARG B 1 380 ? -10.594 25.516 -11.562 1 97.62 380 ARG B N 1
ATOM 5924 C CA . ARG B 1 380 ? -11.281 26.797 -11.602 1 97.62 380 ARG B CA 1
ATOM 5925 C C . ARG B 1 380 ? -10.297 27.953 -11.836 1 97.62 380 ARG B C 1
ATOM 5927 O O . ARG B 1 380 ? -10.594 28.891 -12.57 1 97.62 380 ARG B O 1
ATOM 5934 N N . TRP B 1 381 ? -9.188 27.859 -11.188 1 97.81 381 TRP B N 1
ATOM 5935 C CA . TRP B 1 381 ? -8.148 28.859 -11.391 1 97.81 381 TRP B CA 1
ATOM 5936 C C . TRP B 1 381 ? -7.648 28.828 -12.836 1 97.81 381 TRP B C 1
ATOM 5938 O O . TRP B 1 381 ? -7.602 29.875 -13.5 1 97.81 381 TRP B O 1
ATOM 5948 N N . ALA B 1 382 ? -7.312 27.656 -13.32 1 98.12 382 ALA B N 1
ATOM 5949 C CA . ALA B 1 382 ? -6.723 27.5 -14.648 1 98.12 382 ALA B CA 1
ATOM 5950 C C . ALA B 1 382 ? -7.707 27.906 -15.734 1 98.12 382 ALA B C 1
ATOM 5952 O O . ALA B 1 382 ? -7.32 28.516 -16.734 1 98.12 382 ALA B O 1
ATOM 5953 N N . LEU B 1 383 ? -8.969 27.609 -15.531 1 98.12 383 LEU B N 1
ATOM 5954 C CA . LEU B 1 383 ? -9.977 27.812 -16.562 1 98.12 383 LEU B CA 1
ATOM 5955 C C . LEU B 1 383 ? -10.578 29.219 -16.453 1 98.12 383 LEU B C 1
ATOM 5957 O O . LEU B 1 383 ? -10.781 29.875 -17.484 1 98.12 383 LEU B O 1
ATOM 5961 N N . HIS B 1 384 ? -10.859 29.75 -15.164 1 97.69 384 HIS B N 1
ATOM 5962 C CA . HIS B 1 384 ? -11.664 30.953 -14.977 1 97.69 384 HIS B CA 1
ATOM 5963 C C . HIS B 1 384 ? -10.859 32.031 -14.281 1 97.69 384 HIS B C 1
ATOM 5965 O O . HIS B 1 384 ? -11.336 33.156 -14.117 1 97.69 384 HIS B O 1
ATOM 5971 N N . GLY B 1 385 ? -9.695 31.734 -13.758 1 96.81 385 GLY B N 1
ATOM 5972 C CA . GLY B 1 385 ? -8.922 32.688 -12.977 1 96.81 385 GLY B CA 1
ATOM 5973 C C . GLY B 1 385 ? -9.461 32.875 -11.578 1 96.81 385 GLY B C 1
ATOM 5974 O O . GLY B 1 385 ? -9.219 33.938 -10.953 1 96.81 385 GLY B O 1
ATOM 5975 N N . GLN B 1 386 ? -10.234 31.891 -11.148 1 97 386 GLN B N 1
ATOM 5976 C CA . GLN B 1 386 ? -10.852 31.984 -9.828 1 97 386 GLN B CA 1
ATOM 5977 C C . GLN B 1 386 ? -9.945 31.391 -8.758 1 97 386 GLN B C 1
ATOM 5979 O O . GLN B 1 386 ? -9.633 30.203 -8.797 1 97 386 GLN B O 1
ATOM 5984 N N . ARG B 1 387 ? -9.555 32.25 -7.781 1 96.5 387 ARG B N 1
ATOM 5985 C CA . ARG B 1 387 ? -8.727 31.797 -6.668 1 96.5 387 ARG B CA 1
ATOM 5986 C C . ARG B 1 387 ? -9.555 31.047 -5.637 1 96.5 387 ARG B C 1
ATOM 5988 O O . ARG B 1 387 ? -10.758 31.297 -5.5 1 96.5 387 ARG B O 1
ATOM 5995 N N . PRO B 1 388 ? -8.938 30.094 -4.922 1 95.5 388 PRO B N 1
ATOM 5996 C CA . PRO B 1 388 ? -9.664 29.422 -3.852 1 95.5 388 PRO B CA 1
ATOM 5997 C C . PRO B 1 388 ? -10.141 30.375 -2.76 1 95.5 388 PRO B C 1
ATOM 5999 O O . PRO B 1 388 ? -9.383 31.25 -2.324 1 95.5 388 PRO B O 1
ATOM 6002 N N . GLU B 1 389 ? -11.344 30.172 -2.344 1 93.31 389 GLU B N 1
ATOM 6003 C CA . GLU B 1 389 ? -11.883 30.953 -1.245 1 93.31 389 GLU B CA 1
ATOM 6004 C C . GLU B 1 389 ? -11.477 30.375 0.108 1 93.31 389 GLU B C 1
ATOM 6006 O O . GLU B 1 389 ? -11.32 29.172 0.247 1 93.31 389 GLU B O 1
ATOM 6011 N N . PRO B 1 390 ? -11.336 31.25 1.094 1 95.12 390 PRO B N 1
ATOM 6012 C CA . PRO B 1 390 ? -10.93 30.766 2.412 1 95.12 390 PRO B CA 1
ATOM 6013 C C . PRO B 1 390 ? -11.906 29.75 3 1 95.12 390 PRO B C 1
ATOM 6015 O O . PRO B 1 390 ? -13.117 29.969 2.955 1 95.12 390 PRO B O 1
ATOM 6018 N N . SER B 1 391 ? -11.398 28.656 3.414 1 93 391 SER B N 1
ATOM 6019 C CA . SER B 1 391 ? -12.023 27.594 4.191 1 93 391 SER B CA 1
ATOM 6020 C C . SER B 1 391 ? -11.008 26.875 5.07 1 93 391 SER B C 1
ATOM 6022 O O . SER B 1 391 ? -9.82 27.203 5.051 1 93 391 SER B O 1
ATOM 6024 N N . PHE B 1 392 ? -11.43 25.969 5.852 1 91.56 392 PHE B N 1
ATOM 6025 C CA . PHE B 1 392 ? -10.484 25.25 6.695 1 91.56 392 PHE B CA 1
ATOM 6026 C C . PHE B 1 392 ? -9.633 24.297 5.867 1 91.56 392 PHE B C 1
ATOM 6028 O O . PHE B 1 392 ? -8.695 23.672 6.379 1 91.56 392 PHE B O 1
ATOM 6035 N N . TYR B 1 393 ? -9.914 24.219 4.559 1 90.62 393 TYR B N 1
ATOM 6036 C CA . TYR B 1 393 ? -9.133 23.328 3.709 1 90.62 393 TYR B CA 1
ATOM 6037 C C . TYR B 1 393 ? -8.555 24.078 2.514 1 90.62 393 TYR B C 1
ATOM 6039 O O . TYR B 1 393 ? -8.016 23.469 1.592 1 90.62 393 TYR B O 1
ATOM 6047 N N . SER B 1 394 ? -8.891 25.375 2.492 1 91.44 394 SER B N 1
ATOM 6048 C CA . SER B 1 394 ? -8.344 26.219 1.438 1 91.44 394 SER B CA 1
ATOM 6049 C C . SER B 1 394 ? -8.102 27.641 1.938 1 91.44 394 SER B C 1
ATOM 6051 O O . SER B 1 394 ? -8.742 28.078 2.895 1 91.44 394 SER B O 1
#

Radius of gyration: 30.23 Å; Cα contacts (8 Å, |Δi|>4): 1555; chains: 2; bounding box: 53×99×70 Å

pLDDT: mean 95.19, std 10.01, range [23.69, 98.88]

InterPro domains:
  IPR009100 Acyl-CoA dehydrogenase/oxidase, N-terminal and middle domain superfamily [SSF56645] (15-217)
  IPR013107 Acyl-CoA dehydrogenase, C-terminal domain [PF08028] (233-368)
  IPR013786 Acyl-CoA dehydrogenase/oxidase, N-terminal [PF02771] (15-113)
  IPR036250 Acyl-CoA dehydrogenase-like, C-terminal [SSF47203] (231-390)
  IPR037069 Acyl-CoA dehydrogenase/oxidase, N-terminal domain superfamily [G3DSA:1.10.540.10] (2-118)
  IPR046373 Acyl-CoA oxidase/dehydrogenase, middle domain superfamily [G3DSA:2.40.110.10] (119-216)

Organism: Paracidovorax avenae (strain ATCC 19860 / DSM 7227 / CCUG 15838 / JCM 20985 / LMG 2117 / NCPPB 1011) (NCBI:txid643561)

Secondary structure (DSSP, 8-state):
--GGGS-----HHHHHHHHHHHHHHHHHHHHHH-S--HHHHHHHHHHTGGGTTS-GGGTS----HHHHHHHHHHHHTT-HHHHHHHHHHHHHHHHHHHHS-HHHHHHHHHHHHHH-PPEEEE--TT---EEEEE-TTS-EEEEEEE---TT-TT-SEEEEEEE-TT--EEEEEEETT-TTEEE-----BSS-TTS----EEEEEEEE-GGGB--SS-TTSSTTTTHHHHHHHHHHHHHHHHHHHHHHHHHHHHHHHH----TTS--SSGGG-HHHHHHHHHHHHHHHHHHHHHHHHHHHHHHHHHHGGG--HHHHHHHHHHHHHHHHHHHHHHHHHHHHHHHHH-GGGGBTTT-TTHHHHHHHHHTTSS-HHHHHHHHHHHHHH-PPPPPSTT-/--GGGS-----HHHHHHHHHHHHHHHHHHHHHH-S--HHHHHHHHHHTGGGTTS-GGGTS----HHHHHHHHHHHHTT-HHHHHHHHHHHHHHHHHHHHS-HHHHHHHHHHHHHH-PPEEEE--TT---EEEEE-TTS-EEEEEEE---TT-TT-SEEEEEEE-TT--EEEEEEETT-TTEEE-----BSS-TTS----EEEEEEEE-GGGB--SS-TTSSTTTTHHHHHHHHHHHHHHHHHHHHHHHHHHHHHHHH----TTS--SSGGG-HHHHHHHHHHHHHHHHHHHHHHHHHHHHHHHHHHGGG--HHHHHHHHHHHHHHHHHHHHHHHHHHHHHHHHH-GGGGBTTT-THHHHHHHHHHTTSS-HHHHHHHHHHHHHH-PPPPPSTT-

Solvent-accessible surface area (backbone atoms only — not comparable to full-atom values): 38942 Å² total; per-residue (Å²): 141,77,70,74,76,68,71,76,66,69,68,57,62,59,43,50,52,52,48,37,53,57,41,47,76,44,30,65,63,45,56,74,67,35,46,71,53,60,70,62,50,51,52,42,45,74,55,50,61,71,19,32,69,34,47,51,93,55,67,23,64,44,42,50,57,46,54,52,43,48,51,25,18,55,29,6,32,45,31,47,23,59,17,48,38,53,39,48,27,53,47,51,56,47,42,40,59,41,13,26,39,65,87,54,34,49,62,55,51,36,44,27,44,76,66,43,48,40,47,11,37,40,48,54,88,84,59,78,49,21,34,36,45,78,45,94,84,63,30,32,31,32,32,41,43,41,62,65,12,40,25,43,62,94,26,50,30,25,36,38,41,25,27,33,93,87,64,48,80,43,42,30,58,42,59,42,82,40,73,39,51,41,74,64,78,67,48,57,40,67,27,49,32,40,24,33,35,12,37,35,34,31,52,63,23,76,42,49,65,81,32,44,35,64,47,68,8,80,61,63,40,43,45,23,32,42,48,28,41,52,52,46,43,43,49,20,28,34,30,39,11,30,22,51,24,39,49,52,54,33,51,53,41,18,71,73,67,32,70,42,56,89,84,60,81,48,90,42,31,76,65,28,66,67,48,49,51,52,52,51,51,46,50,52,39,44,49,55,16,49,54,35,38,51,51,24,30,50,44,45,43,54,48,59,73,45,35,87,71,36,41,64,66,60,43,20,52,37,41,50,34,32,47,51,12,30,53,38,11,44,52,29,16,48,50,33,33,67,47,40,50,79,58,30,35,51,80,53,39,29,44,89,67,43,58,63,49,44,35,33,30,45,56,48,57,58,34,76,56,58,61,67,60,50,49,48,42,51,47,40,28,74,74,70,68,42,62,56,62,80,45,86,82,50,139,79,70,74,79,70,71,77,65,70,68,56,64,58,44,51,52,52,49,38,53,57,41,46,75,45,32,63,64,44,57,75,68,35,45,71,53,59,68,61,50,50,50,40,45,74,54,51,60,72,19,32,67,36,47,49,94,55,66,24,64,43,42,51,58,46,54,52,42,49,51,24,18,56,30,6,33,46,32,46,23,60,17,48,40,53,40,48,27,54,46,50,57,48,42,39,58,42,15,25,42,66,88,55,35,49,61,56,51,37,45,25,44,76,66,42,50,40,46,10,36,40,48,52,89,83,58,78,47,21,33,35,45,79,44,95,86,64,29,32,30,32,30,41,44,41,62,66,12,40,24,43,62,94,26,50,30,26,37,38,42,25,26,33,93,87,64,50,80,43,41,30,58,41,59,40,83,38,72,39,50,42,75,64,76,66,48,57,40,70,25,47,33,37,24,33,35,13,37,36,35,31,51,62,23,76,39,50,64,81,33,44,33,65,47,68,9,79,61,63,41,44,46,23,32,42,49,29,40,50,52,45,44,44,50,21,27,33,29,39,11,30,22,53,24,39,49,52,54,34,51,53,40,18,72,71,67,32,71,43,56,90,86,61,82,46,89,43,32,76,66,28,64,69,46,49,50,52,52,51,53,46,50,52,39,44,50,53,17,49,54,37,39,52,51,24,30,50,44,44,42,55,48,59,72,44,36,87,72,36,41,64,65,61,44,21,53,35,40,50,35,33,45,52,12,30,53,37,10,45,53,30,16,47,50,34,32,66,46,39,51,79,56,30,34,51,79,52,38,30,44,88,67,44,59,64,49,44,32,33,30,45,56,48,56,57,34,75,55,61,59,67,62,50,49,48,43,51,45,38,29,74,76,72,68,41,62,55,62,80,45,86,82,49

Sequence (788 aa):
MKHFAAEAHRDWHGARDRMVESLAATAVARDQAGGVPLHERRLLRESGLLALSVPASLGGLGASWSEVLGVVRHFARVDSAVAHVFGFHHLLLATAQLFGRPAQWQPWLEATVARQWFWGNALNPLDRGTAATQQTDGSWSFYGRKSFCSGAGDSDRLLASAFDASGRLLIAVVPTDRQGIGVQGDWDNIGQRQTDSGSVVFDQVRVQAHELLTDPGPLSSPFAALRPLLAQLVLAHVYLGLGEGALAEARGFTLQHARPWHASGVDQAGEDPYLLGHYGDFWLALEGARLLADRAAAMLDAAWSEGLALSPGARGDVAVAVAAAKVAAGRAALDVAHRLFEVTGPRATTAALRLDRFWRNLRVHTLHDPEDYKRRELGRWALHGQRPEPSFYSMKHFAAEAHRDWHGARDRMVESLAATAVARDQAGGVPLHERRLLRESGLLALSVPASLGGLGASWSEVLGVVRHFARVDSAVAHVFGFHHLLLATAQLFGRPAQWQPWLEATVARQWFWGNALNPLDRGTAATQQTDGSWSFYGRKSFCSGAGDSDRLLASAFDASGRLLIAVVPTDRQGIGVQGDWDNIGQRQTDSGSVVFDQVRVQAHELLTDPGPLSSPFAALRPLLAQLVLAHVYLGLGEGALAEARGFTLQHARPWHASGVDQAGEDPYLLGHYGDFWLALEGARLLADRAAAMLDAAWSEGLALSPGARGDVAVAVAAAKVAAGRAALDVAHRLFEVTGPRATTAALRLDRFWRNLRVHTLHDPEDYKRRELGRWALHGQRPEPSFYS